Protein 8WF8 (pdb70)

Radius of gyration: 33.21 Å; Cα contacts (8 Å, |Δi|>4): 1523; chains: 1; bounding box: 69×77×108 Å

Foldseek 3Di:
DAAFPLCVVPLLLLLQLLLVLLLLVVLLLVVLCLQLVFLCCPRRLNVCLVCCVVFFGPCLLSQVSSVVSCCVQQVLLVVLQLVQVVVVCVVVVHQPQAGGSVSSSLLVNQLSLVSVVSNQVSLFLDFFDPLPPAPDCNCVPRFLVNLVSLVQSLVQLLLLCCVPQVADCVLCCLPPVQQADPNHGNCVRLQHQWDQNPRPVRGIGGHPSVSLLSSLLRDDLVSLCVSVVVGPSQPPADPPGPSVVSVSCSSNVRHGDGDFFDWFWDDALQNLLLVLLLLQQAAEPLFLSFFHSVVQVQQFDQFPLRDTDRRHDPDPCLLVSVLLNCLNVVFEFWKWWKKWFFKKKAWPALFDQFLLRHTATDIDIDIWIWTDRLVLLQCQQQDPVQAGHPAPAHADDQSNNPPRDRDNVNDTHTHGDRIDGDQPPQKIFIAGGPGGPDHITTFYQPPSHDTHDDFGQAMEGNLQVLLLLVLCLQPNSHVSNVLVVVLSVLLLVVLVCLQVVNDAPVCVVVSPDDPVQDPVLSVCVRVVNFAFDALQVVVLVVLVVVLVVLVVVLVVLVVLSVLSPDPPQRNSDDPHGHDQLLVLLVVVLVVLQLQFAADDNRPLGQDDVNSSVLSSSLRNQAAVPPVVSLVSNVSSLVSSLQDDPPRDRHRPQLVVLPPPHRQRHSSSSSNSVSVSSNVVSVVVNVCVVVVHDDDGRNRDCPDPSRGGDGSSVVSCCCNPPHHHYRDRPSNVVVSLVSLCPDVQSPPDDSVPADPLRVLQSCCCRVQVFHAAPSVFWFTWAVLVQQLVDDADPVGHGDTDGHGPVVVVVSVVVVVVSNVVSLVSVLVVVVVVPPVVSVVVSVVVNVVRVVSVVVSVVVVSVSRSSSSSSNSSSQVSVCPDDPDHASPAHNHQNHSDGCDGQQQFWAKDKMWMDGPHDIAIEIERIDGSSNPCLVVVLVSDPANVQVCLALVHRYYYSVLSSLLLVVLVVLLSVLSVLLSVLSVVLVVVPVVVVVCSVVNHSDDSLNSLVVCCVVVQADPLLSVLLVQLNVQSSVVYHGHHPNDDADHTSCRSVRSSVSNNVSRDTD

Sequence (1066 aa):
MNIPALVENQKKYFGTYSVMAMLNAQTVLDHIQKVADINLWFHPVMSHLYNAKNGYDKQPEKTMFIIERRLQSYFPFLKIMAENQREYSNGKYKQNRVEVNSNDIFEVLKRAFGVLKMYRDLTNAYKTYEEKLNDGCEFLTSTEQPLSGMINNYYTVALRNMNERYGYKTEDLAFIQDKRFKFSQVNTGFFLSLQDYNGDTQKKLHLSGVGIALLICLFLDKQYINIFLSRLPIFSSYNAQSEERRIIIRSFGINSIKLPKDRIHSEKSNKSVAMDMLNEVKRCPDELFTTLSAEKQSRFRIISDDHNEVLMKRSSDRFVPLLLQYIDYGKLFDHIRFHVNMGKLRYLLKADKTCIDGQTRVRVIEQPLNGFGRLEEAETMRKQENGTFGNSGIRIRDFENMKRDDANPANYPYIVDTYTHYILENNKVEMFINDKEDSAPLLPVIEDDRYVVKTIPSCRMSTLEIPAMAFHMFLFGSKKTEKLIVDVHNRYKRLFQAMQKEEVTAENIASFGIAESDLPQKILDLISGNAHGKDVDAFIRLTVDDMLTDTERRIKRFKDDRKSIRSADNKMGKRGFKQISTGKLADFLAKDIVLFQPSVNDGENKITGLNYRIMQSAIAVYDSGDDYEAKQQFKLMFEKARLIGKGTTEPHPFLYKVFARSIPANAVEFYERYLIERKFYLTGLSNEIKKGNRVDVPFIRRDQNKWKTPAMKTLGRIYSEDLPVELPRQMFDNEIKSHLKSLPQMEGIDFNNANVTYLIAEYMKRVLDDDFQTFYQWNRNYRYMDMLKGEYDRKGSLQHCFTSVEEREGLWKERASRTERYRKQASNKIRSNSSEEIETILDKRLSNSRNEYQKSEKVIRRYRVQDALLFLLAKKTLTELADFDGERFKLKEIMPDAEKGILSEIMPMSFTFEKGGKKYTITSEGMKLKNYGDFFVLASDKRIGNLLELVGSDIVSKEDIMEEFNKYDQCRPEISSIVFFNLEKWAFDTYPELSARVDREEKVDFKSILKILLNNKNINKEQSDILRKIRNAFDANNYPDKGVVEIKALPEIAMSIKKAFGEYAIMK

Structure (mmCIF, N/CA/C/O backbone):
data_8WF8
#
_entry.id   8WF8
#
_cell.length_a   1.00
_cell.length_b   1.00
_cell.length_c   1.00
_cell.angle_alpha   90.00
_cell.angle_beta   90.00
_cell.angle_gamma   90.00
#
_symmetry.space_group_name_H-M   'P 1'
#
loop_
_entity.id
_entity.type
_entity.pdbx_description
1 polymer PspCas13b
2 polymer crRNA
3 non-polymer 'MAGNESIUM ION'
#
loop_
_atom_site.group_PDB
_atom_site.id
_atom_site.type_symbol
_atom_site.label_atom_id
_atom_site.label_alt_id
_atom_site.label_comp_id
_atom_site.label_asym_id
_atom_site.label_entity_id
_atom_site.label_seq_id
_atom_site.pdbx_PDB_ins_code
_atom_site.Cartn_x
_atom_site.Cartn_y
_atom_site.Cartn_z
_atom_site.occupancy
_atom_site.B_iso_or_equiv
_atom_site.auth_seq_id
_atom_site.auth_comp_id
_atom_site.auth_asym_id
_atom_site.auth_atom_id
_atom_site.pdbx_PDB_model_num
ATOM 1 N N . MET A 1 1 ? 116.530 109.435 77.229 1.00 60.66 1 MET A N 1
ATOM 2 C CA . MET A 1 1 ? 115.610 110.066 78.211 1.00 54.86 1 MET A CA 1
ATOM 3 C C . MET A 1 1 ? 115.470 111.537 77.850 1.00 54.01 1 MET A C 1
ATOM 4 O O . MET A 1 1 ? 116.478 112.199 77.604 1.00 59.68 1 MET A O 1
ATOM 9 N N . ASN A 1 2 ? 114.232 112.041 77.835 1.00 51.34 2 ASN A N 1
ATOM 10 C CA . ASN A 1 2 ? 113.973 113.432 77.494 1.00 52.01 2 ASN A CA 1
ATOM 11 C C . ASN A 1 2 ? 113.967 114.309 78.745 1.00 48.11 2 ASN A C 1
ATOM 12 O O . ASN A 1 2 ? 113.540 113.871 79.808 1.00 54.00 2 ASN A O 1
ATOM 17 N N . ILE A 1 3 ? 114.395 115.563 78.596 1.00 44.96 3 ILE A N 1
ATOM 18 C CA . ILE A 1 3 ? 114.295 116.541 79.666 1.00 41.41 3 ILE A CA 1
ATOM 19 C C . ILE A 1 3 ? 112.808 116.762 79.939 1.00 36.64 3 ILE A C 1
ATOM 20 O O . ILE A 1 3 ? 112.057 117.004 78.996 1.00 42.88 3 ILE A O 1
ATOM 25 N N . PRO A 1 4 ? 112.312 116.653 81.197 1.00 30.08 4 PRO A N 1
ATOM 26 C CA . PRO A 1 4 ? 110.908 116.923 81.482 1.00 26.90 4 PRO A CA 1
ATOM 27 C C . PRO A 1 4 ? 110.398 118.251 80.934 1.00 30.28 4 PRO A C 1
ATOM 28 O O . PRO A 1 4 ? 111.096 119.252 81.026 1.00 36.19 4 PRO A O 1
ATOM 32 N N . ALA A 1 5 ? 109.170 118.259 80.390 1.00 38.63 5 ALA A N 1
ATOM 33 C CA . ALA A 1 5 ? 108.600 119.444 79.752 1.00 38.81 5 ALA A CA 1
ATOM 34 C C . ALA A 1 5 ? 108.513 120.615 80.724 1.00 35.37 5 ALA A C 1
ATOM 35 O O . ALA A 1 5 ? 108.693 121.752 80.313 1.00 39.42 5 ALA A O 1
ATOM 37 N N . LEU A 1 6 ? 108.219 120.345 81.999 1.00 33.14 6 LEU A N 1
ATOM 38 C CA . LEU A 1 6 ? 108.170 121.410 82.985 1.00 30.71 6 LEU A CA 1
ATOM 39 C C . LEU A 1 6 ? 109.513 122.127 83.013 1.00 37.71 6 LEU A C 1
ATOM 40 O O . LEU A 1 6 ? 109.540 123.350 83.114 1.00 41.41 6 LEU A O 1
ATOM 45 N N . VAL A 1 7 ? 110.606 121.351 82.962 1.00 35.76 7 VAL A N 1
ATOM 46 C CA . VAL A 1 7 ? 111.947 121.905 83.004 1.00 35.34 7 VAL A CA 1
ATOM 47 C C . VAL A 1 7 ? 112.157 122.705 81.723 1.00 34.66 7 VAL A C 1
ATOM 48 O O . VAL A 1 7 ? 112.596 123.846 81.797 1.00 37.00 7 VAL A O 1
ATOM 52 N N . GLU A 1 8 ? 111.814 122.130 80.567 1.00 40.64 8 GLU A N 1
ATOM 53 C CA . GLU A 1 8 ? 112.040 122.801 79.295 1.00 47.94 8 GLU A CA 1
ATOM 54 C C . GLU A 1 8 ? 111.212 124.089 79.195 1.00 45.90 8 GLU A C 1
ATOM 55 O O . GLU A 1 8 ? 111.694 125.064 78.631 1.00 53.06 8 GLU A O 1
ATOM 61 N N . ASN A 1 9 ? 110.007 124.124 79.782 1.00 41.48 9 ASN A N 1
ATOM 62 C CA . ASN A 1 9 ? 109.121 125.272 79.678 1.00 40.29 9 ASN A CA 1
ATOM 63 C C . ASN A 1 9 ? 109.399 126.328 80.741 1.00 39.18 9 ASN A C 1
ATOM 64 O O . ASN A 1 9 ? 108.865 127.433 80.651 1.00 42.00 9 ASN A O 1
ATOM 69 N N . GLN A 1 10 ? 110.164 125.989 81.781 1.00 36.83 10 GLN A N 1
ATOM 70 C CA . GLN A 1 10 ? 110.437 126.940 82.845 1.00 31.17 10 GLN A CA 1
ATOM 71 C C . GLN A 1 10 ? 111.942 127.057 83.016 1.00 23.62 10 GLN A C 1
ATOM 72 O O . GLN A 1 10 ? 112.427 127.264 84.128 1.00 30.17 10 GLN A O 1
ATOM 78 N N . LYS A 1 11 ? 112.664 126.979 81.893 1.00 27.17 11 LYS A N 1
ATOM 79 C CA . LYS A 1 11 ? 114.107 126.799 81.894 1.00 23.95 11 LYS A CA 1
ATOM 80 C C . LYS A 1 11 ? 114.794 127.947 82.635 1.00 24.12 11 LYS A C 1
ATOM 81 O O . LYS A 1 11 ? 115.711 127.698 83.401 1.00 30.41 11 LYS A O 1
ATOM 87 N N . LYS A 1 12 ? 114.322 129.186 82.459 1.00 24.57 12 LYS A N 1
ATOM 88 C CA . LYS A 1 12 ? 114.938 130.324 83.125 1.00 29.44 12 LYS A CA 1
ATOM 89 C C . LYS A 1 12 ? 114.816 130.222 84.652 1.00 31.10 12 LYS A C 1
ATOM 90 O O . LYS A 1 12 ? 115.697 130.720 85.360 1.00 30.24 12 LYS A O 1
ATOM 96 N N . TYR A 1 13 ? 113.763 129.577 85.166 1.00 25.72 13 TYR A N 1
ATOM 97 C CA . TYR A 1 13 ? 113.632 129.435 86.603 1.00 26.16 13 TYR A CA 1
ATOM 98 C C . TYR A 1 13 ? 114.469 128.268 87.094 1.00 28.70 13 TYR A C 1
ATOM 99 O O . TYR A 1 13 ? 115.081 128.395 88.153 1.00 27.82 13 TYR A O 1
ATOM 108 N N . PHE A 1 14 ? 114.517 127.162 86.339 1.00 28.15 14 PHE A N 1
ATOM 109 C CA . PHE A 1 14 ? 115.307 126.015 86.764 1.00 19.48 14 PHE A CA 1
ATOM 110 C C . PHE A 1 14 ? 116.780 126.394 86.664 1.00 23.12 14 PHE A C 1
ATOM 111 O O . PHE A 1 14 ? 117.576 126.063 87.540 1.00 24.78 14 PHE A O 1
ATOM 119 N N . GLY A 1 15 ? 117.137 127.107 85.600 1.00 24.53 15 GLY A N 1
ATOM 120 C CA . GLY A 1 15 ? 118.482 127.615 85.444 1.00 22.38 15 GLY A CA 1
ATOM 121 C C . GLY A 1 15 ? 118.913 128.441 86.646 1.00 19.60 15 GLY A C 1
ATOM 122 O O . GLY A 1 15 ? 119.955 128.177 87.233 1.00 31.30 15 GLY A O 1
ATOM 123 N N . THR A 1 16 ? 118.112 129.434 87.007 1.00 20.96 16 THR A N 1
ATOM 124 C CA . THR A 1 16 ? 118.464 130.330 88.094 1.00 14.98 16 THR A CA 1
ATOM 125 C C . THR A 1 16 ? 118.634 129.540 89.383 1.00 14.84 16 THR A C 1
ATOM 126 O O . THR A 1 16 ? 119.623 129.768 90.081 1.00 18.61 16 THR A O 1
ATOM 130 N N . TYR A 1 17 ? 117.668 128.671 89.734 1.00 19.33 17 TYR A N 1
ATOM 131 C CA . TYR A 1 17 ? 117.625 128.139 91.091 1.00 18.89 17 TYR A CA 1
ATOM 132 C C . TYR A 1 17 ? 118.520 126.911 91.194 1.00 21.26 17 TYR A C 1
ATOM 133 O O . TYR A 1 17 ? 118.965 126.599 92.303 1.00 17.94 17 TYR A O 1
ATOM 142 N N . SER A 1 18 ? 118.804 126.237 90.066 1.00 14.45 18 SER A N 1
ATOM 143 C CA . SER A 1 18 ? 119.780 125.162 90.107 1.00 12.57 18 SER A CA 1
ATOM 144 C C . SER A 1 18 ? 121.144 125.750 90.470 1.00 16.96 18 SER A C 1
ATOM 145 O O . SER A 1 18 ? 121.797 125.239 91.381 1.00 17.57 18 SER A O 1
ATOM 148 N N . VAL A 1 19 ? 121.525 126.872 89.838 1.00 18.43 19 VAL A N 1
ATOM 149 C CA . VAL A 1 19 ? 122.769 127.553 90.186 1.00 16.58 19 VAL A CA 1
ATOM 150 C C . VAL A 1 19 ? 122.771 127.976 91.660 1.00 13.19 19 VAL A C 1
ATOM 151 O O . VAL A 1 19 ? 123.736 127.760 92.384 1.00 16.86 19 VAL A O 1
ATOM 155 N N . MET A 1 20 ? 121.681 128.540 92.136 1.00 11.52 20 MET A N 1
ATOM 156 C CA . MET A 1 20 ? 121.627 128.892 93.537 1.00 11.72 20 MET A CA 1
ATOM 157 C C . MET A 1 20 ? 121.789 127.633 94.397 1.00 11.36 20 MET A C 1
ATOM 158 O O . MET A 1 20 ? 122.401 127.688 95.456 1.00 15.32 20 MET A O 1
ATOM 163 N N . ALA A 1 21 ? 121.191 126.504 93.993 1.00 20.95 21 ALA A N 1
ATOM 164 C CA . ALA A 1 21 ? 121.250 125.284 94.796 1.00 15.57 21 ALA A CA 1
ATOM 165 C C . ALA A 1 21 ? 122.700 124.809 94.913 1.00 17.20 21 ALA A C 1
ATOM 166 O O . ALA A 1 21 ? 123.204 124.597 96.019 1.00 20.72 21 ALA A O 1
ATOM 168 N N . MET A 1 22 ? 123.401 124.747 93.782 1.00 13.64 22 MET A N 1
ATOM 169 C CA . MET A 1 22 ? 124.782 124.316 93.799 1.00 16.86 22 MET A CA 1
ATOM 170 C C . MET A 1 22 ? 125.676 125.271 94.582 1.00 18.61 22 MET A C 1
ATOM 171 O O . MET A 1 22 ? 126.608 124.796 95.231 1.00 18.98 22 MET A O 1
ATOM 176 N N . LEU A 1 23 ? 125.421 126.590 94.536 1.00 19.11 23 LEU A N 1
ATOM 177 C CA . LEU A 1 23 ? 126.265 127.518 95.279 1.00 12.85 23 LEU A CA 1
ATOM 178 C C . LEU A 1 23 ? 126.036 127.325 96.782 1.00 12.24 23 LEU A C 1
ATOM 179 O O . LEU A 1 23 ? 126.981 127.227 97.558 1.00 21.06 23 LEU A O 1
ATOM 184 N N . ASN A 1 24 ? 124.788 127.242 97.200 1.00 10.88 24 ASN A N 1
ATOM 185 C CA . ASN A 1 24 ? 124.505 126.963 98.585 1.00 11.35 24 ASN A CA 1
ATOM 186 C C . ASN A 1 24 ? 125.196 125.713 99.110 1.00 14.70 24 ASN A C 1
ATOM 187 O O . ASN A 1 24 ? 125.612 125.737 100.272 1.00 12.07 24 ASN A O 1
ATOM 192 N N . ALA A 1 25 ? 125.241 124.628 98.310 1.00 17.15 25 ALA A N 1
ATOM 193 C CA . ALA A 1 25 ? 125.894 123.384 98.727 1.00 13.93 25 ALA A CA 1
ATOM 194 C C . ALA A 1 25 ? 127.388 123.632 98.938 1.00 14.74 25 ALA A C 1
ATOM 195 O O . ALA A 1 25 ? 127.946 123.269 99.972 1.00 16.86 25 ALA A O 1
ATOM 197 N N . GLN A 1 26 ? 128.018 124.316 97.980 1.00 16.35 26 GLN A N 1
ATOM 198 C CA . GLN A 1 26 ? 129.441 124.581 98.051 1.00 18.50 26 GLN A CA 1
ATOM 199 C C . GLN A 1 26 ? 129.743 125.421 99.284 1.00 17.66 26 GLN A C 1
ATOM 200 O O . GLN A 1 26 ? 130.781 125.241 99.911 1.00 19.22 26 GLN A O 1
ATOM 206 N N . THR A 1 27 ? 128.847 126.356 99.600 1.00 17.67 27 THR A N 1
ATOM 207 C CA . THR A 1 27 ? 129.032 127.226 100.742 1.00 16.17 27 THR A CA 1
ATOM 208 C C . THR A 1 27 ? 129.159 126.386 102.009 1.00 17.85 27 THR A C 1
ATOM 209 O O . THR A 1 27 ? 130.086 126.600 102.779 1.00 28.94 27 THR A O 1
ATOM 213 N N . VAL A 1 28 ? 128.246 125.439 102.209 1.00 16.47 28 VAL A N 1
ATOM 214 C CA . VAL A 1 28 ? 128.272 124.565 103.368 1.00 19.04 28 VAL A CA 1
ATOM 215 C C . VAL A 1 28 ? 129.570 123.754 103.360 1.00 17.69 28 VAL A C 1
ATOM 216 O O . VAL A 1 28 ? 130.249 123.640 104.379 1.00 18.29 28 VAL A O 1
ATOM 220 N N . LEU A 1 29 ? 129.894 123.147 102.224 1.00 13.00 29 LEU A N 1
ATOM 221 C CA . LEU A 1 29 ? 131.095 122.335 102.168 1.00 12.07 29 LEU A CA 1
ATOM 222 C C . LEU A 1 29 ? 132.314 123.175 102.522 1.00 16.67 29 LEU A C 1
ATOM 223 O O . LEU A 1 29 ? 133.126 122.727 103.325 1.00 20.20 29 LEU A O 1
ATOM 228 N N . ASP A 1 30 ? 132.413 124.392 101.960 1.00 17.62 30 ASP A N 1
ATOM 229 C CA . ASP A 1 30 ? 133.497 125.301 102.279 1.00 15.19 30 ASP A CA 1
ATOM 230 C C . ASP A 1 30 ? 133.537 125.652 103.764 1.00 16.87 30 ASP A C 1
ATOM 231 O O . ASP A 1 30 ? 134.618 125.732 104.339 1.00 25.86 30 ASP A O 1
ATOM 236 N N . HIS A 1 31 ? 132.386 125.870 104.391 1.00 15.74 31 HIS A N 1
ATOM 237 C CA . HIS A 1 31 ? 132.387 126.262 105.789 1.00 16.56 31 HIS A CA 1
ATOM 238 C C . HIS A 1 31 ? 132.985 125.141 106.626 1.00 22.17 31 HIS A C 1
ATOM 239 O O . HIS A 1 31 ? 133.831 125.402 107.473 1.00 25.20 31 HIS A O 1
ATOM 246 N N . ILE A 1 32 ? 132.545 123.903 106.358 1.00 20.67 32 ILE A N 1
ATOM 247 C CA . ILE A 1 32 ? 132.946 122.751 107.140 1.00 20.28 32 ILE A CA 1
ATOM 248 C C . ILE A 1 32 ? 134.454 122.569 106.997 1.00 20.23 32 ILE A C 1
ATOM 249 O O . ILE A 1 32 ? 135.116 122.326 107.997 1.00 21.41 32 ILE A O 1
ATOM 254 N N . GLN A 1 33 ? 134.983 122.687 105.772 1.00 19.55 33 GLN A N 1
ATOM 255 C CA . GLN A 1 33 ? 136.419 122.596 105.543 1.00 18.35 33 GLN A CA 1
ATOM 256 C C . GLN A 1 33 ? 137.152 123.586 106.449 1.00 21.57 33 GLN A C 1
ATOM 257 O O . GLN A 1 33 ? 138.036 123.175 107.186 1.00 25.10 33 GLN A O 1
ATOM 263 N N . LYS A 1 34 ? 136.748 124.871 106.427 1.00 29.72 34 LYS A N 1
ATOM 264 C CA . LYS A 1 34 ? 137.417 125.921 107.187 1.00 33.47 34 LYS A CA 1
ATOM 265 C C . LYS A 1 34 ? 137.423 125.622 108.687 1.00 31.88 34 LYS A C 1
ATOM 266 O O . LYS A 1 34 ? 138.489 125.641 109.303 1.00 39.18 34 LYS A O 1
ATOM 272 N N . VAL A 1 35 ? 136.250 125.359 109.255 1.00 24.10 35 VAL A N 1
ATOM 273 C CA . VAL A 1 35 ? 136.099 125.165 110.685 1.00 24.60 35 VAL A CA 1
ATOM 274 C C . VAL A 1 35 ? 136.880 123.926 111.119 1.00 29.64 35 VAL A C 1
ATOM 275 O O . VAL A 1 35 ? 137.406 123.917 112.228 1.00 43.13 35 VAL A O 1
ATOM 279 N N . ALA A 1 36 ? 136.952 122.882 110.283 1.00 27.68 36 ALA A N 1
ATOM 280 C CA . ALA A 1 36 ? 137.632 121.652 110.665 1.00 26.19 36 ALA A CA 1
ATOM 281 C C . ALA A 1 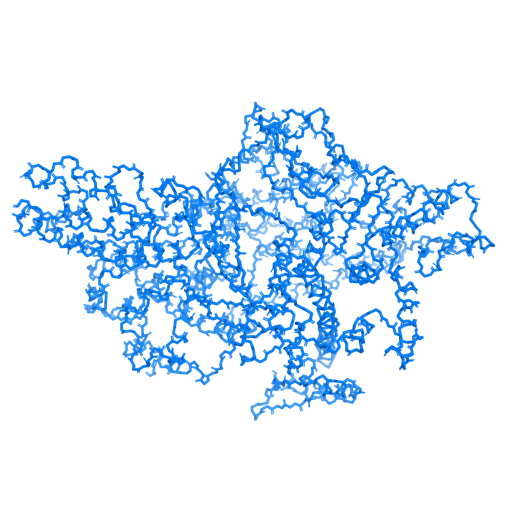36 ? 139.104 121.644 110.255 1.00 29.11 36 ALA A C 1
ATOM 282 O O . ALA A 1 36 ? 139.783 120.664 110.532 1.00 41.48 36 ALA A O 1
ATOM 284 N N . ASP A 1 37 ? 139.602 122.670 109.575 1.00 29.37 37 ASP A N 1
ATOM 285 C CA . ASP A 1 37 ? 140.932 122.618 108.994 1.00 42.61 37 ASP A CA 1
ATOM 286 C C . ASP A 1 37 ? 141.176 121.343 108.181 1.00 42.37 37 ASP A C 1
ATOM 287 O O . ASP A 1 37 ? 142.155 120.653 108.449 1.00 51.14 37 ASP A O 1
ATOM 292 N N . ILE A 1 38 ? 140.326 121.034 107.187 1.00 35.99 38 ILE A N 1
ATOM 293 C CA . ILE A 1 38 ? 140.589 119.926 106.274 1.00 41.44 38 ILE A CA 1
ATOM 294 C C . ILE A 1 38 ? 141.617 120.405 105.233 1.00 49.15 38 ILE A C 1
ATOM 295 O O . ILE A 1 38 ? 141.607 121.637 104.955 1.00 54.60 38 ILE A O 1
ATOM 300 N N . ASN A 1 48 ? 131.742 119.848 90.460 1.00 51.88 48 ASN A N 1
ATOM 301 C CA . ASN A 1 48 ? 132.163 118.467 90.850 1.00 44.49 48 ASN A CA 1
ATOM 302 C C . ASN A 1 48 ? 132.336 118.412 92.366 1.00 33.57 48 ASN A C 1
ATOM 303 O O . ASN A 1 48 ? 133.401 118.108 92.886 1.00 31.88 48 ASN A O 1
ATOM 308 N N . LEU A 1 49 ? 131.231 118.662 93.068 1.00 26.46 49 LEU A N 1
ATOM 309 C CA . LEU A 1 49 ? 131.254 118.873 94.499 1.00 26.67 49 LEU A CA 1
ATOM 310 C C . LEU A 1 49 ? 131.603 117.604 95.260 1.00 24.73 49 LEU A C 1
ATOM 311 O O . LEU A 1 49 ? 131.998 117.708 96.420 1.00 28.51 49 LEU A O 1
ATOM 316 N N . TRP A 1 50 ? 131.472 116.430 94.636 1.00 23.23 50 TRP A N 1
ATOM 317 C CA . TRP A 1 50 ? 131.849 115.192 95.309 1.00 26.80 50 TRP A CA 1
ATOM 318 C C . TRP A 1 50 ? 133.369 115.015 95.321 1.00 27.17 50 TRP A C 1
ATOM 319 O O . TRP A 1 50 ? 133.851 114.092 95.980 1.00 33.60 50 TRP A O 1
ATOM 330 N N . PHE A 1 51 ? 134.134 115.906 94.657 1.00 25.48 51 PHE A N 1
ATOM 331 C CA . PHE A 1 51 ? 135.575 115.932 94.851 1.00 22.12 51 PHE A CA 1
ATOM 332 C C . PHE A 1 51 ? 136.019 117.032 95.811 1.00 22.05 51 PHE A C 1
ATOM 333 O O . PHE A 1 51 ? 137.216 117.230 95.991 1.00 33.22 51 PHE A O 1
ATOM 341 N N . HIS A 1 52 ? 135.099 117.665 96.533 1.00 24.14 52 HIS A N 1
ATOM 342 C CA . HIS A 1 52 ? 135.490 118.685 97.490 1.00 25.50 52 HIS A CA 1
ATOM 343 C C . HIS A 1 52 ? 136.312 118.025 98.602 1.00 29.37 52 HIS A C 1
ATOM 344 O O . HIS A 1 52 ? 136.030 116.890 98.969 1.00 27.98 52 HIS A O 1
ATOM 351 N N . PRO A 1 53 ? 137.380 118.662 99.148 1.00 30.75 53 PRO A N 1
ATOM 352 C CA . PRO A 1 53 ? 138.099 118.149 100.318 1.00 28.66 53 PRO A CA 1
ATOM 353 C C . PRO A 1 53 ? 137.243 117.507 101.418 1.00 26.90 53 PRO A C 1
ATOM 354 O O . PRO A 1 53 ? 137.617 116.458 101.931 1.00 30.02 53 PRO A O 1
ATOM 358 N N . VAL A 1 54 ? 136.105 118.118 101.772 1.00 19.78 54 VAL A N 1
ATOM 359 C CA . VAL A 1 54 ? 135.202 117.563 102.770 1.00 23.99 54 VAL A CA 1
ATOM 360 C C . VAL A 1 54 ? 134.606 116.238 102.272 1.00 23.35 54 VAL A C 1
ATOM 361 O O . VAL A 1 54 ? 134.427 115.323 103.062 1.00 28.41 54 VAL A O 1
ATOM 365 N N . MET A 1 55 ? 134.279 116.131 100.983 1.00 23.67 55 MET A N 1
ATOM 366 C CA . MET A 1 55 ? 133.670 114.924 100.436 1.00 22.33 55 MET A CA 1
ATOM 367 C C . MET A 1 55 ? 134.734 113.857 100.168 1.00 23.59 55 MET A C 1
ATOM 368 O O . MET A 1 55 ? 134.464 112.674 100.359 1.00 26.06 55 MET A O 1
ATOM 373 N N . SER A 1 56 ? 135.926 114.253 99.706 1.00 20.93 56 SER A N 1
ATOM 374 C CA . SER A 1 56 ? 137.045 113.325 99.631 1.00 24.15 56 SER A CA 1
ATOM 375 C C . SER A 1 56 ? 137.313 112.676 100.992 1.00 22.37 56 SER A C 1
ATOM 376 O O . SER A 1 56 ? 137.524 111.469 101.069 1.00 21.80 56 SER A O 1
ATOM 379 N N . HIS A 1 57 ? 137.324 113.481 102.057 1.00 20.11 57 HIS A N 1
ATOM 380 C CA . HIS A 1 57 ? 137.602 112.960 103.376 1.00 17.27 57 HIS A CA 1
ATOM 381 C C . HIS A 1 57 ? 136.676 111.777 103.660 1.00 22.18 57 HIS A C 1
ATOM 382 O O . HIS A 1 57 ? 137.164 110.687 103.959 1.00 31.24 57 HIS A O 1
ATOM 389 N N . LEU A 1 58 ? 135.365 111.965 103.485 1.00 19.53 58 LEU A N 1
ATOM 390 C CA . LEU A 1 58 ? 134.400 110.898 103.687 1.00 21.18 58 LEU A CA 1
ATOM 391 C C . LEU A 1 58 ? 134.681 109.712 102.768 1.00 18.05 58 LEU A C 1
ATOM 392 O O . LEU A 1 58 ? 134.626 108.562 103.186 1.00 25.80 58 LEU A O 1
ATOM 397 N N . TYR A 1 59 ? 134.885 109.975 101.495 1.00 23.22 59 TYR A N 1
ATOM 398 C CA . TYR A 1 59 ? 135.184 108.896 100.589 1.00 27.93 59 TYR A CA 1
ATOM 399 C C . TYR A 1 59 ? 136.309 108.017 101.146 1.00 26.37 59 TYR A C 1
ATOM 400 O O . TYR A 1 59 ? 136.208 106.793 101.101 1.00 28.60 59 TYR A O 1
ATOM 409 N N . ASN A 1 60 ? 137.371 108.613 101.695 1.00 24.63 60 ASN A N 1
ATOM 410 C CA . ASN A 1 60 ? 138.519 107.822 102.112 1.00 26.53 60 ASN A CA 1
ATOM 411 C C . ASN A 1 60 ? 138.433 107.371 103.569 1.00 27.67 60 ASN A C 1
ATOM 412 O O . ASN A 1 60 ? 139.370 106.731 104.046 1.00 32.89 60 ASN A O 1
ATOM 417 N N . ALA A 1 61 ? 137.317 107.652 104.261 1.00 26.98 61 ALA A N 1
ATOM 418 C CA . ALA A 1 61 ? 137.310 107.623 105.712 1.00 22.12 61 ALA A CA 1
ATOM 419 C C . ALA A 1 61 ? 137.311 106.187 106.213 1.00 25.38 61 ALA A C 1
ATOM 420 O O . ALA A 1 61 ? 137.865 105.943 107.280 1.00 40.71 61 ALA A O 1
ATOM 422 N N . LYS A 1 62 ? 136.803 105.236 105.426 1.00 28.81 62 LYS A N 1
ATOM 423 C CA . LYS A 1 62 ? 136.861 103.829 105.799 1.00 27.28 62 LYS A CA 1
ATOM 424 C C . LYS A 1 62 ? 137.860 103.046 104.937 1.00 33.13 62 LYS A C 1
ATOM 425 O O . LYS A 1 62 ? 137.726 101.828 104.824 1.00 41.60 62 LYS A O 1
ATOM 431 N N . ASN A 1 63 ? 138.874 103.713 104.364 1.00 36.89 63 ASN A N 1
ATOM 432 C CA . ASN A 1 63 ? 139.990 103.037 103.720 1.00 40.97 63 ASN A CA 1
ATOM 433 C C . ASN A 1 63 ? 141.036 102.696 104.777 1.00 45.08 63 ASN A C 1
ATOM 434 O O . ASN A 1 63 ? 142.069 103.363 104.879 1.00 52.45 63 ASN A O 1
ATOM 439 N N . GLY A 1 64 ? 140.806 101.631 105.540 1.00 43.81 64 GLY A N 1
ATOM 440 C CA . GLY A 1 64 ? 141.714 101.296 106.625 1.00 43.49 64 GLY A CA 1
ATOM 441 C C . GLY A 1 64 ? 141.329 102.041 107.896 1.00 39.53 64 GLY A C 1
ATOM 442 O O . GLY A 1 64 ? 140.284 102.692 107.946 1.00 49.12 64 GLY A O 1
ATOM 443 N N . TYR A 1 65 ? 142.172 101.925 108.920 1.00 35.53 65 TYR A N 1
ATOM 444 C CA . TYR A 1 65 ? 141.865 102.467 110.235 1.00 28.62 65 TYR A CA 1
ATOM 445 C C . TYR A 1 65 ? 141.974 103.990 110.175 1.00 32.15 65 TYR A C 1
ATOM 446 O O . TYR A 1 65 ? 142.975 104.512 109.686 1.00 37.15 65 TYR A O 1
ATOM 455 N N . ASP A 1 66 ? 140.939 104.694 110.652 1.00 27.00 66 ASP A N 1
ATOM 456 C CA . ASP A 1 66 ? 140.845 106.131 110.455 1.00 24.05 66 ASP A CA 1
ATOM 457 C C . ASP A 1 66 ? 141.926 106.822 111.276 1.00 20.78 66 ASP A C 1
ATOM 458 O O . ASP A 1 66 ? 142.003 106.590 112.475 1.00 33.71 66 ASP A O 1
ATOM 463 N N . LYS A 1 67 ? 142.718 107.692 110.644 1.00 23.32 67 LYS A N 1
ATOM 464 C CA . LYS A 1 67 ? 143.746 108.449 111.338 1.00 25.07 67 LYS A CA 1
ATOM 465 C C . LYS A 1 67 ? 143.251 109.816 111.809 1.00 24.47 67 LYS A C 1
ATOM 466 O O . LYS A 1 67 ? 143.965 110.483 112.554 1.00 32.40 67 LYS A O 1
ATOM 472 N N . GLN A 1 68 ? 142.053 110.250 111.413 1.00 20.02 68 GLN A N 1
ATOM 473 C CA . GLN A 1 68 ? 141.543 111.534 111.865 1.00 20.65 68 GLN A CA 1
ATOM 474 C C . GLN A 1 68 ? 140.084 111.349 112.273 1.00 24.41 68 GLN A C 1
ATOM 475 O O . GLN A 1 68 ? 139.183 111.978 111.706 1.00 21.26 68 GLN A O 1
ATOM 481 N N . PRO A 1 69 ? 139.797 110.512 113.298 1.00 18.63 69 PRO A N 1
ATOM 482 C CA . PRO A 1 69 ? 138.420 110.238 113.672 1.00 15.82 69 PRO A CA 1
ATOM 483 C C . PRO A 1 69 ? 137.682 111.479 114.146 1.00 15.00 69 PRO A C 1
ATOM 484 O O . PRO A 1 69 ? 136.487 111.615 113.903 1.00 20.38 69 PRO A O 1
ATOM 488 N N . GLU A 1 70 ? 138.402 112.401 114.780 1.00 17.56 70 GLU A N 1
ATOM 489 C CA . GLU A 1 70 ? 137.771 113.597 115.309 1.00 22.25 70 GLU A CA 1
ATOM 490 C C . GLU A 1 70 ? 137.262 114.415 114.125 1.00 22.64 70 GLU A C 1
ATOM 491 O O . GLU A 1 70 ? 136.178 114.988 114.232 1.00 28.46 70 GLU A O 1
ATOM 497 N N . LYS A 1 71 ? 138.010 114.439 113.004 1.00 23.76 71 LYS A N 1
ATOM 498 C CA . LYS A 1 71 ? 137.596 115.202 111.833 1.00 24.68 71 LYS A CA 1
ATOM 499 C C . LYS A 1 71 ? 136.424 114.507 111.140 1.00 23.10 71 LYS A C 1
ATOM 500 O O . LYS A 1 71 ? 135.397 115.143 110.917 1.00 19.96 71 LYS A O 1
ATOM 506 N N . THR A 1 72 ? 136.551 113.199 110.876 1.00 19.88 72 THR A N 1
ATOM 507 C CA . THR A 1 72 ? 135.455 112.423 110.318 1.00 15.79 72 THR A CA 1
ATOM 508 C C . THR A 1 72 ? 134.146 112.672 111.069 1.00 15.53 72 THR A C 1
ATOM 509 O O . THR A 1 72 ? 133.120 112.908 110.444 1.00 13.54 72 THR A O 1
ATOM 513 N N . MET A 1 73 ? 134.161 112.538 112.391 1.00 15.28 73 MET A N 1
ATOM 514 C CA . MET A 1 73 ? 132.936 112.675 113.151 1.00 19.12 73 MET A CA 1
ATOM 515 C C . MET A 1 73 ? 132.413 114.112 113.083 1.00 19.26 73 MET A C 1
ATOM 516 O O . MET A 1 73 ? 131.210 114.323 113.009 1.00 23.32 73 MET A O 1
ATOM 521 N N . PHE A 1 74 ? 133.292 115.105 113.077 1.00 17.07 74 PHE A N 1
ATOM 522 C CA . PHE A 1 74 ? 132.816 116.468 112.902 1.00 21.85 74 PHE A CA 1
ATOM 523 C C . PHE A 1 74 ? 132.086 116.629 111.562 1.00 24.32 74 PHE A C 1
ATOM 524 O O . PHE A 1 74 ? 130.994 117.203 111.534 1.00 24.26 74 PHE A O 1
ATOM 532 N N . ILE A 1 75 ? 132.693 116.145 110.463 1.00 16.67 75 ILE A N 1
ATOM 533 C CA . ILE A 1 75 ? 132.125 116.283 109.131 1.00 16.42 75 ILE A CA 1
ATOM 534 C C . ILE A 1 75 ? 130.749 115.615 109.096 1.00 15.31 75 ILE A C 1
ATOM 535 O O . ILE A 1 75 ? 129.789 116.232 108.642 1.00 20.47 75 ILE A O 1
ATOM 540 N N . ILE A 1 76 ? 130.625 114.400 109.640 1.00 17.42 76 ILE A N 1
ATOM 541 C CA . ILE A 1 76 ? 129.356 113.681 109.629 1.00 23.54 76 ILE A CA 1
ATOM 542 C C . ILE A 1 76 ? 128.288 114.449 110.426 1.00 19.49 76 ILE A C 1
ATOM 543 O O . ILE A 1 76 ? 127.134 114.508 110.015 1.00 20.06 76 ILE A O 1
ATOM 548 N N . GLU A 1 77 ? 128.656 115.044 111.554 1.00 23.00 77 GLU A N 1
ATOM 549 C CA . GLU A 1 77 ? 127.689 115.727 112.397 1.00 24.01 77 GLU A CA 1
ATOM 550 C C . GLU A 1 77 ? 127.212 117.030 111.741 1.00 25.10 77 GLU A C 1
ATOM 551 O O . GLU A 1 77 ? 126.011 117.294 111.728 1.00 25.23 77 GLU A O 1
ATOM 557 N N A ARG A 1 78 ? 128.138 117.823 111.187 0.50 24.80 78 ARG A N 1
ATOM 558 N N B ARG A 1 78 ? 128.142 117.821 111.189 0.50 25.86 78 ARG A N 1
ATOM 559 C CA A ARG A 1 78 ? 127.804 119.138 110.656 0.50 24.14 78 ARG A CA 1
ATOM 560 C CA B ARG A 1 78 ? 127.815 119.134 110.647 0.50 26.00 78 ARG A CA 1
ATOM 561 C C A ARG A 1 78 ? 127.035 119.018 109.340 0.50 22.23 78 ARG A C 1
ATOM 562 C C B ARG A 1 78 ? 127.022 119.003 109.349 0.50 23.25 78 ARG A C 1
ATOM 563 O O A ARG A 1 78 ? 126.094 119.778 109.116 0.50 22.03 78 ARG A O 1
ATOM 564 O O B ARG A 1 78 ? 126.066 119.749 109.140 0.50 22.90 78 ARG A O 1
ATOM 579 N N . LEU A 1 79 ? 127.424 118.062 108.489 1.00 17.73 79 LEU A N 1
ATOM 580 C CA . LEU A 1 79 ? 126.675 117.775 107.276 1.00 16.31 79 LEU A CA 1
ATOM 581 C C . LEU A 1 79 ? 125.204 117.512 107.611 1.00 21.80 79 LEU A C 1
ATOM 582 O O . LEU A 1 79 ? 124.328 117.973 106.887 1.00 25.95 79 LEU A O 1
ATOM 587 N N . GLN A 1 80 ? 124.915 116.820 108.715 1.00 20.80 80 GLN A N 1
ATOM 588 C CA . GLN A 1 80 ? 123.533 116.534 109.068 1.00 19.90 80 GLN A CA 1
ATOM 589 C C . GLN A 1 80 ? 122.849 117.749 109.680 1.00 17.22 80 GLN A C 1
ATOM 590 O O . GLN A 1 80 ? 121.625 117.800 109.677 1.00 30.34 80 GLN A O 1
ATOM 596 N N . SER A 1 81 ? 123.612 118.694 110.227 1.00 13.43 81 SER A N 1
ATOM 597 C CA . SER A 1 81 ? 123.043 119.935 110.708 1.00 15.41 81 SER A CA 1
ATOM 598 C C . SER A 1 81 ? 122.642 120.833 109.537 1.00 17.10 81 SER A C 1
ATOM 599 O O . SER A 1 81 ? 121.545 121.376 109.544 1.00 25.37 81 SER A O 1
ATOM 602 N N . TYR A 1 82 ? 123.537 121.016 108.563 1.00 18.61 82 TYR A N 1
ATOM 603 C CA . TYR A 1 82 ? 123.329 121.989 107.506 1.00 18.68 82 TYR A CA 1
ATOM 604 C C . TYR A 1 82 ? 122.405 121.399 106.443 1.00 19.92 82 TYR A C 1
ATOM 605 O O . TYR A 1 82 ? 121.678 122.155 105.807 1.00 20.94 82 TYR A O 1
ATOM 614 N N . PHE A 1 83 ? 122.451 120.075 106.245 1.00 15.31 83 PHE A N 1
ATOM 615 C CA . PHE A 1 83 ? 121.558 119.397 105.323 1.00 16.58 83 PHE A CA 1
ATOM 616 C C . PHE A 1 83 ? 120.603 118.472 106.078 1.00 15.66 83 PHE A C 1
ATOM 617 O O . PHE A 1 83 ? 120.840 117.275 106.101 1.00 20.24 83 PHE A O 1
ATOM 625 N N . PRO A 1 84 ? 119.493 118.951 106.695 1.00 13.43 84 PRO A N 1
ATOM 626 C CA . PRO A 1 84 ? 118.618 118.087 107.484 1.00 17.14 84 PRO A CA 1
ATOM 627 C C . PRO A 1 84 ? 117.995 116.885 106.775 1.00 16.10 84 PRO A C 1
ATOM 628 O O . PRO A 1 84 ? 117.615 115.921 107.419 1.00 27.97 84 PRO A O 1
ATOM 632 N N . PHE A 1 85 ? 117.859 116.942 105.460 1.00 18.25 85 PHE A N 1
ATOM 633 C CA . PHE A 1 85 ? 117.290 115.835 104.713 1.00 17.33 85 PHE A CA 1
ATOM 634 C C . PHE A 1 85 ? 118.239 114.639 104.707 1.00 14.58 85 PHE A C 1
ATOM 635 O O . PHE A 1 85 ? 117.819 113.529 104.379 1.00 17.86 85 PHE A O 1
ATOM 643 N N . LEU A 1 86 ? 119.504 114.846 105.078 1.00 17.01 86 LEU A N 1
ATOM 644 C CA . LEU A 1 86 ? 120.521 113.812 104.974 1.00 18.90 86 LEU A CA 1
ATOM 645 C C . LEU A 1 86 ? 120.322 112.720 106.026 1.00 19.07 86 LEU A C 1
ATOM 646 O O . LEU A 1 86 ? 120.665 111.574 105.762 1.00 25.39 86 LEU A O 1
ATOM 651 N N . LYS A 1 87 ? 119.723 113.050 107.174 1.00 15.92 87 LYS A N 1
ATOM 652 C CA . LYS A 1 87 ? 119.353 112.068 108.181 1.00 17.60 87 LYS A CA 1
ATOM 653 C C . LYS A 1 87 ? 118.381 111.036 107.600 1.00 19.24 87 LYS A C 1
ATOM 654 O O . LYS A 1 87 ? 118.590 109.842 107.782 1.00 23.20 87 LYS A O 1
ATOM 660 N N . ILE A 1 88 ? 117.340 111.487 106.886 1.00 16.11 88 ILE A N 1
ATOM 661 C CA . ILE A 1 88 ? 116.377 110.581 106.273 1.00 15.40 88 ILE A CA 1
ATOM 662 C C . ILE A 1 88 ? 117.033 109.779 105.152 1.00 15.82 88 ILE A C 1
ATOM 663 O O . ILE A 1 88 ? 116.867 108.560 105.090 1.00 18.34 88 ILE A O 1
ATOM 668 N N . MET A 1 89 ? 117.780 110.448 104.268 1.00 12.16 89 MET A N 1
ATOM 669 C CA . MET A 1 89 ? 118.272 109.762 103.083 1.00 9.94 89 MET A CA 1
ATOM 670 C C . MET A 1 89 ? 119.377 108.775 103.426 1.00 16.11 89 MET A C 1
ATOM 671 O O . MET A 1 89 ? 119.509 107.749 102.746 1.00 15.13 89 MET A O 1
ATOM 676 N N . ALA A 1 90 ? 120.163 109.087 104.474 1.00 21.23 90 ALA A N 1
ATOM 677 C CA . ALA A 1 90 ? 121.263 108.224 104.882 1.00 20.21 90 ALA A CA 1
ATOM 678 C C . ALA A 1 90 ? 120.704 106.961 105.523 1.00 20.59 90 ALA A C 1
ATOM 679 O O . ALA A 1 90 ? 121.207 105.866 105.289 1.00 22.24 90 ALA A O 1
ATOM 681 N N . GLU A 1 91 ? 119.626 107.123 106.293 1.00 22.24 91 GLU A N 1
ATOM 682 C CA . GLU A 1 91 ? 118.907 105.988 106.841 1.00 21.41 91 GLU A CA 1
ATOM 683 C C . GLU A 1 91 ? 118.365 105.090 105.732 1.00 26.20 91 GLU A C 1
ATOM 684 O O . GLU A 1 91 ? 118.485 103.870 105.855 1.00 28.53 91 GLU A O 1
ATOM 690 N N . ASN A 1 92 ? 117.788 105.671 104.654 1.00 24.28 92 ASN A N 1
ATOM 691 C CA . ASN A 1 92 ? 117.336 104.860 103.531 1.00 19.34 92 ASN A CA 1
ATOM 692 C C . ASN A 1 92 ? 118.513 104.178 102.832 1.00 20.17 92 ASN A C 1
ATOM 693 O O . ASN A 1 92 ? 118.355 103.068 102.323 1.00 27.20 92 ASN A O 1
ATOM 698 N N . GLN A 1 93 ? 119.685 104.816 102.797 1.00 20.50 93 GLN A N 1
ATOM 699 C CA . GLN A 1 93 ? 120.836 104.254 102.093 1.00 19.91 93 GLN A CA 1
ATOM 700 C C . GLN A 1 93 ? 121.442 103.069 102.851 1.00 24.00 93 GLN A C 1
ATOM 701 O O . GLN A 1 93 ? 121.956 102.141 102.225 1.00 29.01 93 GLN A O 1
ATOM 707 N N . ARG A 1 94 ? 121.411 103.114 104.194 1.00 24.85 94 ARG A N 1
ATOM 708 C CA . ARG A 1 94 ? 121.776 101.966 105.007 1.00 24.13 94 ARG A CA 1
ATOM 709 C C . ARG A 1 94 ? 120.892 100.777 104.638 1.00 30.25 94 ARG A C 1
ATOM 710 O O . ARG A 1 94 ? 121.407 99.721 104.281 1.00 32.98 94 ARG A O 1
ATOM 718 N N . GLU A 1 95 ? 119.563 100.966 104.694 1.00 33.50 95 GLU A N 1
ATOM 719 C CA . GLU A 1 95 ? 118.615 99.898 104.399 1.00 34.61 95 GLU A CA 1
ATOM 720 C C . GLU A 1 95 ? 118.847 99.361 102.994 1.00 35.61 95 GLU A C 1
ATOM 721 O O . GLU A 1 95 ? 118.793 98.153 102.780 1.00 46.72 95 GLU A O 1
ATOM 727 N N . TYR A 1 96 ? 119.162 100.252 102.055 1.00 36.38 96 TYR A N 1
ATOM 728 C CA . TYR A 1 96 ? 119.441 99.841 100.694 1.00 38.94 96 TYR A CA 1
ATOM 729 C C . TYR A 1 96 ? 120.658 98.921 100.635 1.00 40.90 96 TYR A C 1
ATOM 730 O O . TYR A 1 96 ? 120.585 97.873 99.998 1.00 52.05 96 TYR A O 1
ATOM 739 N N . SER A 1 97 ? 121.780 99.334 101.242 1.00 40.50 97 SER A N 1
ATOM 740 C CA . SER A 1 97 ? 123.032 98.586 101.173 1.00 38.52 97 SER A CA 1
ATOM 741 C C . SER A 1 97 ? 122.882 97.202 101.802 1.00 38.82 97 SER A C 1
ATOM 742 O O . SER A 1 97 ? 123.369 96.217 101.263 1.00 45.66 97 SER A O 1
ATOM 745 N N . ASN A 1 98 ? 122.212 97.144 102.957 1.00 39.02 98 ASN A N 1
ATOM 746 C CA . ASN A 1 98 ? 121.910 95.883 103.602 1.00 38.36 98 ASN A CA 1
ATOM 747 C C . ASN A 1 98 ? 121.258 94.943 102.598 1.00 46.86 98 ASN A C 1
ATOM 748 O O . ASN A 1 98 ? 121.636 93.778 102.539 1.00 60.24 98 ASN A O 1
ATOM 753 N N . GLY A 1 99 ? 120.274 95.448 101.838 1.00 53.09 99 GLY A N 1
ATOM 754 C CA . GLY A 1 99 ? 119.703 94.708 100.723 1.00 56.30 99 GLY A CA 1
ATOM 755 C C . GLY A 1 99 ? 120.789 94.233 99.761 1.00 56.69 99 GLY A C 1
ATOM 756 O O . GLY A 1 99 ? 120.965 93.035 99.569 1.00 62.24 99 GLY A O 1
ATOM 757 N N . LYS A 1 100 ? 121.525 95.183 99.185 1.00 59.78 100 LYS A N 1
ATOM 758 C CA . LYS A 1 100 ? 122.404 94.911 98.059 1.00 67.10 100 LYS A CA 1
ATOM 759 C C . LYS A 1 100 ? 123.460 93.873 98.442 1.00 69.53 100 LYS A C 1
ATOM 760 O O . LYS A 1 100 ? 123.642 92.909 97.704 1.00 77.38 100 LYS A O 1
ATOM 766 N N . TYR A 1 101 ? 124.122 94.059 99.595 1.00 69.62 101 TYR A N 1
ATOM 767 C CA . TYR A 1 101 ? 125.244 93.230 100.017 1.00 74.12 101 TYR A CA 1
ATOM 768 C C . TYR A 1 101 ? 124.828 92.201 101.074 1.00 73.70 101 TYR A C 1
ATOM 769 O O . TYR A 1 101 ? 125.695 91.583 101.688 1.00 76.71 101 TYR A O 1
ATOM 778 N N . LYS A 1 102 ? 123.517 92.007 101.280 1.00 73.79 102 LYS A N 1
ATOM 779 C CA . LYS A 1 102 ? 122.993 90.980 102.174 1.00 80.24 102 LYS A CA 1
ATOM 780 C C . LYS A 1 102 ? 123.631 91.120 103.560 1.00 76.35 102 LYS A C 1
ATOM 781 O O . LYS A 1 102 ? 124.152 90.144 104.105 1.00 78.99 102 LYS A O 1
ATOM 787 N N . GLN A 1 103 ? 123.563 92.343 104.120 1.00 66.84 103 GLN A N 1
ATOM 788 C CA . GLN A 1 103 ? 124.180 92.688 105.393 1.00 59.23 103 GLN A CA 1
ATOM 789 C C . GLN A 1 103 ? 123.091 93.089 106.380 1.00 55.29 103 GLN A C 1
ATOM 790 O O . GLN A 1 103 ? 121.921 93.141 106.010 1.00 58.83 103 GLN A O 1
ATOM 796 N N . ASN A 1 104 ? 123.476 93.325 107.643 1.00 56.93 104 ASN A N 1
ATOM 797 C CA . ASN A 1 104 ? 122.554 93.765 108.680 1.00 54.90 104 ASN A CA 1
ATOM 798 C C . ASN A 1 104 ? 123.143 94.934 109.457 1.00 48.04 104 ASN A C 1
ATOM 799 O O . ASN A 1 104 ? 122.836 95.112 110.636 1.00 55.60 104 ASN A O 1
ATOM 804 N N . ARG A 1 105 ? 123.960 95.756 108.807 1.00 37.17 105 ARG A N 1
ATOM 805 C CA . ARG A 1 105 ? 124.493 96.923 109.485 1.00 34.57 105 ARG A CA 1
ATOM 806 C C . ARG A 1 105 ? 123.334 97.721 110.077 1.00 28.77 105 ARG A C 1
ATOM 807 O O . ARG A 1 105 ? 122.416 98.085 109.353 1.00 35.45 105 ARG A O 1
ATOM 815 N N . VAL A 1 106 ? 123.371 97.954 111.391 1.00 34.91 106 VAL A N 1
ATOM 816 C CA . VAL A 1 106 ? 122.280 98.583 112.124 1.00 30.78 106 VAL A CA 1
ATOM 817 C C . VAL A 1 106 ? 122.481 100.096 112.183 1.00 26.79 106 VAL A C 1
ATOM 818 O O . VAL A 1 106 ? 121.569 100.805 112.623 1.00 32.98 106 VAL A O 1
ATOM 822 N N . GLU A 1 107 ? 123.643 100.608 111.756 1.00 23.43 107 GLU A N 1
ATOM 823 C CA . GLU A 1 107 ? 123.977 101.997 112.029 1.00 25.47 107 GLU A CA 1
ATOM 824 C C . GLU A 1 107 ? 124.440 102.697 110.751 1.00 25.58 107 GLU A C 1
ATOM 825 O O . GLU A 1 107 ? 125.034 102.077 109.871 1.00 31.57 107 GLU A O 1
ATOM 831 N N . VAL A 1 108 ? 124.115 103.994 110.658 1.00 27.25 108 VAL A N 1
ATOM 832 C CA . VAL A 1 108 ? 124.514 104.827 109.538 1.00 28.61 108 VAL A CA 1
ATOM 833 C C . VAL A 1 108 ? 126.001 105.144 109.670 1.00 26.78 108 VAL A C 1
ATOM 834 O O . VAL A 1 108 ? 126.443 105.503 110.751 1.00 41.05 108 VAL A O 1
ATOM 838 N N . ASN A 1 109 ? 126.740 105.085 108.553 1.00 23.86 109 ASN A N 1
ATOM 839 C CA . ASN A 1 109 ? 128.148 105.431 108.546 1.00 18.21 109 ASN A CA 1
ATOM 840 C C . ASN A 1 109 ? 128.481 106.369 107.393 1.00 17.40 109 ASN A C 1
ATOM 841 O O . ASN A 1 109 ? 127.631 106.647 106.565 1.00 28.26 109 ASN A O 1
ATOM 846 N N . SER A 1 110 ? 129.740 106.818 107.340 1.00 25.23 110 SER A N 1
ATOM 847 C CA . SER A 1 110 ? 130.232 107.763 106.353 1.00 21.52 110 SER A CA 1
ATOM 848 C C . SER A 1 110 ? 130.025 107.282 104.913 1.00 22.13 110 SER A C 1
ATOM 849 O O . SER A 1 110 ? 129.907 108.124 104.025 1.00 21.88 110 SER A O 1
ATOM 852 N N . ASN A 1 111 ? 129.981 105.969 104.644 1.00 23.91 111 ASN A N 1
ATOM 853 C CA . ASN A 1 111 ? 129.715 105.541 103.278 1.00 26.02 111 ASN A CA 1
ATOM 854 C C . ASN A 1 111 ? 128.295 105.949 102.904 1.00 26.71 111 ASN A C 1
ATOM 855 O O . ASN A 1 111 ? 128.083 106.423 101.792 1.00 26.92 111 ASN A O 1
ATOM 860 N N . ASP A 1 112 ? 127.335 105.806 103.822 1.00 24.39 112 ASP A N 1
ATOM 861 C CA . ASP A 1 112 ? 125.972 106.181 103.494 1.00 21.88 112 ASP A CA 1
ATOM 862 C C . ASP A 1 112 ? 125.927 107.643 103.128 1.00 22.98 112 ASP A C 1
ATOM 863 O O . ASP A 1 112 ? 125.365 107.988 102.090 1.00 25.74 112 ASP A O 1
ATOM 868 N N . ILE A 1 113 ? 126.556 108.472 103.969 1.00 20.57 113 ILE A N 1
ATOM 869 C CA . ILE A 1 113 ? 126.471 109.908 103.796 1.00 21.00 113 ILE A CA 1
ATOM 870 C C . ILE A 1 113 ? 127.117 110.275 102.463 1.00 14.49 113 ILE A C 1
ATOM 871 O O . ILE A 1 113 ? 126.544 111.022 101.688 1.00 19.33 113 ILE A O 1
ATOM 876 N N . PHE A 1 114 ? 128.263 109.687 102.172 1.00 17.74 114 PHE A N 1
ATOM 877 C CA . PHE A 1 114 ? 128.958 110.002 100.946 1.00 20.97 114 PHE A CA 1
ATOM 878 C C . PHE A 1 114 ? 128.073 109.663 99.746 1.00 23.89 114 PHE A C 1
ATOM 879 O O . PHE A 1 114 ? 128.013 110.451 98.810 1.00 23.68 114 PHE A O 1
ATOM 887 N N . GLU A 1 115 ? 127.414 108.500 99.756 1.00 24.55 115 GLU A N 1
ATOM 888 C CA . GLU A 1 115 ? 126.701 108.024 98.580 1.00 28.27 115 GLU A CA 1
ATOM 889 C C . GLU A 1 115 ? 125.467 108.889 98.317 1.00 24.68 115 GLU A C 1
ATOM 890 O O . GLU A 1 115 ? 125.167 109.232 97.179 1.00 26.04 115 GLU A O 1
ATOM 896 N N . VAL A 1 116 ? 124.731 109.219 99.370 1.00 20.55 116 VAL A N 1
ATOM 897 C CA . VAL A 1 116 ? 123.588 110.083 99.209 1.00 18.40 116 VAL A CA 1
ATOM 898 C C . VAL A 1 116 ? 124.057 111.354 98.508 1.00 21.51 116 VAL A C 1
ATOM 899 O O . VAL A 1 116 ? 123.479 111.714 97.484 1.00 20.76 116 VAL A O 1
ATOM 903 N N . LEU A 1 117 ? 125.078 112.034 99.066 1.00 18.22 117 LEU A N 1
ATOM 904 C CA . LEU A 1 117 ? 125.453 113.356 98.583 1.00 18.12 117 LEU A CA 1
ATOM 905 C C . LEU A 1 117 ? 126.116 113.266 97.210 1.00 16.49 117 LEU A C 1
ATOM 906 O O . LEU A 1 117 ? 125.913 114.156 96.400 1.00 22.20 117 LEU A O 1
ATOM 911 N N . LYS A 1 118 ? 126.877 112.213 96.927 1.00 13.98 118 LYS A N 1
ATOM 912 C CA . LYS A 1 118 ? 127.446 112.066 95.601 1.00 19.87 118 LYS A CA 1
ATOM 913 C C . LYS A 1 118 ? 126.328 112.091 94.555 1.00 24.11 118 LYS A C 1
ATOM 914 O O . LYS A 1 118 ? 126.474 112.727 93.513 1.00 24.36 118 LYS A O 1
ATOM 920 N N . ARG A 1 119 ? 125.231 111.368 94.808 1.00 22.97 119 ARG A N 1
ATOM 921 C CA . ARG A 1 119 ? 124.168 111.246 93.822 1.00 26.32 119 ARG A CA 1
ATOM 922 C C . ARG A 1 119 ? 123.380 112.549 93.696 1.00 20.62 119 ARG A C 1
ATOM 923 O O . ARG A 1 119 ? 123.096 112.995 92.589 1.00 20.18 119 ARG A O 1
ATOM 931 N N . ALA A 1 120 ? 123.009 113.125 94.837 1.00 15.69 120 ALA A N 1
ATOM 932 C CA . ALA A 1 120 ? 122.291 114.378 94.857 1.00 16.56 120 ALA A CA 1
ATOM 933 C C . ALA A 1 120 ? 123.073 115.429 94.075 1.00 17.21 120 ALA A C 1
ATOM 934 O O . ALA A 1 120 ? 122.501 116.098 93.220 1.00 26.33 120 ALA A O 1
ATOM 936 N N . PHE A 1 121 ? 124.375 115.558 94.350 1.00 20.00 121 PHE A N 1
ATOM 937 C CA . PHE A 1 121 ? 125.198 116.572 93.720 1.00 13.82 121 PHE A CA 1
ATOM 938 C C . PHE A 1 121 ? 125.337 116.283 92.232 1.00 17.74 121 PHE A C 1
ATOM 939 O O . PHE A 1 121 ? 125.400 117.215 91.435 1.00 24.80 121 PHE A O 1
ATOM 947 N N . GLY A 1 122 ? 125.431 115.004 91.872 1.00 15.77 122 GLY A N 1
ATOM 948 C CA . GLY A 1 122 ? 125.675 114.625 90.498 1.00 18.37 122 GLY A CA 1
ATOM 949 C C . GLY A 1 122 ? 124.509 114.965 89.580 1.00 18.02 122 GLY A C 1
ATOM 950 O O . GLY A 1 122 ? 124.732 115.437 88.475 1.00 24.46 122 GLY A O 1
ATOM 951 N N . VAL A 1 123 ? 123.291 114.717 90.059 1.00 21.55 123 VAL A N 1
ATOM 952 C CA . VAL A 1 123 ? 122.080 115.012 89.318 1.00 26.78 123 VAL A CA 1
ATOM 953 C C . VAL A 1 123 ? 121.842 116.516 89.326 1.00 21.94 123 VAL A C 1
ATOM 954 O O . VAL A 1 123 ? 121.474 117.061 88.292 1.00 20.17 123 VAL A O 1
ATOM 958 N N . LEU A 1 124 ? 122.053 117.176 90.469 1.00 19.54 124 LEU A N 1
ATOM 959 C CA . LEU A 1 124 ? 121.936 118.628 90.513 1.00 21.71 124 LEU A CA 1
ATOM 960 C C . LEU A 1 124 ? 122.870 119.271 89.479 1.00 21.56 124 LEU A C 1
ATOM 961 O O . LEU A 1 124 ? 122.447 120.129 88.714 1.00 27.86 124 LEU A O 1
ATOM 966 N N . LYS A 1 125 ? 124.127 118.835 89.419 1.00 24.35 125 LYS A N 1
ATOM 967 C CA . LYS A 1 125 ? 125.073 119.390 88.471 1.00 25.82 125 LYS A CA 1
ATOM 968 C C . LYS A 1 125 ? 124.583 119.170 87.048 1.00 26.96 125 LYS A C 1
ATOM 969 O O . LYS A 1 125 ? 124.711 120.074 86.221 1.00 26.93 125 LYS A O 1
ATOM 975 N N . MET A 1 126 ? 124.039 117.978 86.768 1.00 26.05 126 MET A N 1
ATOM 976 C CA . MET A 1 126 ? 123.591 117.692 85.420 1.00 27.94 126 MET A CA 1
ATOM 977 C C . MET A 1 126 ? 122.524 118.713 85.004 1.00 29.06 126 MET A C 1
ATOM 978 O O . MET A 1 126 ? 122.678 119.344 83.959 1.00 29.20 126 MET A O 1
ATOM 983 N N . TYR A 1 127 ? 121.467 118.875 85.821 1.00 17.38 127 TYR A N 1
ATOM 984 C CA . TYR A 1 127 ? 120.371 119.763 85.490 1.00 22.13 127 TYR A CA 1
ATOM 985 C C . TYR A 1 127 ? 120.834 121.220 85.500 1.00 26.32 127 TYR A C 1
ATOM 986 O O . TYR A 1 127 ? 120.421 121.985 84.631 1.00 28.59 127 TYR A O 1
ATOM 995 N N . ARG A 1 128 ? 121.728 121.604 86.419 1.00 24.76 128 ARG A N 1
ATOM 996 C CA . ARG A 1 128 ? 122.334 122.923 86.321 1.00 23.08 128 ARG A CA 1
ATOM 997 C C . ARG A 1 128 ? 122.917 123.143 84.917 1.00 19.93 128 ARG A C 1
ATOM 998 O O . ARG A 1 128 ? 122.626 124.149 84.297 1.00 19.25 128 ARG A O 1
ATOM 1006 N N . ASP A 1 129 ? 123.692 122.200 84.379 1.00 26.76 129 ASP A N 1
ATOM 1007 C CA . ASP A 1 129 ? 124.323 122.416 83.082 1.00 29.22 129 ASP A CA 1
ATOM 1008 C C . ASP A 1 129 ? 123.301 122.501 81.946 1.00 30.38 129 ASP A C 1
ATOM 1009 O O . ASP A 1 129 ? 123.436 123.377 81.101 1.00 40.79 129 ASP A O 1
ATOM 1014 N N . LEU A 1 130 ? 122.276 121.639 81.930 1.00 29.07 130 LEU A N 1
ATOM 1015 C CA . LEU A 1 130 ? 121.288 121.648 80.858 1.00 33.81 130 LEU A CA 1
ATOM 1016 C C . LEU A 1 130 ? 120.463 122.941 80.847 1.00 33.71 130 LEU A C 1
ATOM 1017 O O . LEU A 1 130 ? 120.169 123.468 79.781 1.00 43.64 130 LEU A O 1
ATOM 1022 N N . THR A 1 131 ? 120.067 123.433 82.018 1.00 33.22 131 THR A N 1
ATOM 1023 C CA . THR A 1 131 ? 119.159 124.563 82.115 1.00 30.98 131 THR A CA 1
ATOM 1024 C C . THR A 1 131 ? 119.902 125.896 81.975 1.00 33.51 131 THR A C 1
ATOM 1025 O O . THR A 1 131 ? 119.242 126.914 81.788 1.00 40.90 131 THR A O 1
ATOM 1029 N N . ASN A 1 132 ? 121.241 125.924 82.087 1.00 29.68 132 ASN A N 1
ATOM 1030 C CA . ASN A 1 132 ? 121.988 127.169 81.948 1.00 31.87 132 ASN A CA 1
ATOM 1031 C C . ASN A 1 132 ? 122.726 127.236 80.607 1.00 37.74 132 ASN A C 1
ATOM 1032 O O . ASN A 1 132 ? 123.694 127.973 80.489 1.00 44.68 132 ASN A O 1
ATOM 1037 N N . ALA A 1 133 ? 122.249 126.514 79.585 1.00 48.78 133 ALA A N 1
ATOM 1038 C CA . ALA A 1 133 ? 122.899 126.479 78.282 1.00 54.00 133 ALA A CA 1
ATOM 1039 C C . ALA A 1 133 ? 121.833 126.449 77.192 1.00 60.21 133 ALA A C 1
ATOM 1040 O O . ALA A 1 133 ? 120.873 125.686 77.303 1.00 63.31 133 ALA A O 1
ATOM 1042 N N . TYR A 1 134 ? 121.983 127.281 76.155 1.00 66.18 134 TYR A N 1
ATOM 1043 C CA . TYR A 1 134 ? 120.998 127.306 75.082 1.00 72.23 134 TYR A CA 1
ATOM 1044 C C . TYR A 1 134 ? 121.012 125.953 74.378 1.00 74.91 134 TYR A C 1
ATOM 1045 O O . TYR A 1 134 ? 119.950 125.384 74.136 1.00 78.01 134 TYR A O 1
ATOM 1054 N N . LYS A 1 135 ? 122.211 125.458 74.045 1.00 79.72 135 LYS A N 1
ATOM 1055 C CA . LYS A 1 135 ? 122.351 124.178 73.375 1.00 87.14 135 LYS A CA 1
ATOM 1056 C C . LYS A 1 135 ? 123.666 123.543 73.813 1.00 87.58 135 LYS A C 1
ATOM 1057 O O . LYS A 1 135 ? 124.728 124.135 73.632 1.00 89.12 135 LYS A O 1
ATOM 1063 N N . THR A 1 136 ? 123.567 122.370 74.444 1.00 91.07 136 THR A N 1
ATOM 1064 C CA . THR A 1 1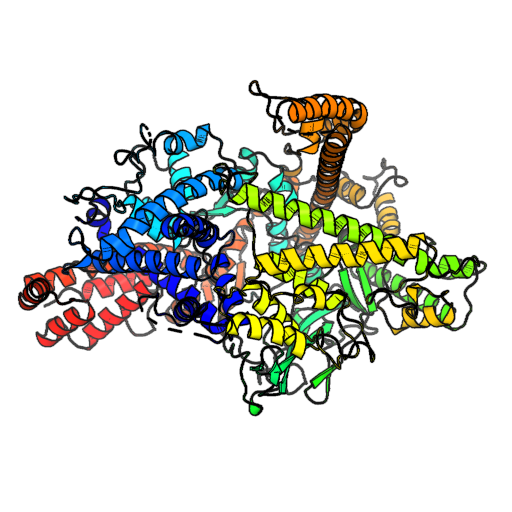36 ? 124.702 121.487 74.655 1.00 95.29 136 THR A CA 1
ATOM 1065 C C . THR A 1 136 ? 124.265 120.071 74.299 1.00 100.27 136 THR A C 1
ATOM 1066 O O . THR A 1 136 ? 123.069 119.776 74.270 1.00 102.61 136 THR A O 1
ATOM 1070 N N . TYR A 1 137 ? 125.253 119.219 74.004 1.00 103.63 137 TYR A N 1
ATOM 1071 C CA . TYR A 1 137 ? 125.051 117.782 73.971 1.00 106.26 137 TYR A CA 1
ATOM 1072 C C . TYR A 1 137 ? 125.209 117.273 75.400 1.00 103.48 137 TYR A C 1
ATOM 1073 O O . TYR A 1 137 ? 126.105 117.725 76.115 1.00 102.52 137 TYR A O 1
ATOM 1082 N N . GLU A 1 138 ? 124.325 116.348 75.802 1.00 100.11 138 GLU A N 1
ATOM 1083 C CA . GLU A 1 138 ? 124.462 115.660 77.073 1.00 97.18 138 GLU A CA 1
ATOM 1084 C C . GLU A 1 138 ? 124.414 114.152 76.827 1.00 94.20 138 GLU A C 1
ATOM 1085 O O . GLU A 1 138 ? 123.342 113.587 76.597 1.00 86.54 138 GLU A O 1
ATOM 1091 N N . GLU A 1 139 ? 125.601 113.526 76.873 1.00 91.79 139 GLU A N 1
ATOM 1092 C CA . GLU A 1 139 ? 125.735 112.077 76.821 1.00 91.22 139 GLU A CA 1
ATOM 1093 C C . GLU A 1 139 ? 124.951 111.424 77.959 1.00 86.37 139 GLU A C 1
ATOM 1094 O O . GLU A 1 139 ? 124.403 110.339 77.771 1.00 83.50 139 GLU A O 1
ATOM 1100 N N . LYS A 1 140 ? 124.887 112.090 79.123 1.00 79.20 140 LYS A N 1
ATOM 1101 C CA . LYS A 1 140 ? 124.325 111.503 80.329 1.00 75.36 140 LYS A CA 1
ATOM 1102 C C . LYS A 1 140 ? 122.822 111.242 80.204 1.00 73.66 140 LYS A C 1
ATOM 1103 O O . LYS A 1 140 ? 122.272 110.555 81.064 1.00 75.49 140 LYS A O 1
ATOM 1109 N N . LEU A 1 141 ? 122.151 111.779 79.172 1.00 70.14 141 LEU A N 1
ATOM 1110 C CA . LEU A 1 141 ? 120.728 111.533 78.988 1.00 64.19 141 LEU A CA 1
ATOM 1111 C C . LEU A 1 141 ? 120.478 110.287 78.138 1.00 65.42 141 LEU A C 1
ATOM 1112 O O . LEU A 1 141 ? 119.327 109.859 78.045 1.00 65.71 141 LEU A O 1
ATOM 1117 N N . ASN A 1 142 ? 121.519 109.718 77.506 1.00 70.08 142 ASN A N 1
ATOM 1118 C CA . ASN A 1 142 ? 121.347 108.532 76.676 1.00 67.34 142 ASN A CA 1
ATOM 1119 C C . ASN A 1 142 ? 120.805 107.391 77.527 1.00 62.81 142 ASN A C 1
ATOM 1120 O O . ASN A 1 142 ? 121.381 107.100 78.572 1.00 59.63 142 ASN A O 1
ATOM 1125 N N . ASP A 1 143 ? 119.709 106.765 77.067 1.00 61.05 143 ASP A N 1
ATOM 1126 C CA . ASP A 1 143 ? 119.070 105.676 77.789 1.00 62.06 143 ASP A CA 1
ATOM 1127 C C . ASP A 1 143 ? 120.077 104.563 78.054 1.00 59.37 143 ASP A C 1
ATOM 1128 O O . ASP A 1 143 ? 120.900 104.240 77.198 1.00 65.51 143 ASP A O 1
ATOM 1133 N N . GLY A 1 144 ? 120.020 104.017 79.271 1.00 57.62 144 GLY A N 1
ATOM 1134 C CA . GLY A 1 144 ? 120.810 102.863 79.655 1.00 57.02 144 GLY A CA 1
ATOM 1135 C C . GLY A 1 144 ? 122.264 103.204 79.971 1.00 56.11 144 GLY A C 1
ATOM 1136 O O . GLY A 1 144 ? 123.037 102.287 80.254 1.00 62.23 144 GLY A O 1
ATOM 1137 N N . CYS A 1 145 ? 122.636 104.492 79.951 1.00 52.33 145 CYS A N 1
ATOM 1138 C CA . CYS A 1 145 ? 124.018 104.879 80.180 1.00 52.23 145 CYS A CA 1
ATOM 1139 C C . CYS A 1 145 ? 124.382 104.714 81.660 1.00 52.27 145 CYS A C 1
ATOM 1140 O O . CYS A 1 145 ? 123.517 104.450 82.494 1.00 49.88 145 CYS A O 1
ATOM 1143 N N . GLU A 1 146 ? 125.683 104.831 81.967 1.00 53.37 146 GLU A N 1
ATOM 1144 C CA . GLU A 1 146 ? 126.188 104.645 83.319 1.00 54.91 146 GLU A CA 1
ATOM 1145 C C . GLU A 1 146 ? 125.596 105.706 84.251 1.00 51.14 146 GLU A C 1
ATOM 1146 O O . GLU A 1 146 ? 125.190 105.377 85.361 1.00 44.26 146 GLU A O 1
ATOM 1152 N N . PHE A 1 147 ? 125.565 106.973 83.808 1.00 48.21 147 PHE A N 1
ATOM 1153 C CA . PHE A 1 147 ? 125.099 108.056 84.658 1.00 44.17 147 PHE A CA 1
ATOM 1154 C C . PHE A 1 147 ? 123.674 107.768 85.118 1.00 43.73 147 PHE A C 1
ATOM 1155 O O . PHE A 1 147 ? 123.372 107.933 86.303 1.00 40.86 147 PHE A O 1
ATOM 1163 N N . LEU A 1 148 ? 122.813 107.346 84.181 1.00 39.85 148 LEU A N 1
ATOM 1164 C CA . LEU A 1 148 ? 121.427 107.061 84.502 1.00 38.92 148 LEU A CA 1
ATOM 1165 C C . LEU A 1 148 ? 121.346 105.851 85.435 1.00 40.89 148 LEU A C 1
ATOM 1166 O O . LEU A 1 148 ? 120.697 105.929 86.474 1.00 41.11 148 LEU A O 1
ATOM 1171 N N . THR A 1 149 ? 122.045 104.763 85.104 1.00 43.99 149 THR A N 1
ATOM 1172 C CA . THR A 1 149 ? 121.912 103.518 85.848 1.00 44.22 149 THR A CA 1
ATOM 1173 C C . THR A 1 149 ? 122.520 103.634 87.250 1.00 42.41 149 THR A C 1
ATOM 1174 O O . THR A 1 149 ? 121.982 103.066 88.199 1.00 45.04 149 THR A O 1
ATOM 1178 N N . SER A 1 150 ? 123.650 104.332 87.378 1.00 41.85 150 SER A N 1
ATOM 1179 C CA . SER A 1 150 ? 124.404 104.369 88.622 1.00 43.01 150 SER A CA 1
ATOM 1180 C C . SER A 1 150 ? 123.967 105.514 89.532 1.00 40.11 150 SER A C 1
ATOM 1181 O O . SER A 1 150 ? 124.079 105.373 90.744 1.00 44.79 150 SER A O 1
ATOM 1184 N N . THR A 1 151 ? 123.569 106.663 88.962 1.00 38.86 151 THR A N 1
ATOM 1185 C CA . THR A 1 151 ? 123.389 107.877 89.743 1.00 37.67 151 THR A CA 1
ATOM 1186 C C . THR A 1 151 ? 121.935 108.353 89.687 1.00 36.96 151 THR A C 1
ATOM 1187 O O . THR A 1 151 ? 121.293 108.441 90.734 1.00 35.54 151 THR A O 1
ATOM 1191 N N . GLU A 1 152 ? 121.422 108.647 88.484 1.00 34.70 152 GLU A N 1
ATOM 1192 C CA . GLU A 1 152 ? 120.152 109.340 88.353 1.00 30.30 152 GLU A CA 1
ATOM 1193 C C . GLU A 1 152 ? 118.971 108.460 88.747 1.00 33.34 152 GLU A C 1
ATOM 1194 O O . GLU A 1 152 ? 118.096 108.918 89.482 1.00 34.12 152 GLU A O 1
ATOM 1200 N N . GLN A 1 153 ? 118.915 107.218 88.250 1.00 34.31 153 GLN A N 1
ATOM 1201 C CA . GLN A 1 153 ? 117.778 106.362 88.546 1.00 29.31 153 GLN A CA 1
ATOM 1202 C C . GLN A 1 153 ? 117.768 105.975 90.027 1.00 32.12 153 GLN A C 1
ATOM 1203 O O . GLN A 1 153 ? 116.712 106.029 90.656 1.00 31.94 153 GLN A O 1
ATOM 1209 N N . PRO A 1 154 ? 118.892 105.581 90.668 1.00 30.53 154 PRO A N 1
ATOM 1210 C CA . PRO A 1 154 ? 118.886 105.442 92.116 1.00 29.62 154 PRO A CA 1
ATOM 1211 C C . PRO A 1 154 ? 118.398 106.688 92.842 1.00 25.64 154 PRO A C 1
ATOM 1212 O O . PRO A 1 154 ? 117.693 106.551 93.834 1.00 29.70 154 PRO A O 1
ATOM 1216 N N . LEU A 1 155 ? 118.755 107.887 92.362 1.00 26.38 155 LEU A N 1
ATOM 1217 C CA . LEU A 1 155 ? 118.404 109.094 93.095 1.00 27.44 155 LEU A CA 1
ATOM 1218 C C . LEU A 1 155 ? 116.887 109.298 93.047 1.00 29.97 155 LEU A C 1
ATOM 1219 O O . LEU A 1 155 ? 116.304 109.713 94.049 1.00 26.51 155 LEU A O 1
ATOM 1224 N N . SER A 1 156 ? 116.249 108.991 91.907 1.00 26.15 156 SER A N 1
ATOM 1225 C CA . SER A 1 156 ? 114.816 109.190 91.799 1.00 23.30 156 SER A CA 1
ATOM 1226 C C . SER A 1 156 ? 114.081 108.343 92.837 1.00 26.58 156 SER A C 1
ATOM 1227 O O . SER A 1 156 ? 113.134 108.827 93.462 1.00 34.57 156 SER A O 1
ATOM 1230 N N . GLY A 1 157 ? 114.526 107.112 93.076 1.00 17.82 157 GLY A N 1
ATOM 1231 C CA . GLY A 1 157 ? 113.875 106.276 94.069 1.00 15.70 157 GLY A CA 1
ATOM 1232 C C . GLY A 1 157 ? 114.146 106.757 95.492 1.00 20.71 157 GLY A C 1
ATOM 1233 O O . GLY A 1 157 ? 113.257 106.733 96.342 1.00 22.83 157 GLY A O 1
ATOM 1234 N N . MET A 1 158 ? 115.375 107.220 95.734 1.00 23.29 158 MET A N 1
ATOM 1235 C CA . MET A 1 158 ? 115.728 107.806 97.010 1.00 17.62 158 MET A CA 1
ATOM 1236 C C . MET A 1 158 ? 114.820 109.005 97.278 1.00 18.71 158 MET A C 1
ATOM 1237 O O . MET A 1 158 ? 114.279 109.108 98.373 1.00 23.27 158 MET A O 1
ATOM 1242 N N . ILE A 1 159 ? 114.659 109.915 96.300 1.00 23.79 159 ILE A N 1
ATOM 1243 C CA . ILE A 1 159 ? 113.868 111.132 96.477 1.00 23.80 159 ILE A CA 1
ATOM 1244 C C . ILE A 1 159 ? 112.420 110.753 96.787 1.00 23.27 159 ILE A C 1
ATOM 1245 O O . ILE A 1 159 ? 111.818 111.284 97.727 1.00 20.61 159 ILE A O 1
ATOM 1250 N N . ASN A 1 160 ? 111.900 109.772 96.053 1.00 21.18 160 ASN A N 1
ATOM 1251 C CA . ASN A 1 160 ? 110.555 109.298 96.317 1.00 21.49 160 ASN A CA 1
ATOM 1252 C C . ASN A 1 160 ? 110.428 108.732 97.729 1.00 13.34 160 ASN A C 1
ATOM 1253 O O . ASN A 1 160 ? 109.433 108.984 98.393 1.00 22.24 160 ASN A O 1
ATOM 1258 N N . ASN A 1 161 ? 111.418 107.981 98.225 1.00 17.58 161 ASN A N 1
ATOM 1259 C CA . ASN A 1 161 ? 111.322 107.467 99.585 1.00 12.81 161 ASN A CA 1
ATOM 1260 C C . ASN A 1 161 ? 111.535 108.588 100.594 1.00 10.25 161 ASN A C 1
ATOM 1261 O O . ASN A 1 161 ? 110.942 108.558 101.667 1.00 13.48 161 ASN A O 1
ATOM 1266 N N . TYR A 1 162 ? 112.369 109.575 100.257 1.00 14.34 162 TYR A N 1
ATOM 1267 C CA . TYR A 1 162 ? 112.562 110.727 101.127 1.00 11.49 162 TYR A CA 1
ATOM 1268 C C . TYR A 1 162 ? 111.212 111.404 101.356 1.00 14.60 162 TYR A C 1
ATOM 1269 O O . TYR A 1 162 ? 11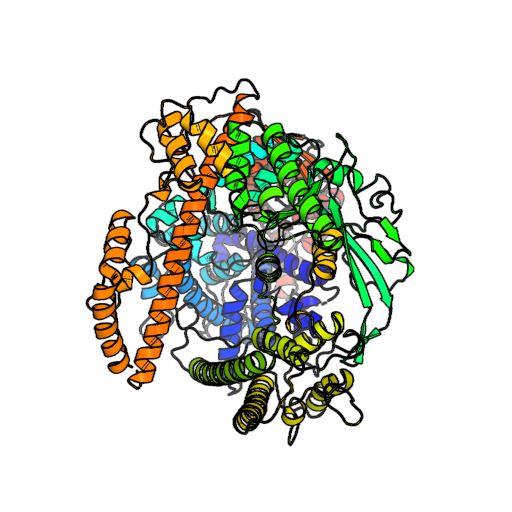0.904 111.784 102.487 1.00 16.33 162 TYR A O 1
ATOM 1278 N N . TYR A 1 163 ? 110.411 111.563 100.290 1.00 18.61 163 TYR A N 1
ATOM 1279 C CA . TYR A 1 163 ? 109.176 112.334 100.386 1.00 16.96 163 TYR A CA 1
ATOM 1280 C C . TYR A 1 163 ? 108.172 111.584 101.263 1.00 13.02 163 TYR A C 1
ATOM 1281 O O . TYR A 1 163 ? 107.462 112.228 102.024 1.00 16.71 163 TYR A O 1
ATOM 1290 N N . THR A 1 164 ? 108.128 110.237 101.224 1.00 12.49 164 THR A N 1
ATOM 1291 C CA . THR A 1 164 ? 107.282 109.529 102.188 1.00 6.59 164 THR A CA 1
ATOM 1292 C C . THR A 1 164 ? 107.510 110.053 103.605 1.00 9.41 164 THR A C 1
ATOM 1293 O O . THR A 1 164 ? 106.539 110.338 104.290 1.00 22.97 164 THR A O 1
ATOM 1297 N N . VAL A 1 165 ? 108.765 110.219 104.019 1.00 12.04 165 VAL A N 1
ATOM 1298 C CA . VAL A 1 165 ? 109.080 110.597 105.380 1.00 11.43 165 VAL A CA 1
ATOM 1299 C C . VAL A 1 165 ? 108.823 112.094 105.573 1.00 18.50 165 VAL A C 1
ATOM 1300 O O . VAL A 1 165 ? 108.333 112.507 106.626 1.00 18.85 165 VAL A O 1
ATOM 1304 N N . ALA A 1 166 ? 109.167 112.911 104.577 1.00 17.80 166 ALA A N 1
ATOM 1305 C CA . ALA A 1 166 ? 108.904 114.338 104.674 1.00 18.50 166 ALA A CA 1
ATOM 1306 C C . ALA A 1 166 ? 107.424 114.594 104.942 1.00 17.53 166 ALA A C 1
ATOM 1307 O O . ALA A 1 166 ? 107.124 115.417 105.802 1.00 24.02 166 ALA A O 1
ATOM 1309 N N . LEU A 1 167 ? 106.508 113.879 104.275 1.00 13.17 167 LEU A N 1
ATOM 1310 C CA . LEU A 1 167 ? 105.087 114.073 104.554 1.00 16.97 167 LEU A CA 1
ATOM 1311 C C . LEU A 1 167 ? 104.733 113.617 105.973 1.00 13.77 167 LEU A C 1
ATOM 1312 O O . LEU A 1 167 ? 103.899 114.235 106.618 1.00 23.15 167 LEU A O 1
ATOM 1317 N N . ARG A 1 168 ? 105.359 112.561 106.486 1.00 14.21 168 ARG A N 1
ATOM 1318 C CA . ARG A 1 168 ? 105.144 112.209 107.882 1.00 16.84 168 ARG A CA 1
ATOM 1319 C C . ARG A 1 168 ? 105.591 113.351 108.797 1.00 10.28 168 ARG A C 1
ATOM 1320 O O . ARG A 1 168 ? 104.914 113.640 109.771 1.00 25.12 168 ARG A O 1
ATOM 1328 N N . ASN A 1 169 ? 106.696 114.024 108.466 1.00 14.15 169 ASN A N 1
ATOM 1329 C CA . ASN A 1 169 ? 107.178 115.131 109.274 1.00 19.49 169 ASN A CA 1
ATOM 1330 C C . ASN A 1 169 ? 106.235 116.340 109.279 1.00 19.66 169 ASN A C 1
ATOM 1331 O O . ASN A 1 169 ? 106.304 117.173 110.188 1.00 23.52 169 ASN A O 1
ATOM 1336 N N . MET A 1 170 ? 105.413 116.467 108.231 1.00 22.59 170 MET A N 1
ATOM 1337 C CA . MET A 1 170 ? 104.438 117.540 108.148 1.00 25.38 170 MET A CA 1
ATOM 1338 C C . MET A 1 170 ? 103.473 117.489 109.326 1.00 27.90 170 MET A C 1
ATOM 1339 O O . MET A 1 170 ? 103.183 118.545 109.876 1.00 29.95 170 MET A O 1
ATOM 1344 N N . ASN A 1 171 ? 103.024 116.282 109.727 1.00 29.19 171 ASN A N 1
ATOM 1345 C CA . ASN A 1 171 ? 102.139 116.134 110.876 1.00 32.95 171 ASN A CA 1
ATOM 1346 C C . ASN A 1 171 ? 102.782 116.727 112.127 1.00 32.43 171 ASN A C 1
ATOM 1347 O O . ASN A 1 171 ? 102.199 117.577 112.775 1.00 29.79 171 ASN A O 1
ATOM 1352 N N . GLU A 1 172 ? 104.018 116.332 112.437 1.00 38.09 172 GLU A N 1
ATOM 1353 C CA . GLU A 1 172 ? 104.682 116.826 113.635 1.00 40.81 172 GLU A CA 1
ATOM 1354 C C . GLU A 1 172 ? 104.830 118.346 113.574 1.00 33.13 172 GLU A C 1
ATOM 1355 O O . GLU A 1 172 ? 104.532 119.015 114.549 1.00 43.21 172 GLU A O 1
ATOM 1361 N N . ARG A 1 173 ? 105.289 118.886 112.435 1.00 29.98 173 ARG A N 1
ATOM 1362 C CA . ARG A 1 173 ? 105.795 120.248 112.349 1.00 24.12 173 ARG A CA 1
ATOM 1363 C C . ARG A 1 173 ? 104.671 121.264 112.225 1.00 22.43 173 ARG A C 1
ATOM 1364 O O . ARG A 1 173 ? 104.830 122.370 112.719 1.00 37.93 173 ARG A O 1
ATOM 1372 N N . TYR A 1 174 ? 103.563 120.925 111.559 1.00 22.08 174 TYR A N 1
ATOM 1373 C CA . TYR A 1 174 ? 102.489 121.886 111.353 1.00 15.71 174 TYR A CA 1
ATOM 1374 C C . TYR A 1 174 ? 101.144 121.356 111.825 1.00 18.84 174 TYR A C 1
ATOM 1375 O O . TYR A 1 174 ? 100.125 122.016 111.638 1.00 29.13 174 TYR A O 1
ATOM 1384 N N . GLY A 1 175 ? 101.109 120.174 112.424 1.00 24.42 175 GLY A N 1
ATOM 1385 C CA . GLY A 1 175 ? 99.859 119.687 112.974 1.00 25.62 175 GLY A CA 1
ATOM 1386 C C . GLY A 1 175 ? 98.861 119.298 111.897 1.00 28.47 175 GLY A C 1
ATOM 1387 O O . GLY A 1 175 ? 97.670 119.472 112.138 1.00 39.62 175 GLY A O 1
ATOM 1388 N N . TYR A 1 176 ? 99.316 118.801 110.728 1.00 25.96 176 TYR A N 1
ATOM 1389 C CA . TYR A 1 176 ? 98.370 118.433 109.676 1.00 27.11 176 TYR A CA 1
ATOM 1390 C C . TYR A 1 176 ? 97.841 117.049 110.021 1.00 28.89 176 TYR A C 1
ATOM 1391 O O . TYR A 1 176 ? 98.575 116.250 110.592 1.00 36.94 176 TYR A O 1
ATOM 1400 N N . LYS A 1 177 ? 96.582 116.773 109.670 1.00 34.31 177 LYS A N 1
ATOM 1401 C CA . LYS A 1 177 ? 95.973 115.481 109.957 1.00 39.89 177 LYS A CA 1
ATOM 1402 C C . LYS A 1 177 ? 95.879 114.643 108.681 1.00 35.28 177 LYS A C 1
ATOM 1403 O O . LYS A 1 177 ? 96.215 115.098 107.593 1.00 39.98 177 LYS A O 1
ATOM 1409 N N . THR A 1 178 ? 95.445 113.392 108.818 1.00 35.01 178 THR A N 1
ATOM 1410 C CA . THR A 1 178 ? 95.379 112.462 107.701 1.00 31.88 178 THR A CA 1
ATOM 1411 C C . THR A 1 178 ? 94.527 113.046 106.578 1.00 34.38 178 THR A C 1
ATOM 1412 O O . THR A 1 178 ? 94.863 112.880 105.403 1.00 36.68 178 THR A O 1
ATOM 1416 N N . GLU A 1 179 ? 93.474 113.778 106.943 1.00 38.12 179 GLU A N 1
ATOM 1417 C CA . GLU A 1 179 ? 92.508 114.279 105.982 1.00 44.24 179 GLU A CA 1
ATOM 1418 C C . GLU A 1 179 ? 93.163 115.404 105.179 1.00 40.64 179 GLU A C 1
ATOM 1419 O O . GLU A 1 179 ? 92.899 115.558 103.989 1.00 46.82 179 GLU A O 1
ATOM 1425 N N . ASP A 1 180 ? 94.041 116.166 105.839 1.00 37.19 180 ASP A N 1
ATOM 1426 C CA . ASP A 1 180 ? 94.726 117.283 105.218 1.00 35.29 180 ASP A CA 1
ATOM 1427 C C . ASP A 1 180 ? 95.686 116.803 104.146 1.00 29.08 180 ASP A C 1
ATOM 1428 O O . ASP A 1 180 ? 95.778 117.441 103.104 1.00 35.09 180 ASP A O 1
ATOM 1433 N N . LEU A 1 181 ? 96.382 115.685 104.397 1.00 28.77 181 LEU A N 1
ATOM 1434 C CA . LEU A 1 181 ? 97.426 115.233 103.493 1.00 22.58 181 LEU A CA 1
ATOM 1435 C C . LEU A 1 181 ? 96.942 114.179 102.507 1.00 18.98 181 LEU A C 1
ATOM 1436 O O . LEU A 1 181 ? 97.731 113.786 101.649 1.00 24.83 181 LEU A O 1
ATOM 1441 N N . ALA A 1 182 ? 95.688 113.708 102.611 1.00 23.74 182 ALA A N 1
ATOM 1442 C CA . ALA A 1 182 ? 95.227 112.578 101.804 1.00 20.62 182 ALA A CA 1
ATOM 1443 C C . ALA A 1 182 ? 95.269 112.876 100.301 1.00 20.43 182 ALA A C 1
ATOM 1444 O O . ALA A 1 182 ? 95.538 111.974 99.526 1.00 28.46 182 ALA A O 1
ATOM 1446 N N . PHE A 1 183 ? 95.073 114.136 99.886 1.00 25.06 183 PHE A N 1
ATOM 1447 C CA . PHE A 1 183 ? 95.134 114.512 98.478 1.00 24.26 183 PHE A CA 1
ATOM 1448 C C . PHE A 1 183 ? 96.511 114.191 97.896 1.00 29.08 183 PHE A C 1
ATOM 1449 O O . PHE A 1 183 ? 96.602 114.061 96.678 1.00 31.03 183 PHE A O 1
ATOM 1457 N N . ILE A 1 184 ? 97.567 114.091 98.735 1.00 28.84 184 ILE A N 1
ATOM 1458 C CA . ILE A 1 184 ? 98.860 113.574 98.295 1.00 30.27 184 ILE A CA 1
ATOM 1459 C C . ILE A 1 184 ? 99.007 112.107 98.710 1.00 29.12 184 ILE A C 1
ATOM 1460 O O . ILE A 1 184 ? 99.275 111.262 97.857 1.00 30.22 184 ILE A O 1
ATOM 1465 N N . GLN A 1 185 ? 98.829 111.795 100.004 1.00 23.05 185 GLN A N 1
ATOM 1466 C CA . GLN A 1 185 ? 99.194 110.476 100.499 1.00 25.09 185 GLN A CA 1
ATOM 1467 C C . GLN A 1 185 ? 98.351 109.377 99.862 1.00 28.94 185 GLN A C 1
ATOM 1468 O O . GLN A 1 185 ? 98.899 108.324 99.546 1.00 37.93 185 GLN A O 1
ATOM 1474 N N . ASP A 1 186 ? 97.067 109.629 99.585 1.00 31.42 186 ASP A N 1
ATOM 1475 C CA . ASP A 1 186 ? 96.225 108.605 98.988 1.00 35.37 186 ASP A CA 1
ATOM 1476 C C . ASP A 1 186 ? 96.476 108.416 97.496 1.00 35.45 186 ASP A C 1
ATOM 1477 O O . ASP A 1 186 ? 95.922 107.469 96.940 1.00 40.32 186 ASP A O 1
ATOM 1482 N N . LYS A 1 187 ? 97.240 109.293 96.821 1.00 36.44 187 LYS A N 1
ATOM 1483 C CA . LYS A 1 187 ? 97.275 109.244 95.359 1.00 40.05 187 LYS A CA 1
ATOM 1484 C C . LYS A 1 187 ? 98.676 109.077 94.774 1.00 30.14 187 LYS A C 1
ATOM 1485 O O . LYS A 1 187 ? 98.805 108.947 93.561 1.00 34.11 187 LYS A O 1
ATOM 1491 N N . ARG A 1 188 ? 99.708 109.027 95.620 1.00 28.51 188 ARG A N 1
ATOM 1492 C CA . ARG A 1 188 ? 101.082 108.919 95.163 1.00 23.61 188 ARG A CA 1
ATOM 1493 C C . ARG A 1 188 ? 101.345 107.552 94.533 1.00 27.41 188 ARG A C 1
ATOM 1494 O O . ARG A 1 188 ? 102.104 107.485 93.573 1.00 33.98 188 ARG A O 1
ATOM 1502 N N . PHE A 1 189 ? 100.830 106.482 95.168 1.00 32.28 189 PHE A N 1
ATOM 1503 C CA . PHE A 1 189 ? 101.048 105.102 94.769 1.00 32.68 189 PHE A CA 1
ATOM 1504 C C . PHE A 1 189 ? 99.734 104.462 94.332 1.00 39.44 189 PHE A C 1
ATOM 1505 O O . PHE A 1 189 ? 98.687 104.735 94.917 1.00 45.09 189 PHE A O 1
ATOM 1513 N N . LYS A 1 190 ? 99.813 103.579 93.338 1.00 52.96 190 LYS A N 1
ATOM 1514 C CA . LYS A 1 190 ? 98.659 102.907 92.759 1.00 62.17 190 LYS A CA 1
ATOM 1515 C C . LYS A 1 190 ? 98.750 101.435 93.146 1.00 68.81 190 LYS A C 1
ATOM 1516 O O . LYS A 1 190 ? 99.800 101.004 93.619 1.00 67.41 190 LYS A O 1
ATOM 1522 N N . PHE A 1 191 ? 97.653 100.680 92.960 1.00 83.38 191 PHE A N 1
ATOM 1523 C CA . PHE A 1 191 ? 97.610 99.249 93.260 1.00 90.26 191 PHE A CA 1
ATOM 1524 C C . PHE A 1 191 ? 97.114 98.492 92.023 1.00 89.22 191 PHE A C 1
ATOM 1525 O O . PHE A 1 191 ? 97.843 98.528 91.004 1.00 87.53 191 PHE A O 1
ATOM 1533 N N . SER A 1 201 ? 102.223 97.274 94.755 1.00 79.51 201 SER A N 1
ATOM 1534 C CA . SER A 1 201 ? 102.047 98.753 94.815 1.00 77.67 201 SER A CA 1
ATOM 1535 C C . SER A 1 201 ? 103.060 99.436 93.893 1.00 75.23 201 SER A C 1
ATOM 1536 O O . SER A 1 201 ? 104.267 99.246 94.055 1.00 76.95 201 SER A O 1
ATOM 1539 N N . GLN A 1 202 ? 102.546 100.225 92.936 1.00 69.36 202 GLN A N 1
ATOM 1540 C CA . GLN A 1 202 ? 103.358 101.003 92.014 1.00 66.63 202 GLN A CA 1
ATOM 1541 C C . GLN A 1 202 ? 103.413 102.456 92.483 1.00 59.14 202 GLN A C 1
ATOM 1542 O O . GLN A 1 202 ? 102.682 102.837 93.385 1.00 57.08 202 GLN A O 1
ATOM 1548 N N . VAL A 1 203 ? 104.333 103.228 91.894 1.00 53.22 203 VAL A N 1
ATOM 1549 C CA . VAL A 1 203 ? 104.312 104.680 91.909 1.00 44.04 203 VAL A CA 1
ATOM 1550 C C . VAL A 1 203 ? 103.345 105.132 90.819 1.00 39.87 203 VAL A C 1
ATOM 1551 O O . VAL A 1 203 ? 103.482 104.742 89.661 1.00 46.60 203 VAL A O 1
ATOM 1555 N N . ASN A 1 204 ? 102.396 105.983 91.196 1.00 31.76 204 ASN A N 1
ATOM 1556 C CA . ASN A 1 204 ? 101.405 106.512 90.283 1.00 30.27 204 ASN A CA 1
ATOM 1557 C C . ASN A 1 204 ? 102.027 107.667 89.514 1.00 37.08 204 ASN A C 1
ATOM 1558 O O . ASN A 1 204 ? 101.921 108.810 89.947 1.00 44.18 204 ASN A O 1
ATOM 1563 N N . THR A 1 205 ? 102.662 107.390 88.368 1.00 42.37 205 THR A N 1
ATOM 1564 C CA . THR A 1 205 ? 103.341 108.445 87.615 1.00 41.59 205 THR A CA 1
ATOM 1565 C C . THR A 1 205 ? 102.327 109.433 87.035 1.00 43.24 205 THR A C 1
ATOM 1566 O O . THR A 1 205 ? 102.737 110.483 86.548 1.00 51.05 205 THR A O 1
ATOM 1570 N N . GLY A 1 206 ? 101.028 109.092 87.032 1.00 41.95 206 GLY A N 1
ATOM 1571 C CA . GLY A 1 206 ? 100.001 109.977 86.503 1.00 40.63 206 GLY A CA 1
ATOM 1572 C C . GLY A 1 206 ? 99.564 111.038 87.511 1.00 38.30 206 GLY A C 1
ATOM 1573 O O . GLY A 1 206 ? 98.879 111.986 87.136 1.00 41.86 206 GLY A O 1
ATOM 1574 N N . PHE A 1 207 ? 99.931 110.860 88.785 1.00 35.23 207 PHE A N 1
ATOM 1575 C CA . PHE A 1 207 ? 99.615 111.828 89.820 1.00 30.77 207 PHE A CA 1
ATOM 1576 C C . PHE A 1 207 ? 100.313 113.149 89.513 1.00 32.07 207 PHE A C 1
ATOM 1577 O O . PHE A 1 207 ? 101.447 113.138 89.038 1.00 34.99 207 PHE A O 1
ATOM 1585 N N . PHE A 1 208 ? 99.633 114.278 89.780 1.00 34.11 208 PHE A N 1
ATOM 1586 C CA . PHE A 1 208 ? 100.096 115.589 89.340 1.00 29.36 208 PHE A CA 1
ATOM 1587 C C . PHE A 1 208 ? 101.378 115.971 90.074 1.00 29.20 208 PHE A C 1
ATOM 1588 O O . PHE A 1 208 ? 102.214 116.663 89.499 1.00 35.08 208 PHE A O 1
ATOM 1596 N N . LEU A 1 209 ? 101.551 115.502 91.314 1.00 26.57 209 LEU A N 1
ATOM 1597 C CA . LEU A 1 209 ? 102.771 115.780 92.051 1.00 25.95 209 LEU A CA 1
ATOM 1598 C C . LEU A 1 209 ? 103.671 114.546 92.125 1.00 27.38 209 LEU A C 1
ATOM 1599 O O . LEU A 1 209 ? 104.419 114.393 93.088 1.00 30.73 209 LEU A O 1
ATOM 1604 N N . SER A 1 210 ? 103.658 113.706 91.078 1.00 26.95 210 SER A N 1
ATOM 1605 C CA . SER A 1 210 ? 104.559 112.567 91.002 1.00 23.53 210 SER A CA 1
ATOM 1606 C C . SER A 1 210 ? 106.016 113.020 90.874 1.00 21.58 210 SER A C 1
ATOM 1607 O O . SER A 1 210 ? 106.344 113.766 89.957 1.00 32.61 210 SER A O 1
ATOM 1610 N N . LEU A 1 211 ? 106.891 112.455 91.709 1.00 18.57 211 LEU A N 1
ATOM 1611 C CA . LEU A 1 211 ? 108.307 112.770 91.683 1.00 17.74 211 LEU A CA 1
ATOM 1612 C C . LEU A 1 211 ? 109.058 111.884 90.687 1.00 21.29 211 LEU A C 1
ATOM 1613 O O . LEU A 1 211 ? 110.233 112.156 90.442 1.00 24.16 211 LEU A O 1
ATOM 1618 N N . GLN A 1 212 ? 108.426 110.854 90.106 1.00 22.84 212 GLN A N 1
ATOM 1619 C CA . GLN A 1 212 ? 109.116 110.012 89.136 1.00 27.14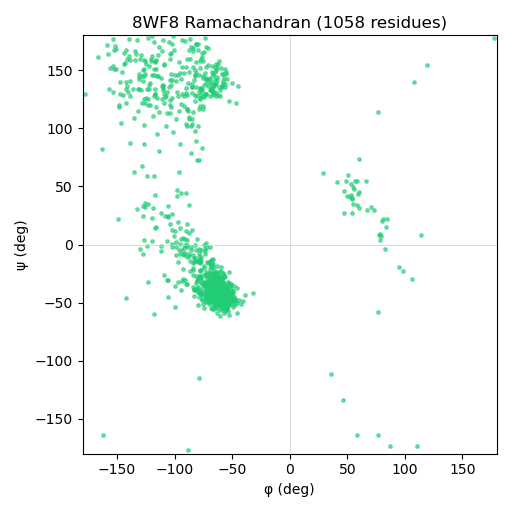 212 GLN A CA 1
ATOM 1620 C C . GLN A 1 212 ? 108.322 109.908 87.840 1.00 26.04 212 GLN A C 1
ATOM 1621 O O . GLN A 1 212 ? 107.100 109.979 87.869 1.00 32.63 212 GLN A O 1
ATOM 1627 N N . ASP A 1 213 ? 109.021 109.734 86.715 1.00 26.50 213 ASP A N 1
ATOM 1628 C CA . ASP A 1 213 ? 108.365 109.535 85.433 1.00 33.30 213 ASP A CA 1
ATOM 1629 C C . ASP A 1 213 ? 109.276 108.722 84.516 1.00 35.34 213 ASP A C 1
ATOM 1630 O O . ASP A 1 213 ? 110.451 108.545 84.828 1.00 37.73 213 ASP A O 1
ATOM 1635 N N . TYR A 1 214 ? 108.749 108.216 83.396 1.00 35.99 214 TYR A N 1
ATOM 1636 C CA . TYR A 1 214 ? 109.597 107.497 82.453 1.00 44.04 214 TYR A CA 1
ATOM 1637 C C . TYR A 1 214 ? 110.406 108.486 81.621 1.00 40.78 214 TYR A C 1
ATOM 1638 O O . TYR A 1 214 ? 111.443 108.100 81.097 1.00 49.62 214 TYR A O 1
ATOM 1647 N N . ASN A 1 215 ? 109.951 109.737 81.497 1.00 36.79 215 ASN A N 1
ATOM 1648 C CA . ASN A 1 215 ? 110.656 110.729 80.700 1.00 41.20 215 ASN A CA 1
ATOM 1649 C C . ASN A 1 215 ? 111.042 110.148 79.340 1.00 44.65 215 ASN A C 1
ATOM 1650 O O . ASN A 1 215 ? 112.174 110.318 78.899 1.00 50.23 215 ASN A O 1
ATOM 1655 N N . GLY A 1 216 ? 110.100 109.459 78.682 1.00 50.87 216 GLY A N 1
ATOM 1656 C CA . GLY A 1 216 ? 110.314 108.907 77.354 1.00 56.00 216 GLY A CA 1
ATOM 1657 C C . GLY A 1 216 ? 111.555 108.018 77.260 1.00 60.43 216 GLY A C 1
ATOM 1658 O O . GLY A 1 216 ? 112.270 108.080 76.260 1.00 65.84 216 GLY A O 1
ATOM 1659 N N . ASP A 1 217 ? 111.809 107.219 78.307 1.00 61.16 217 ASP A N 1
ATOM 1660 C CA . ASP A 1 217 ? 112.889 106.245 78.324 1.00 64.56 217 ASP A CA 1
ATOM 1661 C C . ASP A 1 217 ? 112.343 104.938 77.761 1.00 69.20 217 ASP A C 1
ATOM 1662 O O . ASP A 1 217 ? 111.456 104.340 78.368 1.00 72.45 217 ASP A O 1
ATOM 1667 N N . THR A 1 218 ? 112.897 104.488 76.625 1.00 74.91 218 THR A N 1
ATOM 1668 C CA . THR A 1 218 ? 112.426 103.281 75.952 1.00 78.20 218 THR A CA 1
ATOM 1669 C C . THR A 1 218 ? 112.638 102.048 76.838 1.00 76.49 218 THR A C 1
ATOM 1670 O O . THR A 1 218 ? 111.852 101.107 76.764 1.00 78.44 218 THR A O 1
ATOM 1674 N N . GLN A 1 219 ? 113.683 102.063 77.682 1.00 75.47 219 GLN A N 1
ATOM 1675 C CA . GLN A 1 219 ? 113.954 100.985 78.625 1.00 76.72 219 GLN A CA 1
ATOM 1676 C C . GLN A 1 219 ? 112.885 100.919 79.726 1.00 75.08 219 GLN A C 1
ATOM 1677 O O . GLN A 1 219 ? 112.813 99.918 80.438 1.00 75.74 219 GLN A O 1
ATOM 1683 N N . LYS A 1 220 ? 112.101 101.998 79.903 1.00 73.74 220 LYS A N 1
ATOM 1684 C CA . LYS A 1 220 ? 110.947 102.041 80.796 1.00 75.05 220 LYS A CA 1
ATOM 1685 C C . LYS A 1 220 ? 111.403 101.914 82.252 1.00 66.47 220 LYS A C 1
ATOM 1686 O O . LYS A 1 220 ? 110.915 101.066 82.996 1.00 66.12 220 LYS A O 1
ATOM 1692 N N . LYS A 1 221 ? 112.322 102.804 82.642 1.00 59.18 221 LYS A N 1
ATOM 1693 C CA . LYS A 1 221 ? 112.821 102.903 84.002 1.00 56.87 221 LYS A CA 1
ATOM 1694 C C . LYS A 1 221 ? 112.472 104.285 84.553 1.00 44.42 221 LYS A C 1
ATOM 1695 O O . LYS A 1 221 ? 112.483 105.263 83.816 1.00 43.81 221 LYS A O 1
ATOM 1701 N N . LEU A 1 222 ? 112.184 104.353 85.854 1.00 36.58 222 LEU A N 1
ATOM 1702 C CA . LEU A 1 222 ? 111.706 105.572 86.476 1.00 29.52 222 LEU A CA 1
ATOM 1703 C C . LEU A 1 222 ? 112.878 106.518 86.701 1.00 30.45 222 LEU A C 1
ATOM 1704 O O . LEU A 1 222 ? 113.853 106.133 87.339 1.00 37.32 222 LEU A O 1
ATOM 1709 N N . HIS A 1 223 ? 112.744 107.737 86.170 1.00 32.41 223 HIS A N 1
ATOM 1710 C CA . HIS A 1 223 ? 113.659 108.835 86.397 1.00 33.36 223 HIS A CA 1
ATOM 1711 C C . HIS A 1 223 ? 112.974 109.890 87.254 1.00 31.31 223 HIS A C 1
ATOM 1712 O O . HIS A 1 223 ? 111.810 109.723 87.604 1.00 31.02 223 HIS A O 1
ATOM 1719 N N . LEU A 1 224 ? 113.722 110.935 87.631 1.00 25.13 224 LEU A N 1
ATOM 1720 C CA . LEU A 1 224 ? 113.127 112.089 88.272 1.00 25.13 224 LEU A CA 1
ATOM 1721 C C . LEU A 1 224 ? 112.241 112.809 87.263 1.00 23.46 224 LEU A C 1
ATOM 1722 O O . LEU A 1 224 ? 112.689 113.109 86.162 1.00 28.22 224 LEU A O 1
ATOM 1727 N N . SER A 1 225 ? 111.026 113.147 87.692 1.00 22.69 225 SER A N 1
ATOM 1728 C CA . SER A 1 225 ? 110.121 113.989 86.936 1.00 24.91 225 SER A CA 1
ATOM 1729 C C . SER A 1 225 ? 110.504 115.455 87.145 1.00 27.00 225 SER A C 1
ATOM 1730 O O . SER A 1 225 ? 111.355 115.745 87.980 1.00 28.73 225 SER A O 1
ATOM 1733 N N . GLY A 1 226 ? 109.880 116.377 86.402 1.00 24.77 226 GLY A N 1
ATOM 1734 C CA . GLY A 1 226 ? 110.084 117.806 86.597 1.00 23.73 226 GLY A CA 1
ATOM 1735 C C . GLY A 1 226 ? 109.797 118.244 88.037 1.00 22.46 226 GLY A C 1
ATOM 1736 O O . GLY A 1 226 ? 110.588 118.945 88.652 1.00 24.78 226 GLY A O 1
ATOM 1737 N N . VAL A 1 227 ? 108.679 117.808 88.594 1.00 20.81 227 VAL A N 1
ATOM 1738 C CA . VAL A 1 227 ? 108.395 118.099 89.988 1.00 21.79 227 VAL A CA 1
ATOM 1739 C C . VAL A 1 227 ? 109.518 117.494 90.839 1.00 18.41 227 VAL A C 1
ATOM 1740 O O . VAL A 1 227 ? 109.994 118.122 91.776 1.00 19.07 227 VAL A O 1
ATOM 1744 N N . GLY A 1 228 ? 109.939 116.271 90.532 1.00 18.58 228 GLY A N 1
ATOM 1745 C CA . GLY A 1 228 ? 111.045 115.661 91.249 1.00 15.76 228 GLY A CA 1
ATOM 1746 C C . GLY A 1 228 ? 112.319 116.510 91.213 1.00 16.49 228 GLY A C 1
ATOM 1747 O O . GLY A 1 228 ? 112.993 116.630 92.232 1.00 17.90 228 GLY A O 1
ATOM 1748 N N . ILE A 1 229 ? 112.632 117.116 90.055 1.00 20.43 229 ILE A N 1
ATOM 1749 C CA . ILE A 1 229 ? 113.816 117.959 89.915 1.00 19.15 229 ILE A CA 1
ATOM 1750 C C . ILE A 1 229 ? 113.647 119.236 90.738 1.00 17.01 229 ILE A C 1
ATOM 1751 O O . ILE A 1 229 ? 114.584 119.642 91.418 1.00 24.95 229 ILE A O 1
ATOM 1756 N N . ALA A 1 230 ? 112.455 119.842 90.701 1.00 13.50 230 ALA A N 1
ATOM 1757 C CA . ALA A 1 230 ? 112.125 120.964 91.558 1.00 11.67 230 ALA A CA 1
ATOM 1758 C C . ALA A 1 230 ? 112.335 120.617 93.036 1.00 17.06 230 ALA A C 1
ATOM 1759 O O . ALA A 1 230 ? 112.862 121.450 93.782 1.00 18.45 230 ALA A O 1
ATOM 1761 N N . LEU A 1 231 ? 111.927 119.416 93.460 1.00 16.13 231 LEU A N 1
ATOM 1762 C CA . LEU A 1 231 ? 112.068 119.006 94.849 1.00 16.62 231 LEU A CA 1
ATOM 1763 C C . LEU A 1 231 ? 113.552 118.906 95.191 1.00 15.94 231 LEU A C 1
ATOM 1764 O O . LEU A 1 231 ? 113.975 119.385 96.241 1.00 21.59 231 LEU A O 1
ATOM 1769 N N . LEU A 1 232 ? 114.336 118.252 94.348 1.00 19.97 232 LEU A N 1
ATOM 1770 C CA . LEU A 1 232 ? 115.762 118.131 94.600 1.00 20.33 232 LEU A CA 1
ATOM 1771 C C . LEU A 1 232 ? 116.361 119.526 94.788 1.00 21.09 232 LEU A C 1
ATOM 1772 O O . LEU A 1 232 ? 117.006 119.756 95.809 1.00 23.88 232 LEU A O 1
ATOM 1777 N N . ILE A 1 233 ? 116.100 120.457 93.857 1.00 14.13 233 ILE A N 1
ATOM 1778 C CA . ILE A 1 233 ? 116.623 121.815 93.979 1.00 12.70 233 ILE A CA 1
ATOM 1779 C C . ILE A 1 233 ? 116.220 122.443 95.323 1.00 11.28 233 ILE A C 1
ATOM 1780 O O . ILE A 1 233 ? 117.050 123.037 95.995 1.00 21.33 233 ILE A O 1
ATOM 1785 N N . CYS A 1 234 ? 114.959 122.329 95.717 1.00 11.24 234 CYS A N 1
ATOM 1786 C CA . CYS A 1 234 ? 114.468 123.017 96.891 1.00 12.74 234 CYS A CA 1
ATOM 1787 C C . CYS A 1 234 ? 115.079 122.493 98.196 1.00 9.13 234 CYS A C 1
ATOM 1788 O O . CYS A 1 234 ? 114.971 123.152 99.227 1.00 18.91 234 CYS A O 1
ATOM 1791 N N . LEU A 1 235 ? 115.681 121.311 98.192 1.00 12.55 235 LEU A N 1
ATOM 1792 C CA . LEU A 1 235 ? 116.428 120.845 99.348 1.00 11.67 235 LEU A CA 1
ATOM 1793 C C . LEU A 1 235 ? 117.623 121.771 99.612 1.00 17.29 235 LEU A C 1
ATOM 1794 O O . LEU A 1 235 ? 118.006 121.931 100.773 1.00 19.83 235 LEU A O 1
ATOM 1799 N N . PHE A 1 236 ? 118.149 122.426 98.562 1.00 10.88 236 PHE A N 1
ATOM 1800 C CA . PHE A 1 236 ? 119.310 123.291 98.671 1.00 13.75 236 PHE A CA 1
ATOM 1801 C C . PHE A 1 236 ? 118.952 124.777 98.635 1.00 14.99 236 PHE A C 1
ATOM 1802 O O . PHE A 1 236 ? 119.852 125.589 98.457 1.00 17.39 236 PHE A O 1
ATOM 1810 N N . LEU A 1 237 ? 117.691 125.166 98.866 1.00 15.72 237 LEU A N 1
ATOM 1811 C CA . LEU A 1 237 ? 117.329 126.578 98.895 1.00 9.49 237 LEU A CA 1
ATOM 1812 C C . LEU A 1 237 ? 116.839 126.990 100.287 1.00 14.47 237 LEU A C 1
ATOM 1813 O O . LEU A 1 237 ? 116.270 126.180 101.012 1.00 20.67 237 LEU A O 1
ATOM 1818 N N . ASP A 1 238 ? 117.041 128.269 100.635 1.00 17.49 238 ASP A N 1
ATOM 1819 C CA . ASP A 1 238 ? 116.303 128.955 101.676 1.00 23.02 238 ASP A CA 1
ATOM 1820 C C . ASP A 1 238 ? 114.798 128.995 101.388 1.00 26.59 238 ASP A C 1
ATOM 1821 O O . ASP A 1 238 ? 114.391 129.054 100.235 1.00 25.94 238 ASP A O 1
ATOM 1826 N N . LYS A 1 239 ? 113.988 129.060 102.463 1.00 24.38 239 LYS A N 1
ATOM 1827 C CA . LYS A 1 239 ? 112.538 129.101 102.377 1.00 27.93 239 LYS A CA 1
ATOM 1828 C C . LYS A 1 239 ? 112.028 130.246 101.490 1.00 22.52 239 LYS A C 1
ATOM 1829 O O . LYS A 1 239 ? 111.026 130.089 100.797 1.00 27.76 239 LYS A O 1
ATOM 1835 N N . GLN A 1 240 ? 112.688 131.390 101.527 1.00 20.13 240 GLN A N 1
ATOM 1836 C CA . GLN A 1 240 ? 112.273 132.533 100.740 1.00 22.16 240 GLN A CA 1
ATOM 1837 C C . GLN A 1 240 ? 112.356 132.171 99.266 1.00 24.54 240 GLN A C 1
ATOM 1838 O O . GLN A 1 240 ? 111.461 132.529 98.503 1.00 30.86 240 GLN A O 1
ATOM 1844 N N . TYR A 1 241 ? 113.439 131.480 98.878 1.00 24.95 241 TYR A N 1
ATOM 1845 C CA . TYR A 1 241 ? 113.673 131.188 97.478 1.00 21.08 241 TYR A CA 1
ATOM 1846 C C . TYR A 1 241 ? 112.832 129.993 97.060 1.00 20.49 241 TYR A C 1
ATOM 1847 O O . TYR A 1 241 ? 112.384 129.976 95.920 1.00 20.31 241 TYR A O 1
ATOM 1856 N N . ILE A 1 242 ? 112.549 129.055 97.986 1.00 19.57 242 ILE A N 1
ATOM 1857 C CA . ILE A 1 242 ? 111.621 127.977 97.684 1.00 14.07 242 ILE A CA 1
ATOM 1858 C C . ILE A 1 242 ? 110.286 128.574 97.243 1.00 17.65 242 ILE A C 1
ATOM 1859 O O . ILE A 1 242 ? 109.684 128.090 96.290 1.00 19.52 242 ILE A O 1
ATOM 1864 N N . ASN A 1 243 ? 109.851 129.643 97.921 1.00 25.42 243 ASN A N 1
ATOM 1865 C CA . ASN A 1 243 ? 108.548 130.227 97.680 1.00 26.62 243 ASN A CA 1
ATOM 1866 C C . ASN A 1 243 ? 108.582 130.958 96.343 1.00 25.17 243 ASN A C 1
ATOM 1867 O O . ASN A 1 243 ? 107.673 130.772 95.549 1.00 31.82 243 ASN A O 1
ATOM 1872 N N . ILE A 1 244 ? 109.638 131.734 96.075 1.00 28.27 244 ILE A N 1
ATOM 1873 C CA . ILE A 1 244 ? 109.771 132.456 94.810 1.00 30.85 244 ILE A CA 1
ATOM 1874 C C . ILE A 1 244 ? 109.834 131.466 93.649 1.00 27.58 244 ILE A C 1
ATOM 1875 O O . ILE A 1 244 ? 109.250 131.738 92.608 1.00 36.10 244 ILE A O 1
ATOM 1880 N N . PHE A 1 245 ? 110.580 130.362 93.810 1.00 24.57 245 PHE A N 1
ATOM 1881 C CA . PHE A 1 245 ? 110.811 129.411 92.731 1.00 23.28 245 PHE A CA 1
ATOM 1882 C C . PHE A 1 245 ? 109.516 128.679 92.388 1.00 23.13 245 PHE A C 1
ATOM 1883 O O . PHE A 1 245 ? 109.075 128.716 91.248 1.00 26.95 245 PHE A O 1
ATOM 1891 N N . LEU A 1 246 ? 108.887 128.065 93.393 1.00 24.49 246 LEU A N 1
ATOM 1892 C CA . LEU A 1 246 ? 107.785 127.151 93.145 1.00 25.32 246 LEU A CA 1
ATOM 1893 C C . LEU A 1 246 ? 106.561 127.902 92.620 1.00 26.65 246 LEU A C 1
ATOM 1894 O O . LEU A 1 246 ? 105.875 127.390 91.745 1.00 32.63 246 LEU A O 1
ATOM 1899 N N . SER A 1 247 ? 106.315 129.108 93.137 1.00 31.19 247 SER A N 1
ATOM 1900 C CA . SER A 1 247 ? 105.263 129.999 92.667 1.00 31.54 247 SER A CA 1
ATOM 1901 C C . SER A 1 247 ? 105.294 130.265 91.160 1.00 34.38 247 SER A C 1
ATOM 1902 O O . SER A 1 247 ? 104.264 130.606 90.592 1.00 43.10 247 SER A O 1
ATOM 1905 N N . ARG A 1 248 ? 106.445 130.107 90.503 1.00 36.37 248 ARG A N 1
ATOM 1906 C CA . ARG A 1 248 ? 106.522 130.287 89.061 1.00 40.52 248 ARG A CA 1
ATOM 1907 C C . ARG A 1 248 ? 106.099 129.035 88.295 1.00 36.85 248 ARG A C 1
ATOM 1908 O O . ARG A 1 248 ? 105.920 129.115 87.083 1.00 47.74 248 ARG A O 1
ATOM 1916 N N . LEU A 1 249 ? 105.943 127.896 88.975 1.00 35.16 249 LEU A N 1
ATOM 1917 C CA . LEU A 1 249 ? 105.809 126.614 88.306 1.00 35.21 249 LEU A CA 1
ATOM 1918 C C . LEU A 1 249 ? 104.356 126.155 88.366 1.00 35.06 249 LEU A C 1
ATOM 1919 O O . LEU A 1 249 ? 103.751 126.233 89.432 1.00 39.53 249 LEU A O 1
ATOM 1924 N N . PRO A 1 250 ? 103.763 125.645 87.263 1.00 36.95 250 PRO A N 1
ATOM 1925 C CA . PRO A 1 250 ? 102.424 125.072 87.315 1.00 38.30 250 PRO A CA 1
ATOM 1926 C C . PRO A 1 250 ? 102.417 123.656 87.884 1.00 36.71 250 PRO A C 1
ATOM 1927 O O . PRO A 1 250 ? 102.219 122.692 87.146 1.00 44.26 250 PRO A O 1
ATOM 1931 N N . ILE A 1 251 ? 102.635 123.544 89.199 1.00 29.91 251 ILE A N 1
ATOM 1932 C CA . ILE A 1 251 ? 102.729 122.251 89.854 1.00 29.84 251 ILE A CA 1
ATOM 1933 C C . ILE A 1 251 ? 101.610 122.071 90.893 1.00 30.41 251 ILE A C 1
ATOM 1934 O O . ILE A 1 251 ? 101.681 121.133 91.688 1.00 29.91 251 ILE A O 1
ATOM 1939 N N . PHE A 1 252 ? 100.567 122.921 90.882 1.00 31.03 252 PHE A N 1
ATOM 1940 C CA . PHE A 1 252 ? 99.530 122.882 91.903 1.00 30.57 252 PHE A CA 1
ATOM 1941 C C . PHE A 1 252 ? 98.176 122.417 91.350 1.00 35.72 252 PHE A C 1
ATOM 1942 O O . PHE A 1 252 ? 97.142 122.720 91.940 1.00 39.94 252 PHE A O 1
ATOM 1950 N N . SER A 1 253 ? 98.173 121.616 90.275 1.00 42.38 253 SER A N 1
ATOM 1951 C CA . SER A 1 253 ? 96.959 121.236 89.558 1.00 47.14 253 SER A CA 1
ATOM 1952 C C . SER A 1 253 ? 95.978 122.407 89.537 1.00 46.45 253 SER A C 1
ATOM 1953 O O . SER A 1 253 ? 96.292 123.409 88.904 1.00 55.07 253 SER A O 1
ATOM 1956 N N . SER A 1 254 ? 94.836 122.314 90.237 1.00 50.41 254 SER A N 1
ATOM 1957 C CA . SER A 1 254 ? 93.791 123.331 90.169 1.00 52.45 254 SER A CA 1
ATOM 1958 C C . SER A 1 254 ? 93.641 124.095 91.489 1.00 49.25 254 SER A C 1
ATOM 1959 O O . SER A 1 254 ? 92.816 125.002 91.569 1.00 51.41 254 SER A O 1
ATOM 1962 N N . TYR A 1 255 ? 94.430 123.741 92.512 1.00 43.75 255 TYR A N 1
ATOM 1963 C CA . TYR A 1 255 ? 94.465 124.490 93.757 1.00 41.95 255 TYR A CA 1
ATOM 1964 C C . TYR A 1 255 ? 94.998 125.891 93.462 1.00 43.13 255 TYR A C 1
ATOM 1965 O O . TYR A 1 255 ? 95.921 126.032 92.661 1.00 51.49 255 TYR A O 1
ATOM 1974 N N . ASN A 1 256 ? 94.400 126.918 94.087 1.00 44.53 256 ASN A N 1
ATOM 1975 C CA . ASN A 1 256 ? 94.699 128.308 93.767 1.00 48.12 256 ASN A CA 1
ATOM 1976 C C . ASN A 1 256 ? 95.622 128.917 94.830 1.00 44.98 256 ASN A C 1
ATOM 1977 O O . ASN A 1 256 ? 95.854 128.314 95.873 1.00 40.55 256 ASN A O 1
ATOM 1982 N N . ALA A 1 257 ? 96.095 130.145 94.571 1.00 46.70 257 ALA A N 1
ATOM 1983 C CA . ALA A 1 257 ? 97.105 130.812 95.387 1.00 49.02 257 ALA A CA 1
ATOM 1984 C C . ALA A 1 257 ? 96.790 130.770 96.880 1.00 47.13 257 ALA A C 1
ATOM 1985 O O . ALA A 1 257 ? 97.717 130.639 97.676 1.00 50.13 257 ALA A O 1
ATOM 1987 N N . GLN A 1 258 ? 95.506 130.864 97.253 1.00 47.37 258 GLN A N 1
ATOM 1988 C CA . GLN A 1 258 ? 95.111 130.977 98.650 1.00 48.27 258 GLN A CA 1
ATOM 1989 C C . GLN A 1 258 ? 94.788 129.616 99.276 1.00 41.33 258 GLN A C 1
ATOM 1990 O O . GLN A 1 258 ? 94.509 129.551 100.473 1.00 44.54 258 GLN A O 1
ATOM 1996 N N . SER A 1 259 ? 94.812 128.530 98.488 1.00 38.69 259 SER A N 1
ATOM 1997 C CA . SER A 1 259 ? 94.400 127.215 98.958 1.00 32.36 259 SER A CA 1
ATOM 1998 C C . SER A 1 259 ? 95.328 126.700 100.050 1.00 33.78 259 SER A C 1
ATOM 1999 O O . SER A 1 259 ? 96.504 127.059 100.086 1.00 38.15 259 SER A O 1
ATOM 2002 N N . GLU A 1 260 ? 94.784 125.843 100.924 1.00 37.50 260 GLU A N 1
ATOM 2003 C CA . GLU A 1 260 ? 95.591 125.137 101.908 1.00 35.09 260 GLU A CA 1
ATOM 2004 C C . GLU A 1 260 ? 96.479 124.112 101.208 1.00 34.83 260 GLU A C 1
ATOM 2005 O O . GLU A 1 260 ? 97.597 123.852 101.666 1.00 36.77 260 GLU A O 1
ATOM 2011 N N . GLU A 1 261 ? 95.985 123.531 100.113 1.00 31.95 261 GLU A N 1
ATOM 2012 C CA . GLU A 1 261 ? 96.714 122.496 99.400 1.00 34.41 261 GLU A CA 1
ATOM 2013 C C . GLU A 1 261 ? 98.000 123.085 98.826 1.00 32.68 261 GLU A C 1
ATOM 2014 O O . GLU A 1 261 ? 99.041 122.428 98.875 1.00 33.39 261 GLU A O 1
ATOM 2020 N N . ARG A 1 262 ? 97.937 124.312 98.295 1.00 24.90 262 ARG A N 1
ATOM 2021 C CA . ARG A 1 262 ? 99.135 124.950 97.775 1.00 27.72 262 ARG A CA 1
ATOM 2022 C C . ARG A 1 262 ? 100.137 125.136 98.917 1.00 26.36 262 ARG A C 1
ATOM 2023 O O . ARG A 1 262 ? 101.322 124.830 98.769 1.00 25.94 262 ARG A O 1
ATOM 2031 N N . ARG A 1 263 ? 99.654 125.600 100.066 1.00 23.15 263 ARG A N 1
ATOM 2032 C CA . ARG A 1 263 ? 100.537 125.814 101.190 1.00 21.66 263 ARG A CA 1
ATOM 2033 C C . ARG A 1 263 ? 101.146 124.491 101.658 1.00 22.21 263 ARG A C 1
ATOM 2034 O O . ARG A 1 263 ? 102.296 124.488 102.103 1.00 21.04 263 ARG A O 1
ATOM 2042 N N . ILE A 1 264 ? 100.375 123.395 101.635 1.00 24.96 264 ILE A N 1
ATOM 2043 C CA . ILE A 1 264 ? 100.899 122.087 102.036 1.00 25.18 264 ILE A CA 1
ATOM 2044 C C . ILE A 1 264 ? 102.020 121.685 101.089 1.00 18.54 264 ILE A C 1
ATOM 2045 O O . ILE A 1 264 ? 103.088 121.298 101.554 1.00 13.09 264 ILE A O 1
ATOM 2050 N N . ILE A 1 265 ? 101.771 121.799 99.780 1.00 18.49 265 ILE A N 1
ATOM 2051 C CA . ILE A 1 265 ? 102.780 121.426 98.807 1.00 21.66 265 ILE A CA 1
ATOM 2052 C C . ILE A 1 265 ? 104.066 122.198 99.121 1.00 19.44 265 ILE A C 1
ATOM 2053 O O . ILE A 1 265 ? 105.096 121.581 99.374 1.00 20.08 265 ILE A O 1
ATOM 2058 N N . ILE A 1 266 ? 103.997 123.525 99.194 1.00 20.12 266 ILE A N 1
ATOM 2059 C CA . ILE A 1 266 ? 105.198 124.332 99.368 1.00 15.94 266 ILE A CA 1
ATOM 2060 C C . ILE A 1 266 ? 105.867 123.964 100.693 1.00 13.66 266 ILE A C 1
ATOM 2061 O O . ILE A 1 266 ? 107.088 123.800 100.765 1.00 20.71 266 ILE A O 1
ATOM 2066 N N . ARG A 1 267 ? 105.096 123.849 101.760 1.00 14.06 267 ARG A N 1
ATOM 2067 C CA . ARG A 1 267 ? 105.698 123.485 103.024 1.00 9.10 267 ARG A CA 1
ATOM 2068 C C . ARG A 1 267 ? 106.403 122.139 102.926 1.00 8.75 267 ARG A C 1
ATOM 2069 O O . ARG A 1 267 ? 107.469 121.974 103.518 1.00 15.60 267 ARG A O 1
ATOM 2077 N N . SER A 1 268 ? 105.823 121.176 102.201 1.00 9.65 268 SER A N 1
ATOM 2078 C CA . SER A 1 268 ? 106.460 119.880 102.069 1.00 9.82 268 SER A CA 1
ATOM 2079 C C . SER A 1 268 ? 107.803 120.005 101.341 1.00 14.30 268 SER A C 1
ATOM 2080 O O . SER A 1 268 ? 108.676 119.167 101.536 1.00 25.96 268 SER A O 1
ATOM 2083 N N . PHE A 1 269 ? 107.991 121.019 100.495 1.00 16.14 269 PHE A N 1
ATOM 2084 C CA . PHE A 1 269 ? 109.227 121.133 99.743 1.00 13.38 269 PHE A CA 1
ATOM 2085 C C . PHE A 1 269 ? 110.279 121.928 100.511 1.00 11.11 269 PHE A C 1
ATOM 2086 O O . PHE A 1 269 ? 111.379 122.124 100.002 1.00 18.46 269 PHE A O 1
ATOM 2094 N N . GLY A 1 270 ? 110.002 122.342 101.739 1.00 7.71 270 GLY A N 1
ATOM 2095 C CA . GLY A 1 270 ? 110.993 123.107 102.474 1.00 6.33 270 GLY A CA 1
ATOM 2096 C C . GLY A 1 270 ? 111.283 122.525 103.843 1.00 6.20 270 GLY A C 1
ATOM 2097 O O . GLY A 1 270 ? 112.232 122.958 104.486 1.00 22.44 270 GLY A O 1
ATOM 2098 N N . ILE A 1 271 ? 110.505 121.529 104.247 1.00 6.54 271 ILE A N 1
ATOM 2099 C CA . ILE A 1 271 ? 110.496 121.076 105.621 1.00 10.40 271 ILE A CA 1
ATOM 2100 C C . ILE A 1 271 ? 111.869 120.619 106.117 1.00 13.47 271 ILE A C 1
ATOM 2101 O O . ILE A 1 271 ? 112.140 120.830 107.291 1.00 19.90 271 ILE A O 1
ATOM 2106 N N . ASN A 1 272 ? 112.708 119.989 105.278 1.00 13.98 272 ASN A N 1
ATOM 2107 C CA . ASN A 1 272 ? 114.024 119.536 105.707 1.00 13.05 272 ASN A CA 1
ATOM 2108 C C . ASN A 1 272 ? 115.154 120.202 104.917 1.00 13.60 272 ASN A C 1
ATOM 2109 O O . ASN A 1 272 ? 116.198 119.581 104.736 1.00 14.46 272 ASN A O 1
ATOM 2114 N N . SER A 1 273 ? 114.978 121.452 104.458 1.00 11.13 273 SER A N 1
ATOM 2115 C CA . SER A 1 273 ? 115.900 122.034 103.486 1.00 11.07 273 SER A CA 1
ATOM 2116 C C . SER A 1 273 ? 117.121 122.622 104.194 1.00 13.23 273 SER A C 1
ATOM 2117 O O . SER A 1 273 ? 117.133 122.772 105.416 1.00 14.97 273 SER A O 1
ATOM 2120 N N . ILE A 1 274 ? 118.127 122.965 103.393 1.00 13.35 274 ILE A N 1
ATOM 2121 C CA . ILE A 1 274 ? 119.414 123.487 103.832 1.00 11.56 274 ILE A CA 1
ATOM 2122 C C . ILE A 1 274 ? 119.277 124.556 104.902 1.00 10.41 274 ILE A C 1
ATOM 2123 O O . ILE A 1 274 ? 118.419 125.428 104.779 1.00 20.65 274 ILE A O 1
ATOM 2128 N N . LYS A 1 275 ? 120.131 124.473 105.938 1.00 17.66 275 LYS A N 1
ATOM 2129 C CA . LYS A 1 275 ? 120.356 125.565 106.882 1.00 18.13 275 LYS A CA 1
ATOM 2130 C C . LYS A 1 275 ? 121.721 126.154 106.569 1.00 15.51 275 LYS A C 1
ATOM 2131 O O . LYS A 1 275 ? 122.704 125.440 106.631 1.00 29.53 275 LYS A O 1
ATOM 2137 N N . LEU A 1 276 ? 121.780 127.400 106.087 1.00 23.66 276 LEU A N 1
ATOM 2138 C CA . LEU A 1 276 ? 123.061 127.966 105.697 1.00 24.43 276 LEU A CA 1
ATOM 2139 C C . LEU A 1 276 ? 123.770 128.524 106.924 1.00 26.59 276 LEU A C 1
ATOM 2140 O O . LEU A 1 276 ? 123.100 129.072 107.788 1.00 38.87 276 LEU A O 1
ATOM 2145 N N . PRO A 1 277 ? 125.116 128.391 107.060 1.00 32.05 277 PRO A N 1
ATOM 2146 C CA . PRO A 1 277 ? 125.832 129.054 108.147 1.00 32.42 277 PRO A CA 1
ATOM 2147 C C . PRO A 1 277 ? 125.662 130.564 108.116 1.00 32.44 277 PRO A C 1
ATOM 2148 O O . PRO A 1 277 ? 125.777 131.150 107.043 1.00 39.46 277 PRO A O 1
ATOM 2152 N N . LYS A 1 278 ? 125.403 131.175 109.279 1.00 44.01 278 LYS A N 1
ATOM 2153 C CA . LYS A 1 278 ? 125.139 132.610 109.381 1.00 52.35 278 LYS A CA 1
ATOM 2154 C C . LYS A 1 278 ? 126.460 133.375 109.464 1.00 49.86 278 LYS A C 1
ATOM 2155 O O . LYS A 1 278 ? 127.358 132.957 110.184 1.00 58.38 278 LYS A O 1
ATOM 2161 N N . ASP A 1 279 ? 126.591 134.482 108.724 1.00 52.65 279 ASP A N 1
ATOM 2162 C CA . ASP A 1 279 ? 127.687 135.420 108.938 1.00 54.21 279 ASP A CA 1
ATOM 2163 C C . ASP A 1 279 ? 127.386 136.275 110.161 1.00 46.35 279 ASP A C 1
ATOM 2164 O O . ASP A 1 279 ? 126.288 136.809 110.275 1.00 52.88 279 ASP A O 1
ATOM 2169 N N . ARG A 1 280 ? 128.385 136.413 111.041 1.00 41.00 280 ARG A N 1
ATOM 2170 C CA . ARG A 1 280 ? 128.245 137.075 112.329 1.00 36.85 280 ARG A CA 1
ATOM 2171 C C . ARG A 1 280 ? 127.930 138.558 112.146 1.00 32.48 280 ARG A C 1
ATOM 2172 O O . ARG A 1 280 ? 128.539 139.216 111.307 1.00 39.76 280 ARG A O 1
ATOM 2180 N N . ILE A 1 281 ? 127.006 139.051 112.970 1.00 28.94 281 ILE A N 1
ATOM 2181 C CA . ILE A 1 281 ? 126.498 140.415 112.989 1.00 33.26 281 ILE A CA 1
ATOM 2182 C C . ILE A 1 281 ? 126.646 140.921 114.416 1.00 25.34 281 ILE A C 1
ATOM 2183 O O . ILE A 1 281 ? 126.448 140.158 115.354 1.00 29.07 281 ILE A O 1
ATOM 2188 N N . HIS A 1 282 ? 126.936 142.201 114.599 1.00 23.15 282 HIS A N 1
ATOM 2189 C CA . HIS A 1 282 ? 126.968 142.734 115.945 1.00 22.69 282 HIS A CA 1
ATOM 2190 C C . HIS A 1 282 ? 126.230 144.047 115.903 1.00 23.14 282 HIS A C 1
ATOM 2191 O O . HIS A 1 282 ? 126.749 144.998 115.323 1.00 31.85 282 HIS A O 1
ATOM 2198 N N . SER A 1 283 ? 125.035 144.062 116.503 1.00 23.91 283 SER A N 1
ATOM 2199 C CA . SER A 1 283 ? 124.204 145.252 116.555 1.00 30.47 283 SER A CA 1
ATOM 2200 C C . SER A 1 283 ? 124.664 146.141 117.699 1.00 25.08 283 SER A C 1
ATOM 2201 O O . SER A 1 283 ? 125.093 145.636 118.725 1.00 34.69 283 SER A O 1
ATOM 2204 N N . GLU A 1 284 ? 124.585 147.453 117.510 1.00 25.88 284 GLU A N 1
ATOM 2205 C CA . GLU A 1 284 ? 124.759 148.378 118.608 1.00 30.13 284 GLU A CA 1
ATOM 2206 C C . GLU A 1 284 ? 123.465 148.404 119.431 1.00 33.23 284 GLU A C 1
ATOM 2207 O O . GLU A 1 284 ? 122.395 148.678 118.895 1.00 45.08 284 GLU A O 1
ATOM 2213 N N . LYS A 1 285 ? 123.572 148.161 120.739 1.00 27.56 285 LYS A N 1
ATOM 2214 C CA . LYS A 1 285 ? 122.426 148.176 121.626 1.00 25.71 285 LYS A CA 1
ATOM 2215 C C . LYS A 1 285 ? 122.316 149.547 122.304 1.00 24.99 285 LYS A C 1
ATOM 2216 O O . LYS A 1 285 ? 123.284 150.299 122.386 1.00 20.60 285 LYS A O 1
ATOM 2222 N N . SER A 1 286 ? 121.098 149.873 122.759 1.00 23.80 286 SER A N 1
ATOM 2223 C CA . SER A 1 286 ? 120.817 151.084 123.512 1.00 24.11 286 SER A CA 1
ATOM 2224 C C . SER A 1 286 ? 119.616 150.852 124.435 1.00 23.83 286 SER A C 1
ATOM 2225 O O . SER A 1 286 ? 118.917 149.853 124.281 1.00 21.79 286 SER A O 1
ATOM 2228 N N . ASN A 1 287 ? 119.338 151.803 125.340 1.00 16.38 287 ASN A N 1
ATOM 2229 C CA . ASN A 1 287 ? 118.076 151.810 126.054 1.00 16.79 287 ASN A CA 1
ATOM 2230 C C . ASN A 1 287 ? 116.881 151.602 125.120 1.00 22.66 287 ASN A C 1
ATOM 2231 O O . ASN A 1 287 ? 116.026 150.765 125.414 1.00 23.95 287 ASN A O 1
ATOM 2236 N N . LYS A 1 288 ? 116.798 152.339 124.010 1.00 26.71 288 LYS A N 1
ATOM 2237 C CA . LYS A 1 288 ? 115.661 152.174 123.110 1.00 25.49 288 LYS A CA 1
ATOM 2238 C C . LYS A 1 288 ? 115.685 150.776 122.491 1.00 19.49 288 LYS A C 1
ATOM 2239 O O . LYS A 1 288 ? 114.663 150.101 122.449 1.00 17.51 288 LYS A O 1
ATOM 2245 N N . SER A 1 289 ? 116.842 150.328 122.015 1.00 14.80 289 SER A N 1
ATOM 2246 C CA . SER A 1 289 ? 116.877 149.045 121.339 1.00 12.97 289 SER A CA 1
ATOM 2247 C C . SER A 1 289 ? 116.487 147.934 122.317 1.00 16.92 289 SER A C 1
ATOM 2248 O O . SER A 1 289 ? 115.865 146.964 121.905 1.00 26.40 289 SER A O 1
ATOM 2251 N N . VAL A 1 290 ? 116.852 148.058 123.603 1.00 16.37 290 VAL A N 1
ATOM 2252 C CA . VAL A 1 290 ? 116.593 146.998 124.563 1.00 16.71 290 VAL A CA 1
ATOM 2253 C C . VAL A 1 290 ? 115.085 146.944 124.800 1.00 16.26 290 VAL A C 1
ATOM 2254 O O . VAL A 1 290 ? 114.513 145.857 124.772 1.00 11.67 290 VAL A O 1
ATOM 2258 N N . ALA A 1 291 ? 114.465 148.121 124.968 1.00 7.82 291 ALA A N 1
ATOM 2259 C CA . ALA A 1 291 ? 113.025 148.237 125.107 1.00 8.50 291 ALA A CA 1
ATOM 2260 C C . ALA A 1 291 ? 112.296 147.546 123.960 1.00 16.23 291 ALA A C 1
ATOM 2261 O O . ALA A 1 291 ? 111.305 146.846 124.197 1.00 18.93 291 ALA A O 1
ATOM 2263 N N . MET A 1 292 ? 112.836 147.662 122.746 1.00 16.40 292 MET A N 1
ATOM 2264 C CA . MET A 1 292 ? 112.174 147.110 121.576 1.00 22.46 292 MET A CA 1
ATOM 2265 C C . MET A 1 292 ? 112.459 145.620 121.467 1.00 16.79 292 MET A C 1
ATOM 2266 O O . MET A 1 292 ? 111.646 144.878 120.938 1.00 23.04 292 MET A O 1
ATOM 2271 N N . ASP A 1 293 ? 113.583 145.178 122.001 1.00 19.99 293 ASP A N 1
ATOM 2272 C CA . ASP A 1 293 ? 113.889 143.760 122.052 1.00 19.91 293 ASP A CA 1
ATOM 2273 C C . ASP A 1 293 ? 112.982 143.055 123.059 1.00 21.30 293 ASP A C 1
ATOM 2274 O O . ASP A 1 293 ? 112.732 141.863 122.926 1.00 24.97 293 ASP A O 1
ATOM 2279 N N . MET A 1 294 ? 112.523 143.794 124.078 1.00 18.19 294 MET A N 1
ATOM 2280 C CA . MET A 1 294 ? 111.668 143.256 125.120 1.00 20.49 294 MET A CA 1
ATOM 2281 C C . MET A 1 294 ? 110.250 143.099 124.581 1.00 21.97 294 MET A C 1
ATOM 2282 O O . MET A 1 294 ? 109.640 142.051 124.788 1.00 19.62 294 MET A O 1
ATOM 2287 N N . LEU A 1 295 ? 109.723 144.138 123.913 1.00 24.65 295 LEU A N 1
ATOM 2288 C CA . LEU A 1 295 ? 108.375 144.083 123.351 1.00 20.46 295 LEU A CA 1
ATOM 2289 C C . LEU A 1 295 ? 108.277 143.020 122.261 1.00 24.28 295 LEU A C 1
ATOM 2290 O O . LEU A 1 295 ? 107.275 142.305 122.198 1.00 33.53 295 LEU A O 1
ATOM 2295 N N . ASN A 1 296 ? 109.329 142.828 121.484 1.00 18.98 296 ASN A N 1
ATOM 2296 C CA . ASN A 1 296 ? 109.272 141.816 120.456 1.00 28.11 296 ASN A CA 1
ATOM 2297 C C . ASN A 1 296 ? 109.452 140.430 121.073 1.00 28.89 296 ASN A C 1
ATOM 2298 O O . ASN A 1 296 ? 109.130 139.446 120.415 1.00 40.53 296 ASN A O 1
ATOM 2303 N N . GLU A 1 297 ? 109.907 140.321 122.329 1.00 27.94 297 GLU A N 1
ATOM 2304 C CA . GLU A 1 297 ? 110.017 139.029 123.011 1.00 22.60 297 GLU A CA 1
ATOM 2305 C C . GLU A 1 297 ? 108.635 138.575 123.484 1.00 23.48 297 GLU A C 1
ATOM 2306 O O . GLU A 1 297 ? 108.293 137.410 123.319 1.00 27.02 297 GLU A O 1
ATOM 2312 N N . VAL A 1 298 ? 107.835 139.498 124.041 1.00 17.02 298 VAL A N 1
ATOM 2313 C CA . VAL A 1 298 ? 106.587 139.140 124.685 1.00 18.36 298 VAL A CA 1
ATOM 2314 C C . VAL A 1 298 ? 105.479 138.860 123.656 1.00 27.59 298 VAL A C 1
ATOM 2315 O O . VAL A 1 298 ? 104.444 138.304 124.022 1.00 28.75 298 VAL A O 1
ATOM 2319 N N . LYS A 1 299 ? 105.639 139.272 122.388 1.00 26.54 299 LYS A N 1
ATOM 2320 C CA . LYS A 1 299 ? 104.625 138.985 121.383 1.00 19.59 299 LYS A CA 1
ATOM 2321 C C . LYS A 1 299 ? 104.771 137.544 120.896 1.00 18.66 299 LYS A C 1
ATOM 2322 O O . LYS A 1 299 ? 103.854 137.027 120.266 1.00 19.07 299 LYS A O 1
ATOM 2328 N N . ARG A 1 300 ? 105.911 136.901 121.176 1.00 16.34 300 ARG A N 1
ATOM 2329 C CA . ARG A 1 300 ? 106.166 135.559 120.692 1.00 13.70 300 ARG A CA 1
ATOM 2330 C C . ARG A 1 300 ? 105.677 134.523 121.698 1.00 15.03 300 ARG A C 1
ATOM 2331 O O . ARG A 1 300 ? 105.620 134.782 122.888 1.00 19.51 300 ARG A O 1
ATOM 2339 N N . CYS A 1 301 ? 105.329 133.340 121.192 1.00 16.55 301 CYS A N 1
ATOM 2340 C CA . CYS A 1 301 ? 104.844 132.266 122.026 1.00 17.04 301 CYS A CA 1
ATOM 2341 C C . CYS A 1 301 ? 106.023 131.604 122.740 1.00 20.04 301 CYS A C 1
ATOM 2342 O O . CYS A 1 301 ? 106.988 131.204 122.092 1.00 22.18 301 CYS A O 1
ATOM 2345 N N . PRO A 1 302 ? 105.996 131.420 124.078 1.00 18.27 302 PRO A N 1
ATOM 2346 C CA . PRO A 1 302 ? 107.000 130.584 124.716 1.00 10.37 302 PRO A CA 1
ATOM 2347 C C . PRO A 1 302 ? 106.961 129.172 124.159 1.00 16.17 302 PRO A C 1
ATOM 2348 O O . PRO A 1 302 ? 105.886 128.690 123.806 1.00 21.43 302 PRO A O 1
ATOM 2352 N N . ASP A 1 303 ? 108.121 128.523 124.078 1.00 21.69 303 ASP A N 1
ATOM 2353 C CA . ASP A 1 303 ? 108.218 127.229 123.436 1.00 25.33 303 ASP A CA 1
ATOM 2354 C C . ASP A 1 303 ? 107.433 126.179 124.231 1.00 29.71 303 ASP A C 1
ATOM 2355 O O . ASP A 1 303 ? 106.754 125.343 123.634 1.00 34.26 303 ASP A O 1
ATOM 2360 N N . GLU A 1 304 ? 107.500 126.210 125.564 1.00 26.61 304 GLU A N 1
ATOM 2361 C CA . GLU A 1 304 ? 106.762 125.238 126.359 1.00 27.00 304 GLU A CA 1
ATOM 2362 C C . GLU A 1 304 ? 105.262 125.324 126.070 1.00 23.33 304 GLU A C 1
ATOM 2363 O O . GLU A 1 304 ? 104.596 124.293 126.094 1.00 27.40 304 GLU A O 1
ATOM 2369 N N . LEU A 1 305 ? 104.734 126.538 125.890 1.00 21.12 305 LEU A N 1
ATOM 2370 C CA . LEU A 1 305 ? 103.336 126.721 125.545 1.00 21.56 305 LEU A CA 1
ATOM 2371 C C . LEU A 1 305 ? 103.047 126.198 124.133 1.00 19.67 305 LEU A C 1
ATOM 2372 O O . LEU A 1 305 ? 102.066 125.499 123.940 1.00 21.25 305 LEU A O 1
ATOM 2377 N N . PHE A 1 306 ? 103.906 126.513 123.160 1.00 21.77 306 PHE A N 1
ATOM 2378 C CA . PHE A 1 306 ? 103.640 126.217 121.760 1.00 25.55 306 PHE A CA 1
ATOM 2379 C C . PHE A 1 306 ? 103.390 124.718 121.576 1.00 19.19 306 PHE A C 1
ATOM 2380 O O . PHE A 1 306 ? 102.459 124.325 120.886 1.00 25.34 306 PHE A O 1
ATOM 2388 N N . THR A 1 307 ? 104.192 123.884 122.221 1.00 25.36 307 THR A N 1
ATOM 2389 C CA . THR A 1 307 ? 104.026 122.436 122.170 1.00 28.96 307 THR A CA 1
ATOM 2390 C C . THR A 1 307 ? 102.607 121.996 122.562 1.00 27.27 307 THR A C 1
ATOM 2391 O O . THR A 1 307 ? 102.121 121.006 122.034 1.00 30.94 307 THR A O 1
ATOM 2395 N N . THR A 1 308 ? 101.948 122.698 123.491 1.00 20.09 308 THR A N 1
ATOM 2396 C CA . THR A 1 308 ? 100.695 122.213 124.039 1.00 17.02 308 THR A CA 1
ATOM 2397 C C . THR A 1 308 ? 99.498 122.666 123.198 1.00 17.22 308 THR A C 1
ATOM 2398 O O . THR A 1 308 ? 98.389 122.208 123.462 1.00 22.23 308 THR A O 1
ATOM 2402 N N . LEU A 1 309 ? 99.684 123.577 122.232 1.00 15.99 309 LEU A N 1
ATOM 2403 C CA . LEU A 1 309 ? 98.564 124.217 121.552 1.00 15.06 309 LEU A CA 1
ATOM 2404 C C . LEU A 1 309 ? 98.091 123.394 120.349 1.00 16.78 309 LEU A C 1
ATOM 2405 O O . LEU A 1 309 ? 98.901 122.789 119.645 1.00 25.23 309 LEU A O 1
ATOM 2410 N N . SER A 1 310 ? 96.786 123.460 120.058 1.00 14.26 310 SER A N 1
ATOM 2411 C CA . SER A 1 310 ? 96.196 122.895 118.850 1.00 12.01 310 SER A CA 1
ATOM 2412 C C . SER A 1 310 ? 96.765 123.533 117.596 1.00 19.61 310 SER A C 1
ATOM 2413 O O . SER A 1 310 ? 97.246 124.661 117.651 1.00 23.12 310 SER A O 1
ATOM 2416 N N . ALA A 1 311 ? 96.661 122.821 116.457 1.00 28.74 311 ALA A N 1
ATOM 2417 C CA . ALA A 1 311 ? 97.320 123.238 115.223 1.00 23.45 311 ALA A CA 1
ATOM 2418 C C . ALA A 1 311 ? 96.763 124.582 114.774 1.00 21.94 311 ALA A C 1
ATOM 2419 O O . ALA A 1 311 ? 97.507 125.409 114.256 1.00 23.56 311 ALA A O 1
ATOM 2421 N N . GLU A 1 312 ? 95.472 124.802 115.034 1.00 23.02 312 GLU A N 1
ATOM 2422 C CA . GLU A 1 312 ? 94.854 126.070 114.703 1.00 22.67 312 GLU A CA 1
ATOM 2423 C C . GLU A 1 312 ? 95.544 127.191 115.470 1.00 21.68 312 GLU A C 1
ATOM 2424 O O . GLU A 1 312 ? 95.925 128.194 114.873 1.00 25.72 312 GLU A O 1
ATOM 2430 N N . LYS A 1 313 ? 95.709 127.028 116.779 1.00 18.82 313 LYS A N 1
ATOM 2431 C CA . LYS A 1 313 ? 96.303 128.091 117.565 1.00 21.48 313 LYS A CA 1
ATOM 2432 C C . LYS A 1 313 ? 97.808 128.192 117.348 1.00 20.57 313 LYS A C 1
ATOM 2433 O O . LYS A 1 313 ? 98.319 129.309 117.353 1.00 24.36 313 LYS A O 1
ATOM 2439 N N . GLN A 1 314 ? 98.503 127.075 117.104 1.00 13.52 314 GLN A N 1
ATOM 2440 C CA . GLN A 1 314 ? 99.881 127.204 116.667 1.00 16.07 314 GLN A CA 1
ATOM 2441 C C . GLN A 1 314 ? 99.965 128.030 115.387 1.00 15.31 314 GLN A C 1
ATOM 2442 O O . GLN A 1 314 ? 100.925 128.769 115.195 1.00 20.66 314 GLN A O 1
ATOM 2448 N N . SER A 1 315 ? 98.963 127.912 114.511 1.00 21.28 315 SER A N 1
ATOM 2449 C CA . SER A 1 315 ? 98.990 128.604 113.234 1.00 18.09 315 SER A CA 1
ATOM 2450 C C . SER A 1 315 ? 98.934 130.112 113.451 1.00 19.15 315 SER A C 1
ATOM 2451 O O . SER A 1 315 ? 99.398 130.855 112.595 1.00 29.25 315 SER A O 1
ATOM 2454 N N . ARG A 1 316 ? 98.390 130.567 114.583 1.00 20.53 316 ARG A N 1
ATOM 2455 C CA . ARG A 1 316 ? 98.232 131.996 114.834 1.00 22.18 316 ARG A CA 1
ATOM 2456 C C . ARG A 1 316 ? 99.568 132.697 115.105 1.00 20.78 316 ARG A C 1
ATOM 2457 O O . ARG A 1 316 ? 99.616 133.926 115.060 1.00 26.76 316 ARG A O 1
ATOM 2465 N N . PHE A 1 317 ? 100.631 131.933 115.388 1.00 19.44 317 PHE A N 1
ATOM 2466 C CA . PHE A 1 317 ? 101.960 132.490 115.556 1.00 19.22 317 PHE A CA 1
ATOM 2467 C C . PHE A 1 317 ? 102.722 132.498 114.234 1.00 21.17 317 PHE A C 1
ATOM 2468 O O . PHE A 1 317 ? 103.829 133.035 114.199 1.00 22.37 317 PHE A O 1
ATOM 2476 N N . ARG A 1 318 ? 102.175 131.887 113.173 1.00 23.15 318 ARG A N 1
ATOM 2477 C CA . ARG A 1 318 ? 102.819 131.918 111.863 1.00 22.33 318 ARG A CA 1
ATOM 2478 C C . ARG A 1 318 ? 102.299 133.137 111.108 1.00 17.66 318 ARG A C 1
ATOM 2479 O O . ARG A 1 318 ? 101.165 133.142 110.642 1.00 29.77 318 ARG A O 1
ATOM 2487 N N . ILE A 1 319 ? 103.130 134.172 111.034 1.00 25.23 319 ILE A N 1
ATOM 2488 C CA . ILE A 1 319 ? 102.741 135.505 110.600 1.00 32.55 319 ILE A CA 1
ATOM 2489 C C . ILE A 1 319 ? 103.357 135.750 109.229 1.00 33.35 319 ILE A C 1
ATOM 2490 O O . ILE A 1 319 ? 104.359 135.129 108.903 1.00 36.60 319 ILE A O 1
ATOM 2495 N N . ILE A 1 320 ? 102.757 136.638 108.436 1.00 37.28 320 ILE A N 1
ATOM 2496 C CA . ILE A 1 320 ? 103.401 137.171 107.242 1.00 39.64 320 ILE A CA 1
ATOM 2497 C C . ILE A 1 320 ? 104.028 138.517 107.611 1.00 38.53 320 ILE A C 1
ATOM 2498 O O . ILE A 1 320 ? 103.346 139.394 108.146 1.00 40.48 320 ILE A O 1
ATOM 2503 N N . SER A 1 321 ? 105.324 138.681 107.312 1.00 41.10 321 SER A N 1
ATOM 2504 C CA . SER A 1 321 ? 106.045 139.924 107.564 1.00 44.06 321 SER A CA 1
ATOM 2505 C C . SER A 1 321 ? 105.637 141.016 106.568 1.00 46.83 321 SER A C 1
ATOM 2506 O O . SER A 1 321 ? 104.831 140.754 105.678 1.00 58.75 321 SER A O 1
ATOM 2509 N N . ASP A 1 322 ? 106.188 142.234 106.719 1.00 52.87 322 ASP A N 1
ATOM 2510 C CA . ASP A 1 322 ? 106.125 143.281 105.699 1.00 60.75 322 ASP A CA 1
ATOM 2511 C C . ASP A 1 322 ? 106.678 142.829 104.346 1.00 65.50 322 ASP A C 1
ATOM 2512 O O . ASP A 1 322 ? 106.081 143.162 103.322 1.00 70.19 322 ASP A O 1
ATOM 2517 N N . ASP A 1 323 ? 107.823 142.118 104.328 1.00 62.96 323 ASP A N 1
ATOM 2518 C CA . ASP A 1 323 ? 108.384 141.661 103.065 1.00 69.62 323 ASP A CA 1
ATOM 2519 C C . ASP A 1 323 ? 107.785 140.303 102.692 1.00 67.60 323 ASP A C 1
ATOM 2520 O O . ASP A 1 323 ? 108.468 139.477 102.087 1.00 66.06 323 ASP A O 1
ATOM 2525 N N . HIS A 1 324 ? 106.506 140.086 103.049 1.00 68.19 324 HIS A N 1
ATOM 2526 C CA . HIS A 1 324 ? 105.711 138.968 102.561 1.00 72.32 324 HIS A CA 1
ATOM 2527 C C . HIS A 1 324 ? 106.420 137.634 102.811 1.00 65.50 324 HIS A C 1
ATOM 2528 O O . HIS A 1 324 ? 106.368 136.748 101.961 1.00 69.35 324 HIS A O 1
ATOM 2535 N N . ASN A 1 325 ? 107.063 137.498 103.982 1.00 58.78 325 ASN A N 1
ATOM 2536 C CA . ASN A 1 325 ? 107.733 136.270 104.376 1.00 55.25 325 ASN A CA 1
ATOM 2537 C C . ASN A 1 325 ? 107.082 135.699 105.626 1.00 45.56 325 ASN A C 1
ATOM 2538 O O . ASN A 1 325 ? 106.812 136.440 106.563 1.00 49.13 325 ASN A O 1
ATOM 2543 N N . GLU A 1 326 ? 106.813 134.393 105.613 1.00 39.26 326 GLU A N 1
ATOM 2544 C CA . GLU A 1 326 ? 106.171 133.739 106.738 1.00 40.63 326 GLU A CA 1
ATOM 2545 C C . GLU A 1 326 ? 107.217 133.568 107.838 1.00 35.08 326 GLU A C 1
ATOM 2546 O O . GLU A 1 326 ? 108.336 133.138 107.559 1.00 37.88 326 GLU A O 1
ATOM 2552 N N . VAL A 1 327 ? 106.840 133.912 109.075 1.00 28.85 327 VAL A N 1
ATOM 2553 C CA . VAL A 1 327 ? 107.740 133.871 110.218 1.00 29.29 327 VAL A CA 1
ATOM 2554 C C . VAL A 1 327 ? 107.050 133.126 111.362 1.00 22.94 327 VAL A C 1
ATOM 2555 O O . VAL A 1 327 ? 105.899 133.421 111.667 1.00 22.76 327 VAL A O 1
ATOM 2559 N N . LEU A 1 328 ? 107.755 132.197 112.017 1.00 16.44 328 LEU A N 1
ATOM 2560 C CA . LEU A 1 328 ? 107.207 131.571 113.210 1.00 18.56 328 LEU A CA 1
ATOM 2561 C C . LEU A 1 328 ? 107.518 132.462 114.404 1.00 13.93 328 LEU A C 1
ATOM 2562 O O . LEU A 1 328 ? 108.670 132.523 114.814 1.00 25.02 328 LEU A O 1
ATOM 2567 N N . MET A 1 329 ? 106.505 133.144 114.957 1.00 22.29 329 MET A N 1
ATOM 2568 C CA . MET A 1 329 ? 106.684 133.992 116.132 1.00 19.87 329 MET A CA 1
ATOM 2569 C C . MET A 1 329 ? 106.700 133.123 117.389 1.00 12.59 329 MET A C 1
ATOM 2570 O O . MET A 1 329 ? 105.765 133.134 118.177 1.00 16.92 329 MET A O 1
ATOM 2575 N N . LYS A 1 330 ? 107.787 132.383 117.575 1.00 11.04 330 LYS A N 1
ATOM 2576 C CA . LYS A 1 330 ? 107.957 131.526 118.732 1.00 21.08 330 LYS A CA 1
ATOM 2577 C C . LYS A 1 330 ? 109.330 131.796 119.339 1.00 20.39 330 LYS A C 1
ATOM 2578 O O . LYS A 1 330 ? 110.271 132.009 118.585 1.00 32.16 330 LYS A O 1
ATOM 2584 N N . ARG A 1 331 ? 109.440 131.744 120.676 1.00 16.85 331 ARG A N 1
ATOM 2585 C CA . ARG A 1 331 ? 110.685 132.023 121.375 1.00 14.65 331 ARG A CA 1
ATOM 2586 C C . ARG A 1 331 ? 111.619 130.833 121.211 1.00 14.61 331 ARG A C 1
ATOM 2587 O O . ARG A 1 331 ? 111.219 129.714 121.483 1.00 21.07 331 ARG A O 1
ATOM 2595 N N . SER A 1 332 ? 112.859 131.053 120.771 1.00 27.83 332 SER A N 1
ATOM 2596 C CA . SER A 1 332 ? 113.798 129.935 120.633 1.00 35.53 332 SER A CA 1
ATOM 2597 C C . SER A 1 332 ? 114.469 129.643 121.968 1.00 34.82 332 SER A C 1
ATOM 2598 O O . SER A 1 332 ? 115.028 128.564 122.135 1.00 46.79 332 SER A O 1
ATOM 2601 N N . SER A 1 333 ? 114.457 130.619 122.884 1.00 32.54 333 SER A N 1
ATOM 2602 C CA . SER A 1 333 ? 114.937 130.428 124.240 1.00 27.87 333 SER A CA 1
ATOM 2603 C C . SER A 1 333 ? 114.317 131.480 125.137 1.00 27.72 333 SER A C 1
ATOM 2604 O O . SER A 1 333 ? 113.794 132.483 124.649 1.00 32.59 333 SER A O 1
ATOM 2607 N N . ASP A 1 334 ? 114.393 131.240 126.448 1.00 25.97 334 ASP A N 1
ATOM 2608 C CA . ASP A 1 334 ? 113.970 132.233 127.412 1.00 20.53 334 ASP A CA 1
ATOM 2609 C C . ASP A 1 334 ? 115.078 133.283 127.579 1.00 21.74 334 ASP A C 1
ATOM 2610 O O . ASP A 1 334 ? 116.058 133.044 128.287 1.00 31.69 334 ASP A O 1
ATOM 2615 N N . ARG A 1 335 ? 114.890 134.449 126.949 1.00 14.83 335 ARG A N 1
ATOM 2616 C CA . ARG A 1 335 ? 115.808 135.573 127.016 1.00 15.21 335 ARG A CA 1
ATOM 2617 C C . ARG A 1 335 ? 115.417 136.596 128.082 1.00 15.45 335 ARG A C 1
ATOM 2618 O O . ARG A 1 335 ? 115.953 137.702 128.084 1.00 17.91 335 ARG A O 1
ATOM 2626 N N . PHE A 1 336 ? 114.510 136.248 129.000 1.00 9.07 336 PHE A N 1
ATOM 2627 C CA . PHE A 1 336 ? 114.129 137.167 130.056 1.00 9.42 336 PHE A CA 1
ATOM 2628 C C . PHE A 1 336 ? 115.363 137.755 130.778 1.00 12.68 336 PHE A C 1
ATOM 2629 O O . PHE A 1 336 ? 115.446 138.965 130.981 1.00 16.12 336 PHE A O 1
ATOM 2637 N N . VAL A 1 337 ? 116.303 136.897 131.189 1.00 14.77 337 VAL A N 1
ATOM 2638 C CA . VAL A 1 337 ? 117.382 137.282 132.088 1.00 18.57 337 VAL A CA 1
ATOM 2639 C C . VAL A 1 337 ? 118.403 138.122 131.328 1.00 16.01 337 VAL A C 1
ATOM 2640 O O . VAL A 1 337 ? 118.688 139.233 131.784 1.00 15.23 337 VAL A O 1
ATOM 2644 N N . PRO A 1 338 ? 118.988 137.678 130.185 1.00 11.87 338 PRO A N 1
ATOM 2645 C CA . PRO A 1 338 ? 119.842 138.565 129.404 1.00 13.43 338 PRO A CA 1
ATOM 2646 C C . PRO A 1 338 ? 119.190 139.903 129.089 1.00 13.43 338 PRO A C 1
ATOM 2647 O O . PRO A 1 338 ? 119.825 140.943 129.249 1.00 19.52 338 PRO A O 1
ATOM 2651 N N . LEU A 1 339 ? 117.898 139.895 128.744 1.00 15.65 339 LEU A N 1
ATOM 2652 C CA . LEU A 1 339 ? 117.232 141.154 128.470 1.00 13.68 339 LEU A CA 1
ATOM 2653 C C . LEU A 1 339 ? 117.299 142.050 129.699 1.00 14.61 339 LEU A C 1
ATOM 2654 O O . LEU A 1 339 ? 117.600 143.242 129.564 1.00 11.81 339 LEU A O 1
ATOM 2659 N N . LEU A 1 340 ? 117.075 141.467 130.886 1.00 16.32 340 LEU A N 1
ATOM 2660 C CA . LEU A 1 340 ? 117.093 142.244 132.121 1.00 16.32 340 LEU A CA 1
ATOM 2661 C C . LEU A 1 340 ? 118.499 142.763 132.438 1.00 14.07 340 LEU A C 1
ATOM 2662 O O . LEU A 1 340 ? 118.652 143.881 132.926 1.00 18.44 340 LEU A O 1
ATOM 2667 N N . LEU A 1 341 ? 119.527 141.956 132.160 1.00 11.48 341 LEU A N 1
ATOM 2668 C CA . LEU A 1 341 ? 120.893 142.401 132.355 1.00 10.57 341 LEU A CA 1
ATOM 2669 C C . LEU A 1 341 ? 121.240 143.543 131.394 1.00 10.35 341 LEU A C 1
ATOM 2670 O O . LEU A 1 341 ? 121.780 144.565 131.820 1.00 13.07 341 LEU A O 1
ATOM 2675 N N . GLN A 1 342 ? 120.880 143.432 130.111 1.00 13.95 342 GLN A N 1
ATOM 2676 C CA . GLN A 1 342 ? 121.100 144.552 129.200 1.00 10.72 342 GLN A CA 1
ATOM 2677 C C . GLN A 1 342 ? 120.373 145.792 129.693 1.00 10.18 342 GLN A C 1
ATOM 2678 O O . GLN A 1 342 ? 120.917 146.881 129.669 1.00 19.33 342 GLN A O 1
ATOM 2684 N N . TYR A 1 343 ? 119.150 145.616 130.178 1.00 14.59 343 TYR A N 1
ATOM 2685 C CA . TYR A 1 343 ? 118.384 146.738 130.672 1.00 18.07 343 TYR A CA 1
ATOM 2686 C C . TYR A 1 343 ? 119.144 147.467 131.786 1.00 16.12 343 TYR A C 1
ATOM 2687 O O . TYR A 1 343 ? 119.176 148.696 131.804 1.00 18.31 343 TYR A O 1
ATOM 2696 N N . ILE A 1 344 ? 119.731 146.723 132.718 1.00 18.57 344 ILE A N 1
ATOM 2697 C CA . ILE A 1 344 ? 120.425 147.310 133.862 1.00 22.12 344 ILE A CA 1
ATOM 2698 C C . ILE A 1 344 ? 121.747 147.951 133.419 1.00 16.97 344 ILE A C 1
ATOM 2699 O O . ILE A 1 344 ? 122.064 149.056 133.860 1.00 17.98 344 ILE A O 1
ATOM 2704 N N . ASP A 1 345 ? 122.506 147.264 132.560 1.00 14.40 345 ASP A N 1
ATOM 2705 C CA . ASP A 1 345 ? 123.768 147.785 132.059 1.00 17.11 345 ASP A CA 1
ATOM 2706 C C . ASP A 1 345 ? 123.569 149.064 131.233 1.00 17.66 345 ASP A C 1
ATOM 2707 O O . ASP A 1 345 ? 124.150 150.098 131.570 1.00 18.85 345 ASP A O 1
ATOM 2712 N N . TYR A 1 346 ? 122.782 149.007 130.146 1.00 12.98 346 TYR A N 1
ATOM 2713 C CA . TYR A 1 346 ? 122.624 150.174 129.301 1.00 11.85 346 TYR A CA 1
ATOM 2714 C C . TYR A 1 346 ? 121.945 151.300 130.078 1.00 16.29 346 TYR A C 1
ATOM 2715 O O . TYR A 1 346 ? 122.196 152.476 129.795 1.00 25.56 346 TYR A O 1
ATOM 2724 N N . GLY A 1 347 ? 121.122 150.966 131.064 1.00 14.28 347 GLY A N 1
ATOM 2725 C CA . GLY A 1 347 ? 120.449 151.979 131.851 1.00 19.36 347 GLY A CA 1
ATOM 2726 C C . GLY A 1 347 ? 121.352 152.617 132.898 1.00 24.19 347 GLY A C 1
ATOM 2727 O O . GLY A 1 347 ? 120.951 153.637 133.459 1.00 28.17 347 GLY A O 1
ATOM 2728 N N . LYS A 1 348 ? 122.514 152.000 133.196 1.00 19.08 348 LYS A N 1
ATOM 2729 C CA . LYS A 1 348 ? 123.394 152.451 134.272 1.00 20.58 348 LYS A CA 1
ATOM 2730 C C . LYS A 1 348 ? 122.618 152.521 135.586 1.00 15.13 348 LYS A C 1
ATOM 2731 O O . LYS A 1 348 ? 122.721 153.485 136.337 1.00 31.05 348 LYS A O 1
ATOM 2737 N N . LEU A 1 349 ? 121.903 151.444 135.891 1.00 16.91 349 LEU A N 1
ATOM 2738 C CA . LEU A 1 349 ? 121.022 151.381 137.039 1.00 16.82 349 LEU A CA 1
ATOM 2739 C C . LEU A 1 349 ? 121.678 150.819 138.306 1.00 16.34 349 LEU A C 1
ATOM 2740 O O . LEU A 1 349 ? 121.135 151.054 139.376 1.00 25.00 349 LEU A O 1
ATOM 2745 N N . PHE A 1 350 ? 122.790 150.060 138.217 1.00 20.05 350 PHE A N 1
ATOM 2746 C CA . PHE A 1 350 ? 123.554 149.615 139.388 1.00 15.36 350 PHE A CA 1
ATOM 2747 C C . PHE A 1 350 ? 124.885 150.352 139.473 1.00 17.52 350 PHE A C 1
ATOM 2748 O O . PHE A 1 350 ? 125.650 150.376 138.517 1.00 23.88 350 PHE A O 1
ATOM 2756 N N . ASP A 1 351 ? 125.163 150.967 140.623 1.00 26.38 351 ASP A N 1
ATOM 2757 C CA . ASP A 1 351 ? 126.404 151.702 140.833 1.00 28.75 351 ASP A CA 1
ATOM 2758 C C . ASP A 1 351 ? 127.592 150.801 141.165 1.00 22.47 351 ASP A C 1
ATOM 2759 O O . ASP A 1 351 ? 128.716 151.170 140.881 1.00 37.64 351 ASP A O 1
ATOM 2764 N N . HIS A 1 352 ? 127.354 149.655 141.793 1.00 23.76 352 HIS A N 1
ATOM 2765 C CA . HIS A 1 352 ? 128.388 148.825 142.380 1.00 18.20 352 HIS A CA 1
ATOM 2766 C C . HIS A 1 352 ? 128.383 147.410 141.825 1.00 16.04 352 HIS A C 1
ATOM 2767 O O . HIS A 1 352 ? 129.443 146.787 141.772 1.00 19.37 352 HIS A O 1
ATOM 2774 N N . ILE A 1 353 ? 127.214 146.872 141.454 1.00 18.33 353 ILE A N 1
ATOM 2775 C CA . ILE A 1 353 ? 127.154 145.473 141.057 1.00 13.44 353 ILE A CA 1
ATOM 2776 C C . ILE A 1 353 ? 127.518 145.401 139.586 1.00 14.80 353 ILE A C 1
ATOM 2777 O O . ILE A 1 353 ? 127.073 146.240 138.798 1.00 24.58 353 ILE A O 1
ATOM 2782 N N . ARG A 1 354 ? 128.368 144.440 139.233 1.00 4.51 354 ARG A N 1
ATOM 2783 C CA . ARG A 1 354 ? 128.659 144.181 137.843 1.00 7.31 354 ARG A CA 1
ATOM 2784 C C . ARG A 1 354 ? 128.528 142.692 137.560 1.00 10.49 354 ARG A C 1
ATOM 2785 O O . ARG A 1 354 ? 128.954 141.899 138.381 1.00 20.32 354 ARG A O 1
ATOM 2793 N N . PHE A 1 355 ? 128.004 142.329 136.388 1.00 8.60 355 PHE A N 1
ATOM 2794 C CA . PHE A 1 355 ? 127.721 140.939 136.075 1.00 9.91 355 PHE A CA 1
ATOM 2795 C C . PHE A 1 355 ? 128.946 140.294 135.424 1.00 9.59 355 PHE A C 1
ATOM 2796 O O . PHE A 1 355 ? 129.804 140.961 134.873 1.00 17.47 355 PHE A O 1
ATOM 2804 N N . HIS A 1 356 ? 128.976 138.966 135.476 1.00 9.77 356 HIS A N 1
ATOM 2805 C CA . HIS A 1 356 ? 130.042 138.141 134.968 1.00 9.74 356 HIS A CA 1
ATOM 2806 C C . HIS A 1 356 ? 129.983 138.060 133.434 1.00 12.47 356 HIS A C 1
ATOM 2807 O O . HIS A 1 356 ? 129.050 137.525 132.852 1.00 15.44 356 HIS A O 1
ATOM 2814 N N . VAL A 1 357 ? 131.037 138.509 132.757 1.00 16.24 357 VAL A N 1
ATOM 2815 C CA . VAL A 1 357 ? 131.047 138.521 131.301 1.00 16.90 357 VAL A CA 1
ATOM 2816 C C . VAL A 1 357 ? 132.185 137.614 130.858 1.00 13.33 357 VAL A C 1
ATOM 2817 O O . VAL A 1 357 ? 133.161 137.476 131.579 1.00 19.35 357 VAL A O 1
ATOM 2821 N N . ASN A 1 358 ? 132.044 137.003 129.688 1.00 11.54 358 ASN A N 1
ATOM 2822 C CA . ASN A 1 358 ? 133.168 136.403 129.006 1.00 14.99 358 ASN A CA 1
ATOM 2823 C C . ASN A 1 358 ? 133.599 137.285 127.842 1.00 20.59 358 ASN A C 1
ATOM 2824 O O . ASN A 1 358 ? 132.731 137.780 127.128 1.00 19.16 358 ASN A O 1
ATOM 2829 N N . MET A 1 359 ? 134.922 137.393 127.606 1.00 20.24 359 MET A N 1
ATOM 2830 C CA . MET A 1 359 ? 135.475 138.247 126.559 1.00 23.27 359 MET A CA 1
ATOM 2831 C C . MET A 1 359 ? 136.420 137.473 125.639 1.00 19.27 359 MET A C 1
ATOM 2832 O O . MET A 1 359 ? 137.359 138.044 125.103 1.00 27.43 359 MET A O 1
ATOM 2837 N N . GLY A 1 360 ? 136.152 136.191 125.399 1.00 16.79 360 GLY A N 1
ATOM 2838 C CA . GLY A 1 360 ? 136.994 135.405 124.512 1.00 14.45 360 GLY A CA 1
ATOM 2839 C C . GLY A 1 360 ? 137.796 134.361 125.274 1.00 18.20 360 GLY A C 1
ATOM 2840 O O . GLY A 1 360 ? 137.570 134.142 126.460 1.00 23.69 360 GLY A O 1
ATOM 2841 N N . LYS A 1 361 ? 138.688 133.685 124.555 1.00 19.54 361 LYS A N 1
ATOM 2842 C CA . LYS A 1 361 ? 139.526 132.654 125.126 1.00 20.27 361 LYS A CA 1
ATOM 2843 C C . LYS A 1 361 ? 140.972 132.962 124.769 1.00 20.72 361 LYS A C 1
ATOM 2844 O O . LYS A 1 361 ? 141.219 133.465 123.683 1.00 25.04 361 LYS A O 1
ATOM 2850 N N . LEU A 1 362 ? 141.899 132.661 125.680 1.00 19.07 362 LEU A N 1
ATOM 2851 C CA . LEU A 1 362 ? 143.318 132.685 125.383 1.00 22.80 362 LEU A CA 1
ATOM 2852 C C . LEU A 1 362 ? 143.714 131.297 124.892 1.00 21.43 362 LEU A C 1
ATOM 2853 O O . LEU A 1 362 ? 143.424 130.337 125.583 1.00 23.96 362 LEU A O 1
ATOM 2858 N N . ARG A 1 363 ? 144.419 131.203 123.753 1.00 24.12 363 ARG A N 1
ATOM 2859 C CA . ARG A 1 363 ? 144.994 129.953 123.262 1.00 19.39 363 ARG A CA 1
ATOM 2860 C C . ARG A 1 363 ? 146.511 129.998 123.347 1.00 19.58 363 ARG A C 1
ATOM 2861 O O . ARG A 1 363 ? 147.124 130.920 122.816 1.00 27.79 363 ARG A O 1
ATOM 2869 N N . TYR A 1 364 ? 147.128 129.017 124.009 1.00 27.38 364 TYR A N 1
ATOM 2870 C CA . TYR A 1 364 ? 148.576 128.919 123.976 1.00 29.53 364 TYR A CA 1
ATOM 2871 C C . TYR A 1 364 ? 148.962 127.528 123.506 1.00 27.81 364 TYR A C 1
ATOM 2872 O O . TYR A 1 364 ? 148.257 126.568 123.793 1.00 26.12 364 TYR A O 1
ATOM 2881 N N . LEU A 1 365 ? 150.087 127.457 122.774 1.00 35.82 365 LEU A N 1
ATOM 2882 C CA . LEU A 1 365 ? 150.571 126.211 122.199 1.00 37.20 365 LEU A CA 1
ATOM 2883 C C . LEU A 1 365 ? 151.458 125.506 123.212 1.00 35.35 365 LEU A C 1
ATOM 2884 O O . LEU A 1 365 ? 152.529 126.004 123.543 1.00 43.35 365 LEU A O 1
ATOM 2889 N N . LEU A 1 366 ? 151.011 124.344 123.680 1.00 39.90 366 LEU A N 1
ATOM 2890 C CA . LEU A 1 366 ? 151.767 123.571 124.647 1.00 45.12 366 LEU A CA 1
ATOM 2891 C C . LEU A 1 366 ? 152.811 122.735 123.919 1.00 48.50 366 LEU A C 1
ATOM 2892 O O . LEU A 1 366 ? 153.952 122.667 124.373 1.00 53.96 366 LEU A O 1
ATOM 2897 N N . LYS A 1 367 ? 152.409 122.100 122.805 1.00 49.62 367 LYS A N 1
ATOM 2898 C CA . LYS A 1 367 ? 153.310 121.282 122.010 1.00 53.08 367 LYS A CA 1
ATOM 2899 C C . LYS A 1 367 ? 152.823 121.234 120.561 1.00 53.15 367 LYS A C 1
ATOM 2900 O O . LYS A 1 367 ? 151.659 120.949 120.303 1.00 46.04 367 LYS A O 1
ATOM 2906 N N . ALA A 1 368 ? 153.740 121.485 119.618 1.00 58.76 368 ALA A N 1
ATOM 2907 C CA . ALA A 1 368 ? 153.421 121.470 118.198 1.00 61.69 368 ALA A CA 1
ATOM 2908 C C . ALA A 1 368 ? 153.251 120.036 117.685 1.00 67.59 368 ALA A C 1
ATOM 2909 O O . ALA A 1 368 ? 152.432 119.813 116.792 1.00 69.49 368 ALA A O 1
ATOM 2911 N N . ASP A 1 369 ? 154.021 119.077 118.235 1.00 69.58 369 ASP A N 1
ATOM 2912 C CA . ASP A 1 369 ? 153.955 117.682 117.822 1.00 71.04 369 ASP A CA 1
ATOM 2913 C C . ASP A 1 369 ? 153.731 116.783 119.039 1.00 68.05 369 ASP A C 1
ATOM 2914 O O . ASP A 1 369 ? 154.690 116.271 119.619 1.00 73.29 369 ASP A O 1
ATOM 2919 N N . LYS A 1 370 ? 152.462 116.585 119.417 1.00 57.16 370 LYS A N 1
ATOM 2920 C CA . LYS A 1 370 ? 152.110 115.732 120.541 1.00 57.57 370 LYS A CA 1
ATOM 2921 C C . LYS A 1 370 ? 151.558 114.406 120.017 1.00 55.02 370 LYS A C 1
ATOM 2922 O O . LYS A 1 370 ? 150.526 114.393 119.345 1.00 51.66 370 LYS A O 1
ATOM 2928 N N . THR A 1 371 ? 152.219 113.294 120.372 1.00 50.06 371 THR A N 1
ATOM 2929 C CA . THR A 1 371 ? 151.738 111.968 120.021 1.00 46.63 371 THR A CA 1
ATOM 2930 C C . THR A 1 371 ? 150.552 111.641 120.922 1.00 41.65 371 THR A C 1
ATOM 2931 O O . THR A 1 371 ? 150.667 111.720 122.143 1.00 46.52 371 THR A O 1
ATOM 2935 N N . CYS A 1 372 ? 149.432 111.260 120.303 1.00 36.44 372 CYS A N 1
ATOM 2936 C CA . CYS A 1 372 ? 148.176 111.072 121.005 1.00 33.08 372 CYS A CA 1
ATOM 2937 C C . CYS A 1 372 ? 147.962 109.579 121.223 1.00 33.51 372 CYS A C 1
ATOM 2938 O O . CYS A 1 372 ? 148.802 108.780 120.803 1.00 36.46 372 CYS A O 1
ATOM 2941 N N . ILE A 1 373 ? 146.860 109.192 121.874 1.00 25.18 373 ILE A N 1
ATOM 2942 C CA . ILE A 1 373 ? 146.694 107.791 122.261 1.00 27.75 373 ILE A CA 1
ATOM 2943 C C . ILE A 1 373 ? 146.448 106.899 121.040 1.00 28.93 373 ILE A C 1
ATOM 2944 O O . ILE A 1 373 ? 146.605 105.688 121.153 1.00 30.52 373 ILE A O 1
ATOM 2949 N N . ASP A 1 374 ? 146.106 107.482 119.877 1.00 35.74 374 ASP A N 1
ATOM 2950 C CA . ASP A 1 374 ? 146.021 106.734 118.627 1.00 29.90 374 ASP A CA 1
ATOM 2951 C C . ASP A 1 374 ? 147.334 106.790 117.853 1.00 33.65 374 ASP A C 1
ATOM 2952 O O . ASP A 1 374 ? 147.381 106.349 116.704 1.00 40.71 374 ASP A O 1
ATOM 2957 N N . GLY A 1 375 ? 148.381 107.386 118.437 1.00 31.70 375 GLY A N 1
ATOM 2958 C CA . GLY A 1 375 ? 149.707 107.339 117.850 1.00 31.64 375 GLY A CA 1
ATOM 2959 C C . GLY A 1 375 ? 149.887 108.323 116.699 1.00 35.55 375 GLY A C 1
ATOM 2960 O O . GLY A 1 375 ? 150.912 108.281 116.025 1.00 46.22 375 GLY A O 1
ATOM 2961 N N . GLN A 1 376 ? 148.913 109.213 116.493 1.00 37.77 376 GLN A N 1
ATOM 2962 C CA . GLN A 1 376 ? 149.011 110.269 115.502 1.00 36.86 376 GLN A CA 1
ATOM 2963 C C . GLN A 1 376 ? 149.471 111.529 116.227 1.00 37.93 376 GLN A C 1
ATOM 2964 O O . GLN A 1 376 ? 149.083 111.744 117.376 1.00 39.57 376 GLN A O 1
ATOM 2970 N N . THR A 1 377 ? 150.264 112.362 115.540 1.00 41.81 377 THR A N 1
ATOM 2971 C CA . THR A 1 377 ? 150.834 113.577 116.113 1.00 40.33 377 THR A CA 1
ATOM 2972 C C . THR A 1 377 ? 149.855 114.721 115.869 1.00 38.75 377 THR A C 1
ATOM 2973 O O . THR A 1 377 ? 149.317 114.845 114.770 1.00 46.73 377 THR A O 1
ATOM 2977 N N . ARG A 1 378 ? 149.597 115.532 116.899 1.00 37.01 378 ARG A N 1
ATOM 2978 C CA . ARG A 1 378 ? 148.695 116.660 116.768 1.00 32.08 378 ARG A CA 1
ATOM 2979 C C . ARG A 1 378 ? 149.201 117.829 117.606 1.00 33.68 378 ARG A C 1
ATOM 2980 O O . ARG A 1 378 ? 149.894 117.626 118.601 1.00 36.87 378 ARG A O 1
ATOM 2988 N N . VAL A 1 379 ? 148.802 119.051 117.220 1.00 37.26 379 VAL A N 1
ATOM 2989 C CA . VAL A 1 379 ? 149.147 120.236 117.993 1.00 38.37 379 VAL A CA 1
ATOM 2990 C C . VAL A 1 379 ? 148.332 120.163 119.275 1.00 35.48 379 VAL A C 1
ATOM 2991 O O . VAL A 1 379 ? 147.159 119.798 119.233 1.00 37.92 379 VAL A O 1
ATOM 2995 N N . ARG A 1 380 ? 148.983 120.469 120.399 1.00 36.18 380 ARG A N 1
ATOM 2996 C CA . ARG A 1 380 ? 148.302 120.516 121.671 1.00 36.02 380 ARG A CA 1
ATOM 2997 C C . ARG A 1 380 ? 148.171 121.979 122.087 1.00 35.33 380 ARG A C 1
ATOM 2998 O O . ARG A 1 380 ? 149.146 122.573 122.534 1.00 40.63 380 ARG A O 1
ATOM 3006 N N . VAL A 1 381 ? 146.961 122.536 121.905 1.00 33.75 381 VAL A N 1
ATOM 3007 C CA . VAL A 1 381 ? 146.632 123.903 122.279 1.00 31.50 381 VAL A CA 1
ATOM 3008 C C . VAL A 1 381 ? 145.753 123.892 123.523 1.00 28.26 381 VAL A C 1
ATOM 3009 O O . VAL A 1 381 ? 144.731 123.219 123.535 1.00 35.56 381 VAL A O 1
ATOM 3013 N N . ILE A 1 382 ? 146.105 124.709 124.517 1.00 28.76 382 ILE A N 1
ATOM 3014 C CA . ILE A 1 382 ? 145.303 124.864 125.720 1.00 34.25 382 ILE A CA 1
ATOM 3015 C C . ILE A 1 382 ? 144.536 126.189 125.649 1.00 30.94 382 ILE A C 1
ATOM 3016 O O . ILE A 1 382 ? 145.105 127.188 125.231 1.00 30.86 382 ILE A O 1
ATOM 3021 N N . GLU A 1 383 ? 143.250 126.174 126.050 1.00 29.70 383 GLU A N 1
ATOM 3022 C CA . GLU A 1 383 ? 142.401 127.360 126.106 1.00 30.24 383 GLU A CA 1
ATOM 3023 C C . GLU A 1 383 ? 142.045 127.737 127.550 1.00 26.29 383 GLU A C 1
ATOM 3024 O O . GLU A 1 383 ? 141.767 126.871 128.378 1.00 34.54 383 GLU A O 1
ATOM 3030 N N . GLN A 1 384 ? 141.977 129.041 127.826 1.00 18.87 384 GLN A N 1
ATOM 3031 C CA . GLN A 1 384 ? 141.464 129.557 129.079 1.00 19.23 384 GLN A CA 1
ATOM 3032 C C . GLN A 1 384 ? 140.421 130.628 128.766 1.00 24.34 384 GLN A C 1
ATOM 3033 O O . GLN A 1 384 ? 140.683 131.471 127.919 1.00 24.61 384 GLN A O 1
ATOM 3039 N N . PRO A 1 385 ? 139.206 130.648 129.380 1.00 21.66 385 PRO A N 1
ATOM 3040 C CA . PRO A 1 385 ? 138.266 131.734 129.144 1.00 21.02 385 PRO A CA 1
ATOM 3041 C C . PRO A 1 385 ? 138.707 133.054 129.759 1.00 15.45 385 PRO A C 1
ATOM 3042 O O . PRO A 1 385 ? 139.249 133.082 130.856 1.00 22.37 385 PRO A O 1
ATOM 3046 N N . LEU A 1 386 ? 138.438 134.138 129.054 1.00 19.14 386 LEU A N 1
ATOM 3047 C CA . LEU A 1 386 ? 138.706 135.462 129.564 1.00 23.62 386 LEU A CA 1
ATOM 3048 C C . LEU A 1 386 ? 137.427 135.993 130.193 1.00 18.93 386 LEU A C 1
ATOM 3049 O O . LEU A 1 386 ? 136.627 136.631 129.527 1.00 21.60 386 LEU A O 1
ATOM 3054 N N . ASN A 1 387 ? 137.227 135.655 131.465 1.00 19.03 387 ASN A N 1
ATOM 3055 C CA . ASN A 1 387 ? 136.034 136.033 132.193 1.00 11.90 387 ASN A CA 1
ATOM 3056 C C . ASN A 1 387 ? 136.340 137.240 133.065 1.00 11.29 387 ASN A C 1
ATOM 3057 O O . ASN A 1 387 ? 137.435 137.363 133.618 1.00 24.47 387 ASN A O 1
ATOM 3062 N N . GLY A 1 388 ? 135.366 138.110 133.237 1.00 12.19 388 GLY A N 1
ATOM 3063 C CA . GLY A 1 388 ? 135.576 139.316 134.006 1.00 11.69 388 GLY A CA 1
ATOM 3064 C C . GLY A 1 388 ? 134.241 139.904 134.426 1.00 15.78 388 GLY A C 1
ATOM 3065 O O . GLY A 1 388 ? 133.223 139.230 134.338 1.00 17.84 388 GLY A O 1
ATOM 3066 N N . PHE A 1 389 ? 134.250 141.171 134.845 1.00 19.10 389 PHE A N 1
ATOM 3067 C CA . PHE A 1 389 ? 133.051 141.774 135.382 1.00 16.42 389 PHE A CA 1
ATOM 3068 C C . PHE A 1 389 ? 132.980 143.217 134.920 1.00 16.12 389 PHE A C 1
ATOM 3069 O O . PHE A 1 389 ? 133.841 144.037 135.245 1.00 20.38 389 PHE A O 1
ATOM 3077 N N . GLY A 1 390 ? 131.894 143.536 134.227 1.00 12.48 390 GLY A N 1
ATOM 3078 C CA . GLY A 1 390 ? 131.556 144.919 134.025 1.00 16.95 390 GLY A CA 1
ATOM 3079 C C . GLY A 1 390 ? 130.329 145.040 133.152 1.00 19.98 390 GLY A C 1
ATOM 3080 O O . GLY A 1 390 ? 129.848 144.026 132.674 1.00 32.74 390 GLY A O 1
ATOM 3081 N N . ARG A 1 391 ? 129.886 146.286 132.922 1.00 21.34 391 ARG A N 1
ATOM 3082 C CA . ARG A 1 391 ? 128.786 146.565 132.015 1.00 9.78 391 ARG A CA 1
ATOM 3083 C C . ARG A 1 391 ? 129.198 146.234 130.600 1.00 12.87 391 ARG A C 1
ATOM 3084 O O . ARG A 1 391 ? 130.303 146.554 130.175 1.00 22.31 391 ARG A O 1
ATOM 3092 N N . LEU A 1 392 ? 128.301 145.562 129.896 1.00 19.79 392 LEU A N 1
ATOM 3093 C CA . LEU A 1 392 ? 128.637 144.933 128.629 1.00 23.22 392 LEU A CA 1
ATOM 3094 C C . LEU A 1 392 ? 129.302 145.924 127.667 1.00 24.37 392 LEU A C 1
ATOM 3095 O O . LEU A 1 392 ? 130.292 145.567 127.039 1.00 37.02 392 LEU A O 1
ATOM 3100 N N . GLU A 1 393 ? 128.800 147.156 127.559 1.00 21.00 393 GLU A N 1
ATOM 3101 C CA . GLU A 1 393 ? 129.408 148.158 126.695 1.00 26.78 393 GLU A CA 1
ATOM 3102 C C . GLU A 1 393 ? 130.801 148.553 127.184 1.00 24.74 393 GLU A C 1
ATOM 3103 O O . GLU A 1 393 ? 131.707 148.670 126.371 1.00 32.99 393 GLU A O 1
ATOM 3109 N N . GLU A 1 394 ? 131.000 148.760 128.486 1.00 27.46 394 GLU A N 1
ATOM 3110 C CA . GLU A 1 394 ? 132.287 149.257 128.957 1.00 30.94 394 GLU A CA 1
ATOM 3111 C C . GLU A 1 394 ? 133.329 148.157 128.779 1.00 27.76 394 GLU A C 1
ATOM 3112 O O . GLU A 1 394 ? 134.413 148.415 128.266 1.00 34.06 394 GLU A O 1
ATOM 3118 N N . ALA A 1 395 ? 132.981 146.933 129.173 1.00 25.49 395 ALA A N 1
ATOM 3119 C CA . ALA A 1 395 ? 133.840 145.784 128.959 1.00 28.30 395 ALA A CA 1
ATOM 3120 C C . ALA A 1 395 ? 134.207 145.637 127.479 1.00 31.81 395 ALA A C 1
ATOM 3121 O O . ALA A 1 395 ? 135.359 145.362 127.163 1.00 34.44 395 ALA A O 1
ATOM 3123 N N . GLU A 1 396 ? 133.242 145.825 126.576 1.00 32.66 396 GLU A N 1
ATOM 3124 C CA . GLU A 1 396 ? 133.484 145.648 125.153 1.00 31.43 396 GLU A CA 1
ATOM 3125 C C . GLU A 1 396 ? 134.432 146.716 124.603 1.00 30.68 396 GLU A C 1
ATOM 3126 O O . GLU A 1 396 ? 135.273 146.394 123.765 1.00 34.18 396 GLU A O 1
ATOM 3132 N N . THR A 1 397 ? 134.322 147.962 125.080 1.00 28.29 397 THR A N 1
ATOM 3133 C CA . THR A 1 397 ? 135.258 149.014 124.703 1.00 30.18 397 THR A CA 1
ATOM 3134 C C . THR A 1 397 ? 136.683 148.665 125.133 1.00 31.53 397 THR A C 1
ATOM 3135 O O . THR A 1 397 ? 137.621 149.064 124.453 1.00 39.99 397 THR A O 1
ATOM 3139 N N . MET A 1 398 ? 136.850 147.974 126.269 1.00 34.14 398 MET A N 1
ATOM 3140 C CA . MET A 1 398 ? 138.166 147.603 126.776 1.00 36.19 398 MET A CA 1
ATOM 3141 C C . MET A 1 398 ? 138.732 146.387 126.047 1.00 30.70 398 MET A C 1
ATOM 3142 O O . MET A 1 398 ? 139.934 146.183 126.043 1.00 33.95 398 MET A O 1
ATOM 3147 N N . ARG A 1 399 ? 137.865 145.529 125.518 1.00 31.42 399 ARG A N 1
ATOM 3148 C CA . ARG A 1 399 ? 138.281 144.209 125.098 1.00 24.74 399 ARG A CA 1
ATOM 3149 C C . ARG A 1 399 ? 139.181 144.362 123.886 1.00 30.82 399 ARG A C 1
ATOM 3150 O O . ARG A 1 399 ? 140.186 143.673 123.804 1.00 28.26 399 ARG A O 1
ATOM 3158 N N . LYS A 1 400 ? 138.799 145.231 122.944 1.00 40.10 400 LYS A N 1
ATOM 3159 C CA . LYS A 1 400 ? 139.545 145.343 121.702 1.00 47.92 400 LYS A CA 1
ATOM 3160 C C . LYS A 1 400 ? 140.100 146.754 121.584 1.00 44.23 400 LYS A C 1
ATOM 3161 O O . LYS A 1 400 ? 139.358 147.709 121.381 1.00 48.33 400 LYS A O 1
ATOM 3167 N N . GLN A 1 401 ? 141.423 146.836 121.707 1.00 43.21 401 GLN A N 1
ATOM 3168 C CA . GLN A 1 401 ? 142.160 148.071 121.559 1.00 47.84 401 GLN A CA 1
ATOM 3169 C C . GLN A 1 401 ? 142.251 148.406 120.073 1.00 52.75 401 GLN A C 1
ATOM 3170 O O . GLN A 1 401 ? 141.985 147.538 119.242 1.00 46.83 401 GLN A O 1
ATOM 3176 N N . GLU A 1 402 ? 142.620 149.659 119.746 1.00 59.07 402 GLU A N 1
ATOM 3177 C CA . GLU A 1 402 ? 142.825 150.069 118.360 1.00 65.16 402 GLU A CA 1
ATOM 3178 C C . GLU A 1 402 ? 143.879 149.174 117.706 1.00 59.91 402 GLU A C 1
ATOM 3179 O O . GLU A 1 402 ? 143.675 148.706 116.587 1.00 61.84 402 GLU A O 1
ATOM 3185 N N . ASN A 1 403 ? 144.978 148.907 118.431 1.00 51.17 403 ASN A N 1
ATOM 3186 C CA . ASN A 1 403 ? 146.081 148.111 117.923 1.00 44.43 403 ASN A CA 1
ATOM 3187 C C . ASN A 1 403 ? 145.727 146.622 117.831 1.00 45.35 403 ASN A C 1
ATOM 3188 O O . ASN A 1 403 ? 146.586 145.812 117.480 1.00 50.02 403 ASN A O 1
ATOM 3193 N N . GLY A 1 404 ? 144.495 146.238 118.191 1.00 40.64 404 GLY A N 1
ATOM 3194 C CA . GLY A 1 404 ? 144.022 144.890 117.941 1.00 36.09 404 GLY A CA 1
ATOM 3195 C C . GLY A 1 404 ? 144.525 143.909 118.993 1.00 39.50 404 GLY A C 1
ATOM 3196 O O . GLY A 1 404 ? 144.541 142.698 118.751 1.00 38.72 404 GLY A O 1
ATOM 3197 N N . THR A 1 405 ? 144.891 144.435 120.167 1.00 38.36 405 THR A N 1
ATOM 3198 C CA . THR A 1 405 ? 145.274 143.606 121.295 1.00 37.34 405 THR A CA 1
ATOM 3199 C C . THR A 1 405 ? 144.126 143.592 122.296 1.00 31.10 405 THR A C 1
ATOM 3200 O O . THR A 1 405 ? 143.252 144.450 122.237 1.00 35.42 405 THR A O 1
ATOM 3204 N N . PHE A 1 406 ? 144.171 142.634 123.228 1.00 25.72 406 PHE A N 1
ATOM 3205 C CA . PHE A 1 406 ? 143.153 142.496 124.247 1.00 23.91 406 PHE A CA 1
ATOM 3206 C C . PHE A 1 406 ? 143.486 143.313 125.493 1.00 26.86 406 PHE A C 1
ATOM 3207 O O . PHE A 1 406 ? 144.571 143.158 126.047 1.00 26.13 406 PHE A O 1
ATOM 3215 N N . GLY A 1 407 ? 142.538 144.136 125.960 1.00 26.09 407 GLY A N 1
ATOM 3216 C CA . GLY A 1 407 ? 142.707 144.873 127.205 1.00 31.71 407 GLY A CA 1
ATOM 3217 C C . GLY A 1 407 ? 144.075 145.539 127.319 1.00 33.72 407 GLY A C 1
ATOM 3218 O O . GLY A 1 407 ? 144.549 146.133 126.355 1.00 41.48 407 GLY A O 1
ATOM 3219 N N . ASN A 1 408 ? 144.720 145.387 128.483 1.00 36.89 408 ASN A N 1
ATOM 3220 C CA . ASN A 1 408 ? 146.083 145.854 128.692 1.00 38.52 408 ASN A CA 1
ATOM 3221 C C . ASN A 1 408 ? 147.075 144.695 128.630 1.00 32.82 408 ASN A C 1
ATOM 3222 O O . ASN A 1 408 ? 148.168 144.792 129.175 1.00 47.31 408 ASN A O 1
ATOM 3227 N N . SER A 1 409 ? 146.727 143.627 127.916 1.00 25.30 409 SER A N 1
ATOM 3228 C CA . SER A 1 409 ? 147.503 142.406 127.931 1.00 24.50 409 SER A CA 1
ATOM 3229 C C . SER A 1 409 ? 148.727 142.515 127.033 1.00 32.37 409 SER A C 1
ATOM 3230 O O . SER A 1 409 ? 149.771 141.976 127.387 1.00 47.62 409 SER A O 1
ATOM 3233 N N . GLY A 1 410 ? 148.571 143.135 125.855 1.00 32.27 410 GLY A N 1
ATOM 3234 C CA . GLY A 1 410 ? 149.553 143.062 124.787 1.00 33.10 410 GLY A CA 1
ATOM 3235 C C . GLY A 1 410 ? 149.267 141.966 123.761 1.00 33.13 410 GLY A C 1
ATOM 3236 O O . GLY A 1 410 ? 149.782 142.060 122.656 1.00 40.50 410 GLY A O 1
ATOM 3237 N N . ILE A 1 411 ? 148.450 140.955 124.102 1.00 32.94 411 ILE A N 1
ATOM 3238 C CA . ILE A 1 411 ? 148.290 139.753 123.289 1.00 27.28 411 ILE A CA 1
ATOM 3239 C C . ILE A 1 411 ? 147.300 140.031 122.157 1.00 30.76 411 ILE A C 1
ATOM 3240 O O . ILE A 1 411 ? 146.245 140.612 122.384 1.00 36.81 411 ILE A O 1
ATOM 3245 N N . ARG A 1 412 ? 147.640 139.589 120.944 1.00 33.58 412 ARG A N 1
ATOM 3246 C CA . ARG A 1 412 ? 146.867 139.855 119.738 1.00 34.37 412 ARG A CA 1
ATOM 3247 C C . ARG A 1 412 ? 145.537 139.098 119.764 1.00 28.84 412 ARG A C 1
ATOM 3248 O O . ARG A 1 412 ? 145.487 137.953 120.200 1.00 33.85 412 ARG A O 1
ATOM 3256 N N . ILE A 1 413 ? 144.458 139.757 119.328 1.00 29.03 413 ILE A N 1
ATOM 3257 C CA . ILE A 1 413 ? 143.179 139.105 119.092 1.00 25.38 413 ILE A CA 1
ATOM 3258 C C . ILE A 1 413 ? 143.184 138.680 117.630 1.00 27.69 413 ILE A C 1
ATOM 3259 O O . ILE A 1 413 ? 143.288 139.536 116.754 1.00 41.38 413 ILE A O 1
ATOM 3264 N N . ARG A 1 414 ? 143.072 137.378 117.362 1.00 27.68 414 ARG A N 1
ATOM 3265 C CA . ARG A 1 414 ? 143.116 136.888 115.993 1.00 30.95 414 ARG A CA 1
ATOM 3266 C C . ARG A 1 414 ? 141.813 137.262 115.293 1.00 34.43 414 ARG A C 1
ATOM 3267 O O . ARG A 1 414 ? 140.754 137.130 115.898 1.00 35.71 414 ARG A O 1
ATOM 3275 N N . ASP A 1 415 ? 141.899 137.688 114.019 1.00 40.52 415 ASP A N 1
ATOM 3276 C CA . ASP A 1 415 ? 140.712 137.974 113.219 1.00 45.50 415 ASP A CA 1
ATOM 3277 C C . ASP A 1 415 ? 139.804 136.748 113.120 1.00 37.47 415 ASP A C 1
ATOM 3278 O O . ASP A 1 415 ? 140.256 135.633 112.888 1.00 38.06 415 ASP A O 1
ATOM 3283 N N . PHE A 1 416 ? 138.504 137.010 113.223 1.00 40.60 416 PHE A N 1
ATOM 3284 C CA . PHE A 1 416 ? 137.483 135.983 113.337 1.00 46.20 416 PHE A CA 1
ATOM 3285 C C . PHE A 1 416 ? 137.488 135.074 112.110 1.00 47.21 416 PHE A C 1
ATOM 3286 O O . PHE A 1 416 ? 137.193 133.894 112.231 1.00 53.23 416 PHE A O 1
ATOM 3294 N N . GLU A 1 417 ? 137.822 135.628 110.938 1.00 59.44 417 GLU A N 1
ATOM 3295 C CA . GLU A 1 417 ? 137.858 134.889 109.687 1.00 62.68 417 GLU A CA 1
ATOM 3296 C C . GLU A 1 417 ? 139.011 133.888 109.666 1.00 57.66 417 GLU A C 1
ATOM 3297 O O . GLU A 1 417 ? 138.906 132.873 108.984 1.00 63.58 417 GLU A O 1
ATOM 3303 N N . ASN A 1 418 ? 140.108 134.174 110.375 1.00 54.21 418 ASN A N 1
ATOM 3304 C CA . ASN A 1 418 ? 141.210 133.227 110.497 1.00 56.51 418 ASN A CA 1
ATOM 3305 C C . ASN A 1 418 ? 140.794 132.115 111.470 1.00 57.31 418 ASN A C 1
ATOM 3306 O O . ASN A 1 418 ? 140.552 132.377 112.646 1.00 61.68 418 ASN A O 1
ATOM 3311 N N . MET A 1 419 ? 140.708 130.873 110.968 1.00 61.42 419 MET A N 1
ATOM 3312 C CA . MET A 1 419 ? 140.162 129.753 111.725 1.00 64.15 419 MET A CA 1
ATOM 3313 C C . MET A 1 419 ? 141.134 128.569 111.745 1.00 63.25 419 MET A C 1
ATOM 3314 O O . MET A 1 419 ? 140.713 127.433 111.982 1.00 65.40 419 MET A O 1
ATOM 3319 N N . LYS A 1 420 ? 142.437 128.833 111.576 1.00 58.90 420 LYS A N 1
ATOM 3320 C CA . LYS A 1 420 ? 143.431 127.778 111.640 1.00 60.67 420 LYS A CA 1
ATOM 3321 C C . LYS A 1 420 ? 143.641 127.422 113.110 1.00 61.58 420 LYS A C 1
ATOM 3322 O O . LYS A 1 420 ? 144.576 127.917 113.738 1.00 65.66 420 LYS A O 1
ATOM 3328 N N . ARG A 1 421 ? 142.760 126.567 113.652 1.00 58.77 421 ARG A N 1
ATOM 3329 C CA . ARG A 1 421 ? 142.904 126.048 115.005 1.00 58.48 421 ARG A CA 1
ATOM 3330 C C . ARG A 1 421 ? 144.035 125.021 115.102 1.00 62.39 421 ARG A C 1
ATOM 3331 O O . ARG A 1 421 ? 144.570 124.819 116.189 1.00 66.97 421 ARG A O 1
ATOM 3339 N N . ASP A 1 422 ? 144.403 124.374 113.987 1.00 63.88 422 ASP A N 1
ATOM 3340 C CA . ASP A 1 422 ? 145.441 123.353 113.992 1.00 65.72 422 ASP A CA 1
ATOM 3341 C C . ASP A 1 422 ? 146.826 123.974 113.805 1.00 61.80 422 ASP A C 1
ATOM 3342 O O . ASP A 1 422 ? 147.804 123.247 113.618 1.00 61.66 422 ASP A O 1
ATOM 3347 N N . ASP A 1 423 ? 146.920 125.307 113.874 1.00 57.62 423 ASP A N 1
ATOM 3348 C CA . ASP A 1 423 ? 148.119 126.016 113.467 1.00 57.24 423 ASP A CA 1
ATOM 3349 C C . ASP A 1 423 ? 149.284 125.596 114.358 1.00 53.78 423 ASP A C 1
ATOM 3350 O O . ASP A 1 423 ? 149.158 125.610 115.578 1.00 57.02 423 ASP A O 1
ATOM 3355 N N . ALA A 1 424 ? 150.404 125.207 113.739 1.00 54.75 424 ALA A N 1
ATOM 3356 C CA . ALA A 1 424 ? 151.504 124.562 114.442 1.00 52.98 424 ALA A CA 1
ATOM 3357 C C . ALA A 1 424 ? 152.699 125.498 114.608 1.00 56.34 424 ALA A C 1
ATOM 3358 O O . ALA A 1 424 ? 153.722 125.068 115.142 1.00 58.07 424 ALA A O 1
ATOM 3360 N N . ASN A 1 425 ? 152.563 126.762 114.168 1.00 58.80 425 ASN A N 1
ATOM 3361 C CA . ASN A 1 425 ? 153.655 127.721 114.189 1.00 60.90 425 ASN A CA 1
ATOM 3362 C C . ASN A 1 425 ? 153.716 128.364 115.574 1.00 60.30 425 ASN A C 1
ATOM 3363 O O . ASN A 1 425 ? 152.794 129.094 115.933 1.00 59.58 425 ASN A O 1
ATOM 3368 N N . PRO A 1 426 ? 154.780 128.166 116.393 1.00 57.67 426 PRO A N 1
ATOM 3369 C CA . PRO A 1 426 ? 154.855 128.791 117.712 1.00 56.50 426 PRO A CA 1
ATOM 3370 C C . PRO A 1 426 ? 154.798 130.319 117.710 1.00 59.82 426 PRO A C 1
ATOM 3371 O O . PRO A 1 426 ? 154.364 130.921 118.694 1.00 57.69 426 PRO A O 1
ATOM 3375 N N . ALA A 1 427 ? 155.267 130.937 116.617 1.00 57.38 427 ALA A N 1
ATOM 3376 C CA . ALA A 1 427 ? 155.280 132.383 116.479 1.00 58.19 427 ALA A CA 1
ATOM 3377 C C . ALA A 1 427 ? 153.864 132.958 116.487 1.00 57.13 427 ALA A C 1
ATOM 3378 O O . ALA A 1 427 ? 153.688 134.127 116.823 1.00 59.32 427 ALA A O 1
ATOM 3380 N N . ASN A 1 428 ? 152.866 132.151 116.104 1.00 52.30 428 ASN A N 1
ATOM 3381 C CA . ASN A 1 428 ? 151.494 132.619 116.035 1.00 50.57 428 ASN A CA 1
ATOM 3382 C C . ASN A 1 428 ? 150.798 132.608 117.392 1.00 44.59 428 ASN A C 1
ATOM 3383 O O . ASN A 1 428 ? 149.662 133.073 117.479 1.00 49.57 428 ASN A O 1
ATOM 3388 N N . TYR A 1 429 ? 151.462 132.100 118.433 1.00 39.86 429 TYR A N 1
ATOM 3389 C CA . TYR A 1 429 ? 150.840 131.947 119.729 1.00 31.19 429 TYR A CA 1
ATOM 3390 C C . TYR A 1 429 ? 151.566 132.813 120.751 1.00 31.06 429 TYR A C 1
ATOM 3391 O O . TYR A 1 429 ? 152.714 133.175 120.524 1.00 40.98 429 TYR A O 1
ATOM 3400 N N . PRO A 1 430 ? 150.959 133.212 121.895 1.00 32.21 430 PRO A N 1
ATOM 3401 C CA . PRO A 1 430 ? 149.535 133.049 122.174 1.00 33.65 430 PRO A CA 1
ATOM 3402 C C . PRO A 1 430 ? 148.678 134.050 121.402 1.00 28.46 430 PRO A C 1
ATOM 3403 O O . PRO A 1 430 ? 149.183 135.058 120.919 1.00 32.15 430 PRO A O 1
ATOM 3407 N N . TYR A 1 431 ? 147.404 133.723 121.222 1.00 26.94 431 TYR A N 1
ATOM 3408 C CA . TYR A 1 431 ? 146.458 134.670 120.669 1.00 27.46 431 TYR A CA 1
ATOM 3409 C C . TYR A 1 431 ? 145.130 134.487 121.389 1.00 23.78 431 TYR A C 1
ATOM 3410 O O . TYR A 1 431 ? 144.943 133.514 122.109 1.00 24.03 431 TYR A O 1
ATOM 3419 N N . ILE A 1 432 ? 144.242 135.457 121.181 1.00 21.75 432 ILE A N 1
ATOM 3420 C CA . ILE A 1 432 ? 142.944 135.472 121.811 1.00 17.58 432 ILE A CA 1
ATOM 3421 C C . ILE A 1 432 ? 141.875 135.389 120.732 1.00 16.75 432 ILE A C 1
ATOM 3422 O O . ILE A 1 432 ? 141.901 136.158 119.775 1.00 21.38 432 ILE A O 1
ATOM 3427 N N . VAL A 1 433 ? 140.934 134.455 120.911 1.00 21.51 433 VAL A N 1
ATOM 3428 C CA . VAL A 1 433 ? 139.840 134.250 119.977 1.00 20.42 433 VAL A CA 1
ATOM 3429 C C . VAL A 1 433 ? 138.926 135.467 120.060 1.00 22.89 433 VAL A C 1
ATOM 3430 O O . VAL A 1 433 ? 138.569 135.892 121.147 1.00 32.14 433 VAL A O 1
ATOM 3434 N N . ASP A 1 434 ? 138.549 136.013 118.905 1.00 26.23 434 ASP A N 1
ATOM 3435 C CA . ASP A 1 434 ? 137.710 137.195 118.856 1.00 28.38 434 ASP A CA 1
ATOM 3436 C C . ASP A 1 434 ? 136.247 136.817 119.100 1.00 20.53 434 ASP A C 1
ATOM 3437 O O . ASP A 1 434 ? 135.635 136.134 118.295 1.00 27.33 434 ASP A O 1
ATOM 3442 N N . THR A 1 435 ? 135.690 137.337 120.191 1.00 25.16 435 THR A N 1
ATOM 3443 C CA . THR A 1 435 ? 134.360 137.020 120.666 1.00 22.06 435 THR A CA 1
ATOM 3444 C C . THR A 1 435 ? 133.808 138.292 121.268 1.00 21.29 435 THR A C 1
ATOM 3445 O O . THR A 1 435 ? 134.473 138.910 122.086 1.00 31.75 435 THR A O 1
ATOM 3449 N N . TYR A 1 436 ? 132.608 138.696 120.858 1.00 26.08 436 TYR A N 1
ATOM 3450 C CA . TYR A 1 436 ? 131.978 139.851 121.475 1.00 21.15 436 TYR A CA 1
ATOM 3451 C C . TYR A 1 436 ? 131.688 139.519 122.936 1.00 22.21 436 TYR A C 1
ATOM 3452 O O . TYR A 1 436 ? 131.265 138.403 123.250 1.00 24.06 436 TYR A O 1
ATOM 3461 N N . THR A 1 437 ? 131.955 140.487 123.820 1.00 18.27 437 THR A N 1
ATOM 3462 C CA . THR A 1 437 ? 131.573 140.402 125.219 1.00 17.93 437 THR A CA 1
ATOM 3463 C C . THR A 1 437 ? 130.119 139.937 125.347 1.00 20.03 437 THR A C 1
ATOM 3464 O O . THR A 1 437 ? 129.210 140.583 124.834 1.00 26.33 437 THR A O 1
ATOM 3468 N N . HIS A 1 438 ? 129.912 138.830 126.052 1.00 17.12 438 HIS A N 1
ATOM 3469 C CA . HIS A 1 438 ? 128.587 138.383 126.431 1.00 15.81 438 HIS A CA 1
ATOM 3470 C C . HIS A 1 438 ? 128.543 138.080 127.921 1.00 16.64 438 HIS A C 1
ATOM 3471 O O . HIS A 1 438 ? 129.584 137.923 128.536 1.00 21.34 438 HIS A O 1
ATOM 3478 N N . TYR A 1 439 ? 127.335 138.073 128.499 1.00 19.14 439 TYR A N 1
ATOM 3479 C CA . TYR A 1 439 ? 127.154 137.698 129.886 1.00 15.49 439 TYR A CA 1
ATOM 3480 C C . TYR A 1 439 ? 127.271 136.186 130.001 1.00 16.06 439 TYR A C 1
ATOM 3481 O O . TYR A 1 439 ? 126.852 135.483 129.087 1.00 18.44 439 TYR A O 1
ATOM 3490 N N . ILE A 1 440 ? 127.831 135.714 131.122 1.00 11.38 440 ILE A N 1
ATOM 3491 C CA . ILE A 1 440 ? 127.919 134.290 131.387 1.00 19.49 440 ILE A CA 1
ATOM 3492 C C . ILE A 1 440 ? 126.649 133.893 132.122 1.00 16.12 440 ILE A C 1
ATOM 3493 O O . ILE A 1 440 ? 126.415 134.372 133.227 1.00 21.61 440 ILE A O 1
ATOM 3498 N N . LEU A 1 441 ? 125.844 133.024 131.502 1.00 21.08 441 LEU A N 1
ATOM 3499 C CA . LEU A 1 441 ? 124.551 132.650 132.050 1.00 22.98 441 LEU A CA 1
ATOM 3500 C C . LEU A 1 441 ? 124.357 131.148 131.863 1.00 21.75 441 LEU A C 1
ATOM 3501 O O . LEU A 1 441 ? 123.825 130.714 130.847 1.00 34.68 441 LEU A O 1
ATOM 3506 N N . GLU A 1 442 ? 124.846 130.383 132.835 1.00 22.40 442 GLU A N 1
ATOM 3507 C CA . GLU A 1 442 ? 124.889 128.934 132.808 1.00 22.92 442 GLU A CA 1
ATOM 3508 C C . GLU A 1 442 ? 124.231 128.396 134.083 1.00 21.06 442 GLU A C 1
ATOM 3509 O O . GLU A 1 442 ? 124.187 129.079 135.110 1.00 23.15 442 GLU A O 1
ATOM 3515 N N . ASN A 1 443 ? 123.652 127.201 134.004 1.00 16.80 443 ASN A N 1
ATOM 3516 C CA . ASN A 1 443 ? 123.169 126.499 135.177 1.00 16.89 443 ASN A CA 1
ATOM 3517 C C . ASN A 1 443 ? 122.093 127.286 135.931 1.00 16.02 443 ASN A C 1
ATOM 3518 O O . ASN A 1 443 ? 122.004 127.195 137.156 1.00 21.78 443 ASN A O 1
ATOM 3523 N N . ASN A 1 444 ? 121.297 128.076 135.213 1.00 13.11 444 ASN A N 1
ATOM 3524 C CA . ASN A 1 444 ? 120.303 128.976 135.792 1.00 13.72 444 ASN A CA 1
ATOM 3525 C C . ASN A 1 444 ? 120.875 129.886 136.864 1.00 9.87 444 ASN A C 1
ATOM 3526 O O . ASN A 1 444 ? 120.181 130.160 137.835 1.00 16.51 444 ASN A O 1
ATOM 3531 N N . LYS A 1 445 ? 122.085 130.425 136.664 1.00 14.96 445 LYS A N 1
ATOM 3532 C CA . LYS A 1 445 ? 122.619 131.366 137.633 1.00 15.53 445 LYS A CA 1
ATOM 3533 C C . LYS A 1 445 ? 123.027 132.678 136.986 1.00 10.84 445 LYS A C 1
ATOM 3534 O O . LYS A 1 445 ? 123.350 132.702 135.805 1.00 20.58 445 LYS A O 1
ATOM 3540 N N . VAL A 1 446 ? 123.084 133.734 137.805 1.00 15.25 446 VAL A N 1
ATOM 3541 C CA . VAL A 1 446 ? 123.709 134.997 137.444 1.00 15.09 446 VAL A CA 1
ATOM 3542 C C . VAL A 1 446 ? 124.785 135.290 138.486 1.00 13.23 446 VAL A C 1
ATOM 3543 O O . VAL A 1 446 ? 124.477 135.437 139.666 1.00 20.00 446 VAL A O 1
ATOM 3547 N N . GLU A 1 447 ? 126.039 135.403 138.039 1.00 14.84 447 GLU A N 1
ATOM 3548 C CA . GLU A 1 447 ? 127.170 135.714 138.900 1.00 12.98 447 GLU A CA 1
ATOM 3549 C C . GLU A 1 447 ? 127.533 137.186 138.838 1.00 11.82 447 GLU A C 1
ATOM 3550 O O . GLU A 1 447 ? 127.472 137.792 137.780 1.00 18.13 447 GLU A O 1
ATOM 3556 N N . MET A 1 448 ? 127.885 137.765 139.981 1.00 18.74 448 MET A N 1
ATOM 3557 C CA . MET A 1 448 ? 128.170 139.186 140.030 1.00 19.20 448 MET A CA 1
ATOM 3558 C C . MET A 1 448 ? 129.342 139.514 140.951 1.00 17.99 448 MET A C 1
ATOM 3559 O O . MET A 1 448 ? 129.732 138.717 141.805 1.00 15.68 448 MET A O 1
ATOM 3564 N N . PHE A 1 449 ? 129.920 140.708 140.726 1.00 15.92 449 PHE A N 1
ATOM 3565 C CA . PHE A 1 449 ? 131.033 141.198 141.514 1.00 12.93 449 PHE A CA 1
ATOM 3566 C C . PHE A 1 449 ? 130.612 142.519 142.119 1.00 14.24 449 PHE A C 1
ATOM 3567 O O . PHE A 1 449 ? 130.093 143.360 141.395 1.00 21.07 449 PHE A O 1
ATOM 3575 N N . ILE A 1 450 ? 130.866 142.718 143.415 1.00 14.34 450 ILE A N 1
ATOM 3576 C CA . ILE A 1 450 ? 130.438 143.944 144.069 1.00 18.19 450 ILE A CA 1
ATOM 3577 C C . ILE A 1 450 ? 131.640 144.866 144.237 1.00 19.11 450 ILE A C 1
ATOM 3578 O O . ILE A 1 450 ? 132.568 144.534 144.968 1.00 30.89 450 ILE A O 1
ATOM 3583 N N . ASN A 1 451 ? 131.579 146.037 143.609 1.00 24.14 451 ASN A N 1
ATOM 3584 C CA . ASN A 1 451 ? 132.615 147.048 143.708 1.00 25.48 451 ASN A CA 1
ATOM 3585 C C . ASN A 1 451 ? 132.338 147.945 144.899 1.00 28.39 451 ASN A C 1
ATOM 3586 O O . ASN A 1 451 ? 131.201 148.334 145.096 1.00 40.70 451 ASN A O 1
ATOM 3591 N N . ASP A 1 452 ? 133.375 148.320 145.655 1.00 42.41 452 ASP A N 1
ATOM 3592 C CA . ASP A 1 452 ? 133.211 149.271 146.748 1.00 49.33 452 ASP A CA 1
ATOM 3593 C C . ASP A 1 452 ? 132.897 150.682 146.240 1.00 45.60 452 ASP A C 1
ATOM 3594 O O . ASP A 1 452 ? 132.088 151.359 146.866 1.00 50.95 452 ASP A O 1
ATOM 3599 N N . LYS A 1 453 ? 133.514 151.121 145.132 1.00 46.87 453 LYS A N 1
ATOM 3600 C CA . LYS A 1 453 ? 133.341 152.476 144.624 1.00 54.01 453 LYS A CA 1
ATOM 3601 C C . LYS A 1 453 ? 132.523 152.495 143.332 1.00 50.22 453 LYS A C 1
ATOM 3602 O O . LYS A 1 453 ? 132.534 151.533 142.567 1.00 49.33 453 LYS A O 1
ATOM 3608 N N . GLU A 1 454 ? 131.867 153.636 143.072 1.00 51.60 454 GLU A N 1
ATOM 3609 C CA . GLU A 1 454 ? 131.008 153.810 141.909 1.00 52.23 454 GLU A CA 1
ATOM 3610 C C . GLU A 1 454 ? 131.876 154.127 140.697 1.00 49.01 454 GLU A C 1
ATOM 3611 O O . GLU A 1 454 ? 133.001 154.598 140.860 1.00 54.67 454 GLU A O 1
ATOM 3617 N N . ASP A 1 455 ? 131.348 153.859 139.492 1.00 46.86 455 ASP A N 1
ATOM 3618 C CA . ASP A 1 455 ? 132.029 154.156 138.238 1.00 50.57 455 ASP A CA 1
ATOM 3619 C C . ASP A 1 455 ? 133.387 153.445 138.176 1.00 46.76 455 ASP A C 1
ATOM 3620 O O . ASP A 1 455 ? 134.332 153.965 137.580 1.00 52.35 455 ASP A O 1
ATOM 3625 N N . SER A 1 456 ? 133.473 152.245 138.762 1.00 36.26 456 SER A N 1
ATOM 3626 C CA . SER A 1 456 ? 134.638 151.399 138.619 1.00 31.52 456 SER A CA 1
ATOM 3627 C C . SER A 1 456 ? 134.763 151.014 137.151 1.00 28.99 456 SER A C 1
ATOM 3628 O O . SER A 1 456 ? 133.753 150.987 136.454 1.00 37.15 456 SER A O 1
ATOM 3631 N N . ALA A 1 457 ? 136.012 150.794 136.707 1.00 30.42 457 ALA A N 1
ATOM 3632 C CA . ALA A 1 457 ? 136.345 150.365 135.358 1.00 27.72 457 ALA A CA 1
ATOM 3633 C C . ALA A 1 457 ? 136.060 148.883 135.226 1.00 29.26 457 ALA A C 1
ATOM 3634 O O . ALA A 1 457 ? 136.026 148.194 136.254 1.00 35.40 457 ALA A O 1
ATOM 3636 N N . PRO A 1 458 ? 135.889 148.325 134.004 1.00 18.35 458 PRO A N 1
ATOM 3637 C CA . PRO A 1 458 ? 135.723 146.884 133.853 1.00 23.63 458 PRO A CA 1
ATOM 3638 C C . PRO A 1 458 ? 136.862 146.093 134.478 1.00 19.63 458 PRO A C 1
ATOM 3639 O O . PRO A 1 458 ? 137.986 146.577 134.501 1.00 32.70 458 PRO A O 1
ATOM 3643 N N . LEU A 1 459 ? 136.545 144.916 135.008 1.00 20.55 459 LEU A N 1
ATOM 3644 C CA . LEU A 1 459 ? 137.519 144.050 135.641 1.00 23.70 459 LEU A CA 1
ATOM 3645 C C . LEU A 1 459 ? 137.861 142.954 134.641 1.00 28.37 459 LEU A C 1
ATOM 3646 O O . LEU A 1 459 ? 137.123 141.984 134.506 1.00 27.39 459 LEU A O 1
ATOM 3651 N N . LEU A 1 460 ? 138.972 143.156 133.919 1.00 32.50 460 LEU A N 1
ATOM 3652 C CA . LEU A 1 460 ? 139.469 142.209 132.936 1.00 27.32 460 LEU A CA 1
ATOM 3653 C C . LEU A 1 460 ? 140.513 141.328 133.598 1.00 27.85 460 LEU A C 1
ATOM 3654 O O . LEU A 1 460 ? 141.263 141.819 134.443 1.00 31.60 460 LEU A O 1
ATOM 3659 N N . PRO A 1 461 ? 140.649 140.039 133.210 1.00 23.38 461 PRO A N 1
ATOM 3660 C CA . PRO A 1 461 ? 141.634 139.177 133.844 1.00 20.99 461 PRO A CA 1
ATOM 3661 C C . PRO A 1 461 ? 143.054 139.521 133.423 1.00 23.88 461 PRO A C 1
ATOM 3662 O O . PRO A 1 461 ? 143.278 139.879 132.269 1.00 30.75 461 PRO A O 1
ATOM 3666 N N . VAL A 1 462 ? 143.999 139.426 134.359 1.00 27.77 462 VAL A N 1
ATOM 3667 C CA . VAL A 1 462 ? 145.413 139.562 134.031 1.00 31.69 462 VAL A CA 1
ATOM 3668 C C . VAL A 1 462 ? 145.892 138.242 133.433 1.00 22.03 462 VAL A C 1
ATOM 3669 O O . VAL A 1 462 ? 145.386 137.190 133.795 1.00 26.73 462 VAL A O 1
ATOM 3673 N N . ILE A 1 463 ? 146.820 138.325 132.480 1.00 26.26 463 ILE A N 1
ATOM 3674 C CA . ILE A 1 463 ? 147.444 137.164 131.871 1.00 28.21 463 ILE A CA 1
ATOM 3675 C C . ILE A 1 463 ? 148.894 137.130 132.346 1.00 31.60 463 ILE A C 1
ATOM 3676 O O . ILE A 1 463 ? 149.552 138.169 132.386 1.00 36.95 463 ILE A O 1
ATOM 3681 N N . GLU A 1 464 ? 149.344 135.948 132.782 1.00 35.98 464 GLU A N 1
ATOM 3682 C CA . GLU A 1 464 ? 150.683 135.755 133.313 1.00 41.29 464 GLU A CA 1
ATOM 3683 C C . GLU A 1 464 ? 151.391 134.684 132.496 1.00 46.35 464 GLU A C 1
ATOM 3684 O O . GLU A 1 464 ? 150.780 133.669 132.148 1.00 44.33 464 GLU A O 1
ATOM 3690 N N . ASP A 1 465 ? 152.671 134.952 132.179 1.00 53.51 465 ASP A N 1
ATOM 3691 C CA . ASP A 1 465 ? 153.522 134.034 131.440 1.00 59.07 465 ASP A CA 1
ATOM 3692 C C . ASP A 1 465 ? 152.855 133.657 130.117 1.00 60.00 465 ASP A C 1
ATOM 3693 O O . ASP A 1 465 ? 152.988 132.522 129.659 1.00 58.32 465 ASP A O 1
ATOM 3698 N N . ASP A 1 466 ? 152.129 134.615 129.515 1.00 60.57 466 ASP A N 1
ATOM 3699 C CA . ASP A 1 466 ? 151.384 134.395 128.288 1.00 59.60 466 ASP A CA 1
ATOM 3700 C C . ASP A 1 466 ? 150.563 133.103 128.345 1.00 53.80 466 ASP A C 1
ATOM 3701 O O . ASP A 1 466 ? 150.234 132.550 127.298 1.00 60.32 466 ASP A O 1
ATOM 3706 N N . ARG A 1 467 ? 150.163 132.648 129.536 1.00 47.42 467 ARG A N 1
ATOM 3707 C CA . ARG A 1 467 ? 149.678 131.280 129.679 1.00 50.26 467 ARG A CA 1
ATOM 3708 C C . ARG A 1 467 ? 148.511 131.185 130.659 1.00 43.21 467 ARG A C 1
ATOM 3709 O O . ARG A 1 467 ? 147.548 130.479 130.372 1.00 43.03 467 ARG A O 1
ATOM 3717 N N . TYR A 1 468 ? 148.638 131.831 131.827 1.00 39.87 468 TYR A N 1
ATOM 3718 C CA . TYR A 1 468 ? 147.641 131.755 132.876 1.00 37.38 468 TYR A CA 1
ATOM 3719 C C . TYR A 1 468 ? 146.733 132.974 132.812 1.00 32.42 468 TYR A C 1
ATOM 3720 O O . TYR A 1 468 ? 147.216 134.095 132.765 1.00 31.65 468 TYR A O 1
ATOM 3729 N N . VAL A 1 469 ? 145.419 132.723 132.842 1.00 29.31 469 VAL A N 1
ATOM 3730 C CA . VAL A 1 469 ? 144.428 133.772 132.935 1.00 25.41 469 VAL A CA 1
ATOM 3731 C C . VAL A 1 469 ? 144.011 133.851 134.390 1.00 19.38 469 VAL A C 1
ATOM 3732 O O . VAL A 1 469 ? 143.311 132.964 134.863 1.00 35.28 469 VAL A O 1
ATOM 3736 N N . VAL A 1 470 ? 144.421 134.902 135.096 1.00 20.57 470 VAL A N 1
ATOM 3737 C CA . VAL A 1 470 ? 144.141 134.988 136.523 1.00 23.99 470 VAL A CA 1
ATOM 3738 C C . VAL A 1 470 ? 142.742 135.573 136.718 1.00 23.57 470 VAL A C 1
ATOM 3739 O O . VAL A 1 470 ? 142.537 136.779 136.579 1.00 27.85 470 VAL A O 1
ATOM 3743 N N . LYS A 1 471 ? 141.785 134.700 137.043 1.00 21.02 471 LYS A N 1
ATOM 3744 C CA . LYS A 1 471 ? 140.374 135.064 137.158 1.00 19.03 471 LYS A CA 1
ATOM 3745 C C . LYS A 1 471 ? 140.000 135.426 138.602 1.00 17.52 471 LYS A C 1
ATOM 3746 O O . LYS A 1 471 ? 140.846 135.397 139.491 1.00 32.97 471 LYS A O 1
ATOM 3752 N N . THR A 1 472 ? 138.752 135.848 138.793 1.00 15.96 472 THR A N 1
ATOM 3753 C CA . THR A 1 472 ? 138.226 136.401 140.024 1.00 19.31 472 THR A CA 1
ATOM 3754 C C . THR A 1 472 ? 136.954 135.639 140.379 1.00 17.66 472 THR A C 1
ATOM 3755 O O . THR A 1 472 ? 136.007 135.638 139.615 1.00 21.86 472 THR A O 1
ATOM 3759 N N . ILE A 1 473 ? 136.933 135.028 141.563 1.00 22.75 473 ILE A N 1
ATOM 3760 C CA . ILE A 1 473 ? 135.733 134.387 142.058 1.00 21.28 473 ILE A CA 1
ATOM 3761 C C . ILE A 1 473 ? 134.692 135.496 142.157 1.00 21.12 473 ILE A C 1
ATOM 3762 O O . ILE A 1 473 ? 134.991 136.555 142.727 1.00 20.80 473 ILE A O 1
ATOM 3767 N N . PRO A 1 474 ? 133.460 135.284 141.652 1.00 13.52 474 PRO A N 1
ATOM 3768 C CA . PRO A 1 474 ? 132.376 136.222 141.889 1.00 13.01 474 PRO A CA 1
ATOM 3769 C C . PRO A 1 474 ? 132.104 136.512 143.363 1.00 14.87 474 PRO A C 1
ATOM 3770 O O . PRO A 1 474 ? 132.254 135.648 144.223 1.00 25.04 474 PRO A O 1
ATOM 3774 N N . SER A 1 475 ? 131.649 137.724 143.643 1.00 11.14 475 SER A N 1
ATOM 3775 C CA . SER A 1 475 ? 131.149 138.059 144.956 1.00 17.85 475 SER A CA 1
ATOM 3776 C C . SER A 1 475 ? 129.997 137.135 145.352 1.00 17.00 475 SER A C 1
ATOM 3777 O O . SER A 1 475 ? 129.901 136.731 146.509 1.00 14.16 475 SER A O 1
ATOM 3780 N N . CYS A 1 476 ? 129.064 136.911 144.424 1.00 18.66 476 CYS A N 1
ATOM 3781 C CA . CYS A 1 476 ? 127.836 136.228 144.770 1.00 19.63 476 CYS A CA 1
ATOM 3782 C C . CYS A 1 476 ? 127.089 135.806 143.528 1.00 15.08 476 CYS A C 1
ATOM 3783 O O . CYS A 1 476 ? 127.415 136.232 142.430 1.00 22.37 476 CYS A O 1
ATOM 3786 N N . ARG A 1 477 ? 126.175 134.859 143.735 1.00 20.75 477 ARG A N 1
ATOM 3787 C CA . ARG A 1 477 ? 125.485 134.172 142.658 1.00 21.76 477 ARG A CA 1
ATOM 3788 C C . ARG A 1 477 ? 124.008 134.084 143.013 1.00 19.29 477 ARG A C 1
ATOM 3789 O O . ARG A 1 477 ? 123.671 133.789 144.160 1.00 24.56 477 ARG A O 1
ATOM 3797 N N . MET A 1 478 ? 123.159 134.415 142.039 1.00 19.54 478 MET A N 1
ATOM 3798 C CA . MET A 1 478 ? 121.716 134.517 142.213 1.00 15.10 478 MET A CA 1
ATOM 3799 C C . MET A 1 478 ? 121.077 133.533 141.232 1.00 12.56 478 MET A C 1
ATOM 3800 O O . MET A 1 478 ? 121.593 133.303 140.145 1.00 20.06 478 MET A O 1
ATOM 3805 N N . SER A 1 479 ? 120.039 132.849 141.692 1.00 13.24 479 SER A N 1
ATOM 3806 C CA . SER A 1 479 ? 119.200 131.999 140.876 1.00 9.64 479 SER A CA 1
ATOM 3807 C C . SER A 1 479 ? 118.528 132.841 139.797 1.00 12.41 479 SER A C 1
ATOM 3808 O O . SER A 1 479 ? 117.975 133.894 140.119 1.00 8.16 479 SER A O 1
ATOM 3811 N N . THR A 1 480 ? 118.495 132.362 138.544 1.00 9.53 480 THR A N 1
ATOM 3812 C CA . THR A 1 480 ? 117.709 133.070 137.539 1.00 12.56 480 THR A CA 1
ATOM 3813 C C . THR A 1 480 ? 116.226 133.096 137.927 1.00 10.56 480 THR A C 1
ATOM 3814 O O . THR A 1 480 ? 115.517 134.018 137.539 1.00 21.44 480 THR A O 1
ATOM 3818 N N . LEU A 1 481 ? 115.760 132.165 138.752 1.00 5.15 481 LEU A N 1
ATOM 3819 C CA . LEU A 1 481 ? 114.389 132.211 139.236 1.00 11.57 481 LEU A CA 1
ATOM 3820 C C . LEU A 1 481 ? 114.158 133.346 140.225 1.00 13.75 481 LEU A C 1
ATOM 3821 O O . LEU A 1 481 ? 113.000 133.665 140.484 1.00 28.67 481 LEU A O 1
ATOM 3826 N N . GLU A 1 482 ? 115.215 133.943 140.782 1.00 13.68 482 GLU A N 1
ATOM 3827 C CA . GLU A 1 482 ? 115.053 135.116 141.626 1.00 10.19 482 GLU A CA 1
ATOM 3828 C C . GLU A 1 482 ? 114.934 136.398 140.798 1.00 9.90 482 GLU A C 1
ATOM 3829 O O . GLU A 1 482 ? 114.605 137.451 141.353 1.00 9.90 482 GLU A O 1
ATOM 3835 N N . ILE A 1 483 ? 115.218 136.354 139.484 1.00 14.67 483 ILE A N 1
ATOM 3836 C CA . ILE A 1 483 ? 115.339 137.608 138.739 1.00 16.91 483 ILE A CA 1
ATOM 3837 C C . ILE A 1 483 ? 113.964 138.266 138.557 1.00 14.05 483 ILE A C 1
ATOM 3838 O O . ILE A 1 483 ? 113.897 139.492 138.632 1.00 20.98 483 ILE A O 1
ATOM 3843 N N . PRO A 1 484 ? 112.824 137.555 138.374 1.00 13.76 484 PRO A N 1
ATOM 3844 C CA . PRO A 1 484 ? 111.530 138.230 138.355 1.00 13.73 484 PRO A CA 1
ATOM 3845 C C . PRO A 1 484 ? 111.259 139.086 139.575 1.00 15.79 484 PRO A C 1
ATOM 3846 O O . PRO A 1 484 ? 110.852 140.233 139.397 1.00 25.02 484 PRO A O 1
ATOM 3850 N N . ALA A 1 485 ? 111.538 138.585 140.790 1.00 17.08 485 ALA A N 1
ATOM 3851 C CA . ALA A 1 485 ? 111.266 139.388 141.981 1.00 14.02 485 ALA A CA 1
ATOM 3852 C C . ALA A 1 485 ? 112.201 140.599 142.078 1.00 16.21 485 ALA A C 1
ATOM 3853 O O . ALA A 1 485 ? 111.763 141.648 142.529 1.00 17.07 485 ALA A O 1
ATOM 3855 N N . MET A 1 486 ? 113.461 140.465 141.629 1.00 16.84 486 MET A N 1
ATOM 3856 C CA . MET A 1 486 ? 114.403 141.577 141.602 1.00 18.58 486 MET A CA 1
ATOM 3857 C C . MET A 1 486 ? 113.904 142.661 140.653 1.00 20.10 486 MET A C 1
ATOM 3858 O O . MET A 1 486 ? 113.827 143.823 141.048 1.00 18.37 486 MET A O 1
ATOM 3863 N N . ALA A 1 487 ? 113.522 142.264 139.425 1.00 16.56 487 ALA A N 1
ATOM 3864 C CA . ALA A 1 487 ? 112.893 143.166 138.471 1.00 15.19 487 ALA A CA 1
ATOM 3865 C C . ALA A 1 487 ? 111.658 143.839 139.078 1.00 12.84 487 ALA A C 1
ATOM 3866 O O . ALA A 1 487 ? 111.483 145.043 138.946 1.00 13.19 487 ALA A O 1
ATOM 3868 N N . PHE A 1 488 ? 110.782 143.066 139.724 1.00 14.98 488 PHE A N 1
ATOM 3869 C CA . PHE A 1 488 ? 109.581 143.658 140.276 1.00 14.37 488 PHE A CA 1
ATOM 3870 C C . PHE A 1 488 ? 109.953 144.672 141.358 1.00 15.58 488 PHE A C 1
ATOM 3871 O O . PHE A 1 488 ? 109.327 145.730 141.424 1.00 17.60 488 PHE A O 1
ATOM 3879 N N . HIS A 1 489 ? 110.966 144.352 142.189 1.00 15.68 489 HIS A N 1
ATOM 3880 C CA . HIS A 1 489 ? 111.414 145.230 143.264 1.00 15.01 489 HIS A CA 1
ATOM 3881 C C . HIS A 1 489 ? 111.977 146.505 142.643 1.00 15.78 489 HIS A C 1
ATOM 3882 O O . HIS A 1 489 ? 111.705 147.612 143.113 1.00 15.20 489 HIS A O 1
ATOM 3889 N N . MET A 1 490 ? 112.773 146.327 141.582 1.00 16.19 490 MET A N 1
ATOM 3890 C CA . MET A 1 490 ? 113.364 147.441 140.858 1.00 22.19 490 MET A CA 1
ATOM 3891 C C . MET A 1 490 ? 112.261 148.372 140.356 1.00 21.20 490 MET A C 1
ATOM 3892 O O . MET A 1 490 ? 112.309 149.573 140.610 1.00 19.02 490 MET A O 1
ATOM 3897 N N . PHE A 1 491 ? 111.224 147.792 139.732 1.00 20.92 491 PHE A N 1
ATOM 3898 C CA . PHE A 1 491 ? 110.114 148.558 139.202 1.00 18.81 491 PHE A CA 1
ATOM 3899 C C . PHE A 1 491 ? 109.364 149.328 140.292 1.00 16.74 491 PHE A C 1
ATOM 3900 O O . PHE A 1 491 ? 108.910 150.437 140.022 1.00 22.03 491 PHE A O 1
ATOM 3908 N N . LEU A 1 492 ? 109.209 148.768 141.495 1.00 18.39 492 LEU A N 1
ATOM 3909 C CA . LEU A 1 492 ? 108.441 149.441 142.542 1.00 21.79 492 LEU A CA 1
ATOM 3910 C C . LEU A 1 492 ? 109.291 150.468 143.288 1.00 18.91 492 LEU A C 1
ATOM 3911 O O . LEU A 1 492 ? 108.772 151.513 143.649 1.00 26.23 492 LEU A O 1
ATOM 3916 N N . PHE A 1 493 ? 110.569 150.162 143.553 1.00 20.53 493 PHE A N 1
ATOM 3917 C CA . PHE A 1 493 ? 111.383 150.956 144.464 1.00 22.87 493 PHE A CA 1
ATOM 3918 C C . PHE A 1 493 ? 112.487 151.767 143.781 1.00 22.23 493 PHE A C 1
ATOM 3919 O O . PHE A 1 493 ? 112.931 152.756 144.361 1.00 33.45 493 PHE A O 1
ATOM 3927 N N . GLY A 1 494 ? 112.980 151.341 142.615 1.00 17.16 494 GLY A N 1
ATOM 3928 C CA . GLY A 1 494 ? 114.193 151.914 142.069 1.00 19.68 494 GLY A CA 1
ATOM 3929 C C . GLY A 1 494 ? 115.371 150.942 142.148 1.00 23.61 494 GLY A C 1
ATOM 3930 O O . GLY A 1 494 ? 115.565 150.262 143.147 1.00 30.28 494 GLY A O 1
ATOM 3931 N N . SER A 1 495 ? 116.179 150.925 141.093 1.00 22.96 495 SER A N 1
ATOM 3932 C CA . SER A 1 495 ? 117.365 150.102 141.010 1.00 23.14 495 SER A CA 1
ATOM 3933 C C . SER A 1 495 ? 118.373 150.382 142.125 1.00 21.96 495 SER A C 1
ATOM 3934 O O . SER A 1 495 ? 119.087 149.465 142.511 1.00 29.86 495 SER A O 1
ATOM 3937 N N . LYS A 1 496 ? 118.480 151.607 142.630 1.00 25.48 496 LYS A N 1
ATOM 3938 C CA . LYS A 1 496 ? 119.475 151.863 143.664 1.00 28.87 496 LYS A CA 1
ATOM 3939 C C . LYS A 1 496 ? 119.069 151.200 144.976 1.00 28.50 496 LYS A C 1
ATOM 3940 O O . LYS A 1 496 ? 119.918 150.626 145.647 1.00 35.86 496 LYS A O 1
ATOM 3946 N N . LYS A 1 497 ? 117.780 151.241 145.305 1.00 28.73 497 LYS A N 1
ATOM 3947 C CA . LYS A 1 497 ? 117.265 150.557 146.471 1.00 24.97 497 LYS A CA 1
ATOM 3948 C C . LYS A 1 497 ? 117.380 149.060 146.250 1.00 21.36 497 LYS A C 1
ATOM 3949 O O . LYS A 1 497 ? 117.706 148.341 147.203 1.00 23.18 497 LYS A O 1
ATOM 3955 N N . THR A 1 498 ? 117.144 148.601 145.018 1.00 16.36 498 THR A N 1
ATOM 3956 C CA . THR A 1 498 ? 117.281 147.179 144.758 1.00 16.18 498 THR A CA 1
ATOM 3957 C C . THR A 1 498 ? 118.707 146.770 145.073 1.00 14.24 498 THR A C 1
ATOM 3958 O O . THR A 1 498 ? 118.918 145.772 145.750 1.00 23.07 498 THR A O 1
ATOM 3962 N N . GLU A 1 499 ? 119.677 147.534 144.573 1.00 24.73 499 GLU A N 1
ATOM 3963 C CA . GLU A 1 499 ? 121.080 147.160 144.671 1.00 25.23 499 GLU A CA 1
ATOM 3964 C C . GLU A 1 499 ? 121.540 147.155 146.128 1.00 20.78 499 GLU A C 1
ATOM 3965 O O . GLU A 1 499 ? 122.264 146.261 146.545 1.00 20.43 499 GLU A O 1
ATOM 3971 N N . LYS A 1 500 ? 121.122 148.158 146.895 1.00 21.66 500 LYS A N 1
ATOM 3972 C CA . LYS A 1 500 ? 121.492 148.212 148.292 1.00 28.26 500 LYS A CA 1
ATOM 3973 C C . LYS A 1 500 ? 121.052 146.923 149.001 1.00 26.79 500 LYS A C 1
ATOM 3974 O O . LYS A 1 500 ? 121.760 146.427 149.867 1.00 30.06 500 LYS A O 1
ATOM 3980 N N . LEU A 1 501 ? 119.907 146.354 148.628 1.00 25.36 501 LEU A N 1
ATOM 3981 C CA . LEU A 1 501 ? 119.407 145.162 149.295 1.00 20.82 501 LEU A CA 1
ATOM 3982 C C . LEU A 1 501 ? 120.256 143.946 148.925 1.00 18.55 501 LEU A C 1
ATOM 3983 O O . LEU A 1 501 ? 120.609 143.162 149.796 1.00 18.93 501 LEU A O 1
ATOM 3988 N N . ILE A 1 502 ? 120.601 143.776 147.652 1.00 17.01 502 ILE A N 1
ATOM 3989 C CA . ILE A 1 502 ? 121.481 142.672 147.307 1.00 14.66 502 ILE A CA 1
ATOM 3990 C C . ILE A 1 502 ? 122.791 142.827 148.083 1.00 18.31 502 ILE A C 1
ATOM 3991 O O . ILE A 1 502 ? 123.282 141.860 148.654 1.00 27.63 502 ILE A O 1
ATOM 3996 N N . VAL A 1 503 ? 123.358 144.027 148.122 1.00 16.62 503 VAL A N 1
ATOM 3997 C CA . VAL A 1 503 ? 124.645 144.193 148.763 1.00 22.37 503 VAL A CA 1
ATOM 3998 C C . VAL A 1 503 ? 124.508 143.896 150.259 1.00 21.80 503 VAL A C 1
ATOM 3999 O O . VAL A 1 503 ? 125.372 143.228 150.814 1.00 25.39 503 VAL A O 1
ATOM 4003 N N . ASP A 1 504 ? 123.420 144.326 150.900 1.00 21.87 504 ASP A N 1
ATOM 4004 C CA . ASP A 1 504 ? 123.253 144.060 152.318 1.00 22.57 504 ASP A CA 1
ATOM 4005 C C . ASP A 1 504 ? 123.160 142.560 152.605 1.00 19.88 504 ASP A C 1
ATOM 4006 O O . ASP A 1 504 ? 123.799 142.085 153.544 1.00 25.89 504 ASP A O 1
ATOM 4011 N N . VAL A 1 505 ? 122.436 141.806 151.784 1.00 20.39 505 VAL A N 1
ATOM 4012 C CA . VAL A 1 505 ? 122.302 140.373 152.003 1.00 20.10 505 VAL A CA 1
ATOM 4013 C C . VAL A 1 505 ? 123.687 139.735 151.880 1.00 20.00 505 VAL A C 1
ATOM 4014 O O . VAL A 1 505 ? 124.090 139.016 152.787 1.00 28.21 505 VAL A O 1
ATOM 4018 N N . HIS A 1 506 ? 124.424 140.035 150.808 1.00 21.35 506 HIS A N 1
ATOM 4019 C CA . HIS A 1 506 ? 125.804 139.599 150.639 1.00 20.55 506 HIS A CA 1
ATOM 4020 C C . HIS A 1 506 ? 126.663 139.896 151.878 1.00 17.89 506 HIS A C 1
ATOM 4021 O O . HIS A 1 506 ? 127.392 139.031 152.344 1.00 17.94 506 HIS A O 1
ATOM 4028 N N . ASN A 1 507 ? 126.617 141.108 152.419 1.00 16.88 507 ASN A N 1
ATOM 4029 C CA . ASN A 1 507 ? 127.454 141.415 153.567 1.00 21.10 507 ASN A CA 1
ATOM 4030 C C . ASN A 1 507 ? 127.036 140.656 154.836 1.00 24.32 507 ASN A C 1
ATOM 4031 O O . ASN A 1 507 ? 127.848 140.476 155.739 1.00 23.92 507 ASN A O 1
ATOM 4036 N N . ARG A 1 508 ? 125.771 140.250 154.948 1.00 23.53 508 ARG A N 1
ATOM 4037 C CA . ARG A 1 508 ? 125.373 139.438 156.077 1.00 23.26 508 ARG A CA 1
ATOM 4038 C C . ARG A 1 508 ? 126.006 138.052 156.010 1.00 26.18 508 ARG A C 1
ATOM 4039 O O . ARG A 1 508 ? 126.428 137.535 157.049 1.00 25.84 508 ARG A O 1
ATOM 4047 N N . TYR A 1 509 ? 125.996 137.428 154.822 1.00 21.92 509 TYR A N 1
ATOM 4048 C CA . TYR A 1 509 ? 126.600 136.115 154.697 1.00 21.17 509 TYR A CA 1
ATOM 4049 C C . TYR A 1 509 ? 128.090 136.198 155.022 1.00 22.01 509 TYR A C 1
ATOM 4050 O O . TYR A 1 509 ? 128.614 135.307 155.675 1.00 28.28 509 TYR A O 1
ATOM 4059 N N . LYS A 1 510 ? 128.752 137.280 154.615 1.00 21.74 510 LYS A N 1
ATOM 4060 C CA . LYS A 1 510 ? 130.181 137.417 154.828 1.00 22.12 510 LYS A CA 1
ATOM 4061 C C . LYS A 1 510 ? 130.462 137.541 156.316 1.00 21.18 510 LYS A C 1
ATOM 4062 O O . LYS A 1 510 ? 131.322 136.824 156.809 1.00 29.92 510 LYS A O 1
ATOM 4068 N N . ARG A 1 511 ? 129.696 138.362 157.036 1.00 23.76 511 ARG A N 1
ATOM 4069 C CA . ARG A 1 511 ? 129.861 138.456 158.478 1.00 29.06 511 ARG A CA 1
ATOM 4070 C C . ARG A 1 511 ? 129.688 137.086 159.131 1.00 26.93 511 ARG A C 1
ATOM 4071 O O . ARG A 1 511 ? 130.427 136.773 160.061 1.00 35.24 511 ARG A O 1
ATOM 4079 N N . LEU A 1 512 ? 128.741 136.274 158.647 1.00 27.94 512 LEU A N 1
ATOM 4080 C CA . LEU A 1 512 ? 128.496 134.969 159.249 1.00 29.98 512 LEU A CA 1
ATOM 4081 C C . LEU A 1 512 ? 129.718 134.079 159.051 1.00 25.43 512 LEU A C 1
ATOM 4082 O O . LEU A 1 512 ? 130.226 133.510 160.010 1.00 33.38 512 LEU A O 1
ATOM 4087 N N . PHE A 1 513 ? 130.181 133.974 157.810 1.00 24.59 513 PHE A N 1
ATOM 4088 C CA . PHE A 1 513 ? 131.314 133.128 157.491 1.00 27.39 513 PHE A CA 1
ATOM 4089 C C . PHE A 1 513 ? 132.610 133.583 158.171 1.00 31.29 513 PHE A C 1
ATOM 4090 O O . PHE A 1 513 ? 133.476 132.744 158.394 1.00 33.69 513 PHE A O 1
ATOM 4098 N N . GLN A 1 514 ? 132.769 134.883 158.466 1.00 33.25 514 GLN A N 1
ATOM 4099 C CA . GLN A 1 514 ? 133.921 135.332 159.229 1.00 37.10 514 GLN A CA 1
ATOM 4100 C C . GLN A 1 514 ? 133.822 134.812 160.667 1.00 36.75 514 GLN A C 1
ATOM 4101 O O . GLN A 1 514 ? 134.830 134.452 161.265 1.00 41.86 514 GLN A O 1
ATOM 4107 N N . ALA A 1 515 ? 132.618 134.819 161.240 1.00 34.66 515 ALA A N 1
ATOM 4108 C CA . ALA A 1 515 ? 132.440 134.386 162.613 1.00 37.28 515 ALA A CA 1
ATOM 4109 C C . ALA A 1 515 ? 132.690 132.886 162.724 1.00 37.55 515 ALA A C 1
ATOM 4110 O O . ALA A 1 515 ? 133.218 132.431 163.733 1.00 44.62 515 ALA A O 1
ATOM 4112 N N . MET A 1 516 ? 132.301 132.128 161.691 1.00 39.85 516 MET A N 1
ATOM 4113 C CA . MET A 1 516 ? 132.541 130.695 161.676 1.00 40.16 516 MET A CA 1
ATOM 4114 C C . MET A 1 516 ? 134.039 130.423 161.801 1.00 40.97 516 MET A C 1
ATOM 4115 O O . MET A 1 516 ? 134.445 129.587 162.602 1.00 47.90 516 MET A O 1
ATOM 4120 N N . GLN A 1 517 ? 134.848 131.182 161.058 1.00 39.83 517 GLN A N 1
ATOM 4121 C CA . GLN A 1 517 ? 136.289 131.009 161.051 1.00 40.83 517 GLN A CA 1
ATOM 4122 C C . GLN A 1 517 ? 136.918 131.354 162.402 1.00 41.95 517 GLN A C 1
ATOM 4123 O O . GLN A 1 517 ? 138.033 130.917 162.661 1.00 48.88 517 GLN A O 1
ATOM 4129 N N . LYS A 1 518 ? 136.244 132.150 163.238 1.00 46.54 518 LYS A N 1
ATOM 4130 C CA . LYS A 1 518 ? 136.720 132.439 164.586 1.00 54.96 518 LYS A CA 1
ATOM 4131 C C . LYS A 1 518 ? 136.075 131.505 165.611 1.00 56.62 518 LYS A C 1
ATOM 4132 O O . LYS A 1 518 ? 136.376 131.613 166.799 1.00 58.65 518 LYS A O 1
ATOM 4138 N N . GLU A 1 519 ? 135.214 130.588 165.142 1.00 57.26 519 GLU A N 1
ATOM 4139 C CA . GLU A 1 519 ? 134.463 129.661 165.977 1.00 60.47 519 GLU A CA 1
ATOM 4140 C C . GLU A 1 519 ? 133.636 130.447 166.988 1.00 56.49 519 GLU A C 1
ATOM 4141 O O . GLU A 1 519 ? 133.706 130.165 168.182 1.00 60.11 519 GLU A O 1
ATOM 4147 N N . GLU A 1 520 ? 132.819 131.386 166.470 1.00 56.59 520 GLU A N 1
ATOM 4148 C CA . GLU A 1 520 ? 131.987 132.270 167.276 1.00 59.17 520 GLU A CA 1
ATOM 4149 C C . GLU A 1 520 ? 130.516 132.193 166.851 1.00 54.41 520 GLU A C 1
ATOM 4150 O O . GLU A 1 520 ? 129.783 133.172 166.984 1.00 60.93 520 GLU A O 1
ATOM 4156 N N . VAL A 1 521 ? 130.056 131.025 166.394 1.00 49.55 521 VAL A N 1
ATOM 4157 C CA . VAL A 1 521 ? 128.676 130.853 165.962 1.00 46.09 521 VAL A CA 1
ATOM 4158 C C . VAL A 1 521 ? 128.079 129.721 166.789 1.00 47.17 521 VAL A C 1
ATOM 4159 O O . VAL A 1 521 ? 128.618 128.616 166.824 1.00 52.36 521 VAL A O 1
ATOM 4163 N N . THR A 1 522 ? 126.956 130.004 167.445 1.00 51.68 522 THR A N 1
ATOM 4164 C CA . THR A 1 522 ? 126.349 129.085 168.391 1.00 55.40 522 THR A CA 1
ATOM 4165 C C . THR A 1 522 ? 124.858 129.051 168.096 1.00 55.71 522 THR A C 1
ATOM 4166 O O . THR A 1 522 ? 124.363 129.904 167.367 1.00 56.61 522 THR A O 1
ATOM 4170 N N . ALA A 1 523 ? 124.155 128.065 168.660 1.00 60.27 523 ALA A N 1
ATOM 4171 C CA . ALA A 1 523 ? 122.701 128.058 168.653 1.00 59.92 523 ALA A CA 1
ATOM 4172 C C . ALA A 1 523 ? 122.162 129.314 169.339 1.00 62.00 523 ALA A C 1
ATOM 4173 O O . ALA A 1 523 ? 121.072 129.770 169.002 1.00 64.83 523 ALA A O 1
ATOM 4175 N N . GLU A 1 524 ? 122.922 129.851 170.303 1.00 65.98 524 GLU A N 1
ATOM 4176 C CA . GLU A 1 524 ? 122.484 130.978 171.113 1.00 70.70 524 GLU A CA 1
ATOM 4177 C C . GLU A 1 524 ? 122.603 132.294 170.350 1.00 63.87 524 GLU A C 1
ATOM 4178 O O . GLU A 1 524 ? 121.867 133.223 170.672 1.00 72.60 524 GLU A O 1
ATOM 4184 N N . ASN A 1 525 ? 123.520 132.401 169.376 1.00 56.24 525 ASN A N 1
ATOM 4185 C CA . ASN A 1 525 ? 123.728 133.674 168.696 1.00 52.10 525 ASN A CA 1
ATOM 4186 C C . ASN A 1 525 ? 123.468 133.607 167.185 1.00 46.27 525 ASN A C 1
ATOM 4187 O O . ASN A 1 525 ? 123.626 134.637 166.529 1.00 43.24 525 ASN A O 1
ATOM 4192 N N . ILE A 1 526 ? 123.026 132.455 166.641 1.00 44.89 526 ILE A N 1
ATOM 4193 C CA . ILE A 1 526 ? 122.846 132.316 165.196 1.00 44.15 526 ILE A CA 1
ATOM 4194 C C . ILE A 1 526 ? 121.844 133.358 164.670 1.00 45.85 526 ILE A C 1
ATOM 4195 O O . ILE A 1 526 ? 122.078 133.936 163.607 1.00 48.88 526 ILE A O 1
ATOM 4200 N N . ALA A 1 527 ? 120.767 133.643 165.409 1.00 47.29 527 ALA A N 1
ATOM 4201 C CA . ALA A 1 527 ? 119.780 134.631 164.988 1.00 46.45 527 ALA A CA 1
ATOM 4202 C C . ALA A 1 527 ? 120.377 136.034 164.835 1.00 46.30 527 ALA A C 1
ATOM 4203 O O . ALA A 1 527 ? 119.897 136.796 163.993 1.00 48.36 527 ALA A O 1
ATOM 4205 N N . SER A 1 528 ? 121.420 136.387 165.598 1.00 43.97 528 SER A N 1
ATOM 4206 C CA . SER A 1 528 ? 121.979 137.736 165.524 1.00 45.38 528 SER A CA 1
ATOM 4207 C C . SER A 1 528 ? 122.571 138.050 164.144 1.00 41.76 528 SER A C 1
ATOM 4208 O O . SER A 1 528 ? 122.766 139.221 163.824 1.00 43.77 528 SER A O 1
ATOM 4211 N N . PHE A 1 529 ? 122.864 137.031 163.324 1.00 39.36 529 PHE A N 1
ATOM 4212 C CA . PHE A 1 529 ? 123.491 137.265 162.032 1.00 37.07 529 PHE A CA 1
ATOM 4213 C C . PHE A 1 529 ? 122.480 137.754 160.992 1.00 36.35 529 PHE A C 1
ATOM 4214 O O . PHE A 1 529 ? 122.902 138.194 159.924 1.00 45.14 529 PHE A O 1
ATOM 4222 N N . GLY A 1 530 ? 121.170 137.662 161.267 1.00 33.90 530 GLY A N 1
ATOM 4223 C CA . GLY A 1 530 ? 120.174 138.280 160.407 1.00 32.09 530 GLY A CA 1
ATOM 4224 C C . GLY A 1 530 ? 119.762 137.439 159.193 1.00 27.99 530 GLY A C 1
ATOM 4225 O O . GLY A 1 530 ? 119.175 137.984 158.270 1.00 36.28 530 GLY A O 1
ATOM 4226 N N . ILE A 1 531 ? 119.957 136.116 159.244 1.00 32.03 531 ILE A N 1
ATOM 4227 C CA . ILE A 1 531 ? 119.669 135.198 158.151 1.00 30.36 531 ILE A CA 1
ATOM 4228 C C . ILE A 1 531 ? 118.724 134.123 158.688 1.00 34.53 531 ILE A C 1
ATOM 4229 O O . ILE A 1 531 ? 119.038 133.474 159.682 1.00 44.02 531 ILE A O 1
ATOM 4234 N N . ALA A 1 532 ? 117.582 133.930 158.018 1.00 37.40 532 ALA A N 1
ATOM 4235 C CA . ALA A 1 532 ? 116.597 132.933 158.405 1.00 37.97 532 ALA A CA 1
ATOM 4236 C C . ALA A 1 532 ? 117.161 131.518 158.268 1.00 39.31 532 ALA A C 1
ATOM 4237 O O . ALA A 1 532 ? 117.947 131.252 157.360 1.00 42.12 532 ALA A O 1
ATOM 4239 N N . GLU A 1 533 ? 116.696 130.611 159.139 1.00 41.14 533 GLU A N 1
ATOM 4240 C CA . GLU A 1 533 ? 117.106 129.213 159.159 1.00 45.01 533 GLU A CA 1
ATOM 4241 C C . GLU A 1 533 ? 117.029 128.595 157.761 1.00 38.36 533 GLU A C 1
ATOM 4242 O O . GLU A 1 533 ? 117.937 127.882 157.344 1.00 38.02 533 GLU A O 1
ATOM 4248 N N . SER A 1 534 ? 115.961 128.892 157.020 1.00 38.23 534 SER A N 1
ATOM 4249 C CA . SER A 1 534 ? 115.727 128.247 155.739 1.00 35.91 534 SER A CA 1
ATOM 4250 C C . SER A 1 534 ? 116.682 128.772 154.672 1.00 33.93 534 SER A C 1
ATOM 4251 O O . SER A 1 534 ? 116.650 128.253 153.557 1.00 38.41 534 SER A O 1
ATOM 4254 N N . ASP A 1 535 ? 117.517 129.769 155.013 1.00 34.56 535 ASP A N 1
ATOM 4255 C CA . ASP A 1 535 ? 118.536 130.277 154.109 1.00 34.93 535 ASP A CA 1
ATOM 4256 C C . ASP A 1 535 ? 119.958 130.049 154.624 1.00 33.41 535 ASP A C 1
ATOM 4257 O O . ASP A 1 535 ? 120.890 130.677 154.133 1.00 34.65 535 ASP A O 1
ATOM 4262 N N . LEU A 1 536 ? 120.126 129.173 155.622 1.00 34.28 536 LEU A N 1
ATOM 4263 C CA . LEU A 1 536 ? 121.438 128.757 156.085 1.00 25.60 536 LEU A CA 1
ATOM 4264 C C . LEU A 1 536 ? 121.719 127.379 155.520 1.00 26.08 536 LEU A C 1
ATOM 4265 O O . LEU A 1 536 ? 120.812 126.553 155.439 1.00 34.87 536 LEU A O 1
ATOM 4270 N N . PRO A 1 537 ? 122.960 127.073 155.099 1.00 27.15 537 PRO A N 1
ATOM 4271 C CA . PRO A 1 537 ? 123.306 125.704 154.759 1.00 25.70 537 PRO A CA 1
ATOM 4272 C C . PRO A 1 537 ? 123.010 124.728 155.900 1.00 28.28 537 PRO A C 1
ATOM 4273 O O . PRO A 1 537 ? 123.238 125.056 157.066 1.00 22.77 537 PRO A O 1
ATOM 4277 N N . GLN A 1 538 ? 122.539 123.522 155.548 1.00 24.29 538 GLN A N 1
ATOM 4278 C CA . GLN A 1 538 ? 122.204 122.502 156.528 1.00 25.72 538 GLN A CA 1
ATOM 4279 C C . GLN A 1 538 ? 123.413 122.173 157.411 1.00 25.51 538 GLN A C 1
ATOM 4280 O O . GLN A 1 538 ? 123.236 121.881 158.586 1.00 34.06 538 GLN A O 1
ATOM 4286 N N . LYS A 1 539 ? 124.631 122.214 156.855 1.00 26.61 539 LYS A N 1
ATOM 4287 C CA . LYS A 1 539 ? 125.831 121.881 157.603 1.00 21.08 539 LYS A CA 1
ATOM 4288 C C . LYS A 1 539 ? 126.061 122.848 158.764 1.00 24.02 539 LYS A C 1
ATOM 4289 O O . LYS A 1 539 ? 126.571 122.414 159.794 1.00 29.25 539 LYS A O 1
ATOM 4295 N N . ILE A 1 540 ? 125.721 124.135 158.600 1.00 23.73 540 ILE A N 1
ATOM 4296 C CA . ILE A 1 540 ? 125.834 125.099 159.693 1.00 27.97 540 ILE A CA 1
ATOM 4297 C C . ILE A 1 540 ? 124.779 124.740 160.747 1.00 32.34 540 ILE A C 1
ATOM 4298 O O . ILE A 1 540 ? 125.042 124.801 161.947 1.00 38.61 540 ILE A O 1
ATOM 4303 N N . LEU A 1 541 ? 123.596 124.331 160.283 1.00 34.34 541 LEU A N 1
ATOM 4304 C CA . LEU A 1 541 ? 122.488 124.014 161.165 1.00 39.46 541 LEU A CA 1
ATOM 4305 C C . LEU A 1 541 ? 122.790 122.741 161.954 1.00 41.21 541 LEU A C 1
ATOM 4306 O O . LEU A 1 541 ? 122.500 122.692 163.148 1.00 45.07 541 LEU A O 1
ATOM 4311 N N . ASP A 1 542 ? 123.387 121.745 161.280 1.00 42.33 542 ASP A N 1
ATOM 4312 C CA . ASP A 1 542 ? 123.907 120.536 161.906 1.00 41.12 542 ASP A CA 1
ATOM 4313 C C . ASP A 1 542 ? 124.982 120.878 162.936 1.00 41.12 542 ASP A C 1
ATOM 4314 O O . ASP A 1 542 ? 124.911 120.401 164.064 1.00 48.26 542 ASP A O 1
ATOM 4319 N N . LEU A 1 543 ? 125.929 121.752 162.563 1.00 40.15 543 LEU A N 1
ATOM 4320 C CA . LEU A 1 543 ? 127.065 122.084 163.409 1.00 39.48 543 LEU A CA 1
ATOM 4321 C C . LEU A 1 543 ? 126.641 122.774 164.703 1.00 44.68 543 LEU A C 1
ATOM 4322 O O . LEU A 1 543 ? 127.262 122.505 165.729 1.00 52.36 543 LEU A O 1
ATOM 4327 N N . ILE A 1 544 ? 125.639 123.665 164.682 1.00 46.04 544 ILE A N 1
ATOM 4328 C CA . ILE A 1 544 ? 125.263 124.362 165.917 1.00 50.78 544 ILE A CA 1
ATOM 4329 C C . ILE A 1 544 ? 124.298 123.500 166.738 1.00 51.73 544 ILE A C 1
ATOM 4330 O O . ILE A 1 544 ? 124.201 123.706 167.945 1.00 57.19 544 ILE A O 1
ATOM 4335 N N . SER A 1 545 ? 123.604 122.537 166.106 1.00 50.21 545 SER A N 1
ATOM 4336 C CA . SER A 1 545 ? 122.699 121.652 166.829 1.00 52.21 545 SER A CA 1
ATOM 4337 C C . SER A 1 545 ? 123.441 120.450 167.424 1.00 56.61 545 SER A C 1
ATOM 4338 O O . SER A 1 545 ? 122.822 119.645 168.119 1.00 58.95 545 SER A O 1
ATOM 4341 N N . GLY A 1 546 ? 124.749 120.312 167.137 1.00 56.62 546 GLY A N 1
ATOM 4342 C CA . GLY A 1 546 ? 125.530 119.176 167.600 1.00 56.71 546 GLY A CA 1
ATOM 4343 C C . GLY A 1 546 ? 125.197 117.891 166.837 1.00 57.84 546 GLY A C 1
ATOM 4344 O O . GLY A 1 546 ? 125.378 116.805 167.383 1.00 63.33 546 GLY A O 1
ATOM 4345 N N . ASN A 1 547 ? 124.790 118.006 165.564 1.00 55.91 547 ASN A N 1
ATOM 4346 C CA . ASN A 1 547 ? 124.459 116.849 164.748 1.00 59.73 547 ASN A CA 1
ATOM 4347 C C . ASN A 1 547 ? 125.293 116.809 163.466 1.00 55.03 547 ASN A C 1
ATOM 4348 O O . ASN A 1 547 ? 124.805 116.344 162.437 1.00 56.64 547 ASN A O 1
ATOM 4353 N N . ALA A 1 548 ? 126.555 117.247 163.522 1.00 50.04 548 ALA A N 1
ATOM 4354 C CA . ALA A 1 548 ? 127.367 117.305 162.317 1.00 51.79 548 ALA A CA 1
ATOM 4355 C C . ALA A 1 548 ? 127.882 115.901 161.990 1.00 53.97 548 ALA A C 1
ATOM 4356 O O . ALA A 1 548 ? 128.409 115.218 162.868 1.00 59.93 548 ALA A O 1
ATOM 4358 N N . HIS A 1 549 ? 127.726 115.484 160.725 1.00 52.92 549 HIS A N 1
ATOM 4359 C CA . HIS A 1 549 ? 128.074 114.144 160.281 1.00 54.26 549 HIS A CA 1
ATOM 4360 C C . HIS A 1 549 ? 128.478 114.179 158.807 1.00 52.69 549 HIS A C 1
ATOM 4361 O O . HIS A 1 549 ? 128.007 115.024 158.046 1.00 57.40 549 HIS A O 1
ATOM 4368 N N . GLY A 1 550 ? 129.347 113.250 158.401 1.00 49.49 550 GLY A N 1
ATOM 4369 C CA . GLY A 1 550 ? 129.591 113.013 156.989 1.00 45.31 550 GLY A CA 1
ATOM 4370 C C . GLY A 1 550 ? 128.540 112.067 156.429 1.00 43.19 550 GLY A C 1
ATOM 4371 O O . GLY A 1 550 ? 127.809 111.446 157.194 1.00 53.78 550 GLY A O 1
ATOM 4372 N N . LYS A 1 551 ? 128.462 111.974 155.100 1.00 38.19 551 LYS A N 1
ATOM 4373 C CA . LYS A 1 551 ? 127.684 110.925 154.468 1.00 43.76 551 LYS A CA 1
ATOM 4374 C C . LYS A 1 551 ? 128.351 109.571 154.732 1.00 44.53 551 LYS A C 1
ATOM 4375 O O . LYS A 1 551 ? 129.555 109.511 154.979 1.00 48.95 551 LYS A O 1
ATOM 4381 N N . ASP A 1 552 ? 127.556 108.493 154.715 1.00 47.58 552 ASP A N 1
ATOM 4382 C CA . ASP A 1 552 ? 128.049 107.140 154.935 1.00 49.80 552 ASP A CA 1
ATOM 4383 C C . ASP A 1 552 ? 128.513 106.551 153.607 1.00 47.57 552 ASP A C 1
ATOM 4384 O O . ASP A 1 552 ? 127.683 106.183 152.774 1.00 46.18 552 ASP A O 1
ATOM 4389 N N . VAL A 1 553 ? 129.835 106.413 153.444 1.00 45.77 553 VAL A N 1
ATOM 4390 C CA . VAL A 1 553 ? 130.398 106.049 152.156 1.00 44.72 553 VAL A CA 1
ATOM 4391 C C . VAL A 1 553 ? 130.006 104.605 151.827 1.00 45.26 553 VAL A C 1
ATOM 4392 O O . VAL A 1 553 ? 129.665 104.333 150.676 1.00 44.87 553 VAL A O 1
ATOM 4396 N N . ASP A 1 554 ? 130.012 103.689 152.809 1.00 45.39 554 ASP A N 1
ATOM 4397 C CA . ASP A 1 554 ? 129.686 102.295 152.517 1.00 47.05 554 ASP A CA 1
ATOM 4398 C C . ASP A 1 554 ? 128.238 102.178 152.038 1.00 42.35 554 ASP A C 1
ATOM 4399 O O . ASP A 1 554 ? 127.979 101.543 151.025 1.00 43.02 554 ASP A O 1
ATOM 4404 N N . ALA A 1 555 ? 127.296 102.825 152.721 1.00 41.58 555 ALA A N 1
ATOM 4405 C CA . ALA A 1 555 ? 125.933 102.827 152.223 1.00 41.18 555 ALA A CA 1
ATOM 4406 C C . ALA A 1 555 ? 125.926 103.287 150.766 1.00 41.10 555 ALA A C 1
ATOM 4407 O O . ALA A 1 555 ? 125.249 102.680 149.942 1.00 45.91 555 ALA A O 1
ATOM 4409 N N . PHE A 1 556 ? 126.687 104.344 150.459 1.00 40.92 556 PHE A N 1
ATOM 4410 C CA . PHE A 1 556 ? 126.651 104.973 149.149 1.00 39.26 556 PHE A CA 1
ATOM 4411 C C . PHE A 1 556 ? 127.209 104.039 148.088 1.00 38.17 556 PHE A C 1
ATOM 4412 O O . PHE A 1 556 ? 126.737 104.050 146.958 1.00 41.99 556 PHE A O 1
ATOM 4420 N N . ILE A 1 557 ? 128.243 103.279 148.459 1.00 38.73 557 ILE A N 1
ATOM 4421 C CA . ILE A 1 557 ? 128.849 102.298 147.577 1.00 34.07 557 ILE A CA 1
ATOM 4422 C C . ILE A 1 557 ? 127.812 101.219 147.268 1.00 39.62 557 ILE A C 1
ATOM 4423 O O . ILE A 1 557 ? 127.532 100.970 146.095 1.00 43.51 557 ILE A O 1
ATOM 4428 N N . ARG A 1 558 ? 127.231 100.614 148.314 1.00 42.84 558 ARG A N 1
ATOM 4429 C CA . ARG A 1 558 ? 126.230 99.567 148.169 1.00 45.95 558 ARG A CA 1
ATOM 4430 C C . ARG A 1 558 ? 125.092 100.024 147.259 1.00 40.81 558 ARG A C 1
ATOM 4431 O O . ARG A 1 558 ? 124.646 99.269 146.395 1.00 39.91 558 ARG A O 1
ATOM 4439 N N . LEU A 1 559 ? 124.646 101.265 147.434 1.00 36.47 559 LEU A N 1
ATOM 4440 C CA . LEU A 1 559 ? 123.537 101.781 146.658 1.00 38.56 559 LEU A CA 1
ATOM 4441 C C . LEU A 1 559 ? 123.978 102.042 145.221 1.00 40.93 559 LEU A C 1
ATOM 4442 O O . LEU A 1 559 ? 123.250 101.705 144.282 1.00 40.50 559 LEU A O 1
ATOM 4447 N N . THR A 1 560 ? 125.157 102.653 145.050 1.00 39.92 560 THR A N 1
ATOM 4448 C CA . THR A 1 560 ? 125.639 102.988 143.720 1.00 37.90 560 THR A CA 1
ATOM 4449 C C . THR A 1 560 ? 125.825 101.709 142.909 1.00 32.31 560 THR A C 1
ATOM 4450 O O . THR A 1 560 ? 125.466 101.688 141.738 1.00 26.39 560 THR A O 1
ATOM 4454 N N . VAL A 1 561 ? 126.392 100.662 143.524 1.00 34.36 561 VAL A N 1
ATOM 4455 C CA . VAL A 1 561 ? 126.647 99.430 142.800 1.00 31.74 561 VAL A CA 1
ATOM 4456 C C . VAL A 1 561 ? 125.314 98.862 142.324 1.00 36.62 561 VAL A C 1
ATOM 4457 O O . VAL A 1 561 ? 125.189 98.546 141.141 1.00 44.78 561 VAL A O 1
ATOM 4461 N N . ASP A 1 562 ? 124.313 98.776 143.207 1.00 39.63 562 ASP A N 1
ATOM 4462 C CA . ASP A 1 562 ? 123.005 98.258 142.824 1.00 42.17 562 ASP A CA 1
ATOM 4463 C C . ASP A 1 562 ? 122.389 99.114 141.713 1.00 39.98 562 ASP A C 1
ATOM 4464 O O . ASP A 1 562 ? 121.993 98.569 140.691 1.00 44.72 562 ASP A O 1
ATOM 4469 N N . ASP A 1 563 ? 122.312 100.440 141.886 1.00 36.07 563 ASP A N 1
ATOM 4470 C CA . ASP A 1 563 ? 121.742 101.287 140.855 1.00 37.09 563 ASP A CA 1
ATOM 4471 C C . ASP A 1 563 ? 122.416 101.035 139.503 1.00 42.87 563 ASP A C 1
ATOM 4472 O O . ASP A 1 563 ? 121.730 101.023 138.483 1.00 51.65 563 ASP A O 1
ATOM 4477 N N . MET A 1 564 ? 123.741 100.844 139.478 1.00 35.08 564 MET A N 1
ATOM 4478 C CA . MET A 1 564 ? 124.471 100.783 138.226 1.00 35.89 564 MET A CA 1
ATOM 4479 C C . MET A 1 564 ? 124.274 99.436 137.551 1.00 36.08 564 MET A C 1
ATOM 4480 O O . MET A 1 564 ? 124.343 99.361 136.326 1.00 34.94 564 MET A O 1
ATOM 4485 N N . LEU A 1 565 ? 124.133 98.376 138.356 1.00 39.06 565 LEU A N 1
ATOM 4486 C CA . LEU A 1 565 ? 123.851 97.054 137.828 1.00 35.31 565 LEU A CA 1
ATOM 4487 C C . LEU A 1 565 ? 122.484 97.077 137.147 1.00 41.03 565 LEU A C 1
ATOM 4488 O O . LEU A 1 565 ? 122.319 96.531 136.056 1.00 41.97 565 LEU A O 1
ATOM 4493 N N . THR A 1 566 ? 121.523 97.756 137.775 1.00 39.38 566 THR A N 1
ATOM 4494 C CA . THR A 1 566 ? 120.181 97.824 137.232 1.00 41.82 566 THR A CA 1
ATOM 4495 C C . THR A 1 566 ? 120.224 98.570 135.901 1.00 42.20 566 THR A C 1
ATOM 4496 O O . THR A 1 566 ? 119.656 98.088 134.926 1.00 43.69 566 THR A O 1
ATOM 4500 N N . ASP A 1 567 ? 120.892 99.731 135.871 1.00 44.69 567 ASP A N 1
ATOM 4501 C CA . ASP A 1 567 ? 121.041 100.507 134.652 1.00 39.44 567 ASP A CA 1
ATOM 4502 C C . ASP A 1 567 ? 121.720 99.704 133.543 1.00 36.40 567 ASP A C 1
ATOM 4503 O O . ASP A 1 567 ? 121.356 99.854 132.384 1.00 34.26 567 ASP A O 1
ATOM 4508 N N . THR A 1 568 ? 122.727 98.895 133.895 1.00 32.23 568 THR A N 1
ATOM 4509 C CA . THR A 1 568 ? 123.472 98.108 132.926 1.00 29.14 568 THR A CA 1
ATOM 4510 C C . THR A 1 568 ? 122.535 97.123 132.240 1.00 36.12 568 THR A C 1
ATOM 4511 O O . THR A 1 568 ? 122.680 96.881 131.043 1.00 38.50 568 THR A O 1
ATOM 4515 N N . GLU A 1 569 ? 121.615 96.533 133.016 1.00 37.04 569 GLU A N 1
ATOM 4516 C CA . GLU A 1 569 ? 120.672 95.563 132.488 1.00 36.75 569 GLU A CA 1
ATOM 4517 C C . GLU A 1 569 ? 119.616 96.295 131.659 1.00 31.16 569 GLU A C 1
ATOM 4518 O O . GLU A 1 569 ? 119.158 95.769 130.651 1.00 40.53 569 GLU A O 1
ATOM 4524 N N . ARG A 1 570 ? 119.231 97.494 132.076 1.00 30.37 570 ARG A N 1
ATOM 4525 C CA . ARG A 1 570 ? 118.305 98.297 131.298 1.00 35.42 570 ARG A CA 1
ATOM 4526 C C . ARG A 1 570 ? 118.918 98.559 129.919 1.00 38.51 570 ARG A C 1
ATOM 4527 O O . ARG A 1 570 ? 118.247 98.367 128.907 1.00 43.02 570 ARG A O 1
ATOM 4535 N N . ARG A 1 571 ? 120.199 98.943 129.874 1.00 36.17 571 ARG A N 1
ATOM 4536 C CA . ARG A 1 571 ? 120.881 99.225 128.622 1.00 29.99 571 ARG A CA 1
ATOM 4537 C C . ARG A 1 571 ? 121.073 97.948 127.801 1.00 29.28 571 ARG A C 1
ATOM 4538 O O . ARG A 1 571 ? 121.031 98.014 126.574 1.00 28.93 571 ARG A O 1
ATOM 4546 N N . ILE A 1 572 ? 121.357 96.807 128.440 1.00 27.25 572 ILE A N 1
ATOM 4547 C CA . ILE A 1 572 ? 121.503 95.582 127.669 1.00 28.55 572 ILE A CA 1
ATOM 4548 C C . ILE A 1 572 ? 120.178 95.287 126.959 1.00 32.10 572 ILE A C 1
ATOM 4549 O O . ILE A 1 572 ? 120.181 94.911 125.792 1.00 29.66 572 ILE A O 1
ATOM 4554 N N . LYS A 1 573 ? 119.050 95.456 127.663 1.00 42.99 573 LYS A N 1
ATOM 4555 C CA . LYS A 1 573 ? 117.747 95.073 127.137 1.00 44.27 573 LYS A CA 1
ATOM 4556 C C . LYS A 1 573 ? 117.365 96.036 126.014 1.00 36.89 573 LYS A C 1
ATOM 4557 O O . LYS A 1 573 ? 117.065 95.596 124.907 1.00 37.17 573 LYS A O 1
ATOM 4563 N N . ARG A 1 574 ? 117.451 97.339 126.286 1.00 31.54 574 ARG A N 1
ATOM 4564 C CA . ARG A 1 574 ? 117.129 98.354 125.296 1.00 31.16 574 ARG A CA 1
ATOM 4565 C C . ARG A 1 574 ? 117.890 98.127 123.991 1.00 30.24 574 ARG A C 1
ATOM 4566 O O . ARG A 1 574 ? 117.365 98.375 122.916 1.00 38.23 574 ARG A O 1
ATOM 4574 N N . PHE A 1 575 ? 119.118 97.636 124.072 1.00 26.85 575 PHE A N 1
ATOM 4575 C CA . PHE A 1 575 ? 119.930 97.490 122.892 1.00 27.33 575 PHE A CA 1
ATOM 4576 C C . PHE A 1 575 ? 119.498 96.278 122.083 1.00 33.58 575 PHE A C 1
ATOM 4577 O O . PHE A 1 575 ? 119.469 96.365 120.863 1.00 40.00 575 PHE A O 1
ATOM 4585 N N . LYS A 1 576 ? 119.220 95.154 122.753 1.00 35.79 576 LYS A N 1
ATOM 4586 C CA . LYS A 1 576 ? 118.738 93.956 122.089 1.00 41.31 576 LYS A CA 1
ATOM 4587 C C . LYS A 1 576 ? 117.390 94.247 121.429 1.00 42.70 576 LYS A C 1
ATOM 4588 O O . LYS A 1 576 ? 117.141 93.791 120.312 1.00 42.16 576 LYS A O 1
ATOM 4594 N N . ASP A 1 577 ? 116.534 94.989 122.143 1.00 37.72 577 ASP A N 1
ATOM 4595 C CA . ASP A 1 577 ? 115.227 95.361 121.643 1.00 38.41 577 ASP A CA 1
ATOM 4596 C C . ASP A 1 577 ? 115.398 96.196 120.379 1.00 40.50 577 ASP A C 1
ATOM 4597 O O . ASP A 1 577 ? 114.898 95.798 119.329 1.00 44.96 577 ASP A O 1
ATOM 4602 N N . ASP A 1 578 ? 116.161 97.296 120.466 1.00 37.34 578 ASP A N 1
ATOM 4603 C CA . ASP A 1 578 ? 116.388 98.183 119.333 1.00 30.50 578 ASP A CA 1
ATOM 4604 C C . ASP A 1 578 ? 116.936 97.427 118.125 1.00 27.75 578 ASP A C 1
ATOM 4605 O O . ASP A 1 578 ? 116.469 97.687 117.031 1.00 28.59 578 ASP A O 1
ATOM 4610 N N . ARG A 1 579 ? 117.848 96.466 118.305 1.00 32.22 579 ARG A N 1
ATOM 4611 C CA . ARG A 1 579 ? 118.416 95.779 117.164 1.00 35.74 579 ARG A CA 1
ATOM 4612 C C . ARG A 1 579 ? 117.326 95.000 116.430 1.00 40.47 579 ARG A C 1
ATOM 4613 O O . ARG A 1 579 ? 117.332 94.949 115.198 1.00 43.93 579 ARG A O 1
ATOM 4621 N N . LYS A 1 580 ? 116.437 94.359 117.198 1.00 44.38 580 LYS A N 1
ATOM 4622 C CA . LYS A 1 580 ? 115.364 93.540 116.662 1.00 46.00 580 LYS A CA 1
ATOM 4623 C C . LYS A 1 580 ? 114.383 94.452 115.930 1.00 43.98 580 LYS A C 1
ATOM 4624 O O . LYS A 1 580 ? 113.939 94.158 114.823 1.00 46.77 580 LYS A O 1
ATOM 4630 N N . SER A 1 581 ? 114.067 95.573 116.565 1.00 34.62 581 SER A N 1
ATOM 4631 C CA . SER A 1 581 ? 113.195 96.558 115.978 1.00 33.21 581 SER A CA 1
ATOM 4632 C C . SER A 1 581 ? 113.770 97.070 114.651 1.00 33.86 581 SER A C 1
ATOM 4633 O O . SER A 1 581 ? 113.049 97.179 113.669 1.00 39.74 581 SER A O 1
ATOM 4636 N N . ILE A 1 582 ? 115.082 97.319 114.601 1.00 34.92 582 ILE A N 1
ATOM 4637 C CA . ILE A 1 582 ? 115.741 97.878 113.427 1.00 30.81 582 ILE A CA 1
ATOM 4638 C C . ILE A 1 582 ? 115.776 96.847 112.305 1.00 36.60 582 ILE A C 1
ATOM 4639 O O . ILE A 1 582 ? 115.855 97.239 111.146 1.00 48.12 582 ILE A O 1
ATOM 4644 N N . ARG A 1 583 ? 115.711 95.553 112.630 1.00 46.14 583 ARG A N 1
ATOM 4645 C CA . ARG A 1 583 ? 115.648 94.517 111.609 1.00 52.41 583 ARG A CA 1
ATOM 4646 C C . ARG A 1 583 ? 114.203 94.278 111.165 1.00 57.42 583 ARG A C 1
ATOM 4647 O O . ARG A 1 583 ? 113.992 93.495 110.239 1.00 62.53 583 ARG A O 1
ATOM 4655 N N . SER A 1 584 ? 113.215 94.969 111.770 1.00 54.13 584 SER A N 1
ATOM 4656 C CA . SER A 1 584 ? 111.815 94.722 111.454 1.00 57.35 584 SER A CA 1
ATOM 4657 C C . SER A 1 584 ? 111.400 95.564 110.254 1.00 66.34 584 SER A C 1
ATOM 4658 O O . SER A 1 584 ? 112.045 96.567 109.942 1.00 66.28 584 SER A O 1
ATOM 4661 N N . ALA A 1 585 ? 110.300 95.138 109.608 1.00 73.31 585 ALA A N 1
ATOM 4662 C CA . ALA A 1 585 ? 109.659 95.884 108.532 1.00 73.84 585 ALA A CA 1
ATOM 4663 C C . ALA A 1 585 ? 108.827 97.048 109.077 1.00 68.25 585 ALA A C 1
ATOM 4664 O O . ALA A 1 585 ? 108.583 98.001 108.344 1.00 70.68 585 ALA A O 1
ATOM 4666 N N . ASP A 1 586 ? 108.412 96.986 110.351 1.00 64.32 586 ASP A N 1
ATOM 4667 C CA . ASP A 1 586 ? 107.512 97.977 110.924 1.00 66.91 586 ASP A CA 1
ATOM 4668 C C . ASP A 1 586 ? 108.247 99.240 111.387 1.00 62.56 586 ASP A C 1
ATOM 4669 O O . ASP A 1 586 ? 107.601 100.161 111.896 1.00 62.53 586 ASP A O 1
ATOM 4674 N N . ASN A 1 587 ? 109.581 99.302 111.230 1.00 51.51 587 ASN A N 1
ATOM 4675 C CA . ASN A 1 587 ? 110.346 100.400 111.792 1.00 41.47 587 ASN A CA 1
ATOM 4676 C C . ASN A 1 587 ? 110.409 101.522 110.761 1.00 40.28 587 ASN A C 1
ATOM 4677 O O . ASN A 1 587 ? 111.200 101.434 109.825 1.00 46.26 587 ASN A O 1
ATOM 4682 N N . LYS A 1 588 ? 109.584 102.569 110.939 1.00 37.39 588 LYS A N 1
ATOM 4683 C CA . LYS A 1 588 ? 109.314 103.518 109.864 1.00 38.08 588 LYS A CA 1
ATOM 4684 C C . LYS A 1 588 ? 109.717 104.927 110.287 1.00 31.43 588 LYS A C 1
ATOM 4685 O O . LYS A 1 588 ? 109.167 105.493 111.223 1.00 32.28 588 LYS A O 1
ATOM 4691 N N . MET A 1 589 ? 110.650 105.513 109.542 1.00 32.59 589 MET A N 1
ATOM 4692 C CA . MET A 1 589 ? 111.178 106.809 109.910 1.00 32.11 589 MET A CA 1
ATOM 4693 C C . MET A 1 589 ? 110.079 107.858 109.750 1.00 27.96 589 MET A C 1
ATOM 4694 O O . MET A 1 589 ? 109.394 107.872 108.736 1.00 33.07 589 MET A O 1
ATOM 4699 N N . GLY A 1 590 ? 109.901 108.700 110.769 1.00 23.76 590 GLY A N 1
ATOM 4700 C CA . GLY A 1 590 ? 108.923 109.770 110.726 1.00 29.41 590 GLY A CA 1
ATOM 4701 C C . GLY A 1 590 ? 107.718 109.462 111.605 1.00 36.10 590 GLY A C 1
ATOM 4702 O O . GLY A 1 590 ? 107.090 110.386 112.118 1.00 41.87 590 GLY A O 1
ATOM 4703 N N . LYS A 1 591 ? 107.413 108.164 111.758 1.00 42.08 591 LYS A N 1
ATOM 4704 C CA . LYS A 1 591 ? 106.437 107.671 112.717 1.00 46.01 591 LYS A CA 1
ATOM 4705 C C . LYS A 1 591 ? 107.063 107.602 114.107 1.00 50.74 591 LYS A C 1
ATOM 4706 O O . LYS A 1 591 ? 108.263 107.819 114.251 1.00 50.32 591 LYS A O 1
ATOM 4712 N N . ARG A 1 592 ? 106.234 107.303 115.126 1.00 64.84 592 ARG A N 1
ATOM 4713 C CA . ARG A 1 592 ? 106.518 107.642 116.517 1.00 70.59 592 ARG A CA 1
ATOM 4714 C C . ARG A 1 592 ? 107.424 106.615 117.197 1.00 65.71 592 ARG A C 1
ATOM 4715 O O . ARG A 1 592 ? 108.283 107.004 117.989 1.00 64.70 592 ARG A O 1
ATOM 4723 N N . GLY A 1 593 ? 107.245 105.321 116.908 1.00 60.20 593 GLY A N 1
ATOM 4724 C CA . GLY A 1 593 ? 108.046 104.302 117.572 1.00 60.13 593 GLY A CA 1
ATOM 4725 C C . GLY A 1 593 ? 109.290 103.908 116.775 1.00 56.29 593 GLY A C 1
ATOM 4726 O O . GLY A 1 593 ? 109.584 102.715 116.661 1.00 60.12 593 GLY A O 1
ATOM 4727 N N . PHE A 1 594 ? 110.010 104.899 116.228 1.00 46.04 594 PHE A N 1
ATOM 4728 C CA . PHE A 1 594 ? 111.072 104.629 115.271 1.00 36.54 594 PHE A CA 1
ATOM 4729 C C . PHE A 1 594 ? 112.384 104.490 116.045 1.00 37.07 594 PHE A C 1
ATOM 4730 O O . PHE A 1 594 ? 112.757 105.380 116.808 1.00 36.93 594 PHE A O 1
ATOM 4738 N N . LYS A 1 595 ? 113.089 103.386 115.811 1.00 34.70 595 LYS A N 1
ATOM 4739 C CA . LYS A 1 595 ? 114.296 103.075 116.548 1.00 36.33 595 LYS A CA 1
ATOM 4740 C C . LYS A 1 595 ? 115.512 103.211 115.640 1.00 26.36 595 LYS A C 1
ATOM 4741 O O . LYS A 1 595 ? 115.496 102.719 114.520 1.00 33.75 595 LYS A O 1
ATOM 4747 N N . GLN A 1 596 ? 116.571 103.824 116.177 1.00 29.90 596 GLN A N 1
ATOM 4748 C CA . GLN A 1 596 ? 117.815 104.074 115.471 1.00 31.39 596 GLN A CA 1
ATOM 4749 C C . GLN A 1 596 ? 118.981 103.862 116.433 1.00 28.58 596 GLN A C 1
ATOM 4750 O O . GLN A 1 596 ? 118.911 104.312 117.567 1.00 39.32 596 GLN A O 1
ATOM 4756 N N . ILE A 1 597 ? 120.046 103.188 115.991 1.00 27.03 597 ILE A N 1
ATOM 4757 C CA . ILE A 1 597 ? 121.265 103.064 116.780 1.00 24.89 597 ILE A CA 1
ATOM 4758 C C . ILE A 1 597 ? 122.319 104.010 116.202 1.00 21.36 597 ILE A C 1
ATOM 4759 O O . ILE A 1 597 ? 122.790 103.803 115.094 1.00 30.90 597 ILE A O 1
ATOM 4764 N N . SER A 1 598 ? 122.685 105.036 116.980 1.00 28.73 598 SER A N 1
ATOM 4765 C CA . SER A 1 598 ? 123.754 105.974 116.678 1.00 24.11 598 SER A CA 1
ATOM 4766 C C . SER A 1 598 ? 125.050 105.555 117.371 1.00 22.38 598 SER A C 1
ATOM 4767 O O . SER A 1 598 ? 125.142 105.653 118.592 1.00 25.34 598 SER A O 1
ATOM 4770 N N . THR A 1 599 ? 126.088 105.191 116.618 1.00 18.32 599 THR A N 1
ATOM 4771 C CA . THR A 1 599 ? 127.383 104.910 117.232 1.00 20.66 599 THR A CA 1
ATOM 4772 C C . THR A 1 599 ? 127.944 106.135 117.949 1.00 20.27 599 THR A C 1
ATOM 4773 O O . THR A 1 599 ? 128.756 105.990 118.852 1.00 22.57 599 THR A O 1
ATOM 4777 N N . GLY A 1 600 ? 127.595 107.330 117.496 1.00 21.40 600 GLY A N 1
ATOM 4778 C CA . GLY A 1 600 ? 127.958 108.523 118.229 1.00 20.33 600 GLY A CA 1
ATOM 4779 C C . GLY A 1 600 ? 127.421 108.479 119.645 1.00 18.16 600 GLY A C 1
ATOM 4780 O O . GLY A 1 600 ? 128.164 108.754 120.575 1.00 27.58 600 GLY A O 1
ATOM 4781 N N . LYS A 1 601 ? 126.150 108.098 119.792 1.00 23.99 601 LYS A N 1
ATOM 4782 C CA . LYS A 1 601 ? 125.505 107.991 121.093 1.00 26.55 601 LYS A CA 1
ATOM 4783 C C . LYS A 1 601 ? 126.160 106.860 121.898 1.00 22.33 601 LYS A C 1
ATOM 4784 O O . LYS A 1 601 ? 126.402 107.016 123.085 1.00 27.73 601 LYS A O 1
ATOM 4790 N N . LEU A 1 602 ? 126.471 105.733 121.258 1.00 21.38 602 LEU A N 1
ATOM 4791 C CA . LEU A 1 602 ? 127.166 104.648 121.931 1.00 25.86 602 LEU A CA 1
ATOM 4792 C C . LEU A 1 602 ? 128.527 105.145 122.434 1.00 27.17 602 LEU A C 1
ATOM 4793 O O . LEU A 1 602 ? 128.875 104.910 123.591 1.00 26.57 602 LEU A O 1
ATOM 4798 N N . ALA A 1 603 ? 129.292 105.828 121.570 1.00 20.60 603 ALA A N 1
ATOM 4799 C CA . ALA A 1 603 ? 130.648 106.252 121.896 1.00 19.02 603 ALA A CA 1
ATOM 4800 C C . ALA A 1 603 ? 130.652 107.306 123.003 1.00 16.04 603 ALA A C 1
ATOM 4801 O O . ALA A 1 603 ? 131.597 107.364 123.775 1.00 24.22 603 ALA A O 1
ATOM 4803 N N . ASP A 1 604 ? 129.600 108.104 123.109 1.00 15.88 604 ASP A N 1
ATOM 4804 C CA . ASP A 1 604 ? 129.483 109.021 124.223 1.00 19.13 604 ASP A CA 1
ATOM 4805 C C . ASP A 1 604 ? 129.388 108.206 125.518 1.00 22.69 604 ASP A C 1
ATOM 4806 O O . ASP A 1 604 ? 130.172 108.430 126.438 1.00 25.34 604 ASP A O 1
ATOM 4811 N N . PHE A 1 605 ? 128.460 107.243 125.591 1.00 22.86 605 PHE A N 1
ATOM 4812 C CA . PHE A 1 605 ? 128.314 106.422 126.782 1.00 18.00 605 PHE A CA 1
ATOM 4813 C C . PHE A 1 605 ? 129.657 105.779 127.148 1.00 16.58 605 PHE A C 1
ATOM 4814 O O . PHE A 1 605 ? 130.099 105.875 128.288 1.00 20.53 605 PHE A O 1
ATOM 4822 N N . LEU A 1 606 ? 130.310 105.153 126.177 1.00 15.28 606 LEU A N 1
ATOM 4823 C CA . LEU A 1 606 ? 131.488 104.361 126.453 1.00 18.58 606 LEU A CA 1
ATOM 4824 C C . LEU A 1 606 ? 132.657 105.214 126.943 1.00 23.23 606 LEU A C 1
ATOM 4825 O O . LEU A 1 606 ? 133.349 104.792 127.865 1.00 25.46 606 LEU A O 1
ATOM 4830 N N . ALA A 1 607 ? 132.901 106.372 126.318 1.00 21.16 607 ALA A N 1
ATOM 4831 C CA . ALA A 1 607 ? 134.018 107.210 126.710 1.00 18.85 607 ALA A CA 1
ATOM 4832 C C . ALA A 1 607 ? 133.814 107.743 128.135 1.00 19.21 607 ALA A C 1
ATOM 4833 O O . ALA A 1 607 ? 134.762 107.747 128.914 1.00 22.51 607 ALA A O 1
ATOM 4835 N N . LYS A 1 608 ? 132.604 108.199 128.477 1.00 15.37 608 LYS A N 1
ATOM 4836 C CA . LYS A 1 608 ? 132.335 108.679 129.821 1.00 13.15 608 LYS A CA 1
ATOM 4837 C C . LYS A 1 608 ? 132.594 107.562 130.839 1.00 20.26 608 LYS A C 1
ATOM 4838 O O . LYS A 1 608 ? 133.183 107.796 131.889 1.00 25.68 608 LYS A O 1
ATOM 4844 N N . ASP A 1 609 ? 132.131 106.352 130.540 1.00 16.38 609 ASP A N 1
ATOM 4845 C CA . ASP A 1 609 ? 132.194 105.265 131.489 1.00 19.43 609 ASP A CA 1
ATOM 4846 C C . ASP A 1 609 ? 133.629 104.771 131.640 1.00 22.55 609 ASP A C 1
ATOM 4847 O O . ASP A 1 609 ? 134.027 104.402 132.742 1.00 21.12 609 ASP A O 1
ATOM 4852 N N . ILE A 1 610 ? 134.381 104.710 130.529 1.00 18.22 610 ILE A N 1
ATOM 4853 C CA . ILE A 1 610 ? 135.753 104.232 130.575 1.00 21.24 610 ILE A CA 1
ATOM 4854 C C . ILE A 1 610 ? 136.555 105.142 131.493 1.00 18.85 610 ILE A C 1
ATOM 4855 O O . ILE A 1 610 ? 137.328 104.657 132.307 1.00 25.55 610 ILE A O 1
ATOM 4860 N N . VAL A 1 611 ? 136.315 106.448 131.421 1.00 21.25 611 VAL A N 1
ATOM 4861 C CA . VAL A 1 611 ? 137.050 107.387 132.251 1.00 21.69 611 VAL A CA 1
ATOM 4862 C C . VAL A 1 611 ? 136.515 107.354 133.687 1.00 19.27 611 VAL A C 1
ATOM 4863 O O . VAL A 1 611 ? 137.303 107.406 134.626 1.00 19.84 611 VAL A O 1
ATOM 4867 N N . LEU A 1 612 ? 135.203 107.215 133.866 1.00 16.61 612 LEU A N 1
ATOM 4868 C CA . LEU A 1 612 ? 134.627 107.005 135.186 1.00 19.06 612 LEU A CA 1
ATOM 4869 C C . LEU A 1 612 ? 135.320 105.867 135.930 1.00 14.89 612 LEU A C 1
ATOM 4870 O O . LEU A 1 612 ? 135.625 106.005 137.104 1.00 21.45 612 LEU A O 1
ATOM 4875 N N . PHE A 1 613 ? 135.600 104.765 135.246 1.00 21.43 613 PHE A N 1
ATOM 4876 C CA . PHE A 1 613 ? 136.164 103.605 135.908 1.00 21.96 613 PHE A CA 1
ATOM 4877 C C . PHE A 1 613 ? 137.682 103.664 135.916 1.00 13.52 613 PHE A C 1
ATOM 4878 O O . PHE A 1 613 ? 138.304 102.768 136.478 1.00 22.59 613 PHE A O 1
ATOM 4886 N N . GLN A 1 614 ? 138.291 104.697 135.339 1.00 17.84 614 GLN A N 1
ATOM 4887 C CA . GLN A 1 614 ? 139.743 104.804 135.388 1.00 23.19 614 GLN A CA 1
ATOM 4888 C C . GLN A 1 614 ? 140.137 105.315 136.779 1.00 22.16 614 GLN A C 1
ATOM 4889 O O . GLN A 1 614 ? 139.763 106.426 137.140 1.00 25.27 614 GLN A O 1
ATOM 4895 N N . PRO A 1 615 ? 140.914 104.564 137.592 1.00 23.83 615 PRO A N 1
ATOM 4896 C CA . PRO A 1 615 ? 141.389 105.073 138.867 1.00 26.30 615 PRO A CA 1
ATOM 4897 C C . PRO A 1 615 ? 142.192 106.363 138.740 1.00 25.07 615 PRO A C 1
ATOM 4898 O O . PRO A 1 615 ? 142.949 106.513 137.779 1.00 28.97 615 PRO A O 1
ATOM 4902 N N . SER A 1 616 ? 142.022 107.260 139.719 1.00 23.77 616 SER A N 1
ATOM 4903 C CA . SER A 1 616 ? 142.780 108.498 139.811 1.00 29.62 616 SER A CA 1
ATOM 4904 C C . SER A 1 616 ? 143.991 108.281 140.720 1.00 32.58 616 SER A C 1
ATOM 4905 O O . SER A 1 616 ? 143.904 107.544 141.701 1.00 37.78 616 SER A O 1
ATOM 4908 N N . VAL A 1 617 ? 145.118 108.906 140.359 1.00 31.88 617 VAL A N 1
ATOM 4909 C CA . VAL A 1 617 ? 146.293 109.041 141.210 1.00 35.55 617 VAL A CA 1
ATOM 4910 C C . VAL A 1 617 ? 146.818 110.464 140.996 1.00 41.64 617 VAL A C 1
ATOM 4911 O O . VAL A 1 617 ? 146.448 111.103 140.009 1.00 40.04 617 VAL A O 1
ATOM 4915 N N . ASN A 1 618 ? 147.664 110.947 141.922 1.00 41.53 618 ASN A N 1
ATOM 4916 C CA . ASN A 1 618 ? 148.383 112.205 141.780 1.00 44.30 618 ASN A CA 1
ATOM 4917 C C . ASN A 1 618 ? 147.437 113.352 141.412 1.00 42.66 618 ASN A C 1
ATOM 4918 O O . ASN A 1 618 ? 147.594 113.975 140.363 1.00 41.05 618 ASN A O 1
ATOM 4923 N N . ASP A 1 619 ? 146.446 113.628 142.270 1.00 39.17 619 ASP A N 1
ATOM 4924 C CA . ASP A 1 619 ? 145.488 114.702 142.036 1.00 40.65 619 ASP A CA 1
ATOM 4925 C C . ASP A 1 619 ? 144.799 114.582 140.673 1.00 36.54 619 ASP A C 1
ATOM 4926 O O . ASP A 1 619 ? 144.364 115.586 140.120 1.00 40.18 619 ASP A O 1
ATOM 4931 N N . GLY A 1 620 ? 144.693 113.359 140.142 1.00 33.45 620 GLY A N 1
ATOM 4932 C CA . GLY A 1 620 ? 143.956 113.100 138.924 1.00 27.84 620 GLY A CA 1
ATOM 4933 C C . GLY A 1 620 ? 144.767 113.378 137.674 1.00 26.19 620 GLY A C 1
ATOM 4934 O O . GLY A 1 620 ? 144.190 113.383 136.590 1.00 29.56 620 GLY A O 1
ATOM 4935 N N . GLU A 1 621 ? 146.093 113.516 137.803 1.00 29.87 621 GLU A N 1
ATOM 4936 C CA . GLU A 1 621 ? 146.916 113.926 136.669 1.00 29.92 621 GLU A CA 1
ATOM 4937 C C . GLU A 1 621 ? 147.179 112.763 135.708 1.00 27.28 621 GLU A C 1
ATOM 4938 O O . GLU A 1 621 ? 147.787 112.965 134.662 1.00 36.54 621 GLU A O 1
ATOM 4944 N N . ASN A 1 622 ? 146.727 111.552 136.036 1.00 27.66 622 ASN A N 1
ATOM 4945 C CA . ASN A 1 622 ? 147.014 110.381 135.224 1.00 27.05 622 ASN A CA 1
ATOM 4946 C C . ASN A 1 622 ? 145.857 110.062 134.279 1.00 23.51 622 ASN A C 1
ATOM 4947 O O . ASN A 1 622 ? 146.031 109.253 133.375 1.00 32.35 622 ASN A O 1
ATOM 4952 N N . LYS A 1 623 ? 144.675 110.643 134.501 1.00 16.44 623 LYS A N 1
ATOM 4953 C CA . LYS A 1 623 ? 143.498 110.267 133.735 1.00 18.26 623 LYS A CA 1
ATOM 4954 C C . LYS A 1 623 ? 143.518 110.949 132.365 1.00 19.57 623 LYS A C 1
ATOM 4955 O O . LYS A 1 623 ? 144.324 111.839 132.114 1.00 33.74 623 LYS A O 1
ATOM 4961 N N . ILE A 1 624 ? 142.645 110.496 131.475 1.00 22.28 624 ILE A N 1
ATOM 4962 C CA . ILE A 1 624 ? 142.663 110.872 130.074 1.00 25.36 624 ILE A CA 1
ATOM 4963 C C . ILE A 1 624 ? 142.344 112.362 129.999 1.00 31.01 624 ILE A C 1
ATOM 4964 O O . ILE A 1 624 ? 141.376 112.811 130.613 1.00 33.72 624 ILE A O 1
ATOM 4969 N N . THR A 1 625 ? 143.168 113.106 129.243 1.00 28.13 625 THR A N 1
ATOM 4970 C CA . THR A 1 625 ? 143.039 114.552 129.112 1.00 25.13 625 THR A CA 1
ATOM 4971 C C . THR A 1 625 ? 142.131 114.877 127.922 1.00 23.62 625 THR A C 1
ATOM 4972 O O . THR A 1 625 ? 141.734 113.982 127.189 1.00 25.82 625 THR A O 1
ATOM 4976 N N . GLY A 1 626 ? 141.833 116.165 127.728 1.00 20.79 626 GLY A N 1
ATOM 4977 C CA . GLY A 1 626 ? 140.811 116.634 126.814 1.00 21.03 626 GLY A CA 1
ATOM 4978 C C . GLY A 1 626 ? 140.995 116.166 125.378 1.00 19.94 626 GLY A C 1
ATOM 4979 O O . GLY A 1 626 ? 140.072 115.572 124.823 1.00 26.04 626 GLY A O 1
ATOM 4980 N N . LEU A 1 627 ? 142.142 116.459 124.758 1.00 19.30 627 LEU A N 1
ATOM 4981 C CA . LEU A 1 627 ? 142.344 116.038 123.375 1.00 20.61 627 LEU A CA 1
ATOM 4982 C C . LEU A 1 627 ? 142.212 114.514 123.270 1.00 18.58 627 LEU A C 1
ATOM 4983 O O . LEU A 1 627 ? 141.396 114.036 122.494 1.00 22.66 627 LEU A O 1
ATOM 4988 N N . ASN A 1 628 ? 142.964 113.751 124.080 1.00 18.18 628 ASN A N 1
ATOM 4989 C CA . ASN A 1 628 ? 142.917 112.302 124.002 1.00 16.76 628 ASN A CA 1
ATOM 4990 C C . ASN A 1 628 ? 141.514 111.770 124.272 1.00 19.15 628 ASN A C 1
ATOM 4991 O O . ASN A 1 628 ? 141.117 110.765 123.687 1.00 26.16 628 ASN A O 1
ATOM 4996 N N . TYR A 1 629 ? 140.758 112.432 125.130 1.00 12.26 629 TYR A N 1
ATOM 4997 C CA . TYR A 1 629 ? 139.382 112.036 125.325 1.00 16.56 629 TYR A CA 1
ATOM 4998 C C . TYR A 1 629 ? 138.596 112.180 124.026 1.00 19.94 629 TYR A C 1
ATOM 4999 O O . TYR A 1 629 ? 137.895 111.245 123.653 1.00 25.36 629 TYR A O 1
ATOM 5008 N N . ARG A 1 630 ? 138.701 113.339 123.356 1.00 19.98 630 ARG A N 1
ATOM 5009 C CA . ARG A 1 630 ? 138.007 113.556 122.100 1.00 19.84 630 ARG A CA 1
ATOM 5010 C C . ARG A 1 630 ? 138.422 112.482 121.089 1.00 14.79 630 ARG A C 1
ATOM 5011 O O . ARG A 1 630 ? 137.586 111.946 120.360 1.00 15.28 630 ARG A O 1
ATOM 5019 N N . ILE A 1 631 ? 139.704 112.155 121.039 1.00 13.91 631 ILE A N 1
ATOM 5020 C CA . ILE A 1 631 ? 140.145 111.150 120.094 1.00 16.70 631 ILE A CA 1
ATOM 5021 C C . ILE A 1 631 ? 139.547 109.795 120.462 1.00 13.40 631 ILE A C 1
ATOM 5022 O O . ILE A 1 631 ? 139.054 109.101 119.584 1.00 21.97 631 ILE A O 1
ATOM 5027 N N . MET A 1 632 ? 139.639 109.380 121.719 1.00 20.95 632 MET A N 1
ATOM 5028 C CA . MET A 1 632 ? 139.112 108.078 122.091 1.00 24.51 632 MET A CA 1
ATOM 5029 C C . MET A 1 632 ? 137.632 107.999 121.692 1.00 18.54 632 MET A C 1
ATOM 5030 O O . MET A 1 632 ? 137.214 107.054 121.033 1.00 17.52 632 MET A O 1
ATOM 5035 N N . GLN A 1 633 ? 136.843 109.005 122.067 1.00 16.13 633 GLN A N 1
ATOM 5036 C CA . GLN A 1 633 ? 135.421 108.962 121.794 1.00 17.22 633 GLN A CA 1
ATOM 5037 C C . GLN A 1 633 ? 135.165 108.856 120.290 1.00 18.87 633 GLN A C 1
ATOM 5038 O O . GLN A 1 633 ? 134.304 108.088 119.878 1.00 16.41 633 GLN A O 1
ATOM 5044 N N . SER A 1 634 ? 135.876 109.653 119.478 1.00 17.30 634 SER A N 1
ATOM 5045 C CA . SER A 1 634 ? 135.677 109.645 118.036 1.00 14.54 634 SER A CA 1
ATOM 5046 C C . SER A 1 634 ? 136.142 108.312 117.451 1.00 14.75 634 SER A C 1
ATOM 5047 O O . SER A 1 634 ? 135.440 107.738 116.635 1.00 19.30 634 SER A O 1
ATOM 5050 N N . ALA A 1 635 ? 137.349 107.872 117.814 1.00 11.82 635 ALA A N 1
ATOM 5051 C CA . ALA A 1 635 ? 137.847 106.565 117.437 1.00 13.97 635 ALA A CA 1
ATOM 5052 C C . ALA A 1 635 ? 136.768 105.504 117.627 1.00 18.44 635 ALA A C 1
ATOM 5053 O O . ALA A 1 635 ? 136.538 104.727 116.708 1.00 29.28 635 ALA A O 1
ATOM 5055 N N . ILE A 1 636 ? 136.087 105.488 118.777 1.00 19.48 636 ILE A N 1
ATOM 5056 C CA . ILE A 1 636 ? 135.072 104.472 119.027 1.00 20.80 636 ILE A CA 1
ATOM 5057 C C . ILE A 1 636 ? 133.924 104.660 118.036 1.00 17.03 636 ILE A C 1
ATOM 5058 O O . ILE A 1 636 ? 133.582 103.715 117.339 1.00 24.09 636 ILE A O 1
ATOM 5063 N N . ALA A 1 637 ? 133.378 105.873 117.953 1.00 17.30 637 ALA A N 1
ATOM 5064 C CA . ALA A 1 637 ? 132.234 106.181 117.107 1.00 17.74 637 ALA A CA 1
ATOM 5065 C C . ALA A 1 637 ? 132.419 105.669 115.677 1.00 16.90 637 ALA A C 1
ATOM 5066 O O . ALA A 1 637 ? 131.471 105.103 115.134 1.00 26.99 637 ALA A O 1
ATOM 5068 N N . VAL A 1 638 ? 133.621 105.774 115.097 1.00 13.98 638 VAL A N 1
ATOM 5069 C CA . VAL A 1 638 ? 133.858 105.358 113.715 1.00 8.58 638 VAL A CA 1
ATOM 5070 C C . VAL A 1 638 ? 134.477 103.964 113.621 1.00 12.86 638 VAL A C 1
ATOM 5071 O O . VAL A 1 638 ? 134.817 103.549 112.508 1.00 23.10 638 VAL A O 1
ATOM 5075 N N . TYR A 1 639 ? 134.702 103.249 114.728 1.00 17.90 639 TYR A N 1
ATOM 5076 C CA . TYR A 1 639 ? 135.445 101.993 114.642 1.00 14.95 639 TYR A CA 1
ATOM 5077 C C . TYR A 1 639 ? 134.596 101.003 113.863 1.00 16.68 639 TYR A C 1
ATOM 5078 O O . TYR A 1 639 ? 133.405 100.878 114.137 1.00 27.60 639 TYR A O 1
ATOM 5087 N N . ASP A 1 640 ? 135.183 100.389 112.839 1.00 21.22 640 ASP A N 1
ATOM 5088 C CA . ASP A 1 640 ? 134.531 99.325 112.093 1.00 23.96 640 ASP A CA 1
ATOM 5089 C C . ASP A 1 640 ? 135.572 98.565 111.286 1.00 24.79 640 ASP A C 1
ATOM 5090 O O . ASP A 1 640 ? 135.792 98.894 110.126 1.00 35.24 640 ASP A O 1
ATOM 5095 N N . SER A 1 641 ? 136.264 97.619 111.923 1.00 25.78 641 SER A N 1
ATOM 5096 C CA . SER A 1 641 ? 137.173 96.758 111.199 1.00 35.77 641 SER A CA 1
ATOM 5097 C C . SER A 1 641 ? 136.297 95.962 110.240 1.00 51.03 641 SER A C 1
ATOM 5098 O O . SER A 1 641 ? 135.107 95.800 110.505 1.00 63.63 641 SER A O 1
ATOM 5101 N N . GLY A 1 642 ? 136.830 95.468 109.133 1.00 56.92 642 GLY A N 1
ATOM 5102 C CA . GLY A 1 642 ? 136.031 94.565 108.320 1.00 64.01 642 GLY A CA 1
ATOM 5103 C C . GLY A 1 642 ? 136.408 93.127 108.636 1.00 67.61 642 GLY A C 1
ATOM 5104 O O . GLY A 1 642 ? 136.650 92.337 107.723 1.00 73.04 642 GLY A O 1
ATOM 5105 N N . ASP A 1 643 ? 136.490 92.827 109.937 1.00 69.89 643 ASP A N 1
ATOM 5106 C CA . ASP A 1 643 ? 137.371 91.784 110.441 1.00 74.47 643 ASP A CA 1
ATOM 5107 C C . ASP A 1 643 ? 138.715 91.849 109.697 1.00 71.43 643 ASP A C 1
ATOM 5108 O O . ASP A 1 643 ? 139.154 90.864 109.107 1.00 75.47 643 ASP A O 1
ATOM 5113 N N . ASP A 1 644 ? 139.329 93.045 109.698 1.00 66.34 644 ASP A N 1
ATOM 5114 C CA . ASP A 1 644 ? 140.712 93.255 109.301 1.00 59.84 644 ASP A CA 1
ATOM 5115 C C . ASP A 1 644 ? 141.556 93.220 110.570 1.00 59.49 644 ASP A C 1
ATOM 5116 O O . ASP A 1 644 ? 141.341 94.035 111.471 1.00 51.39 644 ASP A O 1
ATOM 5121 N N . TYR A 1 645 ? 142.521 92.293 110.614 1.00 58.88 645 TYR A N 1
ATOM 5122 C CA . TYR A 1 645 ? 143.278 92.012 111.823 1.00 59.33 645 TYR A CA 1
ATOM 5123 C C . TYR A 1 645 ? 144.004 93.275 112.286 1.00 53.04 645 TYR A C 1
ATOM 5124 O O . TYR A 1 645 ? 143.893 93.643 113.450 1.00 50.11 645 TYR A O 1
ATOM 5133 N N . GLU A 1 646 ? 144.724 93.951 111.387 1.00 52.24 646 GLU A N 1
ATOM 5134 C CA . GLU A 1 646 ? 145.464 95.147 111.765 1.00 53.59 646 GLU A CA 1
ATOM 5135 C C . GLU A 1 646 ? 144.523 96.177 112.390 1.00 46.47 646 GLU A C 1
ATOM 5136 O O . GLU A 1 646 ? 144.877 96.824 113.372 1.00 46.09 646 GLU A O 1
ATOM 5142 N N . ALA A 1 647 ? 143.331 96.349 111.826 1.00 38.31 647 ALA A N 1
ATOM 5143 C CA . ALA A 1 647 ? 142.460 97.394 112.315 1.00 30.57 647 ALA A CA 1
ATOM 5144 C C . ALA A 1 647 ? 142.018 97.063 113.739 1.00 33.71 647 ALA A C 1
ATOM 5145 O O . ALA A 1 647 ? 141.834 97.961 114.558 1.00 27.34 647 ALA A O 1
ATOM 5147 N N . LYS A 1 648 ? 141.836 95.766 114.024 1.00 37.95 648 LYS A N 1
ATOM 5148 C CA . LYS A 1 648 ? 141.473 95.330 115.360 1.00 34.24 648 LYS A CA 1
ATOM 5149 C C . LYS A 1 648 ? 142.625 95.614 116.322 1.00 35.66 648 LYS A C 1
ATOM 5150 O O . LYS A 1 648 ? 142.409 96.199 117.385 1.00 35.10 648 LYS A O 1
ATOM 5156 N N . GLN A 1 649 ? 143.843 95.232 115.926 1.00 30.48 649 GLN A N 1
ATOM 5157 C CA . GLN A 1 649 ? 145.009 95.495 116.739 1.00 28.45 649 GLN A CA 1
ATOM 5158 C C . GLN A 1 649 ? 145.102 96.990 117.037 1.00 29.16 649 GLN A C 1
ATOM 5159 O O . GLN A 1 649 ? 145.325 97.373 118.178 1.00 33.15 649 GLN A O 1
ATOM 5165 N N . GLN A 1 650 ? 144.936 97.831 116.016 1.00 34.13 650 GLN A N 1
ATOM 5166 C CA . GLN A 1 650 ? 145.053 99.270 116.170 1.00 34.24 650 GLN A CA 1
ATOM 5167 C C . GLN A 1 650 ? 144.056 99.763 117.215 1.00 25.66 650 GLN A C 1
ATOM 5168 O O . GLN A 1 650 ? 144.414 100.552 118.079 1.00 30.80 650 GLN A O 1
ATOM 5174 N N . PHE A 1 651 ? 142.817 99.281 117.160 1.00 24.13 651 PHE A N 1
ATOM 5175 C CA . PHE A 1 651 ? 141.796 99.712 118.099 1.00 23.82 651 PHE A CA 1
ATOM 5176 C C . PHE A 1 651 ? 142.154 99.312 119.528 1.00 27.89 651 PHE A C 1
ATOM 5177 O O . PHE A 1 651 ? 142.011 100.122 120.438 1.00 31.66 651 PHE A O 1
ATOM 5185 N N . LYS A 1 652 ? 142.584 98.062 119.733 1.00 32.55 652 LYS A N 1
ATOM 5186 C CA . LYS A 1 652 ? 143.000 97.629 121.059 1.00 32.25 652 LYS A CA 1
ATOM 5187 C C . LYS A 1 652 ? 144.173 98.470 121.565 1.00 27.51 652 LYS A C 1
ATOM 5188 O O . LYS A 1 652 ? 144.182 98.859 122.727 1.00 31.74 652 LYS A O 1
ATOM 5194 N N . LEU A 1 653 ? 145.125 98.788 120.690 1.00 23.04 653 LEU A N 1
ATOM 5195 C CA . LEU A 1 653 ? 146.341 99.485 121.079 1.00 25.54 653 LEU A CA 1
ATOM 5196 C C . LEU A 1 653 ? 146.033 100.834 121.706 1.00 24.32 653 LEU A C 1
ATOM 5197 O O . LEU A 1 653 ? 146.740 101.277 122.607 1.00 29.71 653 LEU A O 1
ATOM 5202 N N . MET A 1 654 ? 144.990 101.498 121.213 1.00 25.45 654 MET A N 1
ATOM 5203 C CA . MET A 1 654 ? 144.618 102.791 121.753 1.00 17.58 654 MET A CA 1
ATOM 5204 C C . MET A 1 654 ? 144.448 102.701 123.260 1.00 20.56 654 MET A C 1
ATOM 5205 O O . MET A 1 654 ? 144.877 103.611 123.954 1.00 28.00 654 MET A O 1
ATOM 5210 N N . PHE A 1 655 ? 143.782 101.648 123.758 1.00 21.41 655 PHE A N 1
ATOM 5211 C CA . PHE A 1 655 ? 143.486 101.566 125.177 1.00 21.82 655 PHE A CA 1
ATOM 5212 C C . PHE A 1 655 ? 144.754 101.161 125.935 1.00 24.85 655 PHE A C 1
ATOM 5213 O O . PHE A 1 655 ? 144.909 101.547 127.084 1.00 25.54 655 PHE A O 1
ATOM 5221 N N . GLU A 1 656 ? 145.657 100.405 125.298 1.00 27.78 656 GLU A N 1
ATOM 5222 C CA . GLU A 1 656 ? 146.966 100.136 125.876 1.00 32.70 656 GLU A CA 1
ATOM 5223 C C . GLU A 1 656 ? 147.707 101.456 126.088 1.00 33.04 656 GLU A C 1
ATOM 5224 O O . GLU A 1 656 ? 148.238 101.667 127.170 1.00 38.88 656 GLU A O 1
ATOM 5230 N N . LYS A 1 657 ? 147.715 102.356 125.096 1.00 33.07 657 LYS A N 1
ATOM 5231 C CA . LYS A 1 657 ? 148.478 103.596 125.200 1.00 34.00 657 LYS A CA 1
ATOM 5232 C C . LYS A 1 657 ? 147.862 104.543 126.224 1.00 29.98 657 LYS A C 1
ATOM 5233 O O . LYS A 1 657 ? 148.590 105.301 126.854 1.00 40.13 657 LYS A O 1
ATOM 5239 N N . ALA A 1 658 ? 146.537 104.510 126.386 1.00 27.34 658 ALA A N 1
ATOM 5240 C CA . ALA A 1 658 ? 145.887 105.263 127.443 1.00 25.50 658 ALA A CA 1
ATOM 5241 C C . ALA A 1 658 ? 146.113 104.608 128.813 1.00 25.76 658 ALA A C 1
ATOM 5242 O O . ALA A 1 658 ? 145.669 105.147 129.827 1.00 22.42 658 ALA A O 1
ATOM 5244 N N . ARG A 1 659 ? 146.844 103.484 128.852 1.00 30.56 659 ARG A N 1
ATOM 5245 C CA . ARG A 1 659 ? 147.200 102.801 130.085 1.00 32.22 659 ARG A CA 1
ATOM 5246 C C . ARG A 1 659 ? 145.938 102.372 130.840 1.00 27.05 659 ARG A C 1
ATOM 5247 O O . ARG A 1 659 ? 145.825 102.624 132.036 1.00 40.09 659 ARG A O 1
ATOM 5255 N N . LEU A 1 660 ? 144.959 101.803 130.132 1.00 25.99 660 LEU A N 1
ATOM 5256 C CA . LEU A 1 660 ? 143.714 101.323 130.721 1.00 26.71 660 LEU A CA 1
ATOM 5257 C C . LEU A 1 660 ? 143.724 99.803 130.773 1.00 28.17 660 LEU A C 1
ATOM 5258 O O . LEU A 1 660 ? 143.076 99.222 131.633 1.00 34.79 660 LEU A O 1
ATOM 5263 N N . ILE A 1 661 ? 144.411 99.187 129.809 1.00 28.30 661 ILE A N 1
ATOM 5264 C CA . ILE A 1 661 ? 144.608 97.754 129.728 1.00 28.11 661 ILE A CA 1
ATOM 5265 C C . ILE A 1 661 ? 146.098 97.577 129.535 1.00 30.00 661 ILE A C 1
ATOM 5266 O O . ILE A 1 661 ? 146.777 98.531 129.175 1.00 38.26 661 ILE A O 1
ATOM 5271 N N . GLY A 1 662 ? 146.597 96.375 129.780 1.00 39.31 662 GLY A N 1
ATOM 5272 C CA . GLY A 1 662 ? 147.977 96.069 129.474 1.00 44.60 662 GLY A CA 1
ATOM 5273 C C . GLY A 1 662 ? 148.742 95.689 130.727 1.00 51.10 662 GLY A C 1
ATOM 5274 O O . GLY A 1 662 ? 148.339 96.052 131.829 1.00 48.49 662 GLY A O 1
ATOM 5275 N N . LYS A 1 663 ? 149.804 94.900 130.516 1.00 67.84 663 LYS A N 1
ATOM 5276 C CA . LYS A 1 663 ? 150.731 94.517 131.571 1.00 78.02 663 LYS A CA 1
ATOM 5277 C C . LYS A 1 663 ? 151.583 95.735 131.925 1.00 77.62 663 LYS A C 1
ATOM 5278 O O . LYS A 1 663 ? 151.891 96.554 131.058 1.00 76.23 663 LYS A O 1
ATOM 5284 N N . GLY A 1 664 ? 151.899 95.871 133.220 1.00 79.82 664 GLY A N 1
ATOM 5285 C CA . GLY A 1 664 ? 152.722 96.967 133.705 1.00 83.84 664 GLY A CA 1
ATOM 5286 C C . GLY A 1 664 ? 151.931 98.255 133.940 1.00 84.19 664 GLY A C 1
ATOM 5287 O O . GLY A 1 664 ? 152.503 99.238 134.418 1.00 87.64 664 GLY A O 1
ATOM 5288 N N . THR A 1 665 ? 150.631 98.255 133.606 1.00 77.02 665 THR A N 1
ATOM 5289 C CA . THR A 1 665 ? 149.748 99.346 133.975 1.00 70.16 665 THR A CA 1
ATOM 5290 C C . THR A 1 665 ? 149.561 99.280 135.486 1.00 66.16 665 THR A C 1
ATOM 5291 O O . THR A 1 665 ? 149.501 98.186 136.044 1.00 70.23 665 THR A O 1
ATOM 5295 N N . THR A 1 666 ? 149.479 100.454 136.124 1.00 62.58 666 THR A N 1
ATOM 5296 C CA . THR A 1 666 ? 149.356 100.554 137.571 1.00 58.71 666 THR A CA 1
ATOM 5297 C C . THR A 1 666 ? 147.940 100.971 137.965 1.00 48.50 666 THR A C 1
ATOM 5298 O O . THR A 1 666 ? 147.496 100.592 139.043 1.00 53.96 666 THR A O 1
ATOM 5302 N N . GLU A 1 667 ? 147.243 101.749 137.124 1.00 43.86 667 GLU A N 1
ATOM 5303 C CA . GLU A 1 667 ? 145.873 102.158 137.398 1.00 43.26 667 GLU A CA 1
ATOM 5304 C C . GLU A 1 667 ? 144.931 101.613 136.320 1.00 33.56 667 GLU A C 1
ATOM 5305 O O . GLU A 1 667 ? 144.249 102.393 135.665 1.00 39.29 667 GLU A O 1
ATOM 5311 N N . PRO A 1 668 ? 144.817 100.289 136.072 1.00 27.16 668 PRO A N 1
ATOM 5312 C CA . PRO A 1 668 ? 144.009 99.822 134.953 1.00 26.41 668 PRO A CA 1
ATOM 5313 C C . PRO A 1 668 ? 142.523 100.008 135.201 1.00 25.18 668 PRO A C 1
ATOM 5314 O O . PRO A 1 668 ? 142.102 100.068 136.359 1.00 32.54 668 PRO A O 1
ATOM 5318 N N . HIS A 1 669 ? 141.751 100.123 134.123 1.00 23.39 669 HIS A N 1
ATOM 5319 C CA . HIS A 1 669 ? 140.299 100.030 134.204 1.00 23.08 669 HIS A CA 1
ATOM 5320 C C . HIS A 1 669 ? 139.966 98.662 134.792 1.00 18.29 669 HIS A C 1
ATOM 5321 O O . HIS A 1 669 ? 140.574 97.686 134.384 1.00 29.33 669 HIS A O 1
ATOM 5328 N N . PRO A 1 670 ? 139.016 98.510 135.742 1.00 26.29 670 PRO A N 1
ATOM 5329 C CA . PRO A 1 670 ? 138.793 97.224 136.391 1.00 26.86 670 PRO A CA 1
ATOM 5330 C C . PRO A 1 670 ? 138.338 96.074 135.495 1.00 30.48 670 PRO A C 1
ATOM 5331 O O . PRO A 1 670 ? 138.670 94.940 135.822 1.00 40.68 670 PRO A O 1
ATOM 5335 N N . PHE A 1 671 ? 137.543 96.329 134.433 1.00 30.55 671 PHE A N 1
ATOM 5336 C CA . PHE A 1 671 ? 136.998 95.232 133.636 1.00 27.41 671 PHE A CA 1
ATOM 5337 C C . PHE A 1 671 ? 137.192 95.372 132.123 1.00 23.00 671 PHE A C 1
ATOM 5338 O O . PHE A 1 671 ? 136.888 94.418 131.417 1.00 28.78 671 PHE A O 1
ATOM 5346 N N . LEU A 1 672 ? 137.747 96.476 131.612 1.00 26.15 672 LEU A N 1
ATOM 5347 C CA . LEU A 1 672 ? 137.862 96.696 130.167 1.00 22.89 672 LEU A CA 1
ATOM 5348 C C . LEU A 1 672 ? 138.687 95.606 129.500 1.00 18.06 672 LEU A C 1
ATOM 5349 O O . LEU A 1 672 ? 138.380 95.233 128.390 1.00 29.72 672 LEU A O 1
ATOM 5354 N N . TYR A 1 673 ? 139.720 95.098 130.171 1.00 23.59 673 TYR A N 1
ATOM 5355 C CA . TYR A 1 673 ? 140.596 94.103 129.586 1.00 25.46 673 TYR A CA 1
ATOM 5356 C C . TYR A 1 673 ? 139.858 92.803 129.278 1.00 28.48 673 TYR A C 1
ATOM 5357 O O . TYR A 1 673 ? 140.323 92.029 128.450 1.00 40.14 673 TYR A O 1
ATOM 5366 N N . LYS A 1 674 ? 138.755 92.532 129.969 1.00 32.01 674 LYS A N 1
ATOM 5367 C CA . LYS A 1 674 ? 137.972 91.341 129.692 1.00 32.97 674 LYS A CA 1
ATOM 5368 C C . LYS A 1 674 ? 137.296 91.487 128.333 1.00 34.59 674 LYS A C 1
ATOM 5369 O O . LYS A 1 674 ? 137.211 90.510 127.591 1.00 41.05 674 LYS A O 1
ATOM 5375 N N . VAL A 1 675 ? 136.880 92.712 127.992 1.00 29.57 675 VAL A N 1
ATOM 5376 C CA . VAL A 1 675 ? 136.304 92.997 126.688 1.00 24.53 675 VAL A CA 1
ATOM 5377 C C . VAL A 1 675 ? 137.243 92.515 125.576 1.00 33.15 675 VAL A C 1
ATOM 5378 O O . VAL A 1 675 ? 136.747 92.106 124.527 1.00 38.00 675 VAL A O 1
ATOM 5382 N N . PHE A 1 676 ? 138.572 92.552 125.774 1.00 34.45 676 PHE A N 1
ATOM 5383 C CA . PHE A 1 676 ? 139.498 92.186 124.705 1.00 33.11 676 PHE A CA 1
ATOM 5384 C C . PHE A 1 676 ? 140.064 90.781 124.892 1.00 36.36 676 PHE A C 1
ATOM 5385 O O . PHE A 1 676 ? 140.859 90.355 124.058 1.00 45.37 676 PHE A O 1
ATOM 5393 N N . ALA A 1 677 ? 139.706 90.075 125.975 1.00 42.79 677 ALA A N 1
ATOM 5394 C CA . ALA A 1 677 ? 140.120 88.688 126.165 1.00 48.70 677 ALA A CA 1
ATOM 5395 C C . ALA A 1 677 ? 139.466 87.801 125.108 1.00 56.35 677 ALA A C 1
ATOM 5396 O O . ALA A 1 677 ? 138.341 88.081 124.692 1.00 60.42 677 ALA A O 1
ATOM 5398 N N . ARG A 1 678 ? 140.172 86.754 124.662 1.00 63.85 678 ARG A N 1
ATOM 5399 C CA . ARG A 1 678 ? 139.668 85.814 123.661 1.00 71.12 678 ARG A CA 1
ATOM 5400 C C . ARG A 1 678 ? 139.723 86.433 122.259 1.00 65.70 678 ARG A C 1
ATOM 5401 O O . ARG A 1 678 ? 140.364 85.857 121.383 1.00 69.45 678 ARG A O 1
ATOM 5409 N N . SER A 1 679 ? 139.054 87.577 122.033 1.00 57.04 679 SER A N 1
ATOM 5410 C CA . SER A 1 679 ? 138.996 88.195 120.716 1.00 52.65 679 SER A CA 1
ATOM 5411 C C . SER A 1 679 ? 138.725 89.692 120.820 1.00 45.94 679 SER A C 1
ATOM 5412 O O . SER A 1 679 ? 138.067 90.129 121.753 1.00 48.44 679 SER A O 1
ATOM 5415 N N . ILE A 1 680 ? 139.191 90.460 119.829 1.00 38.49 680 ILE A N 1
ATOM 5416 C CA . ILE A 1 680 ? 138.925 91.887 119.772 1.00 32.89 680 ILE A CA 1
ATOM 5417 C C . ILE A 1 680 ? 137.569 92.082 119.096 1.00 32.52 680 ILE A C 1
ATOM 5418 O O . ILE A 1 680 ? 137.349 91.523 118.025 1.00 39.60 680 ILE A O 1
ATOM 5423 N N . PRO A 1 681 ? 136.620 92.871 119.655 1.00 33.17 681 PRO A N 1
ATOM 5424 C CA . PRO A 1 681 ? 135.379 93.173 118.950 1.00 31.65 681 PRO A CA 1
ATOM 5425 C C . PRO A 1 681 ? 135.599 93.850 117.598 1.00 35.05 681 PRO A C 1
ATOM 5426 O O . PRO A 1 681 ? 136.529 94.646 117.438 1.00 29.21 681 PRO A O 1
ATOM 5430 N N . ALA A 1 682 ? 134.721 93.554 116.633 1.00 33.36 682 ALA A N 1
ATOM 5431 C CA . ALA A 1 682 ? 134.980 93.898 115.244 1.00 30.41 682 ALA A CA 1
ATOM 5432 C C . ALA A 1 682 ? 134.576 95.340 114.929 1.00 29.33 682 ALA A C 1
ATOM 5433 O O . ALA A 1 682 ? 135.114 95.922 113.979 1.00 29.53 682 ALA A O 1
ATOM 5435 N N . ASN A 1 683 ? 133.618 95.897 115.682 1.00 19.71 683 ASN A N 1
ATOM 5436 C CA . ASN A 1 683 ? 133.134 97.243 115.432 1.00 22.53 683 ASN A CA 1
ATOM 5437 C C . ASN A 1 683 ? 132.578 97.880 116.717 1.00 24.74 683 ASN A C 1
ATOM 5438 O O . ASN A 1 683 ? 132.504 97.233 117.760 1.00 21.92 683 ASN A O 1
ATOM 5443 N N . ALA A 1 684 ? 132.160 99.148 116.624 1.00 14.53 684 ALA A N 1
ATOM 5444 C CA . ALA A 1 684 ? 131.681 99.863 117.781 1.00 12.13 684 ALA A CA 1
ATOM 5445 C C . ALA A 1 684 ? 130.505 99.142 118.409 1.00 16.10 684 ALA A C 1
ATOM 5446 O O . ALA A 1 684 ? 130.403 99.166 119.635 1.00 27.63 684 ALA A O 1
ATOM 5448 N N . VAL A 1 685 ? 129.625 98.541 117.600 1.00 23.54 685 VAL A N 1
ATOM 5449 C CA . VAL A 1 685 ? 128.390 97.939 118.099 1.00 23.20 685 VAL A CA 1
ATOM 5450 C C . VAL A 1 685 ? 128.757 96.662 118.867 1.00 19.25 685 VAL A C 1
ATOM 5451 O O . VAL A 1 685 ? 128.306 96.474 119.983 1.00 17.95 685 VAL A O 1
ATOM 5455 N N . GLU A 1 686 ? 129.616 95.809 118.307 1.00 17.04 686 GLU A N 1
ATOM 5456 C CA . GLU A 1 686 ? 130.123 94.690 119.079 1.00 26.43 686 GLU A CA 1
ATOM 5457 C C . GLU A 1 686 ? 130.771 95.179 120.378 1.00 24.10 686 GLU A C 1
ATOM 5458 O O . GLU A 1 686 ? 130.606 94.544 121.410 1.00 24.20 686 GLU A O 1
ATOM 5464 N N . PHE A 1 687 ? 131.532 96.279 120.330 1.00 27.32 687 PHE A N 1
ATOM 5465 C CA . PHE A 1 687 ? 132.287 96.742 121.485 1.00 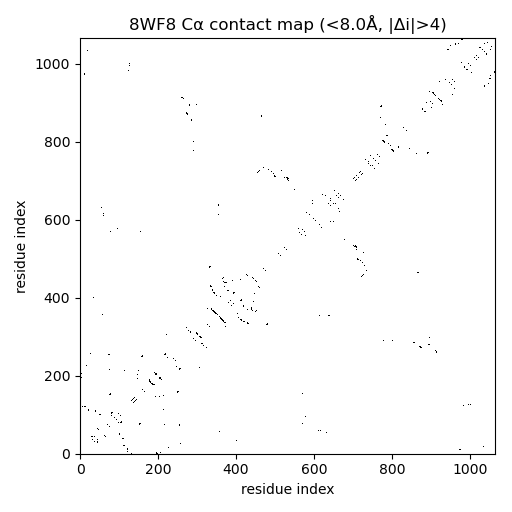22.36 687 PHE A CA 1
ATOM 5466 C C . PHE A 1 687 ? 131.334 97.197 122.589 1.00 17.72 687 PHE A C 1
ATOM 5467 O O . PHE A 1 687 ? 131.538 96.844 123.743 1.00 18.69 687 PHE A O 1
ATOM 5475 N N . TYR A 1 688 ? 130.273 97.913 122.242 1.00 16.90 688 TYR A N 1
ATOM 5476 C CA . TYR A 1 688 ? 129.303 98.351 123.234 1.00 18.87 688 TYR A CA 1
ATOM 5477 C C . TYR A 1 688 ? 128.636 97.154 123.919 1.00 20.88 688 TYR A C 1
ATOM 5478 O O . TYR A 1 688 ? 128.481 97.149 125.139 1.00 21.15 688 TYR A O 1
ATOM 5487 N N . GLU A 1 689 ? 128.237 96.140 123.146 1.00 20.16 689 GLU A N 1
ATOM 5488 C CA . GLU A 1 689 ? 127.607 94.974 123.724 1.00 22.73 689 GLU A CA 1
ATOM 5489 C C . GLU A 1 689 ? 128.565 94.297 124.707 1.00 20.75 689 GLU A C 1
ATOM 5490 O O . GLU A 1 689 ? 128.164 93.998 125.832 1.00 22.07 689 GLU A O 1
ATOM 5496 N N . ARG A 1 690 ? 129.803 94.031 124.289 1.00 16.15 690 ARG A N 1
ATOM 5497 C CA . ARG A 1 690 ? 130.731 93.311 125.138 1.00 22.67 690 ARG A CA 1
ATOM 5498 C C . ARG A 1 690 ? 131.085 94.131 126.373 1.00 25.35 690 ARG A C 1
ATOM 5499 O O . ARG A 1 690 ? 131.252 93.575 127.458 1.00 24.11 690 ARG A O 1
ATOM 5507 N N . TYR A 1 691 ? 131.212 95.447 126.185 1.00 20.92 691 TYR A N 1
ATOM 5508 C CA . TYR A 1 691 ? 131.474 96.342 127.287 1.00 18.36 691 TYR A CA 1
ATOM 5509 C C . TYR A 1 691 ? 130.376 96.199 128.330 1.00 16.98 691 TYR A C 1
ATOM 5510 O O . TYR A 1 691 ? 130.713 96.136 129.507 1.00 24.88 691 TYR A O 1
ATOM 5519 N N . LEU A 1 692 ? 129.097 96.181 127.924 1.00 21.19 692 LEU A N 1
ATOM 5520 C CA . LEU A 1 692 ? 127.986 96.139 128.879 1.00 26.15 692 LEU A CA 1
ATOM 5521 C C . LEU A 1 692 ? 127.895 94.782 129.600 1.00 21.56 692 LEU A C 1
ATOM 5522 O O . LEU A 1 692 ? 127.501 94.726 130.754 1.00 28.73 692 LEU A O 1
ATOM 5527 N N . ILE A 1 693 ? 128.233 93.693 128.926 1.00 20.57 693 ILE A N 1
ATOM 5528 C CA . ILE A 1 693 ? 128.217 92.376 129.537 1.00 26.44 693 ILE A CA 1
ATOM 5529 C C . ILE A 1 693 ? 129.300 92.326 130.602 1.00 30.46 693 ILE A C 1
ATOM 5530 O O . ILE A 1 693 ? 129.052 91.857 131.714 1.00 31.69 693 ILE A O 1
ATOM 5535 N N . GLU A 1 694 ? 130.507 92.773 130.236 1.00 30.90 694 GLU A N 1
ATOM 5536 C CA . GLU A 1 694 ? 131.610 92.805 131.177 1.00 28.47 694 GLU A CA 1
ATOM 5537 C C . GLU A 1 694 ? 131.308 93.742 132.354 1.00 24.19 694 GLU A C 1
ATOM 5538 O O . GLU A 1 694 ? 131.692 93.443 133.483 1.00 24.07 694 GLU A O 1
ATOM 5544 N N . ARG A 1 695 ? 130.624 94.854 132.097 1.00 18.38 695 ARG A N 1
ATOM 5545 C CA . ARG A 1 695 ? 130.254 95.746 133.177 1.00 20.22 695 ARG A CA 1
ATOM 5546 C C . ARG A 1 695 ? 129.318 95.032 134.134 1.00 23.45 695 ARG A C 1
ATOM 5547 O O . ARG A 1 695 ? 129.498 95.159 135.339 1.00 28.98 695 ARG A O 1
ATOM 5555 N N . LYS A 1 696 ? 128.350 94.276 133.588 1.00 31.49 696 LYS A N 1
ATOM 5556 C CA . LYS A 1 696 ? 127.375 93.533 134.379 1.00 29.00 696 LYS A CA 1
ATOM 5557 C C . LYS A 1 696 ? 128.076 92.499 135.265 1.00 20.47 696 LYS A C 1
ATOM 5558 O O . LYS A 1 696 ? 127.702 92.344 136.419 1.00 30.44 696 LYS A O 1
ATOM 5564 N N . PHE A 1 697 ? 129.100 91.820 134.762 1.00 23.64 697 PHE A N 1
ATOM 5565 C CA . PHE A 1 697 ? 129.767 90.787 135.543 1.00 30.31 697 PHE A CA 1
ATOM 5566 C C . PHE A 1 697 ? 130.594 91.412 136.660 1.00 30.66 697 PHE A C 1
ATOM 5567 O O . PHE A 1 697 ? 130.693 90.842 137.740 1.00 40.04 697 PHE A O 1
ATOM 5575 N N . TYR A 1 698 ? 131.202 92.569 136.389 1.00 29.36 698 TYR A N 1
ATOM 5576 C CA . TYR A 1 698 ? 132.005 93.266 137.375 1.00 24.70 698 TYR A CA 1
ATOM 5577 C C . TYR A 1 698 ? 131.109 93.703 138.533 1.00 32.49 698 TYR A C 1
ATOM 5578 O O . TYR A 1 698 ? 131.450 93.455 139.690 1.00 40.04 698 TYR A O 1
ATOM 5587 N N . LEU A 1 699 ? 129.990 94.362 138.214 1.00 25.48 699 LEU A N 1
ATOM 5588 C CA . LEU A 1 699 ? 129.096 94.885 139.228 1.00 32.04 699 LEU A CA 1
ATOM 5589 C C . LEU A 1 699 ? 128.383 93.753 139.978 1.00 38.27 699 LEU A C 1
ATOM 5590 O O . LEU A 1 699 ? 128.043 93.926 141.143 1.00 40.65 699 LEU A O 1
ATOM 5595 N N . THR A 1 700 ? 128.116 92.613 139.324 1.00 41.38 700 THR A N 1
ATOM 5596 C CA . THR A 1 700 ? 127.490 91.488 140.009 1.00 42.37 700 THR A CA 1
ATOM 5597 C C . THR A 1 700 ? 128.463 90.978 141.069 1.00 41.91 700 THR A C 1
ATOM 5598 O O . THR A 1 700 ? 128.079 90.801 142.217 1.00 46.58 700 THR A O 1
ATOM 5602 N N . GLY A 1 701 ? 129.716 90.751 140.669 1.00 38.37 701 GLY A N 1
ATOM 5603 C CA . GLY A 1 701 ? 130.768 90.394 141.596 1.00 40.55 701 GLY A CA 1
ATOM 5604 C C . GLY A 1 701 ? 130.799 91.315 142.810 1.00 44.12 701 GLY A C 1
ATOM 5605 O O . GLY A 1 701 ? 130.841 90.824 143.936 1.00 53.16 701 GLY A O 1
ATOM 5606 N N . LEU A 1 702 ? 130.749 92.636 142.576 1.00 41.66 702 LEU A N 1
ATOM 5607 C CA . LEU A 1 702 ? 130.823 93.610 143.654 1.00 35.97 702 LEU A CA 1
ATOM 5608 C C . LEU A 1 702 ? 129.615 93.434 144.571 1.00 34.89 702 LEU A C 1
ATOM 5609 O O . LEU A 1 702 ? 129.814 93.332 145.776 1.00 43.94 702 LEU A O 1
ATOM 5614 N N . SER A 1 703 ? 128.397 93.392 144.003 1.00 36.66 703 SER A N 1
ATOM 5615 C CA . SER A 1 703 ? 127.172 93.144 144.757 1.00 41.29 703 SER A CA 1
ATOM 5616 C C . SER A 1 703 ? 127.281 91.889 145.628 1.00 43.70 703 SER A C 1
ATOM 5617 O O . SER A 1 703 ? 126.880 91.914 146.785 1.00 52.93 703 SER A O 1
ATOM 5620 N N . ASN A 1 704 ? 127.828 90.806 145.076 1.00 44.75 704 ASN A N 1
ATOM 5621 C CA . ASN A 1 704 ? 127.956 89.559 145.805 1.00 47.20 704 ASN A CA 1
ATOM 5622 C C . ASN A 1 704 ? 128.946 89.701 146.957 1.00 52.25 704 ASN A C 1
ATOM 5623 O O . ASN A 1 704 ? 128.753 89.042 147.973 1.00 58.98 704 ASN A O 1
ATOM 5628 N N . GLU A 1 705 ? 130.014 90.501 146.795 1.00 55.56 705 GLU A N 1
ATOM 5629 C CA . GLU A 1 705 ? 130.975 90.719 147.872 1.00 58.96 705 GLU A CA 1
ATOM 5630 C C . GLU A 1 705 ? 130.359 91.604 148.961 1.00 60.91 705 GLU A C 1
ATOM 5631 O O . GLU A 1 705 ? 130.581 91.368 150.147 1.00 67.69 705 GLU A O 1
ATOM 5637 N N . ILE A 1 706 ? 129.583 92.614 148.551 1.00 57.32 706 ILE A N 1
ATOM 5638 C CA . ILE A 1 706 ? 128.858 93.463 149.482 1.00 58.46 706 ILE A CA 1
ATOM 5639 C C . ILE A 1 706 ? 127.904 92.593 150.306 1.00 65.22 706 ILE A C 1
ATOM 5640 O O . ILE A 1 706 ? 127.803 92.789 151.516 1.00 73.07 706 ILE A O 1
ATOM 5645 N N . LYS A 1 707 ? 127.231 91.624 149.663 1.00 66.56 707 LYS A N 1
ATOM 5646 C CA . LYS A 1 707 ? 126.262 90.761 150.331 1.00 69.53 707 LYS A CA 1
ATOM 5647 C C . LYS A 1 707 ? 126.935 89.842 151.350 1.00 72.03 707 LYS A C 1
ATOM 5648 O O . LYS A 1 707 ? 126.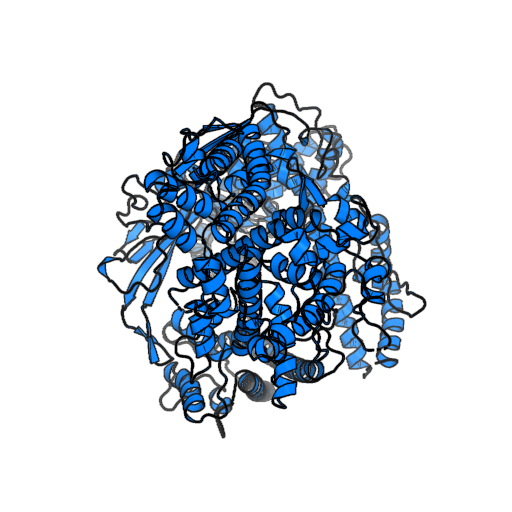288 89.462 152.324 1.00 76.91 707 LYS A O 1
ATOM 5654 N N . LYS A 1 708 ? 128.217 89.502 151.145 1.00 72.01 708 LYS A N 1
ATOM 5655 C CA . LYS A 1 708 ? 128.970 88.734 152.128 1.00 76.42 708 LYS A CA 1
ATOM 5656 C C . LYS A 1 708 ? 129.485 89.639 153.251 1.00 78.66 708 LYS A C 1
ATOM 5657 O O . LYS A 1 708 ? 130.236 89.176 154.111 1.00 82.70 708 LYS A O 1
ATOM 5663 N N . GLY A 1 709 ? 129.113 90.929 153.239 1.00 78.10 709 GLY A N 1
ATOM 5664 C CA . GLY A 1 709 ? 129.542 91.872 154.258 1.00 79.35 709 GLY A CA 1
ATOM 5665 C C . GLY A 1 709 ? 130.969 92.377 154.041 1.00 79.30 709 GLY A C 1
ATOM 5666 O O . GLY A 1 709 ? 131.478 93.107 154.891 1.00 82.89 709 GLY A O 1
ATOM 5667 N N . ASN A 1 710 ? 131.596 92.031 152.905 1.00 76.82 710 ASN A N 1
ATOM 5668 C CA . ASN A 1 710 ? 132.961 92.456 152.627 1.00 79.65 710 ASN A CA 1
ATOM 5669 C C . ASN A 1 710 ? 132.960 93.927 152.219 1.00 77.48 710 ASN A C 1
ATOM 5670 O O . ASN A 1 710 ? 131.919 94.478 151.866 1.00 77.27 710 ASN A O 1
ATOM 5675 N N . ARG A 1 711 ? 134.136 94.556 152.299 1.00 78.87 711 ARG A N 1
ATOM 5676 C CA . ARG A 1 711 ? 134.307 95.929 151.853 1.00 81.16 711 ARG A CA 1
ATOM 5677 C C . ARG A 1 711 ? 134.788 95.899 150.403 1.00 77.05 711 ARG A C 1
ATOM 5678 O O . ARG A 1 711 ? 135.741 95.191 150.080 1.00 77.58 711 ARG A O 1
ATOM 5686 N N . VAL A 1 712 ? 134.109 96.673 149.546 1.00 69.50 712 VAL A N 1
ATOM 5687 C CA . VAL A 1 712 ? 134.487 96.804 148.151 1.00 66.05 712 VAL A CA 1
ATOM 5688 C C . VAL A 1 712 ? 134.863 98.260 147.891 1.00 66.91 712 VAL A C 1
ATOM 5689 O O . VAL A 1 712 ? 134.416 99.150 148.612 1.00 71.30 712 VAL A O 1
ATOM 5693 N N . ASP A 1 713 ? 135.666 98.485 146.844 1.00 67.55 713 ASP A N 1
ATOM 5694 C CA . ASP A 1 713 ? 135.990 99.824 146.383 1.00 67.89 713 ASP A CA 1
ATOM 5695 C C . ASP A 1 713 ? 135.693 99.938 144.890 1.00 58.58 713 ASP A C 1
ATOM 5696 O O . ASP A 1 713 ? 135.922 98.997 144.141 1.00 60.15 713 ASP A O 1
ATOM 5701 N N . VAL A 1 714 ? 135.161 101.096 144.481 1.00 52.34 714 VAL A N 1
ATOM 5702 C CA . VAL A 1 714 ? 135.034 101.430 143.076 1.00 48.25 714 VAL A CA 1
ATOM 5703 C C . VAL A 1 714 ? 135.946 102.620 142.773 1.00 45.06 714 VAL A C 1
ATOM 5704 O O . VAL A 1 714 ? 136.075 103.515 143.599 1.00 43.98 714 VAL A O 1
ATOM 5708 N N . PRO A 1 715 ? 136.571 102.703 141.569 1.00 43.97 715 PRO A N 1
ATOM 5709 C CA . PRO A 1 715 ? 137.418 103.835 141.208 1.00 40.25 715 PRO A CA 1
ATOM 5710 C C . PRO A 1 715 ? 136.878 105.232 141.512 1.00 34.62 715 PRO A C 1
ATOM 5711 O O . PRO A 1 715 ? 137.656 106.114 141.873 1.00 41.55 715 PRO A O 1
ATOM 5715 N N . PHE A 1 716 ? 135.574 105.442 141.343 1.00 32.98 716 PHE A N 1
ATOM 5716 C CA . PHE A 1 716 ? 135.022 106.788 141.288 1.00 36.44 716 PHE A CA 1
ATOM 5717 C C . PHE A 1 716 ? 134.388 107.161 142.622 1.00 34.69 716 PHE A C 1
ATOM 5718 O O . PHE A 1 716 ? 133.724 108.190 142.692 1.00 40.45 716 PHE A O 1
ATOM 5726 N N . ILE A 1 717 ? 134.542 106.319 143.651 1.00 34.91 717 ILE A N 1
ATOM 5727 C CA . ILE A 1 717 ? 134.193 106.716 145.005 1.00 36.11 717 ILE A CA 1
ATOM 5728 C C . ILE A 1 717 ? 135.488 106.670 145.810 1.00 29.49 717 ILE A C 1
ATOM 5729 O O . ILE A 1 717 ? 136.239 105.709 145.725 1.00 41.08 717 ILE A O 1
ATOM 5734 N N . ARG A 1 718 ? 135.767 107.765 146.517 1.00 36.05 718 ARG A N 1
ATOM 5735 C CA . ARG A 1 718 ? 137.061 108.030 147.119 1.00 35.86 718 ARG A CA 1
ATOM 5736 C C . ARG A 1 718 ? 136.846 108.455 148.560 1.00 34.77 718 ARG A C 1
ATOM 5737 O O . ARG A 1 718 ? 136.266 109.504 148.815 1.00 34.93 718 ARG A O 1
ATOM 5745 N N . ARG A 1 719 ? 137.329 107.627 149.483 1.00 40.44 719 ARG A N 1
ATOM 5746 C CA . ARG A 1 719 ? 136.939 107.720 150.877 1.00 41.95 719 ARG A CA 1
ATOM 5747 C C . ARG A 1 719 ? 137.512 108.983 151.524 1.00 42.27 719 ARG A C 1
ATOM 5748 O O . ARG A 1 719 ? 136.911 109.494 152.465 1.00 52.19 719 ARG A O 1
ATOM 5756 N N . ASP A 1 720 ? 138.614 109.522 150.985 1.00 41.78 720 ASP A N 1
ATOM 5757 C CA . ASP A 1 720 ? 139.280 110.683 151.553 1.00 46.90 720 ASP A CA 1
ATOM 5758 C C . ASP A 1 720 ? 138.597 112.012 151.211 1.00 43.15 720 ASP A C 1
ATOM 5759 O O . ASP A 1 720 ? 138.980 113.033 151.784 1.00 51.70 720 ASP A O 1
ATOM 5764 N N . GLN A 1 721 ? 137.586 112.038 150.333 1.00 33.63 721 GLN A N 1
ATOM 5765 C CA . GLN A 1 721 ? 136.851 113.272 150.071 1.00 28.31 721 GLN A CA 1
ATOM 5766 C C . GLN A 1 721 ? 136.035 113.732 151.291 1.00 31.67 721 GLN A C 1
ATOM 5767 O O . GLN A 1 721 ? 135.400 112.916 151.948 1.00 38.14 721 GLN A O 1
ATOM 5773 N N . ASN A 1 722 ? 136.020 115.056 151.543 1.00 29.37 722 ASN A N 1
ATOM 5774 C CA . ASN A 1 722 ? 135.306 115.693 152.643 1.00 28.45 722 ASN A CA 1
ATOM 5775 C C . ASN A 1 722 ? 133.832 115.316 152.754 1.00 25.02 722 ASN A C 1
ATOM 5776 O O . ASN A 1 722 ? 133.293 115.305 153.849 1.00 33.40 722 ASN A O 1
ATOM 5781 N N . LYS A 1 723 ? 133.161 115.115 151.620 1.00 31.70 723 LYS A N 1
ATOM 5782 C CA . LYS A 1 723 ? 131.826 114.539 151.557 1.00 30.76 723 LYS A CA 1
ATOM 5783 C C . LYS A 1 723 ? 131.611 113.520 152.683 1.00 33.39 723 LYS A C 1
ATOM 5784 O O . LYS A 1 723 ? 130.552 113.498 153.296 1.00 37.07 723 LYS A O 1
ATOM 5790 N N . TRP A 1 724 ? 132.626 112.679 152.954 1.00 35.62 724 TRP A N 1
ATOM 5791 C CA . TRP A 1 724 ? 132.475 111.511 153.802 1.00 30.64 724 TRP A CA 1
ATOM 5792 C C . TRP A 1 724 ? 132.883 111.799 155.243 1.00 35.41 724 TRP A C 1
ATOM 5793 O O . TRP A 1 724 ? 132.669 110.937 156.097 1.00 43.59 724 TRP A O 1
ATOM 5804 N N . LYS A 1 725 ? 133.466 112.973 155.517 1.00 34.12 725 LYS A N 1
ATOM 5805 C CA . LYS A 1 725 ? 133.957 113.299 156.849 1.00 37.38 725 LYS A CA 1
ATOM 5806 C C . LYS A 1 725 ? 132.975 114.241 157.532 1.00 36.49 725 LYS A C 1
ATOM 5807 O O . LYS A 1 725 ? 132.140 114.839 156.863 1.00 44.78 725 LYS A O 1
ATOM 5813 N N . THR A 1 726 ? 133.105 114.393 158.856 1.00 38.24 726 THR A N 1
ATOM 5814 C CA . THR A 1 726 ? 132.328 115.359 159.615 1.00 35.55 726 THR A CA 1
ATOM 5815 C C . THR A 1 726 ? 132.793 116.768 159.254 1.00 38.35 726 THR A C 1
ATOM 5816 O O . THR A 1 726 ? 134.000 117.024 159.274 1.00 41.98 726 THR A O 1
ATOM 5820 N N . PRO A 1 727 ? 131.884 117.735 158.969 1.00 33.49 727 PRO A N 1
ATOM 5821 C CA . PRO A 1 727 ? 132.299 119.116 158.779 1.00 31.47 727 PRO A CA 1
ATOM 5822 C C . PRO A 1 727 ? 132.723 119.807 160.066 1.00 34.78 727 PRO A C 1
ATOM 5823 O O . PRO A 1 727 ? 132.095 119.580 161.092 1.00 40.56 727 PRO A O 1
ATOM 5827 N N . ALA A 1 728 ? 133.777 120.644 159.975 1.00 36.33 728 ALA A N 1
ATOM 5828 C CA . ALA A 1 728 ? 134.215 121.536 161.041 1.00 37.38 728 ALA A CA 1
ATOM 5829 C C . ALA A 1 728 ? 133.793 122.983 160.767 1.00 38.86 728 ALA A C 1
ATOM 5830 O O . ALA A 1 728 ? 133.796 123.407 159.619 1.00 41.16 728 ALA A O 1
ATOM 5832 N N . MET A 1 729 ? 133.489 123.754 161.831 1.00 42.95 729 MET A N 1
ATOM 5833 C CA . MET A 1 729 ? 133.048 125.143 161.720 1.00 39.53 729 MET A CA 1
ATOM 5834 C C . MET A 1 729 ? 134.106 125.977 161.005 1.00 41.11 729 MET A C 1
ATOM 5835 O O . MET A 1 729 ? 133.787 126.644 160.023 1.00 40.80 729 MET A O 1
ATOM 5840 N N . LYS A 1 730 ? 135.359 125.908 161.476 1.00 44.11 730 LYS A N 1
ATOM 5841 C CA . LYS A 1 730 ? 136.423 126.795 161.021 1.00 45.35 730 LYS A CA 1
ATOM 5842 C C . LYS A 1 730 ? 136.820 126.482 159.579 1.00 40.15 730 LYS A C 1
ATOM 5843 O O . LYS A 1 730 ? 137.090 127.392 158.798 1.00 42.73 730 LYS A O 1
ATOM 5849 N N . THR A 1 731 ? 136.848 125.203 159.214 1.00 42.21 731 THR A N 1
ATOM 5850 C CA . THR A 1 731 ? 137.250 124.818 157.869 1.00 41.97 731 THR A CA 1
ATOM 5851 C C . THR A 1 731 ? 136.165 125.231 156.884 1.00 37.66 731 THR A C 1
ATOM 5852 O O . THR A 1 731 ? 136.459 125.640 155.765 1.00 42.62 731 THR A O 1
ATOM 5856 N N . LEU A 1 732 ? 134.912 125.114 157.309 1.00 36.05 732 LEU A N 1
ATOM 5857 C CA . LEU A 1 732 ? 133.792 125.361 156.425 1.00 30.88 732 LEU A CA 1
ATOM 5858 C C . LEU A 1 732 ? 133.569 126.865 156.296 1.00 34.19 732 LEU A C 1
ATOM 5859 O O . LEU A 1 732 ? 133.279 127.349 155.203 1.00 37.32 732 LEU A O 1
ATOM 5864 N N . GLY A 1 733 ? 133.776 127.597 157.397 1.00 31.26 733 GLY A N 1
ATOM 5865 C CA . GLY A 1 733 ? 133.839 129.045 157.377 1.00 27.08 733 GLY A CA 1
ATOM 5866 C C . GLY A 1 733 ? 134.734 129.575 156.262 1.00 31.04 733 GLY A C 1
ATOM 5867 O O . GLY A 1 733 ? 134.326 130.472 155.523 1.00 33.44 733 GLY A O 1
ATOM 5868 N N . ARG A 1 734 ? 135.946 129.014 156.140 1.00 31.87 734 ARG A N 1
ATOM 5869 C CA . ARG A 1 734 ? 136.909 129.542 155.195 1.00 29.44 734 ARG A CA 1
ATOM 5870 C C . ARG A 1 734 ? 136.488 129.214 153.760 1.00 28.96 734 ARG A C 1
ATOM 5871 O O . ARG A 1 734 ? 136.621 130.063 152.885 1.00 34.50 734 ARG A O 1
ATOM 5879 N N . ILE A 1 735 ? 135.964 128.014 153.514 1.00 27.59 735 ILE A N 1
ATOM 5880 C CA . ILE A 1 735 ? 135.550 127.634 152.172 1.00 28.65 735 ILE A CA 1
ATOM 5881 C C . ILE A 1 735 ? 134.392 128.525 151.739 1.00 32.68 735 ILE A C 1
ATOM 5882 O O . ILE A 1 735 ? 134.334 128.945 150.580 1.00 29.79 735 ILE A O 1
ATOM 5887 N N . TYR A 1 736 ? 133.436 128.749 152.651 1.00 30.69 736 TYR A N 1
ATOM 5888 C CA . TYR A 1 736 ? 132.328 129.628 152.332 1.00 29.06 736 TYR A CA 1
ATOM 5889 C C . TYR A 1 736 ? 132.809 131.072 152.122 1.00 34.09 736 TYR A C 1
ATOM 5890 O O . TYR A 1 736 ? 132.271 131.728 151.239 1.00 35.94 736 TYR A O 1
ATOM 5899 N N . SER A 1 737 ? 133.779 131.595 152.899 1.00 32.28 737 SER A N 1
ATOM 5900 C CA . SER A 1 737 ? 134.179 132.989 152.707 1.00 35.62 737 SER A CA 1
ATOM 5901 C C . SER A 1 737 ? 135.112 133.143 151.507 1.00 34.91 737 SER A C 1
ATOM 5902 O O . SER A 1 737 ? 134.907 134.036 150.693 1.00 39.10 737 SER A O 1
ATOM 5905 N N . GLU A 1 738 ? 136.115 132.278 151.361 1.00 38.93 738 GLU A N 1
ATOM 5906 C CA . GLU A 1 738 ? 137.214 132.584 150.453 1.00 41.39 738 GLU A CA 1
ATOM 5907 C C . GLU A 1 738 ? 137.050 131.873 149.108 1.00 39.19 738 GLU A C 1
ATOM 5908 O O . GLU A 1 738 ? 137.396 132.449 148.081 1.00 47.75 738 GLU A O 1
ATOM 5914 N N . ASP A 1 739 ? 136.526 130.647 149.094 1.00 30.16 739 ASP A N 1
ATOM 5915 C CA . ASP A 1 739 ? 136.672 129.799 147.932 1.00 33.17 739 ASP A CA 1
ATOM 5916 C C . ASP A 1 739 ? 135.504 129.902 146.954 1.00 29.44 739 ASP A C 1
ATOM 5917 O O . ASP A 1 739 ? 135.696 129.634 145.771 1.00 33.60 739 ASP A O 1
ATOM 5922 N N . LEU A 1 740 ? 134.295 130.200 147.440 1.00 27.62 740 LEU A N 1
ATOM 5923 C CA . LEU A 1 740 ? 133.099 130.128 146.615 1.00 19.19 740 LEU A CA 1
ATOM 5924 C C . LEU A 1 740 ? 132.447 131.499 146.566 1.00 16.80 740 LEU A C 1
ATOM 5925 O O . LEU A 1 740 ? 132.632 132.287 147.494 1.00 24.38 740 LEU A O 1
ATOM 5930 N N . PRO A 1 741 ? 131.609 131.810 145.551 1.00 9.84 741 PRO A N 1
ATOM 5931 C CA . PRO A 1 741 ? 130.678 132.914 145.667 1.00 17.25 741 PRO A CA 1
ATOM 5932 C C . PRO A 1 741 ? 129.659 132.696 146.772 1.00 15.52 741 PRO A C 1
ATOM 5933 O O . PRO A 1 741 ? 129.326 131.549 147.046 1.00 22.30 741 PRO A O 1
ATOM 5937 N N . VAL A 1 742 ? 129.148 133.784 147.361 1.00 10.22 742 VAL A N 1
ATOM 5938 C CA . VAL A 1 742 ? 127.989 133.676 148.229 1.00 10.72 742 VAL A CA 1
ATOM 5939 C C . VAL A 1 742 ? 126.776 133.208 147.423 1.00 16.47 742 VAL A C 1
ATOM 5940 O O . VAL A 1 742 ? 126.528 133.775 146.359 1.00 16.94 742 VAL A O 1
ATOM 5944 N N . GLU A 1 743 ? 126.043 132.165 147.908 1.00 18.18 743 GLU A N 1
ATOM 5945 C CA . GLU A 1 743 ? 124.833 131.712 147.236 1.00 16.64 743 GLU A CA 1
ATOM 5946 C C . GLU A 1 743 ? 123.683 132.532 147.769 1.00 13.29 743 GLU A C 1
ATOM 5947 O O . GLU A 1 743 ? 123.275 132.306 148.906 1.00 24.89 743 GLU A O 1
ATOM 5953 N N . LEU A 1 744 ? 123.121 133.427 146.940 1.00 15.35 744 LEU A N 1
ATOM 5954 C CA . LEU A 1 744 ? 122.104 134.328 147.461 1.00 14.48 744 LEU A CA 1
ATOM 5955 C C . LEU A 1 744 ? 120.804 133.550 147.681 1.00 12.25 744 LEU A C 1
ATOM 5956 O O . LEU A 1 744 ? 120.555 132.546 147.024 1.00 11.77 744 LEU A O 1
ATOM 5961 N N . PRO A 1 745 ? 119.983 133.895 148.692 1.00 14.56 745 PRO A N 1
ATOM 5962 C CA . PRO A 1 745 ? 118.780 133.129 148.979 1.00 14.72 745 PRO A CA 1
ATOM 5963 C C . PRO A 1 745 ? 117.647 133.442 148.029 1.00 16.97 745 PRO A C 1
ATOM 5964 O O . PRO A 1 745 ? 117.665 134.492 147.403 1.00 30.32 745 PRO A O 1
ATOM 5968 N N . ARG A 1 746 ? 116.693 132.514 147.892 1.00 18.33 746 ARG A N 1
ATOM 5969 C CA . ARG A 1 746 ? 115.429 132.817 147.232 1.00 16.34 746 ARG A CA 1
ATOM 5970 C C . ARG A 1 746 ? 114.535 133.599 148.198 1.00 20.59 746 ARG A C 1
ATOM 5971 O O . ARG A 1 746 ? 114.697 133.487 149.411 1.00 25.76 746 ARG A O 1
ATOM 5979 N N . GLN A 1 747 ? 113.651 134.431 147.631 1.00 14.99 747 GLN A N 1
ATOM 5980 C CA . GLN A 1 747 ? 112.747 135.351 148.327 1.00 15.78 747 GLN A CA 1
ATOM 5981 C C . GLN A 1 747 ? 113.449 136.503 149.046 1.00 16.91 747 GLN A C 1
ATOM 5982 O O . GLN A 1 747 ? 112.871 137.127 149.939 1.00 18.75 747 GLN A O 1
ATOM 5988 N N . MET A 1 748 ? 114.599 136.920 148.513 1.00 18.46 748 MET A N 1
ATOM 5989 C CA . MET A 1 748 ? 115.283 138.105 149.000 1.00 20.35 748 MET A CA 1
ATOM 5990 C C . MET A 1 748 ? 114.381 139.342 149.052 1.00 15.91 748 MET A C 1
ATOM 5991 O O . MET A 1 748 ? 114.521 140.119 149.985 1.00 26.30 748 MET A O 1
ATOM 5996 N N . PHE A 1 749 ? 113.564 139.589 148.010 1.00 17.70 749 PHE A N 1
ATOM 5997 C CA . PHE A 1 749 ? 112.882 140.869 147.820 1.00 18.15 749 PHE A CA 1
ATOM 5998 C C . PHE A 1 749 ? 111.421 140.844 148.293 1.00 21.04 749 PHE A C 1
ATOM 5999 O O . PHE A 1 749 ? 110.775 141.894 148.300 1.00 25.08 749 PHE A O 1
ATOM 6007 N N . ASP A 1 750 ? 110.938 139.681 148.770 1.00 20.12 750 ASP A N 1
ATOM 6008 C CA . ASP A 1 750 ? 109.546 139.462 149.123 1.00 20.09 750 ASP A CA 1
ATOM 6009 C C . ASP A 1 750 ? 109.029 140.382 150.214 1.00 16.94 750 ASP A C 1
ATOM 6010 O O . ASP A 1 750 ? 108.008 141.023 149.995 1.00 30.06 750 ASP A O 1
ATOM 6015 N N . ASN A 1 751 ? 109.701 140.498 151.352 1.00 19.56 751 ASN A N 1
ATOM 6016 C CA . ASN A 1 751 ? 109.156 141.312 152.432 1.00 22.80 751 ASN A CA 1
ATOM 6017 C C . ASN A 1 751 ? 108.959 142.753 151.971 1.00 26.61 751 ASN A C 1
ATOM 6018 O O . ASN A 1 751 ? 107.910 143.341 152.239 1.00 32.91 751 ASN A O 1
ATOM 6023 N N . GLU A 1 752 ? 109.949 143.316 151.273 1.00 28.03 752 GLU A N 1
ATOM 6024 C CA . GLU A 1 752 ? 109.856 144.693 150.810 1.00 31.19 752 GLU A CA 1
ATOM 6025 C C . GLU A 1 752 ? 108.763 144.843 149.756 1.00 25.54 752 GLU A C 1
ATOM 6026 O O . GLU A 1 752 ? 107.954 145.754 149.894 1.00 21.92 752 GLU A O 1
ATOM 6032 N N . ILE A 1 753 ? 108.708 143.937 148.765 1.00 23.08 753 ILE A N 1
ATOM 6033 C CA . ILE A 1 753 ? 107.615 143.951 147.795 1.00 24.59 753 ILE A CA 1
ATOM 6034 C C . ILE A 1 753 ? 106.269 143.966 148.534 1.00 25.65 753 ILE A C 1
ATOM 6035 O O . ILE A 1 753 ? 105.436 144.827 148.262 1.00 32.61 753 ILE A O 1
ATOM 6040 N N . LYS A 1 754 ? 106.066 143.060 149.496 1.00 22.00 754 LYS A N 1
ATOM 6041 C CA . LYS A 1 754 ? 104.772 142.947 150.146 1.00 23.02 754 LYS A CA 1
ATOM 6042 C C . LYS A 1 754 ? 104.434 144.179 150.983 1.00 28.32 754 LYS A C 1
ATOM 6043 O O . LYS A 1 754 ? 103.251 144.491 151.113 1.00 37.45 754 LYS A O 1
ATOM 6049 N N . SER A 1 755 ? 105.428 144.852 151.575 1.00 29.35 755 SER A N 1
ATOM 6050 C CA . SER A 1 755 ? 105.135 146.012 152.400 1.00 30.73 755 SER A CA 1
ATOM 6051 C C . SER A 1 755 ? 104.646 147.146 151.521 1.00 32.04 755 SER A C 1
ATOM 6052 O O . SER A 1 755 ? 103.753 147.893 151.925 1.00 40.93 755 SER A O 1
ATOM 6055 N N . HIS A 1 756 ? 105.276 147.287 150.349 1.00 30.06 756 HIS A N 1
ATOM 6056 C CA . HIS A 1 756 ? 104.905 148.327 149.412 1.00 33.75 756 HIS A CA 1
ATOM 6057 C C . HIS A 1 756 ? 103.445 148.106 149.034 1.00 37.74 756 HIS A C 1
ATOM 6058 O O . HIS A 1 756 ? 102.610 148.962 149.309 1.00 39.89 756 HIS A O 1
ATOM 6065 N N . LEU A 1 757 ? 103.140 146.901 148.532 1.00 35.92 757 LEU A N 1
ATOM 6066 C CA . LEU A 1 757 ? 101.844 146.599 147.955 1.00 31.98 757 LEU A CA 1
ATOM 6067 C C . LEU A 1 757 ? 100.768 146.728 149.022 1.00 36.27 757 LEU A C 1
ATOM 6068 O O . LEU A 1 757 ? 99.698 147.243 148.713 1.00 45.20 757 LEU A O 1
ATOM 6073 N N . LYS A 1 758 ? 101.052 146.311 150.265 1.00 40.78 758 LYS A N 1
ATOM 6074 C CA . LYS A 1 758 ? 100.113 146.503 151.368 1.00 45.76 758 LYS A CA 1
ATOM 6075 C C . LYS A 1 758 ? 99.677 147.967 151.495 1.00 46.93 758 LYS A C 1
ATOM 6076 O O . LYS A 1 758 ? 98.542 148.218 151.876 1.00 54.83 758 LYS A O 1
ATOM 6082 N N . SER A 1 759 ? 100.548 148.927 151.166 1.00 49.97 759 SER A N 1
ATOM 6083 C CA . SER A 1 759 ? 100.218 150.338 151.301 1.00 55.15 759 SER A CA 1
ATOM 6084 C C . SER A 1 759 ? 99.355 150.858 150.146 1.00 59.16 759 SER A C 1
ATOM 6085 O O . SER A 1 759 ? 98.843 151.973 150.260 1.00 63.79 759 SER A O 1
ATOM 6088 N N . LEU A 1 760 ? 99.233 150.110 149.028 1.00 54.40 760 LEU A N 1
ATOM 6089 C CA . LEU A 1 760 ? 98.424 150.552 147.893 1.00 51.44 760 LEU A CA 1
ATOM 6090 C C . LEU A 1 760 ? 96.961 150.198 148.169 1.00 54.02 760 LEU A C 1
ATOM 6091 O O . LEU A 1 760 ? 96.679 149.045 148.494 1.00 54.01 760 LEU A O 1
ATOM 6096 N N . PRO A 1 761 ? 95.987 151.144 148.057 1.00 55.33 761 PRO A N 1
ATOM 6097 C CA . PRO A 1 761 ? 94.597 150.845 148.391 1.00 53.03 761 PRO A CA 1
ATOM 6098 C C . PRO A 1 761 ? 93.919 149.856 147.447 1.00 52.48 761 PRO A C 1
ATOM 6099 O O . PRO A 1 761 ? 92.978 149.175 147.862 1.00 52.93 761 PRO A O 1
ATOM 6103 N N . GLN A 1 762 ? 94.410 149.762 146.199 1.00 47.00 762 GLN A N 1
ATOM 6104 C CA . GLN A 1 762 ? 93.835 148.844 145.227 1.00 41.19 762 GLN A CA 1
ATOM 6105 C C . GLN A 1 762 ? 94.107 147.395 145.607 1.00 40.20 762 GLN A C 1
ATOM 6106 O O . GLN A 1 762 ? 93.406 146.508 145.122 1.00 47.68 762 GLN A O 1
ATOM 6112 N N . MET A 1 763 ? 95.104 147.147 146.469 1.00 46.26 763 MET A N 1
ATOM 6113 C CA . MET A 1 763 ? 95.486 145.790 146.834 1.00 45.89 763 MET A CA 1
ATOM 6114 C C . MET A 1 763 ? 94.820 145.397 148.153 1.00 51.63 763 MET A C 1
ATOM 6115 O O . MET A 1 763 ? 95.227 144.405 148.749 1.00 55.31 763 MET A O 1
ATOM 6120 N N . GLU A 1 764 ? 93.738 146.092 148.554 1.00 61.38 764 GLU A N 1
ATOM 6121 C CA . GLU A 1 764 ? 93.257 146.035 149.930 1.00 70.31 764 GLU A CA 1
ATOM 6122 C C . GLU A 1 764 ? 92.765 144.631 150.289 1.00 67.47 764 GLU A C 1
ATOM 6123 O O . GLU A 1 764 ? 93.018 144.188 151.408 1.00 74.50 764 GLU A O 1
ATOM 6129 N N . GLY A 1 765 ? 92.099 143.921 149.370 1.00 59.35 765 GLY A N 1
ATOM 6130 C CA . GLY A 1 765 ? 91.483 142.651 149.731 1.00 59.33 765 GLY A CA 1
ATOM 6131 C C . GLY A 1 765 ? 92.330 141.431 149.361 1.00 60.32 765 GLY A C 1
ATOM 6132 O O . GLY A 1 765 ? 91.782 140.442 148.877 1.00 65.94 765 GLY A O 1
ATOM 6133 N N . ILE A 1 766 ? 93.651 141.497 149.578 1.00 54.46 766 ILE A N 1
ATOM 6134 C CA . ILE A 1 766 ? 94.547 140.386 149.296 1.00 49.23 766 ILE A CA 1
ATOM 6135 C C . ILE A 1 766 ? 95.044 139.826 150.624 1.00 50.00 766 ILE A C 1
ATOM 6136 O O . ILE A 1 766 ? 95.439 140.598 151.502 1.00 50.39 766 ILE A O 1
ATOM 6141 N N . ASP A 1 767 ? 95.026 138.491 150.751 1.00 46.62 767 ASP A N 1
ATOM 6142 C CA . ASP A 1 767 ? 95.609 137.822 151.899 1.00 48.21 767 ASP A CA 1
ATOM 6143 C C . ASP A 1 767 ? 97.110 137.688 151.656 1.00 46.44 767 ASP A C 1
ATOM 6144 O O . ASP A 1 767 ? 97.542 136.737 151.004 1.00 49.54 767 ASP A O 1
ATOM 6149 N N . PHE A 1 768 ? 97.894 138.618 152.229 1.00 44.08 768 PHE A N 1
ATOM 6150 C CA . PHE A 1 768 ? 99.336 138.643 152.034 1.00 41.38 768 PHE A CA 1
ATOM 6151 C C . PHE A 1 768 ? 100.041 137.527 152.807 1.00 45.86 768 PHE A C 1
ATOM 6152 O O . PHE A 1 768 ? 101.249 137.366 152.627 1.00 54.12 768 PHE A O 1
ATOM 6160 N N . ASN A 1 769 ? 99.324 136.750 153.634 1.00 47.18 769 ASN A N 1
ATOM 6161 C CA . ASN A 1 769 ? 99.928 135.596 154.284 1.00 52.99 769 ASN A CA 1
ATOM 6162 C C . ASN A 1 769 ? 99.908 134.370 153.365 1.00 51.09 769 ASN A C 1
ATOM 6163 O O . ASN A 1 769 ? 100.620 133.409 153.646 1.00 55.88 769 ASN A O 1
ATOM 6168 N N . ASN A 1 770 ? 99.106 134.374 152.287 1.00 47.65 770 ASN A N 1
ATOM 6169 C CA . ASN A 1 770 ? 99.218 133.350 151.259 1.00 45.37 770 ASN A CA 1
ATOM 6170 C C . ASN A 1 770 ? 99.332 134.007 149.885 1.00 39.77 770 ASN A C 1
ATOM 6171 O O . ASN A 1 770 ? 98.433 133.877 149.059 1.00 47.98 770 ASN A O 1
ATOM 6176 N N . ALA A 1 771 ? 100.455 134.693 149.638 1.00 37.31 771 ALA A N 1
ATOM 6177 C CA . ALA A 1 771 ? 100.657 135.464 148.417 1.00 31.23 771 ALA A CA 1
ATOM 6178 C C . ALA A 1 771 ? 102.128 135.436 148.014 1.00 20.77 771 ALA A C 1
ATOM 6179 O O . ALA A 1 771 ? 102.940 136.076 148.652 1.00 29.21 771 ALA A O 1
ATOM 6181 N N . ASN A 1 772 ? 102.492 134.664 146.991 1.00 11.07 772 ASN A N 1
ATOM 6182 C CA . ASN A 1 772 ? 103.859 134.688 146.522 1.00 1.30 772 ASN A CA 1
ATOM 6183 C C . ASN A 1 772 ? 104.035 135.811 145.496 1.00 11.91 772 ASN A C 1
ATOM 6184 O O . ASN A 1 772 ? 103.083 136.522 145.166 1.00 17.74 772 ASN A O 1
ATOM 6189 N N . VAL A 1 773 ? 105.265 136.012 145.005 1.00 15.36 773 VAL A N 1
ATOM 6190 C CA . VAL A 1 773 ? 105.550 137.123 144.109 1.00 16.81 773 VAL A CA 1
ATOM 6191 C C . VAL A 1 773 ? 104.952 136.844 142.725 1.00 12.26 773 VAL A C 1
ATOM 6192 O O . VAL A 1 773 ? 104.404 137.761 142.116 1.00 19.67 773 VAL A O 1
ATOM 6196 N N . THR A 1 774 ? 104.957 135.596 142.253 1.00 15.00 774 THR A N 1
ATOM 6197 C CA . THR A 1 774 ? 104.238 135.280 141.022 1.00 16.13 774 THR A CA 1
ATOM 6198 C C . THR A 1 774 ? 102.772 135.737 141.149 1.00 13.32 774 THR A C 1
ATOM 6199 O O . THR A 1 774 ? 102.236 136.381 140.253 1.00 20.92 774 THR A O 1
ATOM 6203 N N . TYR A 1 775 ? 102.109 135.397 142.251 1.00 8.00 775 TYR A N 1
ATOM 6204 C CA . TYR A 1 775 ? 100.728 135.792 142.456 1.00 13.18 775 TYR A CA 1
ATOM 6205 C C . TYR A 1 775 ? 100.591 137.309 142.421 1.00 18.01 775 TYR A C 1
ATOM 6206 O O . TYR A 1 775 ? 99.723 137.813 141.703 1.00 17.30 775 TYR A O 1
ATOM 6215 N N . LEU A 1 776 ? 101.489 138.024 143.129 1.00 18.91 776 LEU A N 1
ATOM 6216 C CA . LEU A 1 776 ? 101.323 139.459 143.351 1.00 15.68 776 LEU A CA 1
ATOM 6217 C C . LEU A 1 776 ? 101.623 140.273 142.091 1.00 17.46 776 LEU A C 1
ATOM 6218 O O . LEU A 1 776 ? 101.067 141.354 141.930 1.00 19.32 776 LEU A O 1
ATOM 6223 N N . ILE A 1 777 ? 102.550 139.819 141.233 1.00 15.30 777 ILE A N 1
ATOM 6224 C CA . ILE A 1 777 ? 102.743 140.507 139.968 1.00 16.90 777 ILE A CA 1
ATOM 6225 C C . ILE A 1 777 ? 101.397 140.525 139.216 1.00 20.21 777 ILE A C 1
ATOM 6226 O O . ILE A 1 777 ? 100.905 141.576 138.816 1.00 20.74 777 ILE A O 1
ATOM 6231 N N . ALA A 1 778 ? 100.741 139.366 139.097 1.00 16.57 778 ALA A N 1
ATOM 6232 C CA . ALA A 1 778 ? 99.461 139.298 138.416 1.00 13.70 778 ALA A CA 1
ATOM 6233 C C . ALA A 1 778 ? 98.395 140.129 139.128 1.00 13.92 778 ALA A C 1
ATOM 6234 O O . ALA A 1 778 ? 97.650 140.833 138.475 1.00 16.31 778 ALA A O 1
ATOM 6236 N N . GLU A 1 779 ? 98.340 140.123 140.452 1.00 18.07 779 GLU A N 1
ATOM 6237 C CA . GLU A 1 779 ? 97.367 140.993 141.104 1.00 25.29 779 GLU A CA 1
ATOM 6238 C C . GLU A 1 779 ? 97.684 142.471 140.850 1.00 21.39 779 GLU A C 1
ATOM 6239 O O . GLU A 1 779 ? 96.760 143.251 140.684 1.00 25.49 779 GLU A O 1
ATOM 6245 N N . TYR A 1 780 ? 98.966 142.856 140.803 1.00 26.93 780 TYR A N 1
ATOM 6246 C CA . TYR A 1 780 ? 99.369 144.221 140.480 1.00 29.75 780 TYR A CA 1
ATOM 6247 C C . TYR A 1 780 ? 98.865 144.626 139.089 1.00 25.34 780 TYR A C 1
ATOM 6248 O O . TYR A 1 780 ? 98.220 145.663 138.953 1.00 22.20 780 TYR A O 1
ATOM 6257 N N . MET A 1 781 ? 99.154 143.800 138.070 1.00 21.40 781 MET A N 1
ATOM 6258 C CA . MET A 1 781 ? 98.696 144.070 136.716 1.00 25.95 781 MET A CA 1
ATOM 6259 C C . MET A 1 781 ? 97.181 144.279 136.707 1.00 26.79 781 MET A C 1
ATOM 6260 O O . MET A 1 781 ? 96.706 145.239 136.115 1.00 36.38 781 MET A O 1
ATOM 6265 N N . LYS A 1 782 ? 96.430 143.386 137.350 1.00 21.35 782 LYS A N 1
ATOM 6266 C CA . LYS A 1 782 ? 94.987 143.431 137.308 1.00 24.49 782 LYS A CA 1
ATOM 6267 C C . LYS A 1 782 ? 94.434 144.617 138.106 1.00 28.18 782 LYS A C 1
ATOM 6268 O O . LYS A 1 782 ? 93.567 145.323 137.608 1.00 36.21 782 LYS A O 1
ATOM 6274 N N . ARG A 1 783 ? 94.914 144.843 139.328 1.00 25.77 783 ARG A N 1
ATOM 6275 C CA . ARG A 1 783 ? 94.241 145.726 140.267 1.00 27.18 783 ARG A CA 1
ATOM 6276 C C . ARG A 1 783 ? 94.748 147.169 140.249 1.00 28.24 783 ARG A C 1
ATOM 6277 O O . ARG A 1 783 ? 93.983 148.069 140.582 1.00 37.38 783 ARG A O 1
ATOM 6285 N N . VAL A 1 784 ? 96.030 147.382 139.957 1.00 30.16 784 VAL A N 1
ATOM 6286 C CA . VAL A 1 784 ? 96.614 148.714 139.927 1.00 35.26 784 VAL A CA 1
ATOM 6287 C C . VAL A 1 784 ? 96.630 149.205 138.476 1.00 36.32 784 VAL A C 1
ATOM 6288 O O . VAL A 1 784 ? 96.455 150.405 138.265 1.00 41.92 784 VAL A O 1
ATOM 6292 N N . LEU A 1 785 ? 96.795 148.304 137.485 1.00 28.86 785 LEU A N 1
ATOM 6293 C CA . LEU A 1 785 ? 96.983 148.730 136.104 1.00 31.69 785 LEU A CA 1
ATOM 6294 C C . LEU A 1 785 ? 95.829 148.389 135.151 1.00 36.98 785 LEU A C 1
ATOM 6295 O O . LEU A 1 785 ? 95.880 148.836 134.007 1.00 45.06 785 LEU A O 1
ATOM 6300 N N . ASP A 1 786 ? 94.798 147.648 135.582 1.00 35.89 786 ASP A N 1
ATOM 6301 C CA . ASP A 1 786 ? 93.713 147.222 134.703 1.00 43.83 786 ASP A CA 1
ATOM 6302 C C . ASP A 1 786 ? 94.247 146.506 133.461 1.00 40.02 786 ASP A C 1
ATOM 6303 O O . ASP A 1 786 ? 93.753 146.696 132.355 1.00 45.68 786 ASP A O 1
ATOM 6308 N N . ASP A 1 787 ? 95.227 145.638 133.653 1.00 34.58 787 ASP A N 1
ATOM 6309 C CA . ASP A 1 787 ? 95.837 144.941 132.547 1.00 34.44 787 ASP A CA 1
ATOM 6310 C C . ASP A 1 787 ? 95.609 143.455 132.778 1.00 32.33 787 ASP A C 1
ATOM 6311 O O . ASP A 1 787 ? 94.944 143.073 133.735 1.00 40.09 787 ASP A O 1
ATOM 6316 N N . ASP A 1 788 ? 96.084 142.627 131.855 1.00 30.47 788 ASP A N 1
ATOM 6317 C CA . ASP A 1 788 ? 96.042 141.188 132.003 1.00 27.44 788 ASP A CA 1
ATOM 6318 C C . ASP A 1 788 ? 97.110 140.625 131.077 1.00 20.81 788 ASP A C 1
ATOM 6319 O O . ASP A 1 788 ? 97.717 141.364 130.311 1.00 27.30 788 ASP A O 1
ATOM 6324 N N . PHE A 1 789 ? 97.363 139.325 131.181 1.00 16.41 789 PHE A N 1
ATOM 6325 C CA . PHE A 1 789 ? 98.380 138.692 130.385 1.00 15.29 789 PHE A CA 1
ATOM 6326 C C . PHE A 1 789 ? 97.931 138.630 128.937 1.00 14.98 789 PHE A C 1
ATOM 6327 O O . PHE A 1 789 ? 96.790 138.932 128.623 1.00 20.93 789 PHE A O 1
ATOM 6335 N N . GLN A 1 790 ? 98.861 138.270 128.048 1.00 17.28 790 GLN A N 1
ATOM 6336 C CA . GLN A 1 790 ? 98.517 138.086 126.649 1.00 13.33 790 GLN A CA 1
ATOM 6337 C C . GLN A 1 790 ? 97.421 137.016 126.529 1.00 11.58 790 GLN A C 1
ATOM 6338 O O . GLN A 1 790 ? 97.449 136.012 127.228 1.00 18.59 790 GLN A O 1
ATOM 6344 N N . THR A 1 791 ? 96.463 137.245 125.628 1.00 15.77 791 THR A N 1
ATOM 6345 C CA . THR A 1 791 ? 95.339 136.357 125.354 1.00 15.67 791 THR A CA 1
ATOM 6346 C C . THR A 1 791 ? 95.763 134.916 125.101 1.00 9.85 791 THR A C 1
ATOM 6347 O O . THR A 1 791 ? 95.034 134.013 125.498 1.00 23.54 791 THR A O 1
ATOM 6351 N N . PHE A 1 792 ? 96.914 134.655 124.495 1.00 11.68 792 PHE A N 1
ATOM 6352 C CA . PHE A 1 792 ? 97.278 133.264 124.230 1.00 12.14 792 PHE A CA 1
ATOM 6353 C C . PHE A 1 792 ? 97.608 132.448 125.488 1.00 14.19 792 PHE A C 1
ATOM 6354 O O . PHE A 1 792 ? 97.924 131.274 125.350 1.00 27.66 792 PHE A O 1
ATOM 6362 N N . TYR A 1 793 ? 97.587 133.017 126.702 1.00 12.69 793 TYR A N 1
ATOM 6363 C CA . TYR A 1 793 ? 97.775 132.225 127.904 1.00 12.58 793 TYR A CA 1
ATOM 6364 C C . TYR A 1 793 ? 96.424 131.704 128.410 1.00 17.91 793 TYR A C 1
ATOM 6365 O O . TYR A 1 793 ? 96.394 130.975 129.411 1.00 19.47 793 TYR A O 1
ATOM 6374 N N . GLN A 1 794 ? 95.316 132.072 127.748 1.00 14.64 794 GLN A N 1
ATOM 6375 C CA . GLN A 1 794 ? 94.012 131.514 128.066 1.00 14.63 794 GLN A CA 1
ATOM 6376 C C . GLN A 1 794 ? 93.619 130.378 127.111 1.00 15.02 794 GLN A C 1
ATOM 6377 O O . GLN A 1 794 ? 92.630 129.682 127.333 1.00 26.43 794 GLN A O 1
ATOM 6383 N N . TRP A 1 795 ? 94.379 130.158 126.048 1.00 11.75 795 TRP A N 1
ATOM 6384 C CA . TRP A 1 795 ? 94.027 129.140 125.086 1.00 8.97 795 TRP A CA 1
ATOM 6385 C C . TRP A 1 795 ? 94.148 127.750 125.684 1.00 10.66 795 TRP A C 1
ATOM 6386 O O . TRP A 1 795 ? 94.960 127.519 126.563 1.00 30.97 795 TRP A O 1
ATOM 6397 N N . ASN A 1 796 ? 93.290 126.847 125.203 1.00 17.78 796 ASN A N 1
ATOM 6398 C CA . ASN A 1 796 ? 93.248 125.466 125.645 1.00 10.90 796 ASN A CA 1
ATOM 6399 C C . ASN A 1 796 ? 94.545 124.748 125.330 1.00 8.85 796 ASN A C 1
ATOM 6400 O O . ASN A 1 796 ? 95.123 125.015 124.285 1.00 19.65 796 ASN A O 1
ATOM 6405 N N . ARG A 1 797 ? 94.980 123.844 126.222 1.00 13.02 797 ARG A N 1
ATOM 6406 C CA . ARG A 1 797 ? 96.250 123.143 126.043 1.00 17.13 797 ARG A CA 1
ATOM 6407 C C . ARG A 1 797 ? 96.054 121.628 126.085 1.00 15.81 797 ARG A C 1
ATOM 6408 O O . ARG A 1 797 ? 95.112 121.166 126.717 1.00 19.28 797 ARG A O 1
ATOM 6416 N N . ASN A 1 798 ? 96.972 120.898 125.443 1.00 12.48 798 ASN A N 1
ATOM 6417 C CA . ASN A 1 798 ? 96.998 119.450 125.454 1.00 16.68 798 ASN A CA 1
ATOM 6418 C C . ASN A 1 798 ? 98.171 118.886 126.263 1.00 16.22 798 ASN A C 1
ATOM 6419 O O . ASN A 1 798 ? 99.319 119.284 126.072 1.00 23.20 798 ASN A O 1
ATOM 6424 N N . TYR A 1 799 ? 97.871 117.858 127.070 1.00 14.28 799 TYR A N 1
ATOM 6425 C CA . TYR A 1 799 ? 98.847 117.096 127.827 1.00 16.27 799 TYR A CA 1
ATOM 6426 C C . TYR A 1 799 ? 98.481 115.616 127.818 1.00 17.51 799 TYR A C 1
ATOM 6427 O O . TYR A 1 799 ? 97.356 115.249 128.159 1.00 20.18 799 TYR A O 1
ATOM 6436 N N . ARG A 1 800 ? 99.457 114.757 127.509 1.00 19.72 800 ARG A N 1
ATOM 6437 C CA . ARG A 1 800 ? 99.233 113.315 127.585 1.00 23.57 800 ARG A CA 1
ATOM 6438 C C . ARG A 1 800 ? 98.599 112.945 128.932 1.00 18.42 800 ARG A C 1
ATOM 6439 O O . ARG A 1 800 ? 97.556 112.314 128.971 1.00 23.87 800 ARG A O 1
ATOM 6447 N N . TYR A 1 801 ? 99.209 113.356 130.045 1.00 14.28 801 TYR A N 1
ATOM 6448 C CA . TYR A 1 801 ? 98.698 113.033 131.364 1.00 16.50 801 TYR A CA 1
ATOM 6449 C C . TYR A 1 801 ? 97.214 113.377 131.494 1.00 13.36 801 TYR A C 1
ATOM 6450 O O . TYR A 1 801 ? 96.463 112.615 132.099 1.00 13.25 801 TYR A O 1
ATOM 6459 N N . MET A 1 802 ? 96.770 114.492 130.915 1.00 19.34 802 MET A N 1
ATOM 6460 C CA . MET A 1 802 ? 95.369 114.873 131.061 1.00 20.24 802 MET A CA 1
ATOM 6461 C C . MET A 1 802 ? 94.498 114.031 130.133 1.00 22.87 802 MET A C 1
ATOM 6462 O O . MET A 1 802 ? 93.386 113.688 130.505 1.00 25.69 802 MET A O 1
ATOM 6467 N N . ASP A 1 803 ? 95.040 113.623 128.980 1.00 22.92 803 ASP A N 1
ATOM 6468 C CA . ASP A 1 803 ? 94.413 112.601 128.155 1.00 25.51 803 ASP A CA 1
ATOM 6469 C C . ASP A 1 803 ? 94.139 111.337 128.984 1.00 26.07 803 ASP A C 1
ATOM 6470 O O . ASP A 1 803 ? 92.990 110.931 129.126 1.00 34.11 803 ASP A O 1
ATOM 6475 N N . MET A 1 804 ? 95.175 110.757 129.590 1.00 23.52 804 MET A N 1
ATOM 6476 C CA . MET A 1 804 ? 95.019 109.585 130.442 1.00 18.95 804 MET A CA 1
ATOM 6477 C C . MET A 1 804 ? 93.959 109.816 131.517 1.00 22.14 804 MET A C 1
ATOM 6478 O O . MET A 1 804 ? 93.140 108.937 131.739 1.00 34.51 804 MET A O 1
ATOM 6483 N N . LEU A 1 805 ? 93.929 110.995 132.149 1.00 25.37 805 LEU A N 1
ATOM 6484 C CA . LEU A 1 805 ? 93.000 111.241 133.243 1.00 26.29 805 LEU A CA 1
ATOM 6485 C C . LEU A 1 805 ? 91.589 111.437 132.710 1.00 28.06 805 LEU A C 1
ATOM 6486 O O . LEU A 1 805 ? 90.640 111.320 133.468 1.00 36.50 805 LEU A O 1
ATOM 6491 N N . LYS A 1 806 ? 91.445 111.778 131.430 1.00 35.99 806 LYS A N 1
ATOM 6492 C CA . LYS A 1 806 ? 90.136 112.090 130.886 1.00 38.28 806 LYS A CA 1
ATOM 6493 C C . LYS A 1 806 ? 89.497 110.804 130.376 1.00 42.22 806 LYS A C 1
ATOM 6494 O O . LYS A 1 806 ? 88.284 110.650 130.475 1.00 47.83 806 LYS A O 1
ATOM 6500 N N . GLY A 1 807 ? 90.332 109.894 129.858 1.00 41.37 807 GLY A N 1
ATOM 6501 C CA . GLY A 1 807 ? 89.905 108.563 129.488 1.00 45.74 807 GLY A CA 1
ATOM 6502 C C . GLY A 1 807 ? 88.818 108.615 128.426 1.00 51.25 807 GLY A C 1
ATOM 6503 O O . GLY A 1 807 ? 87.654 108.355 128.732 1.00 60.06 807 GLY A O 1
ATOM 6504 N N . GLU A 1 808 ? 89.226 108.952 127.198 1.00 49.66 808 GLU A N 1
ATOM 6505 C CA . GLU A 1 808 ? 88.339 109.022 126.053 1.00 48.81 808 GLU A CA 1
ATOM 6506 C C . GLU A 1 808 ? 89.059 108.433 124.850 1.00 54.18 808 GLU A C 1
ATOM 6507 O O . GLU A 1 808 ? 90.181 108.836 124.532 1.00 46.84 808 GLU A O 1
ATOM 6513 N N . TYR A 1 809 ? 88.387 107.482 124.187 1.00 63.70 809 TYR A N 1
ATOM 6514 C CA . TYR A 1 809 ? 88.995 106.718 123.114 1.00 65.64 809 TYR A CA 1
ATOM 6515 C C . TYR A 1 809 ? 88.167 106.907 121.853 1.00 74.59 809 TYR A C 1
ATOM 6516 O O . TYR A 1 809 ? 86.973 107.196 121.937 1.00 78.58 809 TYR A O 1
ATOM 6525 N N . ASP A 1 810 ? 88.829 106.766 120.698 1.00 81.05 810 ASP A N 1
ATOM 6526 C CA . ASP A 1 810 ? 88.143 106.702 119.416 1.00 91.71 810 ASP A CA 1
ATOM 6527 C C . ASP A 1 810 ? 87.638 105.270 119.229 1.00 98.38 810 ASP A C 1
ATOM 6528 O O . ASP A 1 810 ? 87.960 104.397 120.036 1.00 96.74 810 ASP A O 1
ATOM 6533 N N . ARG A 1 811 ? 86.835 105.043 118.176 1.00 107.47 811 ARG A N 1
ATOM 6534 C CA . ARG A 1 811 ? 86.164 103.766 117.952 1.00 113.50 811 ARG A CA 1
ATOM 6535 C C . ARG A 1 811 ? 87.195 102.636 117.849 1.00 111.06 811 ARG A C 1
ATOM 6536 O O . ARG A 1 811 ? 87.002 101.579 118.452 1.00 110.52 811 ARG A O 1
ATOM 6544 N N . LYS A 1 812 ? 88.284 102.880 117.098 1.00 107.77 812 LYS A N 1
ATOM 6545 C CA . LYS A 1 812 ? 89.396 101.941 116.958 1.00 105.87 812 LYS A CA 1
ATOM 6546 C C . LYS A 1 812 ? 90.072 101.655 118.306 1.00 102.52 812 LYS A C 1
ATOM 6547 O O . LYS A 1 812 ? 90.644 100.575 118.469 1.00 102.44 812 LYS A O 1
ATOM 6553 N N . GLY A 1 813 ? 90.030 102.617 119.248 1.00 96.92 813 GLY A N 1
ATOM 6554 C CA . GLY A 1 813 ? 90.410 102.385 120.638 1.00 90.35 813 GLY A CA 1
ATOM 6555 C C . GLY A 1 813 ? 91.661 103.154 121.073 1.00 84.12 813 GLY A C 1
ATOM 6556 O O . GLY A 1 813 ? 92.149 102.912 122.175 1.00 82.40 813 GLY A O 1
ATOM 6557 N N . SER A 1 814 ? 92.172 104.070 120.230 1.00 75.63 814 SER A N 1
ATOM 6558 C CA . SER A 1 814 ? 93.262 104.963 120.608 1.00 71.35 814 SER A CA 1
ATOM 6559 C C . SER A 1 814 ? 92.774 106.048 121.578 1.00 65.11 814 SER A C 1
ATOM 6560 O O . SER A 1 814 ? 91.606 106.426 121.548 1.00 69.22 814 SER A O 1
ATOM 6563 N N . LEU A 1 815 ? 93.692 106.551 122.421 1.00 56.53 815 LEU A N 1
ATOM 6564 C CA . LEU A 1 815 ? 93.415 107.593 123.405 1.00 46.68 815 LEU A CA 1
ATOM 6565 C C . LEU A 1 815 ? 93.376 108.946 122.708 1.00 46.41 815 LEU A C 1
ATOM 6566 O O . LEU A 1 815 ? 94.253 109.239 121.894 1.00 50.54 815 LEU A O 1
ATOM 6571 N N . GLN A 1 816 ? 92.366 109.757 123.030 1.00 40.36 816 GLN A N 1
ATOM 6572 C CA . GLN A 1 816 ? 92.148 110.998 122.319 1.00 43.66 816 GLN A CA 1
ATOM 6573 C C . GLN A 1 816 ? 93.064 112.087 122.877 1.00 40.86 816 GLN A C 1
ATOM 6574 O O . GLN A 1 816 ? 93.359 112.099 124.065 1.00 40.21 816 GLN A O 1
ATOM 6580 N N . HIS A 1 817 ? 93.514 112.987 121.992 1.00 40.58 817 HIS A N 1
ATOM 6581 C CA . HIS A 1 817 ? 94.193 114.210 122.375 1.00 37.03 817 HIS A CA 1
ATOM 6582 C C . HIS A 1 817 ? 93.143 115.277 122.656 1.00 37.12 817 HIS A C 1
ATOM 6583 O O . HIS A 1 817 ? 92.585 115.852 121.720 1.00 40.52 817 HIS A O 1
ATOM 6590 N N . CYS A 1 818 ? 92.879 115.527 123.942 1.00 35.85 818 CYS A N 1
ATOM 6591 C CA . CYS A 1 818 ? 92.020 116.619 124.362 1.00 37.02 818 CYS A CA 1
ATOM 6592 C C . CYS A 1 818 ? 92.812 117.922 124.439 1.00 33.79 818 CYS A C 1
ATOM 6593 O O . CYS A 1 818 ? 94.018 117.903 124.645 1.00 40.56 818 CYS A O 1
ATOM 6596 N N . PHE A 1 819 ? 92.118 119.044 124.245 1.00 30.65 819 PHE A N 1
ATOM 6597 C CA . PHE A 1 819 ? 92.617 120.363 124.588 1.00 26.08 819 PHE A CA 1
ATOM 6598 C C . PHE A 1 819 ? 91.728 120.875 125.712 1.00 21.68 819 PHE A C 1
ATOM 6599 O O . PHE A 1 819 ? 90.554 121.123 125.477 1.00 29.43 819 PHE A O 1
ATOM 6607 N N . THR A 1 820 ? 92.291 121.052 126.907 1.00 22.96 820 THR A N 1
ATOM 6608 C CA . THR A 1 820 ? 91.526 121.432 128.092 1.00 26.98 820 THR A CA 1
ATOM 6609 C C . THR A 1 820 ? 91.753 122.909 128.397 1.00 17.06 820 THR A C 1
ATOM 6610 O O . THR A 1 820 ? 92.724 123.476 127.938 1.00 20.36 820 THR A O 1
ATOM 6614 N N . SER A 1 821 ? 90.847 123.508 129.160 1.00 20.54 821 SER A N 1
ATOM 6615 C CA . SER A 1 821 ? 91.072 124.780 129.830 1.00 18.47 821 SER A CA 1
ATOM 6616 C C . SER A 1 821 ? 91.744 124.545 131.173 1.00 20.22 821 SER A C 1
ATOM 6617 O O . SER A 1 821 ? 91.817 123.417 131.639 1.00 32.48 821 SER A O 1
ATOM 6620 N N . VAL A 1 822 ? 92.200 125.617 131.815 1.00 25.44 822 VAL A N 1
ATOM 6621 C CA . VAL A 1 822 ? 92.872 125.491 133.089 1.00 26.13 822 VAL A CA 1
ATOM 6622 C C . VAL A 1 822 ? 91.842 125.047 134.131 1.00 28.83 822 VAL A C 1
ATOM 6623 O O . VAL A 1 822 ? 92.159 124.211 134.968 1.00 31.76 822 VAL A O 1
ATOM 6627 N N . GLU A 1 823 ? 90.597 125.521 134.028 1.00 33.15 823 GLU A N 1
ATOM 6628 C CA . GLU A 1 823 ? 89.556 125.103 134.950 1.00 34.85 823 GLU A CA 1
ATOM 6629 C C . GLU A 1 823 ? 89.341 123.592 134.817 1.00 37.47 823 GLU A C 1
ATOM 6630 O O . GLU A 1 823 ? 89.249 122.904 135.835 1.00 39.49 823 GLU A O 1
ATOM 6636 N N . GLU A 1 824 ? 89.305 123.062 133.585 1.00 30.94 824 GLU A N 1
ATOM 6637 C CA . GLU A 1 824 ? 89.091 121.634 133.400 1.00 32.30 824 GLU A CA 1
ATOM 6638 C C . GLU A 1 824 ? 90.204 120.862 134.109 1.00 28.64 824 GLU A C 1
ATOM 6639 O O . GLU A 1 824 ? 89.922 119.957 134.893 1.00 33.95 824 GLU A O 1
ATOM 6645 N N . ARG A 1 825 ? 91.458 121.225 133.842 1.00 24.41 825 ARG A N 1
ATOM 6646 C CA . ARG A 1 825 ? 92.596 120.536 134.421 1.00 20.70 825 ARG A CA 1
ATOM 6647 C C . ARG A 1 825 ? 92.627 120.655 135.956 1.00 24.07 825 ARG A C 1
ATOM 6648 O O . ARG A 1 825 ? 92.912 119.682 136.645 1.00 26.41 825 ARG A O 1
ATOM 6656 N N . GLU A 1 826 ? 92.315 121.823 136.511 1.00 21.49 826 GLU A N 1
ATOM 6657 C CA . GLU A 1 826 ? 92.161 121.905 137.949 1.00 25.96 826 GLU A CA 1
ATOM 6658 C C . GLU A 1 826 ? 91.311 120.731 138.456 1.00 28.71 826 GLU A C 1
ATOM 6659 O O . GLU A 1 826 ? 91.717 120.033 139.381 1.00 36.38 826 GLU A O 1
ATOM 6665 N N . GLY A 1 827 ? 90.152 120.495 137.843 1.00 28.47 827 GLY A N 1
ATOM 6666 C CA . GLY A 1 827 ? 89.219 119.490 138.312 1.00 24.70 827 GLY A CA 1
ATOM 6667 C C . GLY A 1 827 ? 89.655 118.066 137.977 1.00 28.44 827 GLY A C 1
ATOM 6668 O O . GLY A 1 827 ? 89.405 117.152 138.765 1.00 31.61 827 GLY A O 1
ATOM 6669 N N . LEU A 1 828 ? 90.299 117.845 136.830 1.00 26.62 828 LEU A N 1
ATOM 6670 C CA . LEU A 1 828 ? 90.814 116.505 136.579 1.00 31.31 828 LEU A CA 1
ATOM 6671 C C . LEU A 1 828 ? 91.834 116.173 137.664 1.00 30.79 828 LEU A C 1
ATOM 6672 O O . LEU A 1 828 ? 91.805 115.075 138.200 1.00 35.54 828 LEU A O 1
ATOM 6677 N N . TRP A 1 829 ? 92.708 117.138 137.999 1.00 30.33 829 TRP A N 1
ATOM 6678 C CA . TRP A 1 829 ? 93.798 116.929 138.941 1.00 25.34 829 TRP A CA 1
ATOM 6679 C C . TRP A 1 829 ? 93.244 116.573 140.313 1.00 24.23 829 TRP A C 1
ATOM 6680 O O . TRP A 1 829 ? 93.748 115.640 140.922 1.00 23.83 829 TRP A O 1
ATOM 6691 N N . LYS A 1 830 ? 92.215 117.294 140.788 1.00 26.91 830 LYS A N 1
ATOM 6692 C CA . LYS A 1 830 ? 91.538 116.911 142.021 1.00 29.13 830 LYS A CA 1
ATOM 6693 C C . LYS A 1 830 ? 91.108 115.434 142.008 1.00 34.34 830 LYS A C 1
ATOM 6694 O O . LYS A 1 830 ? 91.138 114.792 143.055 1.00 36.74 830 LYS A O 1
ATOM 6700 N N . GLU A 1 831 ? 90.717 114.901 140.837 1.00 33.65 831 GLU A N 1
ATOM 6701 C CA . GLU A 1 831 ? 90.139 113.568 140.713 1.00 34.39 831 GLU A CA 1
ATOM 6702 C C . GLU A 1 831 ? 91.143 112.590 140.114 1.00 26.24 831 GLU A C 1
ATOM 6703 O O . GLU A 1 831 ? 90.749 111.539 139.626 1.00 32.65 831 GLU A O 1
ATOM 6709 N N . ARG A 1 832 ? 92.437 112.875 140.250 1.00 26.68 832 ARG A N 1
ATOM 6710 C CA . ARG A 1 832 ? 93.453 112.071 139.591 1.00 26.83 832 ARG A CA 1
ATOM 6711 C C . ARG A 1 832 ? 93.537 110.641 140.138 1.00 30.46 832 ARG A C 1
ATOM 6712 O O . ARG A 1 832 ? 93.923 109.756 139.376 1.00 33.31 832 ARG A O 1
ATOM 6720 N N . ALA A 1 833 ? 93.215 110.393 141.420 1.00 33.74 833 ALA A N 1
ATOM 6721 C CA . ALA A 1 833 ? 93.367 109.044 141.970 1.00 36.73 833 ALA A CA 1
ATOM 6722 C C . ALA A 1 833 ? 92.372 108.078 141.321 1.00 35.17 833 ALA A C 1
ATOM 6723 O O . ALA A 1 833 ? 92.799 107.071 140.762 1.00 44.89 833 ALA A O 1
ATOM 6725 N N . SER A 1 834 ? 91.071 108.393 141.376 1.00 34.62 834 SER A N 1
ATOM 6726 C CA . SER A 1 834 ? 90.043 107.591 140.726 1.00 39.21 834 SER A CA 1
ATOM 6727 C C . SER A 1 834 ? 90.390 107.422 139.252 1.00 43.18 834 SER A C 1
ATOM 6728 O O . SER A 1 834 ? 90.422 106.306 138.740 1.00 44.90 834 SER A O 1
ATOM 6731 N N . ARG A 1 835 ? 90.670 108.552 138.581 1.00 37.93 835 ARG A N 1
ATOM 6732 C CA . ARG A 1 835 ? 90.825 108.555 137.142 1.00 32.11 835 ARG A CA 1
ATOM 6733 C C . ARG A 1 835 ? 92.063 107.773 136.729 1.00 35.34 835 ARG A C 1
ATOM 6734 O O . ARG A 1 835 ? 92.065 107.193 135.644 1.00 37.26 835 ARG A O 1
ATOM 6742 N N . THR A 1 836 ? 93.099 107.759 137.578 1.00 39.43 836 THR A N 1
ATOM 6743 C CA . THR A 1 836 ? 94.288 106.964 137.293 1.00 45.14 836 THR A CA 1
ATOM 6744 C C . THR A 1 836 ? 93.946 105.478 137.403 1.00 46.74 836 THR A C 1
ATOM 6745 O O . THR A 1 836 ? 94.457 104.680 136.623 1.00 47.52 836 THR A O 1
ATOM 6749 N N . GLU A 1 837 ? 93.084 105.119 138.365 1.00 47.50 837 GLU A N 1
ATOM 6750 C CA . GLU A 1 837 ? 92.646 103.739 138.511 1.00 50.70 837 GLU A CA 1
ATOM 6751 C C . GLU A 1 837 ? 92.009 103.292 137.192 1.00 47.43 837 GLU A C 1
ATOM 6752 O O . GLU A 1 837 ? 92.523 102.374 136.551 1.00 53.47 837 GLU A O 1
ATOM 6758 N N . ARG A 1 838 ? 90.952 103.984 136.738 1.00 42.64 838 ARG A N 1
ATOM 6759 C CA . ARG A 1 838 ? 90.334 103.657 135.462 1.00 40.95 838 ARG A CA 1
ATOM 6760 C C . ARG A 1 838 ? 91.390 103.528 134.373 1.00 38.29 838 ARG A C 1
ATOM 6761 O O . ARG A 1 838 ? 91.344 102.591 133.586 1.00 48.29 838 ARG A O 1
ATOM 6769 N N . TYR A 1 839 ? 92.320 104.483 134.306 1.00 40.88 839 TYR A N 1
ATOM 6770 C CA . TYR A 1 839 ? 93.228 104.536 133.179 1.00 37.91 839 TYR A CA 1
ATOM 6771 C C . TYR A 1 839 ? 93.995 103.231 133.127 1.00 42.76 839 TYR A C 1
ATOM 6772 O O . TYR A 1 839 ? 94.089 102.639 132.057 1.00 50.76 839 TYR A O 1
ATOM 6781 N N . ARG A 1 840 ? 94.541 102.814 134.279 1.00 52.17 840 ARG A N 1
ATOM 6782 C CA . ARG A 1 840 ? 95.453 101.680 134.349 1.00 56.74 840 ARG A CA 1
ATOM 6783 C C . ARG A 1 840 ? 94.719 100.401 133.958 1.00 58.12 840 ARG A C 1
ATOM 6784 O O . ARG A 1 840 ? 95.221 99.650 133.125 1.00 60.35 840 ARG A O 1
ATOM 6792 N N . LYS A 1 841 ? 93.530 100.184 134.542 1.00 58.25 841 LYS A N 1
ATOM 6793 C CA . LYS A 1 841 ? 92.686 99.047 134.196 1.00 63.24 841 LYS A CA 1
ATOM 6794 C C . LYS A 1 841 ? 92.604 98.902 132.675 1.00 59.66 841 LYS A C 1
ATOM 6795 O O . LYS A 1 841 ? 93.043 97.888 132.141 1.00 65.21 841 LYS A O 1
ATOM 6801 N N . GLN A 1 842 ? 92.122 99.933 131.970 1.00 56.88 842 GLN A N 1
ATOM 6802 C CA . GLN A 1 842 ? 91.970 99.861 130.522 1.00 59.01 842 GLN A CA 1
ATOM 6803 C C . GLN A 1 842 ? 93.327 99.641 129.852 1.00 57.12 842 GLN A C 1
ATOM 6804 O O . GLN A 1 842 ? 93.436 98.817 128.951 1.00 70.08 842 GLN A O 1
ATOM 6810 N N . ALA A 1 843 ? 94.354 100.368 130.294 1.00 58.37 843 ALA A N 1
ATOM 6811 C CA . ALA A 1 843 ? 95.642 100.375 129.617 1.00 63.18 843 ALA A CA 1
ATOM 6812 C C . ALA A 1 843 ? 96.315 99.006 129.698 1.00 64.40 843 ALA A C 1
ATOM 6813 O O . ALA A 1 843 ? 96.949 98.590 128.733 1.00 70.18 843 ALA A O 1
ATOM 6815 N N . SER A 1 844 ? 96.186 98.332 130.855 1.00 68.87 844 SER A N 1
ATOM 6816 C CA . SER A 1 844 ? 96.744 97.004 131.072 1.00 71.72 844 SER A CA 1
ATOM 6817 C C . SER A 1 844 ? 96.099 95.994 130.128 1.00 76.62 844 SER A C 1
ATOM 6818 O O . SER A 1 844 ? 96.815 95.210 129.503 1.00 84.64 844 SER A O 1
ATOM 6821 N N . ASN A 1 845 ? 94.758 96.031 130.019 1.00 76.82 845 ASN A N 1
ATOM 6822 C CA . ASN A 1 845 ? 94.034 95.174 129.088 1.00 80.64 845 ASN A CA 1
ATOM 6823 C C . ASN A 1 845 ? 94.601 95.329 127.679 1.00 80.50 845 ASN A C 1
ATOM 6824 O O . ASN A 1 845 ? 94.833 94.331 127.006 1.00 91.85 845 ASN A O 1
ATOM 6829 N N . LYS A 1 846 ? 94.846 96.574 127.259 1.00 79.56 846 LYS A N 1
ATOM 6830 C CA . LYS A 1 846 ? 95.341 96.860 125.923 1.00 83.18 846 LYS A CA 1
ATOM 6831 C C . LYS A 1 846 ? 96.780 96.370 125.740 1.00 87.18 846 LYS A C 1
ATOM 6832 O O . LYS A 1 846 ? 97.158 96.066 124.610 1.00 97.37 846 LYS A O 1
ATOM 6838 N N . ILE A 1 847 ? 97.578 96.283 126.818 1.00 87.56 847 ILE A N 1
ATOM 6839 C CA . ILE A 1 847 ? 98.904 95.675 126.719 1.00 94.35 847 ILE A CA 1
ATOM 6840 C C . ILE A 1 847 ? 98.735 94.164 126.512 1.00 97.32 847 ILE A C 1
ATOM 6841 O O . ILE A 1 847 ? 99.351 93.606 125.601 1.00 97.30 847 ILE A O 1
ATOM 6846 N N . ARG A 1 848 ? 97.912 93.512 127.353 1.00 97.89 848 ARG A N 1
ATOM 6847 C CA . ARG A 1 848 ? 97.717 92.067 127.288 1.00 103.65 848 ARG A CA 1
ATOM 6848 C C . ARG A 1 848 ? 97.134 91.662 125.932 1.00 106.30 848 ARG A C 1
ATOM 6849 O O . ARG A 1 848 ? 97.605 90.692 125.337 1.00 109.62 848 ARG A O 1
ATOM 6857 N N . SER A 1 849 ? 96.130 92.409 125.447 1.00 105.37 849 SER A N 1
ATOM 6858 C CA . SER A 1 849 ? 95.526 92.163 124.143 1.00 109.84 849 SER A CA 1
ATOM 6859 C C . SER A 1 849 ? 96.567 92.235 123.021 1.00 112.16 849 SER A C 1
ATOM 6860 O O . SER A 1 849 ? 96.420 91.532 122.021 1.00 114.92 849 SER A O 1
ATOM 6863 N N . ASN A 1 850 ? 97.597 93.085 123.176 1.00 111.51 850 ASN A N 1
ATOM 6864 C CA . ASN A 1 850 ? 98.744 93.083 122.278 1.00 116.03 850 ASN A CA 1
ATOM 6865 C C . ASN A 1 850 ? 99.686 91.940 122.680 1.00 117.78 850 ASN A C 1
ATOM 6866 O O . ASN A 1 850 ? 100.396 91.432 121.779 1.00 119.65 850 ASN A O 1
ATOM 6871 N N . SER A 1 857 ? 103.441 89.921 131.539 1.00 111.63 857 SER A N 1
ATOM 6872 C CA . SER A 1 857 ? 103.636 89.621 132.985 1.00 112.16 857 SER A CA 1
ATOM 6873 C C . SER A 1 857 ? 102.987 90.720 133.828 1.00 112.94 857 SER A C 1
ATOM 6874 O O . SER A 1 857 ? 103.176 91.904 133.538 1.00 109.00 857 SER A O 1
ATOM 6877 N N . SER A 1 858 ? 102.255 90.326 134.883 1.00 112.97 858 SER A N 1
ATOM 6878 C CA . SER A 1 858 ? 101.567 91.272 135.755 1.00 113.79 858 SER A CA 1
ATOM 6879 C C . SER A 1 858 ? 102.533 92.347 136.264 1.00 113.12 858 SER A C 1
ATOM 6880 O O . SER A 1 858 ? 102.219 93.535 136.188 1.00 107.92 858 SER A O 1
ATOM 6883 N N . GLU A 1 859 ? 103.703 91.920 136.766 1.00 112.82 859 GLU A N 1
ATOM 6884 C CA . GLU A 1 859 ? 104.706 92.820 137.318 1.00 112.55 859 GLU A CA 1
ATOM 6885 C C . GLU A 1 859 ? 105.266 93.730 136.224 1.00 107.43 859 GLU A C 1
ATOM 6886 O O . GLU A 1 859 ? 105.447 94.921 136.469 1.00 101.05 859 GLU A O 1
ATOM 6892 N N . GLU A 1 860 ? 105.546 93.174 135.036 1.00 106.12 860 GLU A N 1
ATOM 6893 C CA . GLU A 1 860 ? 106.160 93.930 133.952 1.00 106.48 860 GLU A CA 1
ATOM 6894 C C . GLU A 1 860 ? 105.187 94.991 133.433 1.00 103.31 860 GLU A C 1
ATOM 6895 O O . GLU A 1 860 ? 105.615 96.088 133.077 1.00 101.92 860 GLU A O 1
ATOM 6901 N N . ILE A 1 861 ? 103.890 94.650 133.379 1.00 99.93 861 ILE A N 1
ATOM 6902 C CA . ILE A 1 861 ? 102.857 95.583 132.948 1.00 93.33 861 ILE A CA 1
ATOM 6903 C C . ILE A 1 861 ? 102.752 96.711 133.974 1.00 89.49 861 ILE A C 1
ATOM 6904 O O . ILE A 1 861 ? 102.829 97.878 133.591 1.00 78.45 861 ILE A O 1
ATOM 6909 N N . GLU A 1 862 ? 102.596 96.358 135.261 1.00 90.14 862 GLU A N 1
ATOM 6910 C CA . GLU A 1 862 ? 102.435 97.346 136.316 1.00 86.99 862 GLU A CA 1
ATOM 6911 C C . GLU A 1 862 ? 103.609 98.330 136.294 1.00 82.42 862 GLU A C 1
ATOM 6912 O O . GLU A 1 862 ? 103.400 99.527 136.487 1.00 77.33 862 GLU A O 1
ATOM 6918 N N . THR A 1 863 ? 104.826 97.828 136.041 1.00 79.34 863 THR A N 1
ATOM 6919 C CA . THR A 1 863 ? 106.014 98.665 135.927 1.00 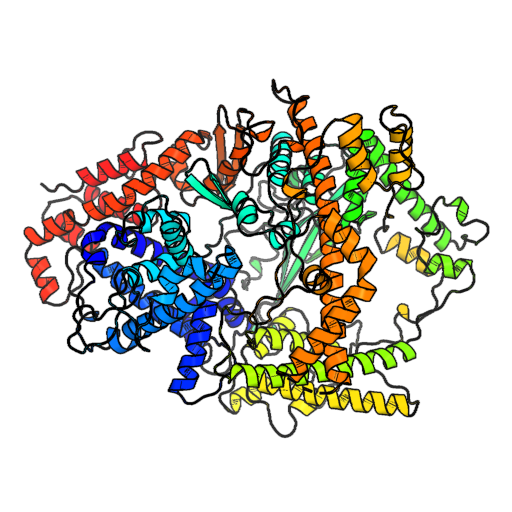73.51 863 THR A CA 1
ATOM 6920 C C . THR A 1 863 ? 105.924 99.560 134.689 1.00 68.27 863 THR A C 1
ATOM 6921 O O . THR A 1 863 ? 106.259 100.737 134.779 1.00 65.74 863 THR A O 1
ATOM 6925 N N . ILE A 1 864 ? 105.515 99.011 133.539 1.00 69.00 864 ILE A N 1
ATOM 6926 C CA . ILE A 1 864 ? 105.433 99.786 132.303 1.00 67.01 864 ILE A CA 1
ATOM 6927 C C . ILE A 1 864 ? 104.499 100.976 132.516 1.00 61.67 864 ILE A C 1
ATOM 6928 O O . ILE A 1 864 ? 104.789 102.069 132.031 1.00 57.00 864 ILE A O 1
ATOM 6933 N N . LEU A 1 865 ? 103.397 100.751 133.240 1.00 58.46 865 LEU A N 1
ATOM 6934 C CA . LEU A 1 865 ? 102.388 101.772 133.452 1.00 53.29 865 LEU A CA 1
ATOM 6935 C C . LEU A 1 865 ? 102.867 102.781 134.489 1.00 53.38 865 LEU A C 1
ATOM 6936 O O . LEU A 1 865 ? 102.696 103.974 134.278 1.00 51.25 865 LEU A O 1
ATOM 6941 N N . ASP A 1 866 ? 103.403 102.300 135.618 1.00 61.15 866 ASP A N 1
ATOM 6942 C CA . ASP A 1 866 ? 104.016 103.155 136.620 1.00 56.07 866 ASP A CA 1
ATOM 6943 C C . ASP A 1 866 ? 104.873 104.229 135.954 1.00 51.77 866 ASP A C 1
ATOM 6944 O O . ASP A 1 866 ? 104.717 105.406 136.270 1.00 49.34 866 ASP A O 1
ATOM 6949 N N . LYS A 1 867 ? 105.765 103.830 135.045 1.00 48.65 867 LYS A N 1
ATOM 6950 C CA . LYS A 1 867 ? 106.693 104.769 134.444 1.00 48.52 867 LYS A CA 1
ATOM 6951 C C . LYS A 1 867 ? 105.936 105.702 133.511 1.00 43.72 867 LYS A C 1
ATOM 6952 O O . LYS A 1 867 ? 106.267 106.881 133.426 1.00 43.53 867 LYS A O 1
ATOM 6958 N N . ARG A 1 868 ? 104.942 105.167 132.802 1.00 43.05 868 ARG A N 1
ATOM 6959 C CA . ARG A 1 868 ? 104.153 105.957 131.878 1.00 38.59 868 ARG A CA 1
ATOM 6960 C C . ARG A 1 868 ? 103.476 107.109 132.620 1.00 36.13 868 ARG A C 1
ATOM 6961 O O . ARG A 1 868 ? 103.509 108.241 132.150 1.00 36.14 868 ARG A O 1
ATOM 6969 N N . LEU A 1 869 ? 102.862 106.825 133.764 1.00 32.88 869 LEU A N 1
ATOM 6970 C CA . LEU A 1 869 ? 102.092 107.837 134.453 1.00 33.46 869 LEU A CA 1
ATOM 6971 C C . LEU A 1 869 ? 102.999 108.831 135.182 1.00 35.95 869 LEU A C 1
ATOM 6972 O O . LEU A 1 869 ? 102.712 110.027 135.164 1.00 36.01 869 LEU A O 1
ATOM 6977 N N . SER A 1 870 ? 104.057 108.356 135.841 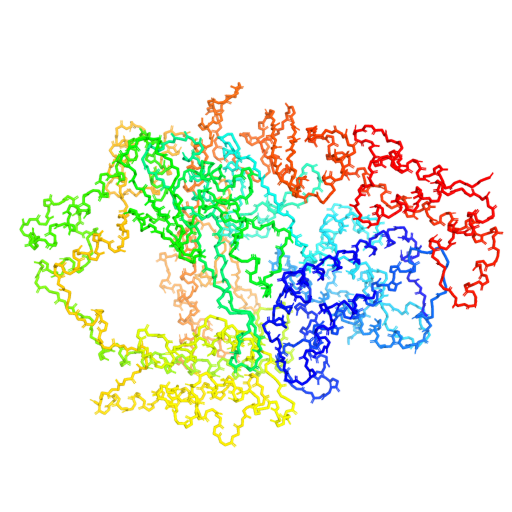1.00 33.71 870 SER A N 1
ATOM 6978 C CA . SER A 1 870 ? 105.018 109.253 136.455 1.00 27.69 870 SER A CA 1
ATOM 6979 C C . SER A 1 870 ? 105.570 110.242 135.432 1.00 23.50 870 SER A C 1
ATOM 6980 O O . SER A 1 870 ? 105.538 111.451 135.659 1.00 22.40 870 SER A O 1
ATOM 6983 N N . ASN A 1 871 ? 106.115 109.740 134.337 1.00 20.48 871 ASN A N 1
ATOM 6984 C CA . ASN A 1 871 ? 106.779 110.637 133.422 1.00 21.48 871 ASN A CA 1
ATOM 6985 C C . ASN A 1 871 ? 105.778 111.679 132.944 1.00 25.29 871 ASN A C 1
ATOM 6986 O O . ASN A 1 871 ? 106.054 112.874 132.989 1.00 29.30 871 ASN A O 1
ATOM 6991 N N . SER A 1 872 ? 104.612 111.220 132.499 1.00 23.15 872 SER A N 1
ATOM 6992 C CA . SER A 1 872 ? 103.607 112.126 131.998 1.00 17.11 872 SER A CA 1
ATOM 6993 C C . SER A 1 872 ? 103.237 113.161 133.059 1.00 22.31 872 SER A C 1
ATOM 6994 O O . SER A 1 872 ? 103.195 114.360 132.767 1.00 18.32 872 SER A O 1
ATOM 6997 N N . ARG A 1 873 ? 102.914 112.701 134.270 1.00 16.16 873 ARG A N 1
ATOM 6998 C CA . ARG A 1 873 ? 102.524 113.632 135.310 1.00 14.33 873 ARG A CA 1
ATOM 6999 C C . ARG A 1 873 ? 103.638 114.666 135.521 1.00 16.84 873 ARG A C 1
ATOM 7000 O O . ARG A 1 873 ? 103.359 115.852 135.596 1.00 23.96 873 ARG A O 1
ATOM 7008 N N . ASN A 1 874 ? 104.898 114.233 135.596 1.00 19.99 874 ASN A N 1
ATOM 7009 C CA . ASN A 1 874 ? 105.990 115.158 135.840 1.00 19.38 874 ASN A CA 1
ATOM 7010 C C . ASN A 1 874 ? 106.113 116.158 134.690 1.00 18.06 874 ASN A C 1
ATOM 7011 O O . ASN A 1 874 ? 106.287 117.348 134.936 1.00 26.56 874 ASN A O 1
ATOM 7016 N N . GLU A 1 875 ? 105.958 115.706 133.454 1.00 19.80 875 GLU A N 1
ATOM 7017 C CA . GLU A 1 875 ? 106.017 116.616 132.329 1.00 18.87 875 GLU A CA 1
ATOM 7018 C C . GLU A 1 875 ? 104.922 117.673 132.444 1.00 13.99 875 GLU A C 1
ATOM 7019 O O . GLU A 1 875 ? 105.174 118.846 132.213 1.00 27.07 875 GLU A O 1
ATOM 7025 N N . TYR A 1 876 ? 103.728 117.289 132.846 1.00 9.51 876 TYR A N 1
ATOM 7026 C CA . TYR A 1 876 ? 102.619 118.220 132.863 1.00 9.73 876 TYR A CA 1
ATOM 7027 C C . TYR A 1 876 ? 102.857 119.263 133.957 1.00 16.70 876 TYR A C 1
ATOM 7028 O O . TYR A 1 876 ? 102.752 120.463 133.707 1.00 17.31 876 TYR A O 1
ATOM 7037 N N . GLN A 1 877 ? 103.197 118.807 135.162 1.00 15.03 877 GLN A N 1
ATOM 7038 C CA . GLN A 1 877 ? 103.377 119.713 136.276 1.00 14.25 877 GLN A CA 1
ATOM 7039 C C . GLN A 1 877 ? 104.493 120.738 136.011 1.00 15.11 877 GLN A C 1
ATOM 7040 O O . GLN A 1 877 ? 104.304 121.928 136.263 1.00 12.31 877 GLN A O 1
ATOM 7046 N N . LYS A 1 878 ? 105.628 120.301 135.471 1.00 15.90 878 LYS A N 1
ATOM 7047 C CA . LYS A 1 878 ? 106.724 121.224 135.223 1.00 18.05 878 LYS A CA 1
ATOM 7048 C C . LYS A 1 878 ? 106.303 122.259 134.184 1.00 15.10 878 LYS A C 1
ATOM 7049 O O . LYS A 1 878 ? 106.474 123.461 134.410 1.00 15.49 878 LYS A O 1
ATOM 7055 N N . SER A 1 879 ? 105.718 121.787 133.085 1.00 10.04 879 SER A N 1
ATOM 7056 C CA . SER A 1 879 ? 105.246 122.651 132.021 1.00 7.22 879 SER A CA 1
ATOM 7057 C C . SER A 1 879 ? 104.285 123.705 132.572 1.00 2.82 879 SER A C 1
ATOM 7058 O O . SER A 1 879 ? 104.424 124.879 132.283 1.00 9.14 879 SER A O 1
ATOM 7061 N N . GLU A 1 880 ? 103.304 123.302 133.372 1.00 6.42 880 GLU A N 1
ATOM 7062 C CA . GLU A 1 880 ? 102.356 124.273 133.857 1.00 4.56 880 GLU A CA 1
ATOM 7063 C C . GLU A 1 880 ? 103.032 125.309 134.762 1.00 12.48 880 GLU A C 1
ATOM 7064 O O . GLU A 1 880 ? 102.666 126.482 134.720 1.00 20.08 880 GLU A O 1
ATOM 7070 N N . LYS A 1 881 ? 103.986 124.891 135.590 1.00 12.11 881 LYS A N 1
ATOM 7071 C CA . LYS A 1 881 ? 104.704 125.807 136.460 1.00 11.11 881 LYS A CA 1
ATOM 7072 C C . LYS A 1 881 ? 105.542 126.797 135.647 1.00 10.53 881 LYS A C 1
ATOM 7073 O O . LYS A 1 881 ? 105.578 128.002 135.935 1.00 17.84 881 LYS A O 1
ATOM 7079 N N . VAL A 1 882 ? 106.226 126.308 134.633 1.00 3.83 882 VAL A N 1
ATOM 7080 C CA . VAL A 1 882 ? 107.071 127.194 133.840 1.00 14.78 882 VAL A CA 1
ATOM 7081 C C . VAL A 1 882 ? 106.231 128.196 133.026 1.00 11.97 882 VAL A C 1
ATOM 7082 O O . VAL A 1 882 ? 106.527 129.379 133.031 1.00 10.04 882 VAL A O 1
ATOM 7086 N N . ILE A 1 883 ? 105.109 127.780 132.438 1.00 6.41 883 ILE A N 1
ATOM 7087 C CA . ILE A 1 883 ? 104.275 128.718 131.701 1.00 8.48 883 ILE A CA 1
ATOM 7088 C C . ILE A 1 883 ? 103.785 129.814 132.657 1.00 1.50 883 ILE A C 1
ATOM 7089 O O . ILE A 1 883 ? 103.737 130.980 132.290 1.00 13.42 883 ILE A O 1
ATOM 7094 N N . ARG A 1 884 ? 103.422 129.478 133.887 1.00 5.80 884 ARG A N 1
ATOM 7095 C CA . ARG A 1 884 ? 102.995 130.513 134.817 1.00 2.44 884 ARG A CA 1
ATOM 7096 C C . ARG A 1 884 ? 104.126 131.525 135.127 1.00 4.79 884 ARG A C 1
ATOM 7097 O O . ARG A 1 884 ? 103.854 132.653 135.523 1.00 7.31 884 ARG A O 1
ATOM 7105 N N . ARG A 1 885 ? 105.389 131.118 134.965 1.00 3.66 885 ARG A N 1
ATOM 7106 C CA . ARG A 1 885 ? 106.527 131.996 135.159 1.00 4.14 885 ARG A CA 1
ATOM 7107 C C . ARG A 1 885 ? 106.692 132.875 133.935 1.00 13.37 885 ARG A C 1
ATOM 7108 O O . ARG A 1 885 ? 106.912 134.075 134.098 1.00 19.36 885 ARG A O 1
ATOM 7116 N N . TYR A 1 886 ? 106.530 132.288 132.730 1.00 9.30 886 TYR A N 1
ATOM 7117 C CA . TYR A 1 886 ? 106.549 133.078 131.514 1.00 7.12 886 TYR A CA 1
ATOM 7118 C C . TYR A 1 886 ? 105.500 134.192 131.584 1.00 4.10 886 TYR A C 1
ATOM 7119 O O . TYR A 1 886 ? 105.773 135.301 131.153 1.00 10.40 886 TYR A O 1
ATOM 7128 N N . ARG A 1 887 ? 104.313 133.947 132.138 1.00 8.89 887 ARG A N 1
ATOM 7129 C CA . ARG A 1 887 ? 103.330 135.016 132.191 1.00 13.26 887 ARG A CA 1
ATOM 7130 C C . ARG A 1 887 ? 103.855 136.250 132.930 1.00 13.84 887 ARG A C 1
ATOM 7131 O O . ARG A 1 887 ? 103.736 137.361 132.434 1.00 19.66 887 ARG A O 1
ATOM 7139 N N . VAL A 1 888 ? 104.381 136.062 134.139 1.00 15.30 888 VAL A N 1
ATOM 7140 C CA . VAL A 1 888 ? 104.752 137.187 134.981 1.00 15.52 888 VAL A CA 1
ATOM 7141 C C . VAL A 1 888 ? 106.083 137.771 134.505 1.00 12.36 888 VAL A C 1
ATOM 7142 O O . VAL A 1 888 ? 106.312 138.956 134.712 1.00 11.54 888 VAL A O 1
ATOM 7146 N N . GLN A 1 889 ? 106.959 136.949 133.910 1.00 6.78 889 GLN A N 1
ATOM 7147 C CA . GLN A 1 889 ? 108.141 137.479 133.253 1.00 7.95 889 GLN A CA 1
ATOM 7148 C C . GLN A 1 889 ? 107.717 138.460 132.167 1.00 11.91 889 GLN A C 1
ATOM 7149 O O . GLN A 1 889 ? 108.314 139.530 132.049 1.00 16.81 889 GLN A O 1
ATOM 7155 N N . ASP A 1 890 ? 106.722 138.083 131.348 1.00 9.41 890 ASP A N 1
ATOM 7156 C CA . ASP A 1 890 ? 106.251 138.965 130.294 1.00 7.17 890 ASP A CA 1
ATOM 7157 C C . ASP A 1 890 ? 105.658 140.238 130.873 1.00 12.89 890 ASP A C 1
ATOM 7158 O O . ASP A 1 890 ? 105.868 141.317 130.320 1.00 13.19 890 ASP A O 1
ATOM 7163 N N . ALA A 1 891 ? 104.935 140.124 131.988 1.00 10.92 891 ALA A N 1
ATOM 7164 C CA . ALA A 1 891 ? 104.379 141.319 132.595 1.00 14.60 891 ALA A CA 1
ATOM 7165 C C . ALA A 1 891 ? 105.519 142.295 132.902 1.00 16.30 891 ALA A C 1
ATOM 7166 O O . ALA A 1 891 ? 105.385 143.495 132.693 1.00 19.07 891 ALA A O 1
ATOM 7168 N N . LEU A 1 892 ? 106.656 141.774 133.371 1.00 13.15 892 LEU A N 1
ATOM 7169 C CA . LEU A 1 892 ? 107.729 142.633 133.844 1.00 13.26 892 LEU A CA 1
ATOM 7170 C C . LEU A 1 892 ? 108.455 143.266 132.654 1.00 13.74 892 LEU A C 1
ATOM 7171 O O . LEU A 1 892 ? 108.699 144.469 132.688 1.00 13.81 892 LEU A O 1
ATOM 7176 N N . LEU A 1 893 ? 108.744 142.493 131.592 1.00 5.91 893 LEU A N 1
ATOM 7177 C CA . LEU A 1 893 ? 109.333 143.075 130.388 1.00 13.45 893 LEU A CA 1
ATOM 7178 C C . LEU A 1 893 ? 108.430 144.177 129.823 1.00 12.33 893 LEU A C 1
ATOM 7179 O O . LEU A 1 893 ? 108.893 145.268 129.522 1.00 18.33 893 LEU A O 1
ATOM 7184 N N . PHE A 1 894 ? 107.141 143.904 129.734 1.00 11.80 894 PHE A N 1
ATOM 7185 C CA . PHE A 1 894 ? 106.218 144.877 129.208 1.00 14.60 894 PHE A CA 1
ATOM 7186 C C . PHE A 1 894 ? 106.342 146.142 130.031 1.00 13.53 894 PHE A C 1
ATOM 7187 O O . PHE A 1 894 ? 106.510 147.217 129.461 1.00 18.51 894 PHE A O 1
ATOM 7195 N N . LEU A 1 895 ? 106.266 146.007 131.363 1.00 19.41 895 LEU A N 1
ATOM 7196 C CA . LEU A 1 895 ? 106.296 147.180 132.225 1.00 21.82 895 LEU A CA 1
ATOM 7197 C C . LEU A 1 895 ? 107.580 147.990 132.022 1.00 21.62 895 LEU A C 1
ATOM 7198 O O . LEU A 1 895 ? 107.494 149.213 131.917 1.00 26.17 895 LEU A O 1
ATOM 7203 N N . LEU A 1 896 ? 108.744 147.321 131.966 1.00 19.31 896 LEU A N 1
ATOM 7204 C CA . LEU A 1 896 ? 110.017 148.020 131.855 1.00 22.24 896 LEU A CA 1
ATOM 7205 C C . LEU A 1 896 ? 110.148 148.650 130.461 1.00 21.32 896 LEU A C 1
ATOM 7206 O O . LEU A 1 896 ? 110.471 149.832 130.354 1.00 17.13 896 LEU A O 1
ATOM 7211 N N . ALA A 1 897 ? 109.891 147.887 129.392 1.00 14.32 897 ALA A N 1
ATOM 7212 C CA . ALA A 1 897 ? 109.919 148.466 128.054 1.00 19.40 897 ALA A CA 1
ATOM 7213 C C . ALA A 1 897 ? 109.044 149.720 127.978 1.00 18.41 897 ALA A C 1
ATOM 7214 O O . ALA A 1 897 ? 109.493 150.753 127.511 1.00 23.82 897 ALA A O 1
ATOM 7216 N N . LYS A 1 898 ? 107.807 149.639 128.475 1.00 22.46 898 LYS A N 1
ATOM 7217 C CA . LYS A 1 898 ? 106.875 150.749 128.374 1.00 22.20 898 LYS A CA 1
ATOM 7218 C C . LYS A 1 898 ? 107.419 151.975 129.101 1.00 22.51 898 LYS A C 1
ATOM 7219 O O . LYS A 1 898 ? 107.163 153.093 128.671 1.00 34.33 898 LYS A O 1
ATOM 7225 N N . LYS A 1 899 ? 108.154 151.765 130.196 1.00 25.33 899 LYS A N 1
ATOM 7226 C CA . LYS A 1 899 ? 108.723 152.849 130.982 1.00 24.78 899 LYS A CA 1
ATOM 7227 C C . LYS A 1 899 ? 109.826 153.537 130.195 1.00 25.07 899 LYS A C 1
ATOM 7228 O O . LYS A 1 899 ? 109.871 154.762 130.183 1.00 30.44 899 LYS A O 1
ATOM 7234 N N . THR A 1 900 ? 110.696 152.751 129.551 1.00 23.81 900 THR A N 1
ATOM 7235 C CA . THR A 1 900 ? 111.759 153.307 128.730 1.00 28.42 900 THR A CA 1
ATOM 7236 C C . THR A 1 900 ? 111.165 154.214 127.649 1.00 30.08 900 THR A C 1
ATOM 7237 O O . THR A 1 900 ? 111.530 155.387 127.573 1.00 37.55 900 THR A O 1
ATOM 7241 N N . LEU A 1 901 ? 110.237 153.671 126.847 1.00 31.52 901 LEU A N 1
ATOM 7242 C CA . LEU A 1 901 ? 109.731 154.345 125.655 1.00 33.60 901 LEU A CA 1
ATOM 7243 C C . LEU A 1 901 ? 108.856 155.538 126.034 1.00 33.63 901 LEU A C 1
ATOM 7244 O O . LEU A 1 901 ? 108.836 156.519 125.312 1.00 46.30 901 LEU A O 1
ATOM 7249 N N . THR A 1 902 ? 108.140 155.451 127.154 1.00 42.87 902 THR A N 1
ATOM 7250 C CA . THR A 1 902 ? 107.343 156.570 127.634 1.00 51.40 902 THR A CA 1
ATOM 7251 C C . THR A 1 902 ? 108.224 157.805 127.809 1.00 55.34 902 THR A C 1
ATOM 7252 O O . THR A 1 902 ? 107.846 158.875 127.336 1.00 65.61 902 THR A O 1
ATOM 7256 N N . GLU A 1 903 ? 109.397 157.647 128.439 1.00 58.44 903 GLU A N 1
ATOM 7257 C CA . GLU A 1 903 ? 110.299 158.757 128.718 1.00 67.98 903 GLU A CA 1
ATOM 7258 C C . GLU A 1 903 ? 111.218 159.068 127.528 1.00 73.16 903 GLU A C 1
ATOM 7259 O O . GLU A 1 903 ? 112.160 159.846 127.691 1.00 78.25 903 GLU A O 1
ATOM 7265 N N . LEU A 1 904 ? 110.948 158.504 126.334 1.00 72.78 904 LEU A N 1
ATOM 7266 C CA . LEU A 1 904 ? 111.674 158.831 125.111 1.00 82.18 904 LEU A CA 1
ATOM 7267 C C . LEU A 1 904 ? 110.729 159.476 124.098 1.00 92.13 904 LEU A C 1
ATOM 7268 O O . LEU A 1 904 ? 109.510 159.338 124.204 1.00 92.73 904 LEU A O 1
ATOM 7273 N N . ALA A 1 905 ? 111.328 160.208 123.138 1.00 104.69 905 ALA A N 1
ATOM 7274 C CA . ALA A 1 905 ? 110.655 160.780 121.976 1.00 112.77 905 ALA A CA 1
ATOM 7275 C C . ALA A 1 905 ? 109.521 161.721 122.405 1.00 117.21 905 ALA A C 1
ATOM 7276 O O . ALA A 1 905 ? 109.503 162.191 123.546 1.00 118.27 905 ALA A O 1
ATOM 7278 N N . ASP A 1 906 ? 108.624 162.050 121.459 1.00 120.66 906 ASP A N 1
ATOM 7279 C CA . ASP A 1 906 ? 107.282 162.527 121.768 1.00 123.70 906 ASP A CA 1
ATOM 7280 C C . ASP A 1 906 ? 106.330 161.329 121.707 1.00 121.08 906 ASP A C 1
ATOM 7281 O O . ASP A 1 906 ? 105.404 161.296 120.889 1.00 121.50 906 ASP A O 1
ATOM 7286 N N . PHE A 1 907 ? 106.572 160.351 122.600 1.00 116.23 907 PHE A N 1
ATOM 7287 C CA . PHE A 1 907 ? 105.806 159.117 122.665 1.00 111.69 907 PHE A CA 1
ATOM 7288 C C . PHE A 1 907 ? 104.924 159.162 123.911 1.00 111.54 907 PHE A C 1
ATOM 7289 O O . PHE A 1 907 ? 105.428 159.402 125.010 1.00 112.25 907 PHE A O 1
ATOM 7297 N N . ASP A 1 908 ? 103.618 158.919 123.720 1.00 110.08 908 ASP A N 1
ATOM 7298 C CA . ASP A 1 908 ? 102.652 158.835 124.807 1.00 109.50 908 ASP A CA 1
ATOM 7299 C C . ASP A 1 908 ? 102.115 157.407 124.842 1.00 105.39 908 ASP A C 1
ATOM 7300 O O . ASP A 1 908 ? 101.654 156.906 123.816 1.00 105.47 908 ASP A O 1
ATOM 7305 N N . GLY A 1 909 ? 102.198 156.752 126.012 1.00 99.14 909 GLY A N 1
ATOM 7306 C CA . GLY A 1 909 ? 101.898 155.331 126.085 1.00 92.47 909 GLY A CA 1
ATOM 7307 C C . GLY A 1 909 ? 101.319 154.842 127.411 1.00 87.81 909 GLY A C 1
ATOM 7308 O O . GLY A 1 909 ? 101.325 153.633 127.641 1.00 75.12 909 GLY A O 1
ATOM 7309 N N . GLU A 1 910 ? 100.722 155.733 128.220 1.00 86.22 910 GLU A N 1
ATOM 7310 C CA . GLU A 1 910 ? 100.071 155.309 129.455 1.00 86.62 910 GLU A CA 1
ATOM 7311 C C . GLU A 1 910 ? 98.884 154.390 129.134 1.00 81.44 910 GLU A C 1
ATOM 7312 O O . GLU A 1 910 ? 98.521 153.567 129.977 1.00 80.52 910 GLU A O 1
ATOM 7318 N N . ARG A 1 911 ? 98.294 154.528 127.928 1.00 72.97 911 ARG A N 1
ATOM 7319 C CA . ARG A 1 911 ? 97.123 153.758 127.534 1.00 68.12 911 ARG A CA 1
ATOM 7320 C C . ARG A 1 911 ? 97.448 152.297 127.199 1.00 62.58 911 ARG A C 1
ATOM 7321 O O . ARG A 1 911 ? 96.520 151.488 127.187 1.00 67.54 911 ARG A O 1
ATOM 7329 N N . PHE A 1 912 ? 98.716 151.937 126.924 1.00 50.85 912 PHE A N 1
ATOM 7330 C CA . PHE A 1 912 ? 99.007 150.633 126.345 1.00 37.81 912 PHE A CA 1
ATOM 7331 C C . PHE A 1 912 ? 99.063 149.547 127.417 1.00 31.52 912 PHE A C 1
ATOM 7332 O O . PHE A 1 912 ? 99.489 149.803 128.534 1.00 32.27 912 PHE A O 1
ATOM 7340 N N . LYS A 1 913 ? 98.702 148.316 127.015 1.00 29.45 913 LYS A N 1
ATOM 7341 C CA . LYS A 1 913 ? 98.416 147.207 127.909 1.00 30.71 913 LYS A CA 1
ATOM 7342 C C . LYS A 1 913 ? 98.924 145.885 127.332 1.00 22.28 913 LYS A C 1
ATOM 7343 O O . LYS A 1 913 ? 98.757 145.610 126.154 1.00 23.48 913 LYS A O 1
ATOM 7349 N N . LEU A 1 914 ? 99.486 145.038 128.199 1.00 24.55 914 LEU A N 1
ATOM 7350 C CA . LEU A 1 914 ? 99.988 143.727 127.818 1.00 20.58 914 LEU A CA 1
ATOM 7351 C C . LEU A 1 914 ? 98.893 142.869 127.186 1.00 25.18 914 LEU A C 1
ATOM 7352 O O . LEU A 1 914 ? 99.196 142.083 126.285 1.00 24.38 914 LEU A O 1
ATOM 7357 N N . LYS A 1 915 ? 97.647 142.987 127.661 1.00 25.03 915 LYS A N 1
ATOM 7358 C CA . LYS A 1 915 ? 96.545 142.213 127.097 1.00 25.13 915 LYS A CA 1
ATOM 7359 C C . LYS A 1 915 ? 96.385 142.465 125.590 1.00 24.85 915 LYS A C 1
ATOM 7360 O O . LYS A 1 915 ? 95.961 141.556 124.885 1.00 35.52 915 LYS A O 1
ATOM 7366 N N . GLU A 1 916 ? 96.768 143.645 125.070 1.00 25.89 916 GLU A N 1
ATOM 7367 C CA . GLU A 1 916 ? 96.684 143.920 123.637 1.00 28.79 916 GLU A CA 1
ATOM 7368 C C . GLU A 1 916 ? 97.832 143.292 122.826 1.00 25.85 916 GLU A C 1
ATOM 7369 O O . GLU A 1 916 ? 97.784 143.304 121.598 1.00 33.22 916 GLU A O 1
ATOM 7375 N N . ILE A 1 917 ? 98.875 142.759 123.457 1.00 20.95 917 ILE A N 1
ATOM 7376 C CA . ILE A 1 917 ? 100.016 142.264 122.699 1.00 25.42 917 ILE A CA 1
ATOM 7377 C C . ILE A 1 917 ? 99.696 140.909 122.079 1.00 27.96 917 ILE A C 1
ATOM 7378 O O . ILE A 1 917 ? 99.143 140.039 122.751 1.00 43.59 917 ILE A O 1
ATOM 7383 N N . MET A 1 918 ? 100.054 140.750 120.795 1.00 30.75 918 MET A N 1
ATOM 7384 C CA . MET A 1 918 ? 99.750 139.569 119.995 1.00 30.20 918 MET A CA 1
ATOM 7385 C C . MET A 1 918 ? 100.809 139.432 118.909 1.00 23.14 918 MET A C 1
ATOM 7386 O O . MET A 1 918 ? 101.385 140.450 118.532 1.00 36.02 918 MET A O 1
ATOM 7391 N N . PRO A 1 919 ? 101.121 138.231 118.365 1.00 24.60 919 PRO A N 1
ATOM 7392 C CA . PRO A 1 919 ? 102.213 138.086 117.402 1.00 23.53 919 PRO A CA 1
ATOM 7393 C C . PRO A 1 919 ? 102.102 138.956 116.159 1.00 29.64 919 PRO A C 1
ATOM 7394 O O . PRO A 1 919 ? 103.138 139.406 115.680 1.00 42.02 919 PRO A O 1
ATOM 7398 N N . ASP A 1 920 ? 100.887 139.244 115.663 1.00 38.28 920 ASP A N 1
ATOM 7399 C CA . ASP A 1 920 ? 100.738 140.206 114.576 1.00 44.41 920 ASP A CA 1
ATOM 7400 C C . ASP A 1 920 ? 99.771 141.331 114.953 1.00 47.50 920 ASP A C 1
ATOM 7401 O O . ASP A 1 920 ? 98.789 141.571 114.253 1.00 53.94 920 ASP A O 1
ATOM 7406 N N . ALA A 1 921 ? 100.080 142.065 116.027 1.00 48.41 921 ALA A N 1
ATOM 7407 C CA . ALA A 1 921 ? 99.108 142.965 116.644 1.00 53.47 921 ALA A CA 1
ATOM 7408 C C . ALA A 1 921 ? 98.753 144.131 115.723 1.00 49.46 921 ALA A C 1
ATOM 7409 O O . ALA A 1 921 ? 99.638 144.727 115.125 1.00 59.01 921 ALA A O 1
ATOM 7411 N N . GLU A 1 922 ? 97.460 144.460 115.639 1.00 55.38 922 GLU A N 1
ATOM 7412 C CA . GLU A 1 922 ? 96.988 145.587 114.845 1.00 58.37 922 GLU A CA 1
ATOM 7413 C C . GLU A 1 922 ? 96.669 146.790 115.739 1.00 55.70 922 GLU A C 1
ATOM 7414 O O . GLU A 1 922 ? 96.291 147.841 115.222 1.00 54.70 922 GLU A O 1
ATOM 7420 N N . LYS A 1 923 ? 96.859 146.656 117.062 1.00 54.47 923 LYS A N 1
ATOM 7421 C CA . LYS A 1 923 ? 96.553 147.728 117.998 1.00 57.28 923 LYS A CA 1
ATOM 7422 C C . LYS A 1 923 ? 97.570 147.755 119.141 1.00 45.93 923 LYS A C 1
ATOM 7423 O O . LYS A 1 923 ? 98.335 146.814 119.340 1.00 44.38 923 LYS A O 1
ATOM 7429 N N . GLY A 1 924 ? 97.584 148.872 119.871 1.00 37.51 924 GLY A N 1
ATOM 7430 C CA . GLY A 1 924 ? 98.426 149.013 121.041 1.00 34.44 924 GLY A CA 1
ATOM 7431 C C . GLY A 1 924 ? 99.879 149.262 120.663 1.00 35.76 924 GLY A C 1
ATOM 7432 O O . GLY A 1 924 ? 100.184 149.542 119.506 1.00 43.90 924 GLY A O 1
ATOM 7433 N N . ILE A 1 925 ? 100.773 149.071 121.634 1.00 33.54 925 ILE A N 1
ATOM 7434 C CA . ILE A 1 925 ? 102.125 149.602 121.553 1.00 32.85 925 ILE A CA 1
ATOM 7435 C C . ILE A 1 925 ? 102.827 149.098 120.284 1.00 30.96 925 ILE A C 1
ATOM 7436 O O . ILE A 1 925 ? 103.521 149.878 119.634 1.00 35.72 925 ILE A O 1
ATOM 7441 N N . LEU A 1 926 ? 102.606 147.840 119.889 1.00 26.02 926 LEU A N 1
ATOM 7442 C CA . LEU A 1 926 ? 103.341 147.245 118.785 1.00 25.44 926 LEU A CA 1
ATOM 7443 C C . LEU A 1 926 ? 102.948 147.874 117.454 1.00 30.69 926 LEU A C 1
ATOM 7444 O O . LEU A 1 926 ? 103.714 147.773 116.496 1.00 36.48 926 LEU A O 1
ATOM 7449 N N . SER A 1 927 ? 101.771 148.504 117.385 1.00 34.95 927 SER A N 1
ATOM 7450 C CA . SER A 1 927 ? 101.313 149.136 116.157 1.00 37.66 927 SER A CA 1
ATOM 7451 C C . SER A 1 927 ? 101.747 150.609 116.066 1.00 37.34 927 SER A C 1
ATOM 7452 O O . SER A 1 927 ? 101.433 151.267 115.078 1.00 44.04 927 SER A O 1
ATOM 7455 N N . GLU A 1 928 ? 102.448 151.139 117.076 1.00 35.59 928 GLU A N 1
ATOM 7456 C CA . GLU A 1 928 ? 102.846 152.534 117.096 1.00 37.55 928 GLU A CA 1
ATOM 7457 C C . GLU A 1 928 ? 103.997 152.741 116.130 1.00 43.43 928 GLU A C 1
ATOM 7458 O O . GLU A 1 928 ? 104.882 151.886 116.035 1.00 43.56 928 GLU A O 1
ATOM 7464 N N . ILE A 1 929 ? 103.988 153.900 115.460 1.00 43.86 929 ILE A N 1
ATOM 7465 C CA . ILE A 1 929 ? 104.968 154.221 114.438 1.00 44.34 929 ILE A CA 1
ATOM 7466 C C . ILE A 1 929 ? 105.979 155.165 115.071 1.00 44.99 929 ILE A C 1
ATOM 7467 O O . ILE A 1 929 ? 105.576 156.187 115.627 1.00 50.21 929 ILE A O 1
ATOM 7472 N N . MET A 1 930 ? 107.274 154.825 114.994 1.00 41.51 930 MET A N 1
ATOM 7473 C CA . MET A 1 930 ? 108.290 155.777 115.407 1.00 48.37 930 MET A CA 1
ATOM 7474 C C . MET A 1 930 ? 109.514 155.692 114.496 1.00 48.72 930 MET A C 1
ATOM 7475 O O . MET A 1 930 ? 109.739 154.659 113.856 1.00 43.40 930 MET A O 1
ATOM 7480 N N . PRO A 1 931 ? 110.334 156.773 114.397 1.00 45.42 931 PRO A N 1
ATOM 7481 C CA . PRO A 1 931 ? 111.563 156.696 113.630 1.00 40.16 931 PRO A CA 1
ATOM 7482 C C . PRO A 1 931 ? 112.535 155.736 114.286 1.00 39.58 931 PRO A C 1
ATOM 7483 O O . PRO A 1 931 ? 112.531 155.617 115.509 1.00 42.92 931 PRO A O 1
ATOM 7487 N N . MET A 1 932 ? 113.332 155.039 113.473 1.00 36.70 932 MET A N 1
ATOM 7488 C CA . MET A 1 932 ? 114.257 154.059 114.006 1.00 35.69 932 MET A CA 1
ATOM 7489 C C . MET A 1 932 ? 115.587 154.166 113.275 1.00 36.02 932 MET A C 1
ATOM 7490 O O . MET A 1 932 ? 115.678 154.789 112.228 1.00 43.40 932 MET A O 1
ATOM 7495 N N . SER A 1 933 ? 116.635 153.660 113.925 1.00 40.11 933 SER A N 1
ATOM 7496 C CA . SER A 1 933 ? 117.981 153.657 113.389 1.00 40.61 933 SER A CA 1
ATOM 7497 C C . SER A 1 933 ? 118.686 152.418 113.924 1.00 39.97 933 SER A C 1
ATOM 7498 O O . SER A 1 933 ? 118.764 152.263 115.141 1.00 49.10 933 SER A O 1
ATOM 7501 N N . PHE A 1 934 ? 119.136 151.527 113.030 1.00 31.25 934 PHE A N 1
ATOM 7502 C CA . PHE A 1 934 ? 119.799 150.298 113.432 1.00 23.55 934 PHE A CA 1
ATOM 7503 C C . PHE A 1 934 ? 121.229 150.324 112.928 1.00 26.21 934 PHE A C 1
ATOM 7504 O O . PHE A 1 934 ? 121.420 150.387 111.720 1.00 37.04 934 PHE A O 1
ATOM 7512 N N . THR A 1 935 ? 122.206 150.276 113.849 1.00 26.54 935 THR A N 1
ATOM 7513 C CA . THR A 1 935 ? 123.622 150.287 113.501 1.00 26.75 935 THR A CA 1
ATOM 7514 C C . THR A 1 935 ? 124.206 148.923 113.819 1.00 22.39 935 THR A C 1
ATOM 7515 O O . THR A 1 935 ? 123.890 148.361 114.862 1.00 32.01 935 THR A O 1
ATOM 7519 N N . PHE A 1 936 ? 125.029 148.382 112.916 1.00 24.29 936 PHE A N 1
ATOM 7520 C CA . PHE A 1 936 ? 125.611 147.067 113.147 1.00 24.65 936 PHE A CA 1
ATOM 7521 C C . PHE A 1 936 ? 126.953 146.988 112.442 1.00 21.42 936 PHE A C 1
ATOM 7522 O O . PHE A 1 936 ? 127.286 147.888 111.677 1.00 27.60 936 PHE A O 1
ATOM 7530 N N . GLU A 1 937 ? 127.703 145.930 112.769 1.00 29.83 937 GLU A N 1
ATOM 7531 C CA . GLU A 1 937 ? 129.032 145.658 112.252 1.00 29.99 937 GLU A CA 1
ATOM 7532 C C . GLU A 1 937 ? 128.992 144.271 111.631 1.00 24.33 937 GLU A C 1
ATOM 7533 O O . GLU A 1 937 ? 128.508 143.333 112.265 1.00 23.83 937 GLU A O 1
ATOM 7539 N N . LYS A 1 938 ? 129.546 144.146 110.423 1.00 27.61 938 LYS A N 1
ATOM 7540 C CA . LYS A 1 938 ? 129.573 142.885 109.701 1.00 26.91 938 LYS A CA 1
ATOM 7541 C C . LYS A 1 938 ? 130.849 142.866 108.877 1.00 32.64 938 LYS A C 1
ATOM 7542 O O . LYS A 1 938 ? 131.123 143.838 108.169 1.00 42.56 938 LYS A O 1
ATOM 7548 N N . GLY A 1 939 ? 131.629 141.789 108.985 1.00 36.22 939 GLY A N 1
ATOM 7549 C CA . GLY A 1 939 ? 132.875 141.654 108.242 1.00 39.84 939 GLY A CA 1
ATOM 7550 C C . GLY A 1 939 ? 133.781 142.880 108.356 1.00 40.19 939 GLY A C 1
ATOM 7551 O O . GLY A 1 939 ? 134.329 143.335 107.357 1.00 46.35 939 GLY A O 1
ATOM 7552 N N . GLY A 1 940 ? 133.895 143.445 109.560 1.00 45.89 940 GLY A N 1
ATOM 7553 C CA . GLY A 1 940 ? 134.828 144.531 109.813 1.00 47.21 940 GLY A CA 1
ATOM 7554 C C . GLY A 1 940 ? 134.370 145.896 109.307 1.00 47.59 940 GLY A C 1
ATOM 7555 O O . GLY A 1 940 ? 135.173 146.830 109.366 1.00 53.43 940 GLY A O 1
ATOM 7556 N N . LYS A 1 941 ? 133.116 146.043 108.841 1.00 43.56 941 LYS A N 1
ATOM 7557 C CA . LYS A 1 941 ? 132.592 147.364 108.503 1.00 45.05 941 LYS A CA 1
ATOM 7558 C C . LYS A 1 941 ? 131.369 147.655 109.366 1.00 38.73 941 LYS A C 1
ATOM 7559 O O . LYS A 1 941 ? 130.783 146.722 109.904 1.00 39.43 941 LYS A O 1
ATOM 7565 N N . LYS A 1 942 ? 130.995 148.939 109.452 1.00 35.74 942 LYS A N 1
ATOM 7566 C CA . LYS A 1 942 ? 129.954 149.439 110.335 1.00 37.37 942 LYS A CA 1
ATOM 7567 C C . LYS A 1 942 ? 128.922 150.228 109.531 1.00 36.89 942 LYS A C 1
ATOM 7568 O O . LYS A 1 942 ? 129.255 151.252 108.928 1.00 36.94 942 LYS A O 1
ATOM 7574 N N . TYR A 1 943 ? 127.656 149.792 109.592 1.00 34.59 943 TYR A N 1
ATOM 7575 C CA . TYR A 1 943 ? 126.597 150.337 108.750 1.00 35.78 943 TYR A CA 1
ATOM 7576 C C . TYR A 1 943 ? 125.418 150.795 109.597 1.00 34.15 943 TYR A C 1
ATOM 7577 O O . TYR A 1 943 ? 125.226 150.275 110.701 1.00 31.42 943 TYR A O 1
ATOM 7586 N N . THR A 1 944 ? 124.597 151.689 109.037 1.00 33.83 944 THR A N 1
ATOM 7587 C CA . THR A 1 944 ? 123.385 152.131 109.701 1.00 35.16 944 THR A CA 1
ATOM 7588 C C . THR A 1 944 ? 122.215 152.074 108.722 1.00 37.76 944 THR A C 1
ATOM 7589 O O . THR A 1 944 ? 122.317 152.553 107.592 1.00 44.50 944 THR A O 1
ATOM 7593 N N . ILE A 1 945 ? 121.085 151.525 109.182 1.00 32.78 945 ILE A N 1
ATOM 7594 C CA . ILE A 1 945 ? 119.862 151.491 108.402 1.00 30.17 945 ILE A CA 1
ATOM 7595 C C . ILE A 1 945 ? 118.818 152.288 109.173 1.00 31.00 945 ILE A C 1
ATOM 7596 O O . ILE A 1 945 ? 118.578 151.982 110.334 1.00 39.20 945 ILE A O 1
ATOM 7601 N N . THR A 1 946 ? 118.160 153.258 108.535 1.00 31.08 946 THR A N 1
ATOM 7602 C CA . THR A 1 946 ? 117.226 154.120 109.247 1.00 31.76 946 THR A CA 1
ATOM 7603 C C . THR A 1 946 ? 115.810 153.889 108.725 1.00 28.06 946 THR A C 1
ATOM 7604 O O . THR A 1 946 ? 115.619 153.275 107.686 1.00 27.98 946 THR A O 1
ATOM 7608 N N . SER A 1 947 ? 114.827 154.339 109.502 1.00 31.80 947 SER A N 1
ATOM 7609 C CA . SER A 1 947 ? 113.465 154.517 109.047 1.00 30.78 947 SER A CA 1
ATOM 7610 C C . SER A 1 947 ? 112.942 155.819 109.625 1.00 31.98 947 SER A C 1
ATOM 7611 O O . SER A 1 947 ? 113.249 156.129 110.772 1.00 36.15 947 SER A O 1
ATOM 7614 N N . GLU A 1 948 ? 112.181 156.577 108.835 1.00 36.64 948 GLU A N 1
ATOM 7615 C CA . GLU A 1 948 ? 111.603 157.816 109.331 1.00 45.41 948 GLU A CA 1
ATOM 7616 C C . GLU A 1 948 ? 110.358 157.491 110.151 1.00 46.57 948 GLU A C 1
ATOM 7617 O O . GLU A 1 948 ? 109.870 158.347 110.886 1.00 53.06 948 GLU A O 1
ATOM 7623 N N . GLY A 1 949 ? 109.867 156.251 110.034 1.00 40.56 949 GLY A N 1
ATOM 7624 C CA . GLY A 1 949 ? 108.681 155.838 110.745 1.00 36.78 949 GLY A CA 1
ATOM 7625 C C . GLY A 1 949 ? 108.379 154.376 110.462 1.00 35.81 949 GLY A C 1
ATOM 7626 O O . GLY A 1 949 ? 108.277 153.979 109.307 1.00 47.94 949 GLY A O 1
ATOM 7627 N N . MET A 1 950 ? 108.177 153.608 111.529 1.00 38.53 950 MET A N 1
ATOM 7628 C CA . MET A 1 950 ? 108.187 152.162 111.467 1.00 36.16 950 MET A CA 1
ATOM 7629 C C . MET A 1 950 ? 107.392 151.655 112.661 1.00 33.17 950 MET A C 1
ATOM 7630 O O . MET A 1 950 ? 107.568 152.168 113.758 1.00 37.16 950 MET A O 1
ATOM 7635 N N . LYS A 1 951 ? 106.489 150.697 112.432 1.00 34.23 951 LYS A N 1
ATOM 7636 C CA . LYS A 1 951 ? 105.746 150.070 113.508 1.00 32.69 951 LYS A CA 1
ATOM 7637 C C . LYS A 1 951 ? 106.683 149.221 114.362 1.00 29.16 951 LYS A C 1
ATOM 7638 O O . LYS A 1 951 ? 107.436 148.423 113.821 1.00 28.09 951 LYS A O 1
ATOM 7644 N N . LEU A 1 952 ? 106.566 149.337 115.692 1.00 34.43 952 LEU A N 1
ATOM 7645 C CA . LEU A 1 952 ? 107.430 148.609 116.616 1.00 33.87 952 LEU A CA 1
ATOM 7646 C C . LEU A 1 952 ? 107.479 147.130 116.247 1.00 26.09 952 LEU A C 1
ATOM 7647 O O . LEU A 1 952 ? 108.552 146.538 116.236 1.00 32.20 952 LEU A O 1
ATOM 7652 N N . LYS A 1 953 ? 106.351 146.544 115.861 1.00 31.05 953 LYS A N 1
ATOM 7653 C CA . LYS A 1 953 ? 106.324 145.130 115.515 1.00 33.65 953 LYS A CA 1
ATOM 7654 C C . LYS A 1 953 ? 107.255 144.761 114.357 1.00 33.29 953 LYS A C 1
ATOM 7655 O O . LYS A 1 953 ? 107.603 143.592 114.218 1.00 35.20 953 LYS A O 1
ATOM 7661 N N . ASN A 1 954 ? 107.678 145.734 113.533 1.00 32.87 954 ASN A N 1
ATOM 7662 C CA . ASN A 1 954 ? 108.517 145.447 112.380 1.00 26.70 954 ASN A CA 1
ATOM 7663 C C . ASN A 1 954 ? 110.001 145.610 112.693 1.00 26.40 954 ASN A C 1
ATOM 7664 O O . ASN A 1 954 ? 110.821 145.366 111.809 1.00 27.00 954 ASN A O 1
ATOM 7669 N N . TYR A 1 955 ? 110.376 145.884 113.951 1.00 25.90 955 TYR A N 1
ATOM 7670 C CA . TYR A 1 955 ? 111.780 146.124 114.266 1.00 25.78 955 TYR A CA 1
ATOM 7671 C C . TYR A 1 955 ? 112.660 144.930 113.864 1.00 26.25 955 TYR A C 1
ATOM 7672 O O . TYR A 1 955 ? 113.849 145.085 113.610 1.00 26.82 955 TYR A O 1
ATOM 7681 N N . GLY A 1 956 ? 112.095 143.723 113.794 1.00 27.78 956 GLY A N 1
ATOM 7682 C CA . GLY A 1 956 ? 112.863 142.552 113.411 1.00 26.08 956 GLY A CA 1
ATOM 7683 C C . GLY A 1 956 ? 113.342 142.571 111.965 1.00 24.90 956 GLY A C 1
ATOM 7684 O O . GLY A 1 956 ? 114.244 141.803 111.627 1.00 27.57 956 GLY A O 1
ATOM 7685 N N . ASP A 1 957 ? 112.715 143.401 111.118 1.00 27.67 957 ASP A N 1
ATOM 7686 C CA . ASP A 1 957 ? 113.148 143.598 109.742 1.00 27.98 957 ASP A CA 1
ATOM 7687 C C . ASP A 1 957 ? 114.638 143.916 109.644 1.00 26.16 957 ASP A C 1
ATOM 7688 O O . ASP A 1 957 ? 115.314 143.400 108.753 1.00 28.26 957 ASP A O 1
ATOM 7693 N N . PHE A 1 958 ? 115.152 144.763 110.544 1.00 23.36 958 PHE A N 1
ATOM 7694 C CA . PHE A 1 958 ? 116.541 145.171 110.468 1.00 19.95 958 PHE A CA 1
ATOM 7695 C C . PHE A 1 958 ? 117.477 143.964 110.506 1.00 21.39 958 PHE A C 1
ATOM 7696 O O . PHE A 1 958 ? 118.398 143.899 109.698 1.00 22.54 958 PHE A O 1
ATOM 7704 N N . PHE A 1 959 ? 117.243 142.990 111.389 1.00 21.63 959 PHE A N 1
ATOM 7705 C CA . PHE A 1 959 ? 118.161 141.861 111.448 1.00 21.88 959 PHE A CA 1
ATOM 7706 C C . PHE A 1 959 ? 118.078 141.073 110.143 1.00 15.94 959 PHE A C 1
ATOM 7707 O O . PHE A 1 959 ? 119.092 140.577 109.668 1.00 21.79 959 PHE A O 1
ATOM 7715 N N . VAL A 1 960 ? 116.893 140.989 109.547 1.00 21.60 960 VAL A N 1
ATOM 7716 C CA . VAL A 1 960 ? 116.734 140.253 108.299 1.00 27.61 960 VAL A CA 1
ATOM 7717 C C . VAL A 1 960 ? 117.581 140.919 107.206 1.00 23.40 960 VAL A C 1
ATOM 7718 O O . VAL A 1 960 ? 118.291 140.215 106.490 1.00 30.52 960 VAL A O 1
ATOM 7722 N N . LEU A 1 961 ? 117.552 142.249 107.115 1.00 21.43 961 LEU A N 1
ATOM 7723 C CA . LEU A 1 961 ? 118.367 142.958 106.140 1.00 24.62 961 LEU A CA 1
ATOM 7724 C C . LEU A 1 961 ? 119.858 142.822 106.463 1.00 25.69 961 LEU A C 1
ATOM 7725 O O . LEU A 1 961 ? 120.644 142.554 105.559 1.00 32.09 961 LEU A O 1
ATOM 7730 N N . ALA A 1 962 ? 120.267 143.023 107.717 1.00 23.83 962 ALA A N 1
ATOM 7731 C CA . ALA A 1 962 ? 121.677 142.950 108.089 1.00 24.44 962 ALA A CA 1
ATOM 7732 C C . ALA A 1 962 ? 122.234 141.553 107.826 1.00 23.93 962 ALA A C 1
ATOM 7733 O O . ALA A 1 962 ? 123.374 141.394 107.406 1.00 25.30 962 ALA A O 1
ATOM 7735 N N . SER A 1 963 ? 121.407 140.535 108.062 1.00 24.85 963 SER A N 1
ATOM 7736 C CA . SER A 1 963 ? 121.799 139.160 107.816 1.00 27.06 963 SER A CA 1
ATOM 7737 C C . SER A 1 963 ? 122.011 138.849 106.328 1.00 27.32 963 SER A C 1
ATOM 7738 O O . SER A 1 963 ? 122.597 137.812 106.015 1.00 28.54 963 SER A O 1
ATOM 7741 N N . ASP A 1 964 ? 121.505 139.695 105.421 1.00 22.89 964 ASP A N 1
ATOM 7742 C CA . ASP A 1 964 ? 121.490 139.359 104.014 1.00 22.36 964 ASP A CA 1
ATOM 7743 C C . ASP A 1 964 ? 122.899 139.461 103.431 1.00 21.99 964 ASP A C 1
ATOM 7744 O O . ASP A 1 964 ? 123.512 140.512 103.543 1.00 26.38 964 ASP A O 1
ATOM 7749 N N . LYS A 1 965 ? 123.361 138.410 102.729 1.00 24.39 965 LYS A N 1
ATOM 7750 C CA . LYS A 1 965 ? 124.714 138.361 102.187 1.00 25.54 965 LYS A CA 1
ATOM 7751 C C . LYS A 1 965 ? 125.004 139.558 101.279 1.00 26.26 965 LYS A C 1
ATOM 7752 O O . LYS A 1 965 ? 126.154 139.980 101.186 1.00 32.33 965 LYS A O 1
ATOM 7758 N N . ARG A 1 966 ? 123.969 140.133 100.654 1.00 20.11 966 ARG A N 1
ATOM 7759 C CA . ARG A 1 966 ? 124.146 141.226 99.718 1.00 19.46 966 ARG A CA 1
ATOM 7760 C C . ARG A 1 966 ? 124.379 142.565 100.404 1.00 22.87 966 ARG A C 1
ATOM 7761 O O . ARG A 1 966 ? 124.746 143.523 99.721 1.00 27.69 966 ARG A O 1
ATOM 7769 N N . ILE A 1 967 ? 124.108 142.674 101.716 1.00 27.09 967 ILE A N 1
ATOM 7770 C CA . ILE A 1 967 ? 124.057 143.999 102.316 1.00 29.76 967 ILE A CA 1
ATOM 7771 C C . ILE A 1 967 ? 125.411 144.708 102.098 1.00 32.78 967 ILE A C 1
ATOM 7772 O O . ILE A 1 967 ? 125.429 145.863 101.665 1.00 36.92 967 ILE A O 1
ATOM 7777 N N . GLY A 1 968 ? 126.529 143.989 102.260 1.00 28.98 968 GLY A N 1
ATOM 7778 C CA . GLY A 1 968 ? 127.855 144.568 102.156 1.00 27.65 968 GLY A CA 1
ATOM 7779 C C . GLY A 1 968 ? 128.134 145.170 100.782 1.00 35.51 968 GLY A C 1
ATOM 7780 O O . GLY A 1 968 ? 128.365 146.377 100.687 1.00 45.29 968 GLY A O 1
ATOM 7781 N N . ASN A 1 969 ? 128.111 144.338 99.728 1.00 36.20 969 ASN A N 1
ATOM 7782 C CA . ASN A 1 969 ? 128.433 144.788 98.378 1.00 32.88 969 ASN A CA 1
ATOM 7783 C C . ASN A 1 969 ? 127.438 145.822 97.874 1.00 29.48 969 ASN A C 1
ATOM 7784 O O . ASN A 1 969 ? 127.807 146.666 97.065 1.00 36.65 969 ASN A O 1
ATOM 7789 N N . LEU A 1 970 ? 126.176 145.735 98.303 1.00 31.29 970 LEU A N 1
ATOM 7790 C CA . LEU A 1 970 ? 125.192 146.729 97.903 1.00 32.91 970 LEU A CA 1
ATOM 7791 C C . LEU A 1 970 ? 125.622 148.094 98.427 1.00 38.78 970 LEU A C 1
ATOM 7792 O O . LEU A 1 970 ? 125.617 149.051 97.661 1.00 42.87 970 LEU A O 1
ATOM 7797 N N . LEU A 1 971 ? 125.995 148.171 99.721 1.00 42.85 971 LEU A N 1
ATOM 7798 C CA . LEU A 1 971 ? 126.295 149.456 100.348 1.00 45.44 971 LEU A CA 1
ATOM 7799 C C . LEU A 1 971 ? 127.628 150.011 99.859 1.00 44.75 971 LEU A C 1
ATOM 7800 O O . LEU A 1 971 ? 127.798 151.225 99.848 1.00 50.87 971 LEU A O 1
ATOM 7805 N N . GLU A 1 972 ? 128.532 149.136 99.404 1.00 48.78 972 GLU A N 1
ATOM 7806 C CA . GLU A 1 972 ? 129.711 149.567 98.668 1.00 52.34 972 GLU A CA 1
ATOM 7807 C C . GLU A 1 972 ? 129.308 150.342 97.406 1.00 51.50 972 GLU A C 1
ATOM 7808 O O . GLU A 1 972 ? 130.004 151.283 97.037 1.00 58.49 972 GLU A O 1
ATOM 7814 N N . LEU A 1 973 ? 128.198 149.966 96.749 1.00 48.19 973 LEU A N 1
ATOM 7815 C CA . LEU A 1 973 ? 127.760 150.624 95.521 1.00 45.86 973 LEU A CA 1
ATOM 7816 C C . LEU A 1 973 ? 127.026 151.927 95.819 1.00 47.62 973 LEU A C 1
ATOM 7817 O O . LEU A 1 973 ? 127.172 152.882 95.062 1.00 55.10 973 LEU A O 1
ATOM 7822 N N . VAL A 1 974 ? 126.205 151.945 96.875 1.00 50.36 974 VAL A N 1
ATOM 7823 C CA . VAL A 1 974 ? 125.443 153.133 97.246 1.00 53.40 974 VAL A CA 1
ATOM 7824 C C . VAL A 1 974 ? 126.413 154.276 97.558 1.00 59.28 974 VAL A C 1
ATOM 7825 O O . VAL A 1 974 ? 126.095 155.440 97.304 1.00 54.30 974 VAL A O 1
ATOM 7829 N N . GLY A 1 975 ? 127.593 153.923 98.104 1.00 61.93 975 GLY A N 1
ATOM 7830 C CA . GLY A 1 975 ? 128.612 154.892 98.459 1.00 66.06 975 GLY A CA 1
ATOM 7831 C C . GLY A 1 975 ? 128.288 155.561 99.791 1.00 71.04 975 GLY A C 1
ATOM 7832 O O . GLY A 1 975 ? 128.806 156.640 100.083 1.00 76.97 975 GLY A O 1
ATOM 7833 N N . SER A 1 976 ? 127.438 154.903 100.592 1.00 71.41 976 SER A N 1
ATOM 7834 C CA . SER A 1 976 ? 127.095 155.365 101.924 1.00 72.88 976 SER A CA 1
ATOM 7835 C C . SER A 1 976 ? 126.847 154.149 102.804 1.00 73.10 976 SER A C 1
ATOM 7836 O O . SER A 1 976 ? 126.223 153.186 102.360 1.00 76.10 976 SER A O 1
ATOM 7839 N N . ASP A 1 977 ? 127.329 154.226 104.050 1.00 74.50 977 ASP A N 1
ATOM 7840 C CA . ASP A 1 977 ? 127.079 153.202 105.050 1.00 72.94 977 ASP A CA 1
ATOM 7841 C C . ASP A 1 977 ? 125.730 153.439 105.731 1.00 67.67 977 ASP A C 1
ATOM 7842 O O . ASP A 1 977 ? 125.291 152.560 106.465 1.00 60.84 977 ASP A O 1
ATOM 7847 N N . ILE A 1 978 ? 125.080 154.593 105.471 1.00 67.71 978 ILE A N 1
ATOM 7848 C CA . ILE A 1 978 ? 123.788 154.951 106.047 1.00 69.04 978 ILE A CA 1
ATOM 7849 C C . ILE A 1 978 ? 122.731 154.893 104.937 1.00 65.00 978 ILE A C 1
ATOM 7850 O O . ILE A 1 978 ? 122.914 155.516 103.889 1.00 70.97 978 ILE A O 1
ATOM 7855 N N . VAL A 1 979 ? 121.608 154.194 105.184 1.00 50.01 979 VAL A N 1
ATOM 7856 C CA . VAL A 1 979 ? 120.635 153.904 104.135 1.00 43.13 979 VAL A CA 1
ATOM 7857 C C . VAL A 1 979 ? 119.215 153.733 104.704 1.00 37.82 979 VAL A C 1
ATOM 7858 O O . VAL A 1 979 ? 119.039 153.298 105.844 1.00 34.97 979 VAL A O 1
ATOM 7862 N N . SER A 1 980 ? 118.186 154.050 103.905 1.00 33.22 980 SER A N 1
ATOM 7863 C CA . SER A 1 980 ? 116.796 153.869 104.323 1.00 32.06 980 SER A CA 1
ATOM 7864 C C . SER A 1 980 ? 116.376 152.399 104.252 1.00 28.23 980 SER A C 1
ATOM 7865 O O . SER A 1 980 ? 116.568 151.754 103.225 1.00 36.36 980 SER A O 1
ATOM 7868 N N . LYS A 1 981 ? 115.745 151.907 105.320 1.00 25.22 981 LYS A N 1
ATOM 7869 C CA . LYS A 1 981 ? 115.223 150.549 105.402 1.00 31.41 981 LYS A CA 1
ATOM 7870 C C . LYS A 1 981 ? 114.296 150.215 104.228 1.00 29.74 981 LYS A C 1
ATOM 7871 O O . LYS A 1 981 ? 114.408 149.141 103.637 1.00 32.18 981 LYS A O 1
ATOM 7877 N N . GLU A 1 982 ? 113.403 151.142 103.893 1.00 31.08 982 GLU A N 1
ATOM 7878 C CA . GLU A 1 982 ? 112.399 150.928 102.869 1.00 36.07 982 GLU A CA 1
ATOM 7879 C C . GLU A 1 982 ? 113.114 150.759 101.531 1.00 38.78 982 GLU A C 1
ATOM 7880 O O . GLU A 1 982 ? 112.832 149.805 100.808 1.00 37.58 982 GLU A O 1
ATOM 7886 N N . ASP A 1 983 ? 114.087 151.639 101.234 1.00 40.82 983 ASP A N 1
ATOM 7887 C CA . ASP A 1 983 ? 114.876 151.544 100.009 1.00 40.80 983 ASP A CA 1
ATOM 7888 C C . ASP A 1 983 ? 115.566 150.182 99.865 1.00 35.52 983 ASP A C 1
ATOM 7889 O O . ASP A 1 983 ? 115.543 149.614 98.781 1.00 36.29 983 ASP A O 1
ATOM 7894 N N . ILE A 1 984 ? 116.187 149.662 100.926 1.00 33.17 984 ILE A N 1
ATOM 7895 C CA . ILE A 1 984 ? 116.919 148.408 100.830 1.00 32.54 984 ILE A CA 1
ATOM 7896 C C . ILE A 1 984 ? 115.950 147.246 100.611 1.00 34.81 984 ILE A C 1
ATOM 7897 O O . ILE A 1 984 ? 116.292 146.318 99.865 1.00 29.80 984 ILE A O 1
ATOM 7902 N N . MET A 1 985 ? 114.781 147.258 101.277 1.00 33.01 985 MET A N 1
ATOM 7903 C CA . MET A 1 985 ? 113.820 146.183 101.062 1.00 36.26 985 MET A CA 1
ATOM 7904 C C . MET A 1 985 ? 113.338 146.217 99.612 1.00 29.76 985 MET A C 1
ATOM 7905 O O . MET A 1 985 ? 113.143 145.163 99.008 1.00 30.08 985 MET A O 1
ATOM 7910 N N . GLU A 1 986 ? 113.158 147.406 99.045 1.00 25.96 986 GLU A N 1
ATOM 7911 C CA . GLU A 1 986 ? 112.656 147.462 97.689 1.00 31.74 986 GLU A CA 1
ATOM 7912 C C . GLU A 1 986 ? 113.742 146.931 96.755 1.00 27.48 986 GLU A C 1
ATOM 7913 O O . GLU A 1 986 ? 113.465 146.115 95.871 1.00 31.16 986 GLU A O 1
ATOM 7919 N N . GLU A 1 987 ? 114.975 147.400 96.949 1.00 29.88 987 GLU A N 1
ATOM 7920 C CA . GLU A 1 987 ? 116.111 146.946 96.165 1.00 29.02 987 GLU A CA 1
ATOM 7921 C C . GLU A 1 987 ? 116.199 145.417 96.177 1.00 25.06 987 GLU A C 1
ATOM 7922 O O . GLU A 1 987 ? 116.377 144.801 95.133 1.00 19.64 987 GLU A O 1
ATOM 7928 N N . PHE A 1 988 ? 116.057 144.795 97.354 1.00 21.71 988 PHE A N 1
ATOM 7929 C CA . PHE A 1 988 ? 116.247 143.361 97.436 1.00 19.54 988 PHE A CA 1
ATOM 7930 C C . PHE A 1 988 ? 115.148 142.617 96.682 1.00 17.51 988 PHE A C 1
ATOM 7931 O O . PHE A 1 988 ? 115.445 141.597 96.056 1.00 22.66 988 PHE A O 1
ATOM 7939 N N . ASN A 1 989 ? 113.917 143.133 96.681 1.00 22.44 989 ASN A N 1
ATOM 7940 C CA . ASN A 1 989 ? 112.849 142.494 95.928 1.00 23.31 989 ASN A CA 1
ATOM 7941 C C . ASN A 1 989 ? 113.065 142.675 94.429 1.00 24.40 989 ASN A C 1
ATOM 7942 O O . ASN A 1 989 ? 112.787 141.760 93.663 1.00 30.09 989 ASN A O 1
ATOM 7947 N N . LYS A 1 990 ? 113.559 143.834 94.006 1.00 24.45 990 LYS A N 1
ATOM 7948 C CA . LYS A 1 990 ? 113.804 144.045 92.590 1.00 27.86 990 LYS A CA 1
ATOM 7949 C C . LYS A 1 990 ? 114.980 143.181 92.127 1.00 26.70 990 LYS A C 1
ATOM 7950 O O . LYS A 1 990 ? 114.940 142.588 91.046 1.00 25.91 990 LYS A O 1
ATOM 7956 N N . TYR A 1 991 ? 116.029 143.091 92.943 1.00 24.02 991 TYR A N 1
ATOM 7957 C CA . TYR A 1 991 ? 117.090 142.146 92.639 1.00 28.97 991 TYR A CA 1
ATOM 7958 C C . TYR A 1 991 ? 116.470 140.773 92.353 1.00 23.36 991 TYR A C 1
ATOM 7959 O O . TYR A 1 991 ? 116.793 140.189 91.326 1.00 22.07 991 TYR A O 1
ATOM 7968 N N . ASP A 1 992 ? 115.591 140.277 93.254 1.00 23.01 992 ASP A N 1
ATOM 7969 C CA . ASP A 1 992 ? 115.030 138.936 93.131 1.00 22.15 992 ASP A CA 1
ATOM 7970 C C . ASP A 1 992 ? 114.242 138.749 91.836 1.00 23.42 992 ASP A C 1
ATOM 7971 O O . ASP A 1 992 ? 114.291 137.669 91.257 1.00 31.99 992 ASP A O 1
ATOM 7976 N N . GLN A 1 993 ? 113.605 139.805 91.340 1.00 27.86 993 GLN A N 1
ATOM 7977 C CA . GLN A 1 993 ? 112.920 139.762 90.064 1.00 28.37 993 GLN A CA 1
ATOM 7978 C C . GLN A 1 993 ? 113.884 139.808 88.880 1.00 31.72 993 GLN A C 1
ATOM 7979 O O . GLN A 1 993 ? 113.581 139.217 87.847 1.00 43.25 993 GLN A O 1
ATOM 7985 N N . CYS A 1 994 ? 115.014 140.519 88.989 1.00 34.01 994 CYS A N 1
ATOM 7986 C CA . CYS A 1 994 ? 115.960 140.621 87.880 1.00 32.68 994 CYS A CA 1
ATOM 7987 C C . CYS A 1 994 ? 116.683 139.311 87.618 1.00 29.41 994 CYS A C 1
ATOM 7988 O O . CYS A 1 994 ? 117.029 139.031 86.474 1.00 37.52 994 CYS A O 1
ATOM 7991 N N . ARG A 1 995 ? 116.930 138.522 88.664 1.00 27.72 995 ARG A N 1
ATOM 7992 C CA . ARG A 1 995 ? 117.855 137.411 88.524 1.00 26.75 995 ARG A CA 1
ATOM 7993 C C . ARG A 1 995 ? 117.425 136.468 87.391 1.00 28.87 995 ARG A C 1
ATOM 7994 O O . ARG A 1 995 ? 118.273 136.181 86.554 1.00 35.57 995 ARG A O 1
ATOM 8002 N N . PRO A 1 996 ? 116.163 135.956 87.285 1.00 28.40 996 PRO A N 1
ATOM 8003 C CA . PRO A 1 996 ? 115.759 135.142 86.142 1.00 30.75 996 PRO A CA 1
ATOM 8004 C C . PRO A 1 996 ? 115.819 135.841 84.790 1.00 28.55 996 PRO A C 1
ATOM 8005 O O . PRO A 1 996 ? 116.012 135.179 83.775 1.00 34.21 996 PRO A O 1
ATOM 8009 N N . GLU A 1 997 ? 115.665 137.163 84.764 1.00 31.63 997 GLU A N 1
ATOM 8010 C CA . GLU A 1 997 ? 115.724 137.881 83.502 1.00 33.65 997 GLU A CA 1
ATOM 8011 C C . GLU A 1 997 ? 117.170 137.930 83.010 1.00 33.05 997 GLU A C 1
ATOM 8012 O O . GLU A 1 997 ? 117.392 137.998 81.808 1.00 37.46 997 GLU A O 1
ATOM 8018 N N . ILE A 1 998 ? 118.148 137.855 83.921 1.00 34.81 998 ILE A N 1
ATOM 8019 C CA . ILE A 1 998 ? 119.549 137.784 83.514 1.00 37.34 998 ILE A CA 1
ATOM 8020 C C . ILE A 1 998 ? 119.770 136.475 82.767 1.00 35.85 998 ILE A C 1
ATOM 8021 O O . ILE A 1 998 ? 120.351 136.509 81.689 1.00 39.03 998 ILE A O 1
ATOM 8026 N N . SER A 1 999 ? 119.279 135.362 83.340 1.00 35.58 999 SER A N 1
ATOM 8027 C CA . SER A 1 999 ? 119.337 134.040 82.729 1.00 34.23 999 SER A CA 1
ATOM 8028 C C . SER A 1 999 ? 118.770 134.061 81.314 1.00 34.09 999 SER A C 1
ATOM 8029 O O . SER A 1 999 ? 119.371 133.470 80.422 1.00 37.93 999 SER A O 1
ATOM 8032 N N . SER A 1 1000 ? 117.631 134.737 81.111 1.00 31.32 1000 SER A N 1
ATOM 8033 C CA . SER A 1 1000 ? 117.022 134.803 79.792 1.00 35.69 1000 SER A CA 1
ATOM 8034 C C . SER A 1 1000 ? 117.850 135.621 78.800 1.00 38.64 1000 SER A C 1
ATOM 8035 O O . SER A 1 1000 ? 117.755 135.370 77.602 1.00 46.09 1000 SER A O 1
ATOM 8038 N N . ILE A 1 1001 ? 118.589 136.636 79.267 1.00 38.61 1001 ILE A N 1
ATOM 8039 C CA . ILE A 1 1001 ? 119.336 137.497 78.359 1.00 38.46 1001 ILE A CA 1
ATOM 8040 C C . ILE A 1 1001 ? 120.511 136.695 77.824 1.00 40.35 1001 ILE A C 1
ATOM 8041 O O . ILE A 1 1001 ? 120.830 136.768 76.640 1.00 50.57 1001 ILE A O 1
ATOM 8046 N N . VAL A 1 1002 ? 121.129 135.925 78.720 1.00 42.68 1002 VAL A N 1
ATOM 8047 C CA . VAL A 1 1002 ? 122.197 135.010 78.366 1.00 44.27 1002 VAL A CA 1
ATOM 8048 C C . VAL A 1 1002 ? 121.677 134.032 77.307 1.00 50.25 1002 VAL A C 1
ATOM 8049 O O . VAL A 1 1002 ? 122.324 133.881 76.274 1.00 55.90 1002 VAL A O 1
ATOM 8053 N N A PHE A 1 1003 ? 120.508 133.422 77.556 0.50 52.02 1003 PHE A N 1
ATOM 8054 N N B PHE A 1 1003 ? 120.509 133.408 77.554 0.50 49.23 1003 PHE A N 1
ATOM 8055 C CA A PHE A 1 1003 ? 119.937 132.414 76.676 0.50 51.64 1003 PHE A CA 1
ATOM 8056 C CA B PHE A 1 1003 ? 119.952 132.405 76.655 0.50 46.73 1003 PHE A CA 1
ATOM 8057 C C A PHE A 1 1003 ? 119.789 132.976 75.263 0.50 51.06 1003 PHE A C 1
ATOM 8058 C C B PHE A 1 1003 ? 119.833 132.995 75.253 0.50 48.15 1003 PHE A C 1
ATOM 8059 O O A PHE A 1 1003 ? 120.180 132.315 74.303 0.50 54.78 1003 PHE A O 1
ATOM 8060 O O B PHE A 1 1003 ? 120.287 132.376 74.293 0.50 52.08 1003 PHE A O 1
ATOM 8075 N N . ASN A 1 1004 ? 119.244 134.193 75.148 1.00 48.76 1004 ASN A N 1
ATOM 8076 C CA . ASN A 1 1004 ? 119.019 134.822 73.850 1.00 53.21 1004 ASN A CA 1
ATOM 8077 C C . ASN A 1 1004 ? 120.345 135.187 73.183 1.00 54.62 1004 ASN A C 1
ATOM 8078 O O . ASN A 1 1004 ? 120.398 135.263 71.955 1.00 59.62 1004 ASN A O 1
ATOM 8083 N N . LEU A 1 1005 ? 121.395 135.424 73.986 1.00 55.60 1005 LEU A N 1
ATOM 8084 C CA . LEU A 1 1005 ? 122.702 135.775 73.449 1.00 58.35 1005 LEU A CA 1
ATOM 8085 C C . LEU A 1 1005 ? 123.376 134.533 72.870 1.00 59.71 1005 LEU A C 1
ATOM 8086 O O . LEU A 1 1005 ? 123.848 134.568 71.738 1.00 64.16 1005 LEU A O 1
ATOM 8091 N N . GLU A 1 1006 ? 123.421 133.458 73.667 1.00 62.98 1006 GLU A N 1
ATOM 8092 C CA . GLU A 1 1006 ? 123.893 132.153 73.223 1.00 63.51 1006 GLU A CA 1
ATOM 8093 C C . GLU A 1 1006 ? 123.147 131.764 71.938 1.00 64.12 1006 GLU A C 1
ATOM 8094 O O . GLU A 1 1006 ? 123.785 131.395 70.954 1.00 67.41 1006 GLU A O 1
ATOM 8100 N N . LYS A 1 1007 ? 121.812 131.906 71.927 1.00 64.61 1007 LYS A N 1
ATOM 8101 C CA . LYS A 1 1007 ? 121.001 131.557 70.767 1.00 70.34 1007 LYS A CA 1
ATOM 8102 C C . LYS A 1 1007 ? 121.458 132.321 69.523 1.00 71.29 1007 LYS A C 1
ATOM 8103 O O . LYS A 1 1007 ? 121.515 131.738 68.444 1.00 77.56 1007 LYS A O 1
ATOM 8109 N N . TRP A 1 1008 ? 121.746 133.621 69.665 1.00 72.10 1008 TRP A N 1
ATOM 8110 C CA . TRP A 1 1008 ? 122.231 134.437 68.559 1.00 73.56 1008 TRP A CA 1
ATOM 8111 C C . TRP A 1 1008 ? 123.575 133.908 68.053 1.00 73.69 1008 TRP A C 1
ATOM 8112 O O . TRP A 1 1008 ? 123.789 133.837 66.845 1.00 80.10 1008 TRP A O 1
ATOM 8123 N N . ALA A 1 1009 ? 124.475 133.563 68.985 1.00 71.91 1009 ALA A N 1
ATOM 8124 C CA . ALA A 1 1009 ? 125.807 133.087 68.646 1.00 73.63 1009 ALA A CA 1
ATOM 8125 C C . ALA A 1 1009 ? 125.714 131.776 67.864 1.00 80.22 1009 ALA A C 1
ATOM 8126 O O . ALA A 1 1009 ? 126.424 131.608 66.875 1.00 87.96 1009 ALA A O 1
ATOM 8128 N N . PHE A 1 1010 ? 124.831 130.864 68.302 1.00 80.53 1010 PHE A N 1
ATOM 8129 C CA . PHE A 1 1010 ? 124.626 129.592 67.621 1.00 82.40 1010 PHE A CA 1
ATOM 8130 C C . PHE A 1 1010 ? 124.057 129.828 66.222 1.00 82.77 1010 PHE A C 1
ATOM 8131 O O . PHE A 1 1010 ? 124.479 129.151 65.288 1.00 87.38 1010 PHE A O 1
ATOM 8139 N N . ASP A 1 1011 ? 123.126 130.782 66.075 1.00 83.16 1011 ASP A N 1
ATOM 8140 C CA . ASP A 1 1011 ? 122.515 131.067 64.782 1.00 89.00 1011 ASP A CA 1
ATOM 8141 C C . ASP A 1 1011 ? 123.509 131.709 63.811 1.00 91.84 1011 ASP A C 1
ATOM 8142 O O . ASP A 1 1011 ? 123.348 131.555 62.600 1.00 94.33 1011 ASP A O 1
ATOM 8147 N N . THR A 1 1012 ? 124.520 132.427 64.328 1.00 92.54 1012 THR A N 1
ATOM 8148 C CA . THR A 1 1012 ? 125.448 133.181 63.493 1.00 96.31 1012 THR A CA 1
ATOM 8149 C C . THR A 1 1012 ? 126.697 132.345 63.190 1.00 97.60 1012 THR A C 1
ATOM 8150 O O . THR A 1 1012 ? 127.192 132.400 62.066 1.00 100.22 1012 THR A O 1
ATOM 8154 N N . TYR A 1 1013 ? 127.204 131.584 64.174 1.00 97.79 1013 TYR A N 1
ATOM 8155 C CA . TYR A 1 1013 ? 128.465 130.868 64.030 1.00 102.92 1013 TYR A CA 1
ATOM 8156 C C . TYR A 1 1013 ? 128.206 129.360 64.091 1.00 106.57 1013 TYR A C 1
ATOM 8157 O O . TYR A 1 1013 ? 128.157 128.796 65.187 1.00 106.67 1013 TYR A O 1
ATOM 8166 N N . PRO A 1 1014 ? 128.053 128.650 62.936 1.00 108.84 1014 PRO A N 1
ATOM 8167 C CA . PRO A 1 1014 ? 127.752 127.218 62.957 1.00 108.74 1014 PRO A CA 1
ATOM 8168 C C . PRO A 1 1014 ? 128.890 126.340 63.482 1.00 108.46 1014 PRO A C 1
ATOM 8169 O O . PRO A 1 1014 ? 128.662 125.164 63.767 1.00 108.23 1014 PRO A O 1
ATOM 8173 N N . GLU A 1 1015 ? 130.101 126.909 63.596 1.00 108.86 1015 GLU A N 1
ATOM 8174 C CA . GLU A 1 1015 ? 131.178 126.341 64.397 1.00 111.46 1015 GLU A CA 1
ATOM 8175 C C . GLU A 1 1015 ? 130.642 125.783 65.719 1.00 109.86 1015 GLU A C 1
ATOM 8176 O O . GLU A 1 1015 ? 130.964 124.650 66.071 1.00 113.93 1015 GLU A O 1
ATOM 8182 N N . LEU A 1 1016 ? 129.824 126.573 66.436 1.00 107.66 1016 LEU A N 1
ATOM 8183 C CA . LEU A 1 1016 ? 129.348 126.209 67.767 1.00 105.79 1016 LEU A CA 1
ATOM 8184 C C . LEU A 1 1016 ? 128.412 125.004 67.685 1.00 106.16 1016 LEU A C 1
ATOM 8185 O O . LEU A 1 1016 ? 128.556 124.068 68.470 1.00 105.77 1016 LEU A O 1
ATOM 8190 N N . SER A 1 1017 ? 127.452 125.042 66.748 1.00 107.93 1017 SER A N 1
ATOM 8191 C CA . SER A 1 1017 ? 126.506 123.950 66.559 1.00 110.43 1017 SER A CA 1
ATOM 8192 C C . SER A 1 1017 ? 127.251 122.652 66.239 1.00 113.57 1017 SER A C 1
ATOM 8193 O O . SER A 1 1017 ? 126.869 121.591 66.732 1.00 116.33 1017 SER A O 1
ATOM 8196 N N . ALA A 1 1018 ? 128.314 122.747 65.421 1.00 116.01 1018 ALA A N 1
ATOM 8197 C CA . ALA A 1 1018 ? 129.169 121.611 65.102 1.00 117.32 1018 ALA A CA 1
ATOM 8198 C C . ALA A 1 1018 ? 129.841 121.071 66.365 1.00 118.32 1018 ALA A C 1
ATOM 8199 O O . ALA A 1 1018 ? 129.849 119.860 66.570 1.00 123.96 1018 ALA A O 1
ATOM 8201 N N . ARG A 1 1019 ? 130.370 121.966 67.216 1.00 117.96 1019 ARG A N 1
ATOM 8202 C CA . ARG A 1 1019 ? 131.056 121.573 68.443 1.00 120.15 1019 ARG A CA 1
ATOM 8203 C C . ARG A 1 1019 ? 130.117 120.804 69.378 1.00 120.66 1019 ARG A C 1
ATOM 8204 O O . ARG A 1 1019 ? 130.594 119.995 70.172 1.00 124.21 1019 ARG A O 1
ATOM 8212 N N . VAL A 1 1020 ? 128.799 121.060 69.296 1.00 121.12 1020 VAL A N 1
ATOM 8213 C CA . VAL A 1 1020 ? 127.805 120.288 70.037 1.00 122.85 1020 VAL A CA 1
ATOM 8214 C C . VAL A 1 1020 ? 127.731 118.874 69.446 1.00 125.01 1020 VAL A C 1
ATOM 8215 O O . VAL A 1 1020 ? 127.809 117.901 70.196 1.00 126.59 1020 VAL A O 1
ATOM 8219 N N . ASP A 1 1021 ? 127.620 118.763 68.111 1.00 126.59 1021 ASP A N 1
ATOM 8220 C CA . ASP A 1 1021 ? 127.495 117.473 67.440 1.00 128.69 1021 ASP A CA 1
ATOM 8221 C C . ASP A 1 1021 ? 128.779 116.648 67.576 1.00 128.66 1021 ASP A C 1
ATOM 8222 O O . ASP A 1 1021 ? 128.705 115.420 67.572 1.00 129.45 1021 ASP A O 1
ATOM 8227 N N . ARG A 1 1022 ? 129.940 117.317 67.708 1.00 127.80 1022 ARG A N 1
ATOM 8228 C CA . ARG A 1 1022 ? 131.211 116.653 67.977 1.00 128.68 1022 ARG A CA 1
ATOM 8229 C C . ARG A 1 1022 ? 131.445 116.502 69.485 1.00 128.70 1022 ARG A C 1
ATOM 8230 O O . ARG A 1 1022 ? 132.580 116.267 69.904 1.00 128.48 1022 ARG A O 1
ATOM 8238 N N . GLU A 1 1023 ? 130.378 116.640 70.295 1.00 129.38 1023 GLU A N 1
ATOM 8239 C CA . GLU A 1 1023 ? 130.369 116.270 71.705 1.00 131.67 1023 GLU A CA 1
ATOM 8240 C C . GLU A 1 1023 ? 131.451 117.053 72.455 1.00 132.30 1023 GLU A C 1
ATOM 8241 O O . GLU A 1 1023 ? 132.304 116.461 73.118 1.00 132.40 1023 GLU A O 1
ATOM 8247 N N . GLU A 1 1024 ? 131.401 118.390 72.325 1.00 132.51 1024 GLU A N 1
ATOM 8248 C CA . GLU A 1 1024 ? 132.222 119.306 73.105 1.00 135.13 1024 GLU A CA 1
ATOM 8249 C C . GLU A 1 1024 ? 131.289 120.216 73.902 1.00 133.80 1024 GLU A C 1
ATOM 8250 O O . GLU A 1 1024 ? 130.211 120.565 73.417 1.00 132.75 1024 GLU A O 1
ATOM 8256 N N . LYS A 1 1025 ? 131.717 120.596 75.118 1.00 132.29 1025 LYS A N 1
ATOM 8257 C CA . LYS A 1 1025 ? 130.922 121.450 75.988 1.00 130.77 1025 LYS A CA 1
ATOM 8258 C C . LYS A 1 1025 ? 131.130 122.907 75.568 1.00 126.07 1025 LYS A C 1
ATOM 8259 O O . LYS A 1 1025 ? 132.266 123.385 75.536 1.00 126.63 1025 LYS A O 1
ATOM 8265 N N . VAL A 1 1026 ? 130.019 123.587 75.244 1.00 118.26 1026 VAL A N 1
ATOM 8266 C CA . VAL A 1 1026 ? 130.009 125.003 74.910 1.00 111.89 1026 VAL A CA 1
ATOM 8267 C C . VAL A 1 1026 ? 129.456 125.744 76.127 1.00 107.32 1026 VAL A C 1
ATOM 8268 O O . VAL A 1 1026 ? 128.357 125.422 76.582 1.00 107.36 1026 VAL A O 1
ATOM 8272 N N . ASP A 1 1027 ? 130.221 126.722 76.641 1.00 100.82 1027 ASP A N 1
ATOM 8273 C CA . ASP A 1 1027 ? 129.821 127.499 77.807 1.00 97.13 1027 ASP A CA 1
ATOM 8274 C C . ASP A 1 1027 ? 129.815 128.988 77.447 1.00 92.28 1027 ASP A C 1
ATOM 8275 O O . ASP A 1 1027 ? 130.166 129.359 76.325 1.00 90.92 1027 ASP A O 1
ATOM 8280 N N . PHE A 1 1028 ? 129.416 129.833 78.413 1.00 84.66 1028 PHE A N 1
ATOM 8281 C CA . PHE A 1 1028 ? 129.256 131.264 78.200 1.00 78.24 1028 PHE A CA 1
ATOM 8282 C C . PHE A 1 1028 ? 130.599 131.931 77.907 1.00 80.19 1028 PHE A C 1
ATOM 8283 O O . PHE A 1 1028 ? 130.680 132.767 77.009 1.00 79.68 1028 PHE A O 1
ATOM 8291 N N . LYS A 1 1029 ? 131.630 131.556 78.681 1.00 82.82 1029 LYS A N 1
ATOM 8292 C CA . LYS A 1 1029 ? 132.981 132.077 78.532 1.00 85.34 1029 LYS A CA 1
ATOM 8293 C C . LYS A 1 1029 ? 133.493 131.830 77.111 1.00 86.27 1029 LYS A C 1
ATOM 8294 O O . LYS A 1 1029 ? 134.141 132.706 76.537 1.00 84.02 1029 LYS A O 1
ATOM 8300 N N . SER A 1 1030 ? 133.199 130.640 76.558 1.00 87.64 1030 SER A N 1
ATOM 8301 C CA . SER A 1 1030 ? 133.582 130.292 75.196 1.00 88.66 1030 SER A CA 1
ATOM 8302 C C . SER A 1 1030 ? 132.853 131.173 74.184 1.00 87.28 1030 SER A C 1
ATOM 8303 O O . SER A 1 1030 ? 133.472 131.671 73.243 1.00 90.22 1030 SER A O 1
ATOM 8306 N N . ILE A 1 1031 ? 131.544 131.366 74.386 1.00 86.54 1031 ILE A N 1
ATOM 8307 C CA . ILE A 1 1031 ? 130.732 132.129 73.448 1.00 85.20 1031 ILE A CA 1
ATOM 8308 C C . ILE A 1 1031 ? 131.196 133.587 73.442 1.00 82.80 1031 ILE A C 1
ATOM 8309 O O . ILE A 1 1031 ? 131.248 134.194 72.373 1.00 85.73 1031 ILE A O 1
ATOM 8314 N N . LEU A 1 1032 ? 131.563 134.131 74.611 1.00 80.36 1032 LEU A N 1
ATOM 8315 C CA . LEU A 1 1032 ? 132.100 135.485 74.680 1.00 79.02 1032 LEU A CA 1
ATOM 8316 C C . LEU A 1 1032 ? 133.365 135.585 73.825 1.00 84.86 1032 LEU A C 1
ATOM 8317 O O . LEU A 1 1032 ? 133.539 136.583 73.129 1.00 84.99 1032 LEU A O 1
ATOM 8322 N N . LYS A 1 1033 ? 134.215 134.544 73.863 1.00 90.05 1033 LYS A N 1
ATOM 8323 C CA . LYS A 1 1033 ? 135.489 134.544 73.155 1.00 93.51 1033 LYS A CA 1
ATOM 8324 C C . LYS A 1 1033 ? 135.267 134.579 71.640 1.00 92.37 1033 LYS A C 1
ATOM 8325 O O . LYS A 1 1033 ? 135.958 135.324 70.945 1.00 93.53 1033 LYS A O 1
ATOM 8331 N N . ILE A 1 1034 ? 134.305 133.789 71.137 1.00 91.07 1034 ILE A N 1
ATOM 8332 C CA . ILE A 1 1034 ? 133.968 133.791 69.717 1.00 91.48 1034 ILE A CA 1
ATOM 8333 C C . ILE A 1 1034 ? 133.447 135.177 69.334 1.00 90.22 1034 ILE A C 1
ATOM 8334 O O . ILE A 1 1034 ? 133.859 135.723 68.312 1.00 92.30 1034 ILE A O 1
ATOM 8339 N N . LEU A 1 1035 ? 132.551 135.737 70.164 1.00 89.32 1035 LEU A N 1
ATOM 8340 C CA . LEU A 1 1035 ? 131.970 137.053 69.926 1.00 85.98 1035 LEU A CA 1
ATOM 8341 C C . LEU A 1 1035 ? 133.066 138.122 69.903 1.00 86.38 1035 LEU A C 1
ATOM 8342 O O . LEU A 1 1035 ? 132.991 139.053 69.102 1.00 86.42 1035 LEU A O 1
ATOM 8347 N N . LEU A 1 1036 ? 134.062 137.986 70.792 1.00 86.34 1036 LEU A N 1
ATOM 8348 C CA . LEU A 1 1036 ? 135.179 138.916 70.868 1.00 88.58 1036 LEU A CA 1
ATOM 8349 C C . LEU A 1 1036 ? 136.014 138.821 69.592 1.00 92.00 1036 LEU A C 1
ATOM 8350 O O . LEU A 1 1036 ? 136.279 139.851 68.971 1.00 95.00 1036 LEU A O 1
ATOM 8355 N N . ASN A 1 1037 ? 136.390 137.591 69.195 1.00 94.72 1037 ASN A N 1
ATOM 8356 C CA . ASN A 1 1037 ? 137.285 137.367 68.064 1.00 95.50 1037 ASN A CA 1
ATOM 8357 C C . ASN A 1 1037 ? 136.669 137.850 66.749 1.00 96.03 1037 ASN A C 1
ATOM 8358 O O . ASN A 1 1037 ? 137.401 138.353 65.897 1.00 98.27 1037 ASN A O 1
ATOM 8363 N N . ASN A 1 1038 ? 135.341 137.729 66.594 1.00 95.12 1038 ASN A N 1
ATOM 8364 C CA . ASN A 1 1038 ? 134.658 138.204 65.397 1.00 97.53 1038 ASN A CA 1
ATOM 8365 C C . ASN A 1 1038 ? 134.195 139.658 65.550 1.00 97.93 1038 ASN A C 1
ATOM 8366 O O . ASN A 1 1038 ? 133.436 140.137 64.705 1.00 97.60 1038 ASN A O 1
ATOM 8371 N N . LYS A 1 1039 ? 134.659 140.356 66.607 1.00 98.21 1039 LYS A N 1
ATOM 8372 C CA . LYS A 1 1039 ? 134.397 141.775 66.839 1.00 99.26 1039 LYS A CA 1
ATOM 8373 C C . LYS A 1 1039 ? 132.890 142.052 66.860 1.00 96.09 1039 LYS A C 1
ATOM 8374 O O . LYS A 1 1039 ? 132.410 142.976 66.204 1.00 96.46 1039 LYS A O 1
ATOM 8380 N N . ASN A 1 1040 ? 132.154 141.221 67.613 1.00 91.84 1040 ASN A N 1
ATOM 8381 C CA . ASN A 1 1040 ? 130.784 141.512 68.008 1.00 89.62 1040 ASN A CA 1
ATOM 8382 C C . ASN A 1 1040 ? 130.792 142.249 69.343 1.00 85.56 1040 ASN A C 1
ATOM 8383 O O . ASN A 1 1040 ? 129.883 143.037 69.606 1.00 86.85 1040 ASN A O 1
ATOM 8388 N N . ILE A 1 1041 ? 131.800 141.961 70.182 1.00 81.25 1041 ILE A N 1
ATOM 8389 C CA . ILE A 1 1041 ? 132.045 142.697 71.413 1.00 77.54 1041 ILE A CA 1
ATOM 8390 C C . ILE A 1 1041 ? 133.536 143.026 71.484 1.00 78.02 1041 ILE A C 1
ATOM 8391 O O . ILE A 1 1041 ? 134.326 142.435 70.751 1.00 80.32 1041 ILE A O 1
ATOM 8396 N N . ASN A 1 1042 ? 133.903 143.971 72.363 1.00 79.10 1042 ASN A N 1
ATOM 8397 C CA . ASN A 1 1042 ? 135.295 144.298 72.647 1.00 80.91 1042 ASN A CA 1
ATOM 8398 C C . ASN A 1 1042 ? 135.599 143.907 74.093 1.00 81.75 1042 ASN A C 1
ATOM 8399 O O . ASN A 1 1042 ? 134.678 143.583 74.842 1.00 79.57 1042 ASN A O 1
ATOM 8404 N N . LYS A 1 1043 ? 136.885 143.935 74.481 1.00 85.57 1043 LYS A N 1
ATOM 8405 C CA . LYS A 1 1043 ? 137.316 143.394 75.765 1.00 89.79 1043 LYS A CA 1
ATOM 8406 C C . LYS A 1 1043 ? 136.550 144.042 76.918 1.00 87.62 1043 LYS A C 1
ATOM 8407 O O . LYS A 1 1043 ? 136.145 143.330 77.834 1.00 82.09 1043 LYS A O 1
ATOM 8413 N N . GLU A 1 1044 ? 136.363 145.374 76.874 1.00 88.00 1044 GLU A N 1
ATOM 8414 C CA . GLU A 1 1044 ? 135.611 146.089 77.899 1.00 88.39 1044 GLU A CA 1
ATOM 8415 C C . GLU A 1 1044 ? 134.234 145.447 78.067 1.00 82.93 1044 GLU A C 1
ATOM 8416 O O . GLU A 1 1044 ? 133.830 145.154 79.194 1.00 75.36 1044 GLU A O 1
ATOM 8422 N N . GLN A 1 1045 ? 133.549 145.207 76.938 1.00 77.18 1045 GLN A N 1
ATOM 8423 C CA . GLN A 1 1045 ? 132.181 144.714 76.946 1.00 72.46 1045 GLN A CA 1
ATOM 8424 C C . GLN A 1 1045 ? 132.164 143.261 77.419 1.00 70.42 1045 GLN A C 1
ATOM 8425 O O . GLN A 1 1045 ? 131.316 142.899 78.238 1.00 63.91 1045 GLN A O 1
ATOM 8431 N N . SER A 1 1046 ? 133.100 142.448 76.897 1.00 69.42 1046 SER A N 1
ATOM 8432 C CA . SER A 1 1046 ? 133.304 141.080 77.353 1.00 67.21 1046 SER A CA 1
ATOM 8433 C C . SER A 1 1046 ? 133.453 141.033 78.872 1.00 64.70 1046 SER A C 1
ATOM 8434 O O . SER A 1 1046 ? 132.807 140.214 79.524 1.00 58.96 1046 SER A O 1
ATOM 8437 N N . ASP A 1 1047 ? 134.297 141.915 79.425 1.00 66.52 1047 ASP A N 1
ATOM 8438 C CA . ASP A 1 1047 ? 134.598 141.895 80.848 1.00 66.72 1047 ASP A CA 1
ATOM 8439 C C . ASP A 1 1047 ? 133.353 142.243 81.659 1.00 60.07 1047 ASP A C 1
ATOM 8440 O O . ASP A 1 1047 ? 133.134 141.637 82.700 1.00 53.12 1047 ASP A O 1
ATOM 8445 N N . ILE A 1 1048 ? 132.552 143.208 81.180 1.00 61.47 1048 ILE A N 1
ATOM 8446 C CA . ILE A 1 1048 ? 131.342 143.620 81.875 1.00 54.96 1048 ILE A CA 1
ATOM 8447 C C . ILE A 1 1048 ? 130.350 142.451 81.872 1.00 54.95 1048 ILE A C 1
ATOM 8448 O O . ILE A 1 1048 ? 129.888 142.048 82.946 1.00 50.86 1048 ILE A O 1
ATOM 8453 N N . LEU A 1 1049 ? 130.020 141.916 80.683 1.00 50.18 1049 LEU A N 1
ATOM 8454 C CA . LEU A 1 1049 ? 129.097 140.796 80.582 1.00 44.48 1049 LEU A CA 1
ATOM 8455 C C . LEU A 1 1049 ? 129.526 139.688 81.547 1.00 45.97 1049 LEU A C 1
ATOM 8456 O O . LEU A 1 1049 ? 128.697 139.185 82.303 1.00 43.66 1049 LEU A O 1
ATOM 8461 N N . ARG A 1 1050 ? 130.814 139.322 81.540 1.00 45.62 1050 ARG A N 1
ATOM 8462 C CA . ARG A 1 1050 ? 131.309 138.262 82.401 1.00 48.82 1050 ARG A CA 1
ATOM 8463 C C . ARG A 1 1050 ? 131.070 138.583 83.880 1.00 45.63 1050 ARG A C 1
ATOM 8464 O O . ARG A 1 1050 ? 130.624 137.721 84.638 1.00 42.63 1050 ARG A O 1
ATOM 8472 N N . LYS A 1 1051 ? 131.368 139.823 84.285 1.00 46.12 1051 LYS A N 1
ATOM 8473 C CA . LYS A 1 1051 ? 131.367 140.213 85.686 1.00 43.61 1051 LYS A CA 1
ATOM 8474 C C . LYS A 1 1051 ? 129.944 140.305 86.227 1.00 40.72 1051 LYS A C 1
ATOM 8475 O O . LYS A 1 1051 ? 129.710 139.872 87.360 1.00 34.54 1051 LYS A O 1
ATOM 8481 N N . ILE A 1 1052 ? 129.027 140.904 85.443 1.00 35.66 1052 ILE A N 1
ATOM 8482 C CA . ILE A 1 1052 ? 127.630 140.988 85.845 1.00 31.87 1052 ILE A CA 1
ATOM 8483 C C . ILE A 1 1052 ? 127.068 139.571 85.970 1.00 35.02 1052 ILE A C 1
ATOM 8484 O O . ILE A 1 1052 ? 126.494 139.217 87.008 1.00 30.02 1052 ILE A O 1
ATOM 8489 N N . ARG A 1 1053 ? 127.244 138.758 84.920 1.00 29.11 1053 ARG A N 1
ATOM 8490 C CA . ARG A 1 1053 ? 126.728 137.411 84.960 1.00 27.20 1053 ARG A CA 1
ATOM 8491 C C . ARG A 1 1053 ? 127.233 136.679 86.204 1.00 29.44 1053 ARG A C 1
ATOM 8492 O O . ARG A 1 1053 ? 126.472 135.943 86.841 1.00 29.62 1053 ARG A O 1
ATOM 8500 N N . ASN A 1 1054 ? 128.513 136.862 86.555 1.00 31.51 1054 ASN A N 1
ATOM 8501 C CA . ASN A 1 1054 ? 129.044 136.209 87.737 1.00 31.28 1054 ASN A CA 1
ATOM 8502 C C . ASN A 1 1054 ? 128.379 136.713 89.007 1.00 29.20 1054 ASN A C 1
ATOM 8503 O O . ASN A 1 1054 ? 128.130 135.907 89.902 1.00 33.58 1054 ASN A O 1
ATOM 8508 N N . ALA A 1 1055 ? 128.127 138.027 89.091 1.00 27.78 1055 ALA A N 1
ATOM 8509 C CA . ALA A 1 1055 ? 127.548 138.620 90.287 1.00 24.14 1055 ALA A CA 1
ATOM 8510 C C . ALA A 1 1055 ? 126.157 138.047 90.564 1.00 25.32 1055 ALA A C 1
ATOM 8511 O O . ALA A 1 1055 ? 125.863 137.704 91.711 1.00 21.38 1055 ALA A O 1
ATOM 8513 N N . PHE A 1 1056 ? 125.303 137.968 89.524 1.00 21.46 1056 PHE A N 1
ATOM 8514 C CA . PHE A 1 1056 ? 123.973 137.406 89.693 1.00 23.02 1056 PHE A CA 1
ATOM 8515 C C . PHE A 1 1056 ? 124.042 135.927 90.106 1.00 27.17 1056 PHE A C 1
ATOM 8516 O O . PHE A 1 1056 ? 123.286 135.546 91.000 1.00 29.09 1056 PHE A O 1
ATOM 8524 N N . ASP A 1 1057 ? 124.936 135.107 89.516 1.00 23.77 1057 ASP A N 1
ATOM 8525 C CA . ASP A 1 1057 ? 125.064 133.715 89.942 1.00 27.08 1057 ASP A CA 1
ATOM 8526 C C . ASP A 1 1057 ? 125.442 133.596 91.413 1.00 26.69 1057 ASP A C 1
ATOM 8527 O O . ASP A 1 1057 ? 124.963 132.689 92.093 1.00 33.90 1057 ASP A O 1
ATOM 8532 N N . ALA A 1 1058 ? 126.262 134.535 91.903 1.00 25.96 1058 ALA A N 1
ATOM 8533 C CA . ALA A 1 1058 ? 126.661 134.566 93.299 1.00 24.08 1058 ALA A CA 1
ATOM 8534 C C . ALA A 1 1058 ? 125.524 135.032 94.210 1.00 24.05 1058 ALA A C 1
ATOM 8535 O O . ALA A 1 1058 ? 125.653 134.920 95.420 1.00 30.11 1058 ALA A O 1
ATOM 8537 N N . ASN A 1 1059 ? 124.410 135.502 93.629 1.00 23.87 1059 ASN A N 1
ATOM 8538 C CA . ASN A 1 1059 ? 123.330 136.176 94.332 1.00 24.23 1059 ASN A CA 1
ATOM 8539 C C . ASN A 1 1059 ? 123.869 137.419 95.028 1.00 27.45 1059 ASN A C 1
ATOM 8540 O O . ASN A 1 1059 ? 123.486 137.692 96.160 1.00 32.44 1059 ASN A O 1
ATOM 8545 N N . ASN A 1 1060 ? 124.719 138.186 94.319 1.00 27.36 1060 ASN A N 1
ATOM 8546 C CA . ASN A 1 1060 ? 125.340 139.361 94.893 1.00 26.47 1060 ASN A CA 1
ATOM 8547 C C . ASN A 1 1060 ? 125.386 140.502 93.883 1.00 23.51 1060 ASN A C 1
ATOM 8548 O O . ASN A 1 1060 ? 124.926 140.355 92.764 1.00 22.38 1060 ASN A O 1
ATOM 8553 N N . TYR A 1 1061 ? 125.889 141.664 94.325 1.00 27.42 1061 TYR A N 1
ATOM 8554 C CA . TYR A 1 1061 ? 126.090 142.814 93.462 1.00 25.83 1061 TYR A CA 1
ATOM 8555 C C . TYR A 1 1061 ? 127.519 142.795 92.941 1.00 28.90 1061 TYR A C 1
ATOM 8556 O O . TYR A 1 1061 ? 128.390 142.234 93.605 1.00 32.34 1061 TYR A O 1
ATOM 8565 N N . PRO A 1 1062 ? 127.808 143.382 91.753 1.00 29.16 1062 PRO A N 1
ATOM 8566 C CA . PRO A 1 1062 ? 129.172 143.509 91.267 1.00 33.01 1062 PRO A CA 1
ATOM 8567 C C . PRO A 1 1062 ? 129.949 144.589 92.003 1.00 38.97 1062 PRO A C 1
ATOM 8568 O O . PRO A 1 1062 ? 129.341 145.416 92.678 1.00 45.17 1062 PRO A O 1
ATOM 8572 N N . ASP A 1 1063 ? 131.279 144.588 91.837 1.00 47.29 1063 ASP A N 1
ATOM 8573 C CA . ASP A 1 1063 ? 132.146 145.629 92.376 1.00 53.08 1063 ASP A CA 1
ATOM 8574 C C . ASP A 1 1063 ? 131.816 146.998 91.777 1.00 53.31 1063 ASP A C 1
ATOM 8575 O O . ASP A 1 1063 ? 131.283 147.095 90.671 1.00 53.54 1063 ASP A O 1
ATOM 8580 N N . LYS A 1 1064 ? 132.152 148.051 92.538 1.00 55.81 1064 LYS A N 1
ATOM 8581 C CA . LYS A 1 1064 ? 132.004 149.436 92.110 1.00 57.79 1064 LYS A CA 1
ATOM 8582 C C . LYS A 1 1064 ? 132.803 149.683 90.835 1.00 53.98 1064 LYS A C 1
ATOM 8583 O O . LYS A 1 1064 ? 133.930 149.211 90.710 1.00 58.78 1064 LYS A O 1
ATOM 8589 N N . GLY A 1 1065 ? 132.196 150.393 89.881 1.00 55.80 1065 GLY A N 1
ATOM 8590 C CA . GLY A 1 1065 ? 132.899 150.847 88.692 1.00 59.23 1065 GLY A CA 1
ATOM 8591 C C . GLY A 1 1065 ? 132.681 149.953 87.472 1.00 58.53 1065 GLY A C 1
ATOM 8592 O O . GLY A 1 1065 ? 132.854 150.430 86.350 1.00 64.75 1065 GLY A O 1
ATOM 8593 N N . VAL A 1 1066 ? 132.318 148.677 87.682 1.00 54.40 1066 VAL A N 1
ATOM 8594 C CA . VAL A 1 1066 ? 132.028 147.759 86.586 1.00 50.11 1066 VAL A CA 1
ATOM 8595 C C . VAL A 1 1066 ? 131.015 148.402 85.640 1.00 50.63 1066 VAL A C 1
ATOM 8596 O O . VAL A 1 1066 ? 131.217 148.368 84.428 1.00 59.51 1066 VAL A O 1
ATOM 8600 N N . VAL A 1 1067 ? 129.947 148.994 86.182 1.00 50.09 1067 VAL A N 1
ATOM 8601 C CA . VAL A 1 1067 ? 128.854 149.492 85.365 1.00 55.18 1067 VAL A CA 1
ATOM 8602 C C . VAL A 1 1067 ? 128.264 150.762 85.992 1.00 55.52 1067 VAL A C 1
ATOM 8603 O O . VAL A 1 1067 ? 128.293 150.925 87.209 1.00 54.71 1067 VAL A O 1
ATOM 8607 N N . GLU A 1 1068 ? 127.766 151.681 85.154 1.00 60.59 1068 GLU A N 1
ATOM 8608 C CA . GLU A 1 1068 ? 127.091 152.872 85.649 1.00 67.38 1068 GLU A CA 1
ATOM 8609 C C . GLU A 1 1068 ? 125.724 152.459 86.188 1.00 62.30 1068 GLU A C 1
ATOM 8610 O O . GLU A 1 1068 ? 124.971 151.785 85.487 1.00 67.30 1068 GLU A O 1
ATOM 8616 N N . ILE A 1 1069 ? 125.420 152.886 87.420 1.00 52.11 1069 ILE A N 1
ATOM 8617 C CA . ILE A 1 1069 ? 124.224 152.459 88.121 1.00 49.21 1069 ILE A CA 1
ATOM 8618 C C . ILE A 1 1069 ? 123.377 153.685 88.455 1.00 53.66 1069 ILE A C 1
ATOM 8619 O O . ILE A 1 1069 ? 123.890 154.802 88.517 1.00 62.20 1069 ILE A O 1
ATOM 8624 N N . LYS A 1 1070 ? 122.085 153.443 88.703 1.00 52.46 1070 LYS A N 1
ATOM 8625 C CA . LYS A 1 1070 ? 121.171 154.419 89.265 1.00 52.57 1070 LYS A CA 1
ATOM 8626 C C . LYS A 1 1070 ? 121.231 154.331 90.792 1.00 52.75 1070 LYS A C 1
ATOM 8627 O O . LYS A 1 1070 ? 122.068 153.606 91.328 1.00 55.69 1070 LYS A O 1
ATOM 8633 N N . ALA A 1 1071 ? 120.389 155.123 91.484 1.00 53.81 1071 ALA A N 1
ATOM 8634 C CA . ALA A 1 1071 ? 120.314 155.147 92.941 1.00 51.00 1071 ALA A CA 1
ATOM 8635 C C . ALA A 1 1071 ? 119.343 154.080 93.438 1.00 47.32 1071 ALA A C 1
ATOM 8636 O O . ALA A 1 1071 ? 118.578 153.536 92.645 1.00 50.05 1071 ALA A O 1
ATOM 8638 N N . LEU A 1 1072 ? 119.358 153.802 94.748 1.00 42.64 1072 LEU A N 1
ATOM 8639 C CA . LEU A 1 1072 ? 118.366 152.924 95.348 1.00 43.60 1072 LEU A CA 1
ATOM 8640 C C . LEU A 1 1072 ? 116.968 153.467 95.053 1.00 43.65 1072 LEU A C 1
ATOM 8641 O O . LEU A 1 1072 ? 116.798 154.677 94.915 1.00 49.71 1072 LEU A O 1
ATOM 8646 N N . PRO A 1 1073 ? 115.907 152.633 94.954 1.00 42.07 1073 PRO A N 1
ATOM 8647 C CA . PRO A 1 1073 ? 116.000 151.175 94.868 1.00 42.06 1073 PRO A CA 1
ATOM 8648 C C . PRO A 1 1073 ? 116.096 150.622 93.447 1.00 37.01 1073 PRO A C 1
ATOM 8649 O O . PRO A 1 1073 ? 115.449 149.627 93.153 1.00 49.54 1073 PRO A O 1
ATOM 8653 N N . GLU A 1 1074 ? 116.916 151.217 92.575 1.00 40.13 1074 GLU A N 1
ATOM 8654 C CA . GLU A 1 1074 ? 117.007 150.782 91.188 1.00 39.12 1074 GLU A CA 1
ATOM 8655 C C . GLU A 1 1074 ? 118.416 150.315 90.818 1.00 36.23 1074 GLU A C 1
ATOM 8656 O O . GLU A 1 1074 ? 118.750 150.275 89.632 1.00 37.40 1074 GLU A O 1
ATOM 8662 N N . ILE A 1 1075 ? 119.235 149.900 91.794 1.00 31.06 1075 ILE A N 1
ATOM 8663 C CA . ILE A 1 1075 ? 120.595 149.482 91.470 1.00 33.95 1075 ILE A CA 1
ATOM 8664 C C . ILE A 1 1075 ? 120.547 148.203 90.618 1.00 30.02 1075 ILE A C 1
ATOM 8665 O O . ILE A 1 1075 ? 121.130 148.153 89.541 1.00 31.77 1075 ILE A O 1
ATOM 8670 N N . ALA A 1 1076 ? 119.818 147.185 91.073 1.00 34.03 1076 ALA A N 1
ATOM 8671 C CA . ALA A 1 1076 ? 119.759 145.915 90.372 1.00 32.27 1076 ALA A CA 1
ATOM 8672 C C . ALA A 1 1076 ? 119.086 146.104 89.019 1.00 31.18 1076 ALA A C 1
ATOM 8673 O O . ALA A 1 1076 ? 119.548 145.526 88.039 1.00 36.65 1076 ALA A O 1
ATOM 8675 N N . MET A 1 1077 ? 118.002 146.888 88.981 1.00 32.37 1077 MET A N 1
ATOM 8676 C CA . MET A 1 1077 ? 117.312 147.191 87.740 1.00 36.59 1077 MET A CA 1
ATOM 8677 C C . MET A 1 1077 ? 118.279 147.819 86.739 1.00 39.49 1077 MET A C 1
ATOM 8678 O O . MET A 1 1077 ? 118.260 147.451 85.566 1.00 39.95 1077 MET A O 1
ATOM 8683 N N . SER A 1 1078 ? 119.104 148.768 87.197 1.00 33.87 1078 SER A N 1
ATOM 8684 C CA . SER A 1 1078 ? 120.012 149.456 86.299 1.00 33.06 1078 SER A CA 1
ATOM 8685 C C . SER A 1 1078 ? 121.090 148.504 85.780 1.00 30.21 1078 SER A C 1
ATOM 8686 O O . SER A 1 1078 ? 121.537 148.655 84.644 1.00 35.49 1078 SER A O 1
ATOM 8689 N N . ILE A 1 1079 ? 121.542 147.565 86.624 1.00 31.19 1079 ILE A N 1
ATOM 8690 C CA . ILE A 1 1079 ? 122.557 146.598 86.224 1.00 29.13 1079 ILE A CA 1
ATOM 8691 C C . ILE A 1 1079 ? 121.945 145.672 85.168 1.00 31.29 1079 ILE A C 1
ATOM 8692 O O . ILE A 1 1079 ? 122.588 145.373 84.170 1.00 33.35 1079 ILE A O 1
ATOM 8697 N N . LYS A 1 1080 ? 120.687 145.257 85.393 1.00 35.69 1080 LYS A N 1
ATOM 8698 C CA . LYS A 1 1080 ? 119.936 144.457 84.445 1.00 34.41 1080 LYS A CA 1
ATOM 8699 C C . LYS A 1 1080 ? 119.812 145.190 83.114 1.00 35.40 1080 LYS A C 1
ATOM 8700 O O . LYS A 1 1080 ? 119.896 144.543 82.072 1.00 42.38 1080 LYS A O 1
ATOM 8706 N N . LYS A 1 1081 ? 119.591 146.510 83.147 1.00 35.87 1081 LYS A N 1
ATOM 8707 C CA . LYS A 1 1081 ? 119.417 147.270 81.923 1.00 39.65 1081 LYS A CA 1
ATOM 8708 C C . LYS A 1 1081 ? 120.736 147.311 81.154 1.00 42.34 1081 LYS A C 1
ATOM 8709 O O . LYS A 1 1081 ? 120.734 147.168 79.930 1.00 43.27 1081 LYS A O 1
ATOM 8715 N N . ALA A 1 1082 ? 121.852 147.483 81.874 1.00 39.48 1082 ALA A N 1
ATOM 8716 C CA . ALA A 1 1082 ? 123.158 147.515 81.237 1.00 41.64 1082 ALA A CA 1
ATOM 8717 C C . ALA A 1 1082 ? 123.451 146.183 80.560 1.00 43.93 1082 ALA A C 1
ATOM 8718 O O . ALA A 1 1082 ? 123.892 146.162 79.411 1.00 51.38 1082 ALA A O 1
ATOM 8720 N N . PHE A 1 1083 ? 123.198 145.085 81.280 1.00 43.16 1083 PHE A N 1
ATOM 8721 C CA . PHE A 1 1083 ? 123.458 143.756 80.760 1.00 44.20 1083 PHE A CA 1
ATOM 8722 C C . PHE A 1 1083 ? 122.691 143.593 79.453 1.00 42.42 1083 PHE A C 1
ATOM 8723 O O . PHE A 1 1083 ? 123.266 143.173 78.457 1.00 49.32 1083 PHE A O 1
ATOM 8731 N N . GLY A 1 1084 ? 121.403 143.947 79.474 1.00 43.49 1084 GLY A N 1
ATOM 8732 C CA . GLY A 1 1084 ? 120.545 143.854 78.309 1.00 47.15 1084 GLY A CA 1
ATOM 8733 C C . GLY A 1 1084 ? 121.100 144.597 77.095 1.00 49.56 1084 GLY A C 1
ATOM 8734 O O . GLY A 1 1084 ? 120.920 144.132 75.969 1.00 56.49 1084 GLY A O 1
ATOM 8735 N N . GLU A 1 1085 ? 121.766 145.733 77.319 1.00 50.62 1085 GLU A N 1
ATOM 8736 C CA . GLU A 1 1085 ? 122.256 146.564 76.230 1.00 56.78 1085 GLU A CA 1
ATOM 8737 C C . GLU A 1 1085 ? 123.608 146.051 75.745 1.00 56.11 1085 GLU A C 1
ATOM 8738 O O . GLU A 1 1085 ? 123.882 146.090 74.552 1.00 60.78 1085 GLU A O 1
ATOM 8744 N N . TYR A 1 1086 ? 124.447 145.569 76.667 1.00 57.25 1086 TYR A N 1
ATOM 8745 C CA . TYR A 1 1086 ? 125.739 145.003 76.309 1.00 60.00 1086 TYR A CA 1
ATOM 8746 C C . TYR A 1 1086 ? 125.577 143.648 75.618 1.00 56.64 1086 TYR A C 1
ATOM 8747 O O . TYR A 1 1086 ? 126.578 143.078 75.192 1.00 57.94 1086 TYR A O 1
ATOM 8756 N N . ALA A 1 1087 ? 124.337 143.156 75.484 1.00 55.84 1087 ALA A N 1
ATOM 8757 C CA . ALA A 1 1087 ? 124.063 141.858 74.896 1.00 58.47 1087 ALA A CA 1
ATOM 8758 C C . ALA A 1 1087 ? 123.243 142.009 73.615 1.00 65.20 1087 ALA A C 1
ATOM 8759 O O . ALA A 1 1087 ? 122.324 141.225 73.391 1.00 72.01 1087 ALA A O 1
ATOM 8761 N N . ILE A 1 1088 ? 123.582 142.981 72.756 1.00 71.55 1088 ILE A N 1
ATOM 8762 C CA . ILE A 1 1088 ? 122.785 143.229 71.559 1.00 80.68 1088 ILE A CA 1
ATOM 8763 C C . ILE A 1 1088 ? 123.529 142.719 70.318 1.00 87.78 1088 ILE A C 1
ATOM 8764 O O . ILE A 1 1088 ? 122.904 142.064 69.480 1.00 90.22 1088 ILE A O 1
ATOM 8769 N N . MET A 1 1089 ? 124.837 143.012 70.209 1.00 90.91 1089 MET A N 1
ATOM 8770 C CA . MET A 1 1089 ? 125.701 142.537 69.128 1.00 94.44 1089 MET A CA 1
ATOM 8771 C C . MET A 1 1089 ? 125.430 143.345 67.858 1.00 102.75 1089 MET A C 1
ATOM 8772 O O . MET A 1 1089 ? 124.324 143.289 67.314 1.00 103.58 1089 MET A O 1
ATOM 8777 N N . LYS A 1 1090 ? 126.448 144.122 67.441 1.00 111.81 1090 LYS A N 1
ATOM 8778 C CA . LYS A 1 1090 ? 126.569 144.715 66.114 1.00 119.63 1090 LYS A CA 1
ATOM 8779 C C . LYS A 1 1090 ? 125.246 144.627 65.325 1.00 120.75 1090 LYS A C 1
ATOM 8780 O O . LYS A 1 1090 ? 124.955 145.592 64.581 1.00 121.74 1090 LYS A O 1
#

Nearest PDB structures (foldseek):
  6dtd-assembly1_A  TM=7.834E-01  e=3.038E-41  Segatella buccae
  6aay-assembly1_A  TM=5.153E-01  e=7.388E-21  Bergeyella zoohelcum ATCC 43767

B-factor: mean 41.68, std 25.55, range [0.63, 144.69]

Secondary structure (DSSP, 8-state):
-PPPHHHHHTHHHHHHHHHHHHHHHHHHHHHHHHHHT--GGGSHHHHHHHHTTSSS-S-HHHHHHHHHHHHHH-THHHHHHHHHHHHHHHHHT----S--HHHHHHHHHHHHHHHHHHHHHHT-SS---GGGSTT-HHIIIIIHHHHHHHHHHHHHHHHHHHHHH---HHHHHHHHTTSEE--EE-TTSTT-SEE-TT-TT---EE-HHHHHHHHHHTS-HHHHHHHHTTS--STT--TT-HHHHHHHHHTTTT---PPPPP-EEPP-HHHHHHHHHHHHTSBPHHHHTTS-HHHHHTTEEE-TTS-EEE-B-SS--HHHHHHHHHHHHT--SSEEEEEEEEEEEEEEEEEEE-TTS-EEEEEEEEEEEEES-HHHHHHHHB-TTSBBTTT-PBEEPTT---TT---GGG-SEEE----EE---TTEEEEEE-SSTTPPPBPPEEETTTEEE----SEEEEGGGHHHHHHHHHHH-HHHHHHHHHHHHHHHHHHHHHHHTT---TTTGGGG---GGGS-HHHHHHHHT------HHHHHHHHHHHHHHHHHHHHHHHHHHHHHHTSTT--BTBTT-----HHHHHHHHHHHHHHTSPP-GGGTTS--HHHHHHHHHHHHT-B-SS-HHHHHHHHHHHHHTTSSSTT-SS--SSHHHHTSSS--SBHHHHHHHHHHHHHHHHHHHHHHHHTT-----TT--TTSGGGSPPPHHHHHHIIIIIS-EEPPTTTTHHHHHHHHHTSGGGTT--GGG--HHHHHHHHHHHTT-----GGGSS-B--HHHHHHH--B-TT-PBP---B-HHHHHHHHHTHHHHHHHHHHHHHHHHHH--HHHHHHHHHHHHHHHHHHHHHHHHHHHHHHHHHHHHHHHHHHHHHTSTT---TT--GGG--TT-SSSGGG-EEEEEEEEEETTEEEEEEEEEEEGGGTTHHHHHHT-TTHHHHHHHHT-SEEEHHHHHHHHHHHHHHHHHHHHHHHHHHHHHHHH-HHHHHHHHTT----HHHHHHHHHHTTSS-HHHHHHHHHHHHHHHTTSPPPTTSS----TT-HHHHHHHHHHHHTS--

Organism: NCBI:txid2752516

Solvent-accessible surface area: 52238 Å² total; per-residue (Å²): 20,95,43,14,70,30,1,89,108,37,30,66,24,0,1,3,2,0,7,10,0,16,65,14,0,77,39,0,0,66,55,1,53,123,54,13,34,60,95,12,30,138,20,59,0,0,38,28,0,133,77,12,71,107,52,55,24,134,76,2,43,29,2,21,54,0,24,96,90,0,34,39,17,0,14,0,0,99,8,4,0,5,36,12,11,81,119,10,22,53,120,124,192,90,96,42,7,23,39,23,5,67,3,0,12,62,0,0,76,36,2,0,5,0,0,45,0,2,71,29,15,9,39,12,57,88,32,82,34,111,49,24,75,50,39,31,134,30,0,73,43,17,0,29,41,0,1,24,22,0,11,74,2,1,35,7,0,1,48,22,0,59,155,100,23,25,18,135,99,134,57,0,24,38,0,64,105,128,19,74,125,213,111,126,31,24,40,70,19,64,4,12,3,9,51,96,12,55,5,122,102,163,82,51,0,0,12,6,14,0,1,0,2,1,0,0,4,0,0,57,134,62,14,2,69,44,0,0,59,118,4,100,5,7,73,105,65,86,72,158,23,67,54,50,105,3,0,32,29,2,4,8,6,14,11,10,129,31,19,201,84,73,44,38,24,71,64,51,66,56,15,2,2,6,54,1,0,19,16,0,6,69,0,0,63,64,0,18,105,5,7,30,34,93,51,26,50,101,0,42,22,101,25,53,30,143,41,77,49,56,20,49,9,97,55,51,119,4,15,33,4,0,1,27,27,2,7,36,27,127,41,3,28,46,2,6,2,17,0,16,1,0,87,0,23,24,33,86,119,33,95,40,94,6,16,21,40,61,74,33,27,31,30,41,54,45,50,0,27,2,5,2,21,10,106,56,0,38,102,56,4,84,57,191,116,22,20,2,4,142,43,57,15,116,11,28,102,99,129,61,63,133,128,69,24,50,72,93,72,52,18,25,2,0,34,6,37,45,10,82,19,36,54,126,121,106,51,2,30,1,49,25,23,141,169,97,124,30,81,28,68,31,14,94,28,86,121,77,86,114,6,70,82,51,92,16,20,0,53,1,24,26,79,3,0,11,8,1,0,0,0,8,47,26,61,30,11,97,136,0,7,142,22,0,29,46,17,21,60,75,9,62,137,0,10,82,13,0,42,148,116,97,9,64,69,175,49,26,86,91,31,51,20,63,122,105,46,16,44,116,92,0,27,21,35,33,67,67,89,30,116,21,134,92,16,69,54,76,6,119,103,18,1,57,88,25,29,89,51,0,68,172,70,25,117,166,14,137,69,14,56,164,31,15,127,49,101,122,22,82,30,33,112,226,60,43,87,85,10,56,20,22,161,14,0,70,26,0,0,144,6,0,27,67,0,1,33,40,53,113,148,31,143,17,43,27,66,36,18,17,56,130,0,0,52,15,4,0,8,36,9,54,7,73,103,66,159,132,8,40,70,73,0,58,61,2,0,67,111,5,115,1,7,41,214,81,36,111,32,58,1,39,3,0,115,70,0,10,44,226,55,19,0,5,35,2,5,66,0,8,49,62,0,1,92,21,9,81,130,39,0,48,32,23,6,70,64,23,150,151,68,70,168,14,86,4,25,38,16,82,57,111,84,94,92,32,111,88,22,53,29,123,76,17,0,92,43,37,5,102,62,86,15,2,87,15,20,98,101,24,0,20,124,75,0,42,72,53,0,118,86,40,100,81,1,155,61,15,91,21,144,126,6,95,16,54,94,0,1,10,23,22,1,92,87,33,60,93,10,44,10,1,56,0,14,122,25,70,16,27,19,120,6,2,5,2,1,66,30,66,56,47,256,188,20,60,43,74,112,18,78,2,23,72,120,88,6,103,30,12,64,174,89,88,82,65,44,30,132,124,15,60,153,81,6,14,74,104,57,158,104,164,107,101,149,71,18,109,50,68,4,66,128,80,10,46,88,3,65,77,102,21,73,147,16,15,136,11,1,95,67,13,74,4,7,1,0,0,1,2,12,2,0,37,105,22,0,52,145,63,81,149,25,102,3,154,125,6,58,0,92,42,2,46,4,54,4,136,140,15,3,1,23,49,118,10,80,8,76,3,32,0,35,21,62,69,102,121,12,26,0,43,4,170,32,10,72,0,28,23,13,35,15,0,75,89,5,0,67,31,101,4,0,22,58,0,3,89,14,51,54,46,67,115,10,39,9,81,51,0,30,77,0,12,60,45,2,12,98,2,11,4,58,5,29,27,33,8,68,96,4,5,93,86,0,14,104,58,39,100,96,0,33,39,48,10,112,143,111,76,137,3,64,9,155,29,0,6,140,25,0,51,103,75,171,17,7,70,150,135,48,13,54,23,0,92,84,0,47,79,10,3,39,49,26,30,4,9,108,131,71,25,20,171,54,120,76,28,25,56,2,0,55,11,1,65,116,11,0,23,107,77,16,126,18,216